Protein AF-0000000072904966 (afdb_homodimer)

InterPro domains:
  IPR000322 Glycoside hydrolase family 31, TIM barrel domain [PF01055] (252-574)
  IPR011013 Galactose mutarotase-like domain superfamily [SSF74650] (6-232)
  IPR013780 Glycosyl hydrolase, all-beta [G3DSA:2.60.40.1180] (588-665)
  IPR017853 Glycoside hydrolase superfamily [SSF51445] (233-583)
  IPR048395 Glycosyl hydrolase family 31, C-terminal domain [PF21365] (583-668)
  IPR051816 Glycosyl Hydrolase Family 31 [PTHR43863] (6-670)

Organism: NCBI:txid187101

Secondary structure (DSSP, 8-state):
-----EEEE-SSEEEEE-SSEEEEEEEETTTEEEEEEEETT-----TTS-------TT--EEEEEETTEEEEEETTEEEEEETTEEEEEETTEEEEEB--B----------SSS----------TT-B-SEEEEEETTTEEEEEEEE---TT--EEEEEE--SS-S--TT-EEEES-BTTBEEEEEEEETTTEEEEE---SSEEEEE-SS-EEEEEEEES-EEEEEEE-SSHHHHHHHHHHHH----PPPGGGSSEEE--TT---HHHHHHHHHHHHHTT---SEEEE-TT-BSSTTT-SB-TTT-TTHHHHHHHHHTTTPEEEEEE-SEEETT-TTHHHHHHTT-B-EESSTT--SSSSEEEB-TTSHHHHHHHHHHHHHHTGGGT--EEEE-S-S---SS--GGGEEETTEEGGGTGGGHHHHHHHHS---TT--EEES---TTGGGGTEEEE--S-BSSHHHHHHHHHHHHHHHHTT---EE--TT-SBS-BTTSHHHHHHHHHHHHHHTTSS-EE----PBSPBPP--SSGGGGS-BPPP-SGGGG-HHHHHHHHHHHHHHHHTHHHHHHHHHHHHHH---SEE-HHHH-TT-GGGGT--S-EEETTTEEE----STT--EEEEEE-TTSEEEETTT--EEESSEEEEEE--TT---EEEETTSSGGGGHHHHH-/-----EEEE-SSEEEEE-SSEEEEEEEETTTEEEEEEEETT-----TTS-------TTS--EEEEETTEEEEEETTEEEEEETTEEEEEETTEEEEEB--B----------SSS----------TT-B-SEEEEEETTTEEEEEEEE---TT--EEEEEE--SS-S--TT-EEEES-BTTBEEEEEEEETTTEEEEE---SSEEEEE-SS-EEEEEEEES-EEEEEEE-SSHHHHHHHHHHHH----PPPGGGSSEEE--TT---HHHHHHHHHHHHHTT---SEEEE-TT-BSSTTT-SB-TTT-TTHHHHHHHHHTTTPEEEEEE-SEEETT-TTHHHHHHTT-B-EESSTT--SSSSEEEB-TTSHHHHHHHHHHHHHHTGGGT--EEEE-S-S---SS--GGGEEETTEEGGGTGGGHHHHHHHHS---TT--EEES---TTGGGGTEEEE--S-BSSHHHHHHHHHHHHHHHHTT---EE--TT-SBS-BTTSHHHHHHHHHHHHHHTTSS-EE----PBSPBPP--SSGGGGS-BPPP-SGGGG-HHHHHHHHHHHHHHHHTHHHHHHHHHHHHHH---SEE-HHHH-TT-GGGGT--S-EEETTTEEE----STT--EEEEEEPTTSEEEETTT--EEESSEEEEEE--TT---EEEETTSSGGGGHHHHH-

Structure (mmCIF, N/CA/C/O backbone):
data_AF-0000000072904966-model_v1
#
loop_
_entity.id
_entity.type
_entity.pdbx_description
1 polymer 'Glycosyl hydrolase family 31'
#
loop_
_atom_site.group_PDB
_atom_site.id
_atom_site.type_symbol
_atom_site.label_atom_id
_atom_site.label_alt_id
_atom_site.label_comp_id
_atom_site.label_asym_id
_atom_site.label_entity_id
_atom_site.label_seq_id
_atom_site.pdbx_PDB_ins_code
_atom_site.Cartn_x
_atom_site.Cartn_y
_atom_site.Cartn_z
_atom_site.occupancy
_atom_site.B_iso_or_equiv
_atom_site.auth_seq_id
_atom_site.auth_comp_id
_atom_site.auth_asym_id
_atom_site.auth_atom_id
_atom_site.pdbx_PDB_model_num
ATOM 1 N N . MET A 1 1 ? 23.766 12.977 24.203 1 30.02 1 MET A N 1
ATOM 2 C CA . MET A 1 1 ? 24.969 12.547 23.484 1 30.02 1 MET A CA 1
ATOM 3 C C . MET A 1 1 ? 24.609 11.773 22.234 1 30.02 1 MET A C 1
ATOM 5 O O . MET A 1 1 ? 23.953 10.734 22.297 1 30.02 1 MET A O 1
ATOM 9 N N . ASN A 1 2 ? 24.391 12.477 21.266 1 39.47 2 ASN A N 1
ATOM 10 C CA . ASN A 1 2 ? 24.094 11.859 19.969 1 39.47 2 ASN A CA 1
ATOM 11 C C . ASN A 1 2 ? 25 10.664 19.703 1 39.47 2 ASN A C 1
ATOM 13 O O . ASN A 1 2 ? 26.203 10.828 19.5 1 39.47 2 ASN A O 1
ATOM 17 N N . LYS A 1 3 ? 24.906 9.578 20.359 1 47.06 3 LYS A N 1
ATOM 18 C CA . LYS A 1 3 ? 25.812 8.461 20.172 1 47.06 3 LYS A CA 1
ATOM 19 C C . LYS A 1 3 ? 26.156 8.273 18.688 1 47.06 3 LYS A C 1
ATOM 21 O O . LYS A 1 3 ? 25.266 8.133 17.859 1 47.06 3 LYS A O 1
ATOM 26 N N . GLN A 1 4 ? 27.297 8.742 18.281 1 58.72 4 GLN A N 1
ATOM 27 C CA . GLN A 1 4 ? 27.984 8.656 16.984 1 58.72 4 GLN A CA 1
ATOM 28 C C . GLN A 1 4 ? 27.828 7.27 16.375 1 58.72 4 GLN A C 1
ATOM 30 O O . GLN A 1 4 ? 27.938 6.262 17.078 1 58.72 4 GLN A O 1
ATOM 35 N N . ASN A 1 5 ? 27.25 7.223 15.211 1 68.25 5 ASN A N 1
ATOM 36 C CA . ASN A 1 5 ? 27.297 5.988 14.438 1 68.25 5 ASN A CA 1
ATOM 37 C C . ASN A 1 5 ? 28.672 5.34 14.492 1 68.25 5 ASN A C 1
ATOM 39 O O . ASN A 1 5 ? 29.688 6.027 14.367 1 68.25 5 ASN A O 1
ATOM 43 N N . ARG A 1 6 ? 28.812 4.086 15.07 1 82.69 6 ARG A N 1
ATOM 44 C CA . ARG A 1 6 ? 30.047 3.299 15.008 1 82.69 6 ARG A CA 1
ATOM 45 C C . ARG A 1 6 ? 30.109 2.475 13.727 1 82.69 6 ARG A C 1
ATOM 47 O O . ARG A 1 6 ? 29.094 1.896 13.312 1 82.69 6 ARG A O 1
ATOM 54 N N . TYR A 1 7 ? 31.234 2.648 13.102 1 89.62 7 TYR A N 1
ATOM 55 C CA . TYR A 1 7 ? 31.438 1.903 11.867 1 89.62 7 TYR A CA 1
ATOM 56 C C . TYR A 1 7 ? 32.5 0.829 12.039 1 89.62 7 TYR A C 1
ATOM 58 O O . TYR A 1 7 ? 33.469 1.015 12.797 1 89.62 7 TYR A O 1
ATOM 66 N N . LYS A 1 8 ? 32.312 -0.342 11.508 1 90.25 8 LYS A N 1
ATOM 67 C CA . LYS A 1 8 ? 33.312 -1.401 11.414 1 90.25 8 LYS A CA 1
ATOM 68 C C . LYS A 1 8 ? 33.438 -1.903 9.977 1 90.25 8 LYS A C 1
ATOM 70 O O . LYS A 1 8 ? 32.438 -2.285 9.352 1 90.25 8 LYS A O 1
ATOM 75 N N . ILE A 1 9 ? 34.625 -1.856 9.469 1 92.81 9 ILE A N 1
ATOM 76 C CA . ILE A 1 9 ? 34.906 -2.314 8.117 1 92.81 9 ILE A CA 1
ATOM 77 C C . ILE A 1 9 ? 35.625 -3.65 8.164 1 92.81 9 ILE A C 1
ATOM 79 O O . ILE A 1 9 ? 36.594 -3.816 8.93 1 92.81 9 ILE A O 1
ATOM 83 N N . SER A 1 10 ? 35.125 -4.547 7.473 1 89.19 10 SER A N 1
ATOM 84 C CA . SER A 1 10 ? 35.781 -5.848 7.309 1 89.19 10 SER A CA 1
ATOM 85 C C . SER A 1 10 ? 36.219 -6.07 5.863 1 89.19 10 SER A C 1
ATOM 87 O O . SER A 1 10 ? 36.094 -5.168 5.031 1 89.19 10 SER A O 1
ATOM 89 N N . ASN A 1 11 ? 36.812 -7.34 5.613 1 86.06 11 ASN A N 1
ATOM 90 C CA . ASN A 1 11 ? 37.375 -7.629 4.297 1 86.06 11 ASN A CA 1
ATOM 91 C C . ASN A 1 11 ? 36.281 -7.594 3.211 1 86.06 11 ASN A C 1
ATOM 93 O O . ASN A 1 11 ? 36.562 -7.211 2.074 1 86.06 11 ASN A O 1
ATOM 97 N N . ASN A 1 12 ? 35.094 -7.957 3.588 1 89.62 12 ASN A N 1
ATOM 98 C CA . ASN A 1 12 ? 34.062 -8.039 2.541 1 89.62 12 ASN A CA 1
ATOM 99 C C . ASN A 1 12 ? 32.75 -7.414 2.984 1 89.62 12 ASN A C 1
ATOM 101 O O . ASN A 1 12 ? 31.703 -7.699 2.408 1 89.62 12 ASN A O 1
ATOM 105 N N . SER A 1 13 ? 32.812 -6.633 4.109 1 92 13 SER A N 1
ATOM 106 C CA . SER A 1 13 ? 31.578 -6.035 4.613 1 92 13 SER A CA 1
ATOM 107 C C . SER A 1 13 ? 31.859 -4.793 5.449 1 92 13 SER A C 1
ATOM 109 O O . SER A 1 13 ? 33 -4.543 5.824 1 92 13 SER A O 1
ATOM 111 N N . PHE A 1 14 ? 30.922 -4.035 5.648 1 93.38 14 PHE A N 1
ATOM 112 C CA . PHE A 1 14 ? 30.969 -3.018 6.691 1 93.38 14 PHE A CA 1
ATOM 113 C C . PHE A 1 14 ? 29.703 -3.041 7.539 1 93.38 14 PHE A C 1
ATOM 115 O O . PHE A 1 14 ? 28.672 -3.547 7.098 1 93.38 14 PHE A O 1
ATOM 122 N N . SER A 1 15 ? 29.797 -2.592 8.773 1 93 15 SER A N 1
ATOM 123 C CA . SER A 1 15 ? 28.656 -2.488 9.68 1 93 15 SER A CA 1
ATOM 124 C C . SER A 1 15 ? 28.531 -1.08 10.25 1 93 15 SER A C 1
ATOM 126 O O . SER A 1 15 ? 29.531 -0.424 10.531 1 93 15 SER A O 1
ATOM 128 N N . ALA A 1 16 ? 27.359 -0.578 10.227 1 92.75 16 ALA A N 1
ATOM 129 C CA . ALA A 1 16 ? 27 0.665 10.906 1 92.75 16 ALA A CA 1
ATOM 130 C C . ALA A 1 16 ? 26.078 0.396 12.086 1 92.75 16 ALA A C 1
ATOM 132 O O . ALA A 1 16 ? 25.031 -0.242 11.93 1 92.75 16 ALA A O 1
ATOM 133 N N . ILE A 1 17 ? 26.484 0.809 13.258 1 90.88 17 ILE A N 1
ATOM 134 C CA . ILE A 1 17 ? 25.719 0.547 14.477 1 90.88 17 ILE A CA 1
ATOM 135 C C . ILE A 1 17 ? 25.219 1.863 15.07 1 90.88 17 ILE A C 1
ATOM 137 O O . ILE A 1 17 ? 26 2.803 15.25 1 90.88 17 ILE A O 1
ATOM 141 N N . ASN A 1 18 ? 23.953 1.992 15.25 1 86.06 18 ASN A N 1
ATOM 142 C CA . ASN A 1 18 ? 23.359 3.117 15.961 1 86.06 18 ASN A CA 1
ATOM 143 C C . ASN A 1 18 ? 22.453 2.646 17.094 1 86.06 18 ASN A C 1
ATOM 145 O O . ASN A 1 18 ? 22.547 1.499 17.531 1 86.06 18 ASN A O 1
ATOM 149 N N . ASP A 1 19 ? 21.672 3.518 17.672 1 80.12 19 ASP A N 1
ATOM 150 C CA . ASP A 1 19 ? 20.906 3.205 18.859 1 80.12 19 ASP A CA 1
ATOM 151 C C . ASP A 1 19 ? 19.719 2.297 18.547 1 80.12 19 ASP A C 1
ATOM 153 O O . ASP A 1 19 ? 19.109 1.706 19.438 1 80.12 19 ASP A O 1
ATOM 157 N N . LYS A 1 20 ? 19.469 2.041 17.297 1 84.12 20 LYS A N 1
ATOM 158 C CA . LYS A 1 20 ? 18.25 1.323 16.953 1 84.12 20 LYS A CA 1
ATOM 159 C C . LYS A 1 20 ? 18.562 0.036 16.203 1 84.12 20 LYS A C 1
ATOM 161 O O . LYS A 1 20 ? 17.781 -0.92 16.25 1 84.12 20 LYS A O 1
ATOM 166 N N . GLU A 1 21 ? 19.719 0.078 15.445 1 91.69 21 GLU A N 1
ATOM 167 C CA . GLU A 1 21 ? 19.938 -1.074 14.57 1 91.69 21 GLU A CA 1
ATOM 168 C C . GLU A 1 21 ? 21.422 -1.322 14.336 1 91.69 21 GLU A C 1
ATOM 170 O O . GLU A 1 21 ? 22.25 -0.458 14.617 1 91.69 21 GLU A O 1
ATOM 175 N N . ILE A 1 22 ? 21.734 -2.51 13.93 1 93.88 22 ILE A N 1
ATOM 176 C CA . ILE A 1 22 ? 23 -2.879 13.297 1 93.88 22 ILE A CA 1
ATOM 177 C C . ILE A 1 22 ? 22.766 -3.127 11.805 1 93.88 22 ILE A C 1
ATOM 179 O O . ILE A 1 22 ? 21.969 -3.977 11.43 1 93.88 22 ILE A O 1
ATOM 183 N N . LEU A 1 23 ? 23.406 -2.379 11.008 1 95.19 23 LEU A N 1
ATOM 184 C CA . LEU A 1 23 ? 23.328 -2.51 9.555 1 95.19 23 LEU A CA 1
ATOM 185 C C . LEU A 1 23 ? 24.609 -3.131 9.008 1 95.19 23 LEU A C 1
ATOM 187 O O . LEU A 1 23 ? 25.719 -2.705 9.352 1 95.19 23 LEU A O 1
ATOM 191 N N . ILE A 1 24 ? 24.469 -4.164 8.203 1 93.81 24 ILE A N 1
ATOM 192 C CA . ILE A 1 24 ? 25.625 -4.805 7.57 1 93.81 24 ILE A CA 1
ATOM 193 C C . ILE A 1 24 ? 25.438 -4.824 6.055 1 93.81 24 ILE A C 1
ATOM 195 O O . ILE A 1 24 ? 24.375 -5.207 5.559 1 93.81 24 ILE A O 1
ATOM 199 N N . VAL A 1 25 ? 26.375 -4.383 5.316 1 94.88 25 VAL A N 1
ATOM 200 C CA . VAL A 1 25 ? 26.453 -4.465 3.861 1 94.88 25 VAL A CA 1
ATOM 201 C C . VAL A 1 25 ? 27.609 -5.379 3.453 1 94.88 25 VAL A C 1
ATOM 203 O O . VAL A 1 25 ? 28.734 -5.18 3.879 1 94.88 25 VAL A O 1
ATOM 206 N N . GLU A 1 26 ? 27.297 -6.336 2.643 1 92.31 26 GLU A N 1
ATOM 207 C CA . GLU A 1 26 ? 28.266 -7.387 2.361 1 92.31 26 GLU A CA 1
ATOM 208 C C . GLU A 1 26 ? 28.328 -7.695 0.869 1 92.31 26 GLU A C 1
ATOM 210 O O . GLU A 1 26 ? 27.312 -7.641 0.172 1 92.31 26 GLU A O 1
ATOM 215 N N . GLU A 1 27 ? 29.531 -8.031 0.467 1 90.06 27 GLU A N 1
ATOM 216 C CA . GLU A 1 27 ? 29.734 -8.5 -0.899 1 90.06 27 GLU A CA 1
ATOM 217 C C . GLU A 1 27 ? 29 -9.812 -1.146 1 90.06 27 GLU A C 1
ATOM 219 O O . GLU A 1 27 ? 29.078 -10.734 -0.33 1 90.06 27 GLU A O 1
ATOM 224 N N . TRP A 1 28 ? 28.281 -9.805 -2.262 1 86.31 28 TRP A N 1
ATOM 225 C CA . TRP A 1 28 ? 27.547 -11.023 -2.613 1 86.31 28 TRP A CA 1
ATOM 226 C C . TRP A 1 28 ? 27.422 -11.164 -4.125 1 86.31 28 TRP A C 1
ATOM 228 O O . TRP A 1 28 ? 27.141 -10.195 -4.828 1 86.31 28 TRP A O 1
ATOM 238 N N . GLY A 1 29 ? 27.719 -12.391 -4.66 1 86.75 29 GLY A N 1
ATOM 239 C CA . GLY A 1 29 ? 27.484 -12.695 -6.062 1 86.75 29 GLY A CA 1
ATOM 240 C C . GLY A 1 29 ? 28.266 -11.789 -7.004 1 86.75 29 GLY A C 1
ATOM 241 O O . GLY A 1 29 ? 29.312 -11.258 -6.641 1 86.75 29 GLY A O 1
ATOM 242 N N . VAL A 1 30 ? 27.812 -11.703 -8.281 1 90.12 30 VAL A N 1
ATOM 243 C CA . VAL A 1 30 ? 28.375 -10.859 -9.32 1 90.12 30 VAL A CA 1
ATOM 244 C C . VAL A 1 30 ? 27.547 -9.578 -9.453 1 90.12 30 VAL A C 1
ATOM 246 O O . VAL A 1 30 ? 26.375 -9.625 -9.805 1 90.12 30 VAL A O 1
ATOM 249 N N . ASP A 1 31 ? 28.188 -8.445 -9.195 1 94.19 31 ASP A N 1
ATOM 250 C CA . ASP A 1 31 ? 27.484 -7.164 -9.273 1 94.19 31 ASP A CA 1
ATOM 251 C C . ASP A 1 31 ? 26.281 -7.137 -8.344 1 94.19 31 ASP A C 1
ATOM 253 O O . ASP A 1 31 ? 25.188 -6.707 -8.75 1 94.19 31 ASP A O 1
ATOM 257 N N . ALA A 1 32 ? 26.438 -7.727 -7.141 1 95.44 32 ALA A N 1
ATOM 258 C CA . ALA A 1 32 ? 25.359 -7.82 -6.172 1 95.44 32 ALA A CA 1
ATOM 259 C C . ALA A 1 32 ? 25.844 -7.523 -4.762 1 95.44 32 ALA A C 1
ATOM 261 O O . ALA A 1 32 ? 27.016 -7.762 -4.445 1 95.44 32 ALA A O 1
ATOM 262 N N . ILE A 1 33 ? 25.062 -7.004 -4.012 1 95.19 33 ILE A N 1
ATOM 263 C CA . ILE A 1 33 ? 25.359 -6.656 -2.625 1 95.19 33 ILE A CA 1
ATOM 264 C C . ILE A 1 33 ? 24.188 -7.078 -1.73 1 95.19 33 ILE A C 1
ATOM 266 O O . ILE A 1 33 ? 23.031 -6.875 -2.08 1 95.19 33 ILE A O 1
ATOM 270 N N . ARG A 1 34 ? 24.484 -7.719 -0.621 1 94.62 34 ARG A N 1
ATOM 271 C CA . ARG A 1 34 ? 23.5 -8.125 0.374 1 94.62 34 ARG A CA 1
ATOM 272 C C . ARG A 1 34 ? 23.484 -7.156 1.552 1 94.62 34 ARG A C 1
ATOM 274 O O . ARG A 1 34 ? 24.531 -6.711 2.016 1 94.62 34 ARG A O 1
ATOM 281 N N . VAL A 1 35 ? 22.328 -6.754 1.98 1 95.69 35 VAL A N 1
ATOM 282 C CA . VAL A 1 35 ? 22.125 -5.844 3.102 1 95.69 35 VAL A CA 1
ATOM 283 C C . VAL A 1 35 ? 21.359 -6.551 4.211 1 95.69 35 VAL A C 1
ATOM 285 O O . VAL A 1 35 ? 20.328 -7.18 3.957 1 95.69 35 VAL A O 1
ATOM 288 N N . TYR A 1 36 ? 21.859 -6.414 5.477 1 92.44 36 TYR A N 1
ATOM 289 C CA . TYR A 1 36 ? 21.25 -6.938 6.695 1 92.44 36 TYR A CA 1
ATOM 290 C C . TYR A 1 36 ? 21.031 -5.828 7.719 1 92.44 36 TYR A C 1
ATOM 292 O O . TYR A 1 36 ? 21.891 -4.949 7.875 1 92.44 36 TYR A O 1
ATOM 300 N N . SER A 1 37 ? 19.906 -5.895 8.32 1 95.19 37 SER A N 1
ATOM 301 C CA . SER A 1 37 ? 19.703 -5.031 9.477 1 95.19 37 SER A CA 1
ATOM 302 C C . SER A 1 37 ? 18.969 -5.77 10.594 1 95.19 37 SER A C 1
ATOM 304 O O . SER A 1 37 ? 18.078 -6.574 10.336 1 95.19 37 SER A O 1
ATOM 306 N N . SER A 1 38 ? 19.391 -5.656 11.781 1 93.88 38 SER A N 1
ATOM 307 C CA . SER A 1 38 ? 18.75 -6.223 12.961 1 93.88 38 SER A CA 1
ATOM 308 C C . SER A 1 38 ? 18.672 -5.207 14.094 1 93.88 38 SER A C 1
ATOM 310 O O . SER A 1 38 ? 19.391 -4.203 14.086 1 93.88 38 SER A O 1
ATOM 312 N N . PRO A 1 39 ? 17.656 -5.426 14.992 1 89.06 39 PRO A N 1
ATOM 313 C CA . PRO A 1 39 ? 17.609 -4.512 16.141 1 89.06 39 PRO A CA 1
ATOM 314 C C . PRO A 1 39 ? 18.938 -4.461 16.906 1 89.06 39 PRO A C 1
ATOM 316 O O . PRO A 1 39 ? 19.719 -5.406 16.844 1 89.06 39 PRO A O 1
ATOM 319 N N . LYS A 1 40 ? 18.938 -3.51 17.75 1 78 40 LYS A N 1
ATOM 320 C CA . LYS A 1 40 ? 20.156 -3.23 18.5 1 78 40 LYS A CA 1
ATOM 321 C C . LYS A 1 40 ? 20.547 -4.41 19.391 1 78 40 LYS A C 1
ATOM 323 O O . LYS A 1 40 ? 19.688 -5.203 19.781 1 78 40 LYS A O 1
ATOM 328 N N . ASN A 1 41 ? 21.797 -4.883 19.406 1 70.75 41 ASN A N 1
ATOM 329 C CA . ASN A 1 41 ? 22.438 -5.781 20.359 1 70.75 41 ASN A CA 1
ATOM 330 C C . ASN A 1 41 ? 22.891 -7.082 19.703 1 70.75 41 ASN A C 1
ATOM 332 O O . ASN A 1 41 ? 23.766 -7.77 20.203 1 70.75 41 ASN A O 1
ATOM 336 N N . LYS A 1 42 ? 22.109 -7.418 18.656 1 71.81 42 LYS A N 1
ATOM 337 C CA . LYS A 1 42 ? 22.688 -8.648 18.141 1 71.81 42 LYS A CA 1
ATOM 338 C C . LYS A 1 42 ? 22.547 -8.719 16.609 1 71.81 42 LYS A C 1
ATOM 340 O O . LYS A 1 42 ? 21.5 -8.383 16.062 1 71.81 42 LYS A O 1
ATOM 345 N N . LYS A 1 43 ? 23.719 -9.078 16.078 1 76.69 43 LYS A N 1
ATOM 346 C CA . LYS A 1 43 ? 23.719 -9.453 14.672 1 76.69 43 LYS A CA 1
ATOM 347 C C . LYS A 1 43 ? 22.953 -10.758 14.445 1 76.69 43 LYS A C 1
ATOM 349 O O . LYS A 1 43 ? 23.344 -11.812 14.945 1 76.69 43 LYS A O 1
ATOM 354 N N . ILE A 1 44 ? 21.844 -10.609 13.812 1 77.62 44 ILE A N 1
ATOM 355 C CA . ILE A 1 44 ? 20.984 -11.781 13.617 1 77.62 44 ILE A CA 1
ATOM 356 C C . ILE A 1 44 ? 21.031 -12.211 12.148 1 77.62 44 ILE A C 1
ATOM 358 O O . ILE A 1 44 ? 20.859 -11.391 11.25 1 77.62 44 ILE A O 1
ATOM 362 N N . LYS A 1 45 ? 21.406 -13.484 12 1 71.75 45 LYS A N 1
ATOM 363 C CA . LYS A 1 45 ? 21.391 -14.031 10.648 1 71.75 45 LYS A CA 1
ATOM 364 C C . LYS A 1 45 ? 20.031 -14.617 10.305 1 71.75 45 LYS A C 1
ATOM 366 O O . LYS A 1 45 ? 19.391 -15.258 11.148 1 71.75 45 LYS A O 1
ATOM 371 N N . ASN A 1 46 ? 19.625 -14.398 9.117 1 78.56 46 ASN A N 1
ATOM 372 C CA . ASN A 1 46 ? 18.391 -14.961 8.609 1 78.56 46 ASN A CA 1
ATOM 373 C C . ASN A 1 46 ? 18.5 -16.469 8.406 1 78.56 46 ASN A C 1
ATOM 375 O O . ASN A 1 46 ? 19.078 -16.922 7.43 1 78.56 46 ASN A O 1
ATOM 379 N N . GLU A 1 47 ? 17.828 -17.219 9.219 1 77 47 GLU A N 1
ATOM 380 C CA . GLU A 1 47 ? 17.938 -18.672 9.195 1 77 47 GLU A CA 1
ATOM 381 C C . GLU A 1 47 ? 17.203 -19.266 8 1 77 47 GLU A C 1
ATOM 383 O O . GLU A 1 47 ? 17.531 -20.344 7.535 1 77 47 GLU A O 1
ATOM 388 N N . PHE A 1 48 ? 16.297 -18.594 7.5 1 76.88 48 PHE A N 1
ATOM 389 C CA . PHE A 1 48 ? 15.43 -19.156 6.469 1 76.88 48 PHE A CA 1
ATOM 390 C C . PHE A 1 48 ? 15.586 -18.406 5.156 1 76.88 48 PHE A C 1
ATOM 392 O O . PHE A 1 48 ? 14.688 -18.406 4.316 1 76.88 48 PHE A O 1
ATOM 399 N N . GLY A 1 49 ? 16.75 -17.703 5.098 1 76.88 49 GLY A N 1
ATOM 400 C CA . GLY A 1 49 ? 17.109 -17.047 3.855 1 76.88 49 GLY A CA 1
ATOM 401 C C . GLY A 1 49 ? 18.188 -17.812 3.078 1 76.88 49 GLY A C 1
ATOM 402 O O . GLY A 1 49 ? 18.328 -19.016 3.232 1 76.88 49 GLY A O 1
ATOM 403 N N . ILE A 1 50 ? 18.797 -17.078 2.123 1 77.75 50 ILE A N 1
ATOM 404 C CA . ILE A 1 50 ? 19.906 -17.656 1.354 1 77.75 50 ILE A CA 1
ATOM 405 C C . ILE A 1 50 ? 21.109 -17.859 2.262 1 77.75 50 ILE A C 1
ATOM 407 O O . ILE A 1 50 ? 21.5 -16.953 3.004 1 77.75 50 ILE A O 1
ATOM 411 N N . LYS A 1 51 ? 21.594 -18.984 2.314 1 67.38 51 LYS A N 1
ATOM 412 C CA . LYS A 1 51 ? 22.641 -19.297 3.287 1 67.38 51 LYS A CA 1
ATOM 413 C C . LYS A 1 51 ? 24.016 -19.203 2.654 1 67.38 51 LYS A C 1
ATOM 415 O O . LYS A 1 51 ? 24.984 -18.844 3.32 1 67.38 51 LYS A O 1
ATOM 420 N N . GLU A 1 52 ? 24.047 -19.562 1.387 1 66.88 52 GLU A N 1
ATOM 421 C CA . GLU A 1 52 ? 25.375 -19.641 0.809 1 66.88 52 GLU A CA 1
ATOM 422 C C . GLU A 1 52 ? 25.828 -18.281 0.268 1 66.88 52 GLU A C 1
ATOM 424 O O . GLU A 1 52 ? 25.094 -17.641 -0.495 1 66.88 52 GLU A O 1
ATOM 429 N N . LEU A 1 53 ? 26.844 -17.828 0.915 1 63.12 53 LEU A N 1
ATOM 430 C CA . LEU A 1 53 ? 27.5 -16.641 0.366 1 63.12 53 LEU A CA 1
ATOM 431 C C . LEU A 1 53 ? 28.156 -16.953 -0.972 1 63.12 53 LEU A C 1
ATOM 433 O O . LEU A 1 53 ? 28.875 -17.953 -1.096 1 63.12 53 LEU A O 1
ATOM 437 N N . LYS A 1 54 ? 27.75 -16.266 -1.98 1 73.5 54 LYS A N 1
ATOM 438 C CA . LYS A 1 54 ? 28.438 -16.406 -3.258 1 73.5 54 LYS A CA 1
ATOM 439 C C . LYS A 1 54 ? 29.359 -15.219 -3.525 1 73.5 54 LYS A C 1
ATOM 441 O O . LYS A 1 54 ? 28.953 -14.062 -3.381 1 73.5 54 LYS A O 1
ATOM 446 N N . LYS A 1 55 ? 30.703 -15.586 -3.535 1 68.69 55 LYS A N 1
ATOM 447 C CA . LYS A 1 55 ? 31.672 -14.531 -3.781 1 68.69 55 LYS A CA 1
ATOM 448 C C . LYS A 1 55 ? 32.062 -14.477 -5.254 1 68.69 55 LYS A C 1
ATOM 450 O O . LYS A 1 55 ? 32.125 -15.508 -5.926 1 68.69 55 LYS A O 1
ATOM 455 N N . ASN A 1 56 ? 32.125 -13.125 -5.625 1 68.44 56 ASN A N 1
ATOM 456 C CA . ASN A 1 56 ? 32.656 -12.961 -6.973 1 68.44 56 ASN A CA 1
ATOM 457 C C . ASN A 1 56 ? 34.156 -12.836 -6.961 1 68.44 56 ASN A C 1
ATOM 459 O O . ASN A 1 56 ? 34.719 -11.836 -6.492 1 68.44 56 ASN A O 1
ATOM 463 N N . GLU A 1 57 ? 34.812 -13.844 -7.336 1 62.34 57 GLU A N 1
ATOM 464 C CA . GLU A 1 57 ? 36.281 -13.852 -7.316 1 62.34 57 GLU A CA 1
ATOM 465 C C . GLU A 1 57 ? 36.844 -12.727 -8.18 1 62.34 57 GLU A C 1
ATOM 467 O O . GLU A 1 57 ? 37.969 -12.273 -7.957 1 62.34 57 GLU A O 1
ATOM 472 N N . ASN A 1 58 ? 36.125 -12.266 -9.156 1 59.91 58 ASN A N 1
ATOM 473 C CA . ASN A 1 58 ? 36.688 -11.344 -10.141 1 59.91 58 ASN A CA 1
ATOM 474 C C . ASN A 1 58 ? 36.125 -9.938 -9.961 1 59.91 58 ASN A C 1
ATOM 476 O O . ASN A 1 58 ? 36.312 -9.086 -10.844 1 59.91 58 ASN A O 1
ATOM 480 N N . SER A 1 59 ? 35.531 -9.688 -8.828 1 67.69 59 SER A N 1
ATOM 481 C CA . SER A 1 59 ? 34.875 -8.383 -8.812 1 67.69 59 SER A CA 1
ATOM 482 C C . SER A 1 59 ? 35.812 -7.301 -8.273 1 67.69 59 SER A C 1
ATOM 484 O O . SER A 1 59 ? 36.75 -7.598 -7.539 1 67.69 59 SER A O 1
ATOM 486 N N . ASN A 1 60 ? 35.969 -6.172 -8.961 1 83.44 60 ASN A N 1
ATOM 487 C CA . ASN A 1 60 ? 36.594 -4.961 -8.422 1 83.44 60 ASN A CA 1
ATOM 488 C C . ASN A 1 60 ? 35.938 -4.531 -7.117 1 83.44 60 ASN A C 1
ATOM 490 O O . ASN A 1 60 ? 35.156 -3.568 -7.098 1 83.44 60 ASN A O 1
ATOM 494 N N . PHE A 1 61 ? 36.219 -5.289 -6.043 1 90.44 61 PHE A N 1
ATOM 495 C CA . PHE A 1 61 ? 35.656 -5.027 -4.734 1 90.44 61 PHE A CA 1
ATOM 496 C C . PHE A 1 61 ? 36.438 -3.973 -3.982 1 90.44 61 PHE A C 1
ATOM 498 O O . PHE A 1 61 ? 37.688 -4.031 -3.953 1 90.44 61 PHE A O 1
ATOM 505 N N . LYS A 1 62 ? 35.75 -2.881 -3.49 1 92.62 62 LYS A N 1
ATOM 506 C CA . LYS A 1 62 ? 36.406 -1.814 -2.746 1 92.62 62 LYS A CA 1
ATOM 507 C C . LYS A 1 62 ? 35.5 -1.218 -1.692 1 92.62 62 LYS A C 1
ATOM 509 O O . LYS A 1 62 ? 34.281 -1.134 -1.901 1 92.62 62 LYS A O 1
ATOM 514 N N . ILE A 1 63 ? 36.031 -0.853 -0.575 1 94.56 63 ILE A N 1
ATOM 515 C CA . ILE A 1 63 ? 35.344 -0.084 0.458 1 94.56 63 ILE A CA 1
ATOM 516 C C . ILE A 1 63 ? 36.125 1.215 0.723 1 94.56 63 ILE A C 1
ATOM 518 O O . ILE A 1 63 ? 37.312 1.194 1.014 1 94.56 63 ILE A O 1
ATOM 522 N N . ILE A 1 64 ? 35.438 2.355 0.595 1 94.94 64 ILE A N 1
ATOM 523 C CA . ILE A 1 64 ? 36.062 3.668 0.813 1 94.94 64 ILE A CA 1
ATOM 524 C C . ILE A 1 64 ? 35.281 4.418 1.89 1 94.94 64 ILE A C 1
ATOM 526 O O . ILE A 1 64 ? 34.062 4.605 1.768 1 94.94 64 ILE A O 1
ATOM 530 N N . GLN A 1 65 ? 35.906 4.82 2.9 1 93.25 65 GLN A N 1
ATOM 531 C CA . GLN A 1 65 ? 35.25 5.594 3.955 1 93.25 65 GLN A CA 1
ATOM 532 C C . GLN A 1 65 ? 35.75 7.035 3.967 1 93.25 65 GLN A C 1
ATOM 534 O O . GLN A 1 65 ? 36.969 7.27 3.982 1 93.25 65 GLN A O 1
ATOM 539 N N . ASN A 1 66 ? 34.938 7.902 3.887 1 92.69 66 ASN A N 1
ATOM 540 C CA . ASN A 1 66 ? 35.188 9.328 4.047 1 92.69 66 ASN A CA 1
ATOM 541 C C . ASN A 1 66 ? 34.344 9.938 5.137 1 92.69 66 ASN A C 1
ATOM 543 O O . ASN A 1 66 ? 33.25 10.453 4.859 1 92.69 66 ASN A O 1
ATOM 547 N N . GLY A 1 67 ? 34.875 9.992 6.344 1 88.44 67 GLY A N 1
ATOM 548 C CA . GLY A 1 67 ? 34.062 10.438 7.461 1 88.44 67 GLY A CA 1
ATOM 549 C C . GLY A 1 67 ? 32.906 9.523 7.754 1 88.44 67 GLY A C 1
ATOM 550 O O . GLY A 1 67 ? 33.094 8.328 7.992 1 88.44 67 GLY A O 1
ATOM 551 N N . ASP A 1 68 ? 31.766 10.125 7.578 1 87.31 68 ASP A N 1
ATOM 552 C CA . ASP A 1 68 ? 30.562 9.359 7.895 1 87.31 68 ASP A CA 1
ATOM 553 C C . ASP A 1 68 ? 29.938 8.773 6.633 1 87.31 68 ASP A C 1
ATOM 555 O O . ASP A 1 68 ? 28.844 8.227 6.68 1 87.31 68 ASP A O 1
ATOM 559 N N . ILE A 1 69 ? 30.672 8.922 5.555 1 93.75 69 ILE A N 1
ATOM 560 C CA . ILE A 1 69 ? 30.203 8.383 4.285 1 93.75 69 ILE A CA 1
ATOM 561 C C . ILE A 1 69 ? 31.016 7.145 3.916 1 93.75 69 ILE A C 1
ATOM 563 O O . ILE A 1 69 ? 32.25 7.16 3.979 1 93.75 69 ILE A O 1
ATOM 567 N N . ILE A 1 70 ? 30.391 6.082 3.65 1 96.56 70 ILE A N 1
ATOM 568 C CA . ILE A 1 70 ? 31.062 4.848 3.238 1 96.56 70 ILE A CA 1
ATOM 569 C C . ILE A 1 70 ? 30.594 4.449 1.843 1 96.56 70 ILE A C 1
ATOM 571 O O . ILE A 1 70 ? 29.391 4.387 1.584 1 96.56 70 ILE A O 1
ATOM 575 N N . GLU A 1 71 ? 31.484 4.242 0.959 1 96.31 71 GLU A N 1
ATOM 576 C CA . GLU A 1 71 ? 31.219 3.695 -0.368 1 96.31 71 GLU A CA 1
ATOM 577 C C . GLU A 1 71 ? 31.625 2.227 -0.454 1 96.31 71 GLU A C 1
ATOM 579 O O . GLU A 1 71 ? 32.75 1.857 -0.079 1 96.31 71 GLU A O 1
ATOM 584 N N . PHE A 1 72 ? 30.75 1.436 -0.848 1 95.19 72 PHE A N 1
ATOM 585 C CA . PHE A 1 72 ? 30.922 -0.006 -0.985 1 95.19 72 PHE A CA 1
ATOM 586 C C . PHE A 1 72 ? 30.688 -0.445 -2.424 1 95.19 72 PHE A C 1
ATOM 588 O O . PHE A 1 72 ? 29.578 -0.315 -2.941 1 95.19 72 PHE A O 1
ATOM 595 N N . ILE A 1 73 ? 31.719 -0.979 -3.109 1 95.19 73 ILE A N 1
ATOM 596 C CA . ILE A 1 73 ? 31.641 -1.268 -4.539 1 95.19 73 ILE A CA 1
ATOM 597 C C . ILE A 1 73 ? 31.891 -2.758 -4.777 1 95.19 73 ILE A C 1
ATOM 599 O O . ILE A 1 73 ? 32.844 -3.326 -4.277 1 95.19 73 ILE A O 1
ATOM 603 N N . ASN A 1 74 ? 31.016 -3.436 -5.387 1 94.75 74 ASN A N 1
ATOM 604 C CA . ASN A 1 74 ? 31.156 -4.793 -5.898 1 94.75 74 ASN A CA 1
ATOM 605 C C . ASN A 1 74 ? 30.812 -4.875 -7.379 1 94.75 74 ASN A C 1
ATOM 607 O O . ASN A 1 74 ? 29.641 -5.008 -7.742 1 94.75 74 ASN A O 1
ATOM 611 N N . GLY A 1 75 ? 31.859 -4.895 -8.227 1 93.5 75 GLY A N 1
ATOM 612 C CA . GLY A 1 75 ? 31.641 -4.805 -9.656 1 93.5 75 GLY A CA 1
ATOM 613 C C . GLY A 1 75 ? 31.016 -3.488 -10.086 1 93.5 75 GLY A C 1
ATOM 614 O O . GLY A 1 75 ? 31.531 -2.418 -9.758 1 93.5 75 GLY A O 1
ATOM 615 N N . ASN A 1 76 ? 29.859 -3.598 -10.773 1 95 76 ASN A N 1
ATOM 616 C CA . ASN A 1 76 ? 29.203 -2.408 -11.297 1 95 76 ASN A CA 1
ATOM 617 C C . ASN A 1 76 ? 28.234 -1.815 -10.273 1 95 76 ASN A C 1
ATOM 619 O O . ASN A 1 76 ? 27.688 -0.732 -10.484 1 95 76 ASN A O 1
ATOM 623 N N . LEU A 1 77 ? 28.016 -2.465 -9.156 1 96.69 77 LEU A N 1
ATOM 624 C CA . LEU A 1 77 ? 27.094 -1.984 -8.133 1 96.69 77 LEU A CA 1
ATOM 625 C C . LEU A 1 77 ? 27.844 -1.221 -7.047 1 96.69 77 LEU A C 1
ATOM 627 O O . LEU A 1 77 ? 28.781 -1.747 -6.449 1 96.69 77 LEU A O 1
ATOM 631 N N . LYS A 1 78 ? 27.5 -0.015 -6.859 1 96.81 78 LYS A N 1
ATOM 632 C CA . LYS A 1 78 ? 28.031 0.814 -5.777 1 96.81 78 LYS A CA 1
ATOM 633 C C . LYS A 1 78 ? 26.922 1.168 -4.773 1 96.81 78 LYS A C 1
ATOM 635 O O . LYS A 1 78 ? 25.812 1.531 -5.164 1 96.81 78 LYS A O 1
ATOM 640 N N . VAL A 1 79 ? 27.219 1.068 -3.506 1 97.44 79 VAL A N 1
ATOM 641 C CA . VAL A 1 79 ? 26.344 1.494 -2.43 1 97.44 79 VAL A CA 1
ATOM 642 C C . VAL A 1 79 ? 27 2.604 -1.619 1 97.44 79 VAL A C 1
ATOM 644 O O . VAL A 1 79 ? 28.172 2.486 -1.233 1 97.44 79 VAL A O 1
ATOM 647 N N . GLU A 1 80 ? 26.344 3.646 -1.425 1 97.5 80 GLU A N 1
ATOM 648 C CA . GLU A 1 80 ? 26.797 4.734 -0.562 1 97.5 80 GLU A CA 1
ATOM 649 C C . GLU A 1 80 ? 25.969 4.797 0.72 1 97.5 80 GLU A C 1
ATOM 651 O O . GLU A 1 80 ? 24.734 4.777 0.672 1 97.5 80 GLU A O 1
ATOM 656 N N . TYR A 1 81 ? 26.609 4.746 1.831 1 96.5 81 TYR A N 1
ATOM 657 C CA . TYR A 1 81 ? 25.969 4.949 3.125 1 96.5 81 TYR A CA 1
ATOM 658 C C . TYR A 1 81 ? 26.234 6.359 3.648 1 96.5 81 TYR A C 1
ATOM 660 O O . TYR A 1 81 ? 27.375 6.758 3.822 1 96.5 81 TYR A O 1
ATOM 668 N N . LYS A 1 82 ? 25.172 7.082 3.822 1 92.25 82 LYS A N 1
ATOM 669 C CA . LYS A 1 82 ? 25.234 8.445 4.344 1 92.25 82 LYS A CA 1
ATOM 670 C C . LYS A 1 82 ? 23.984 8.789 5.141 1 92.25 82 LYS A C 1
ATOM 672 O O . LYS A 1 82 ? 22.859 8.57 4.668 1 92.25 82 LYS A O 1
ATOM 677 N N . ASP A 1 83 ? 24.062 9.289 6.41 1 86.56 83 ASP A N 1
ATOM 678 C CA . ASP A 1 83 ? 22.953 9.727 7.246 1 86.56 83 ASP A CA 1
ATOM 679 C C . ASP A 1 83 ? 21.969 8.586 7.5 1 86.56 83 ASP A C 1
ATOM 681 O O . ASP A 1 83 ? 20.766 8.742 7.316 1 86.56 83 ASP A O 1
ATOM 685 N N . ASN A 1 84 ? 22.562 7.43 7.742 1 90 84 ASN A N 1
ATOM 686 C CA . ASN A 1 84 ? 21.828 6.211 8.062 1 90 84 ASN A CA 1
ATOM 687 C C . ASN A 1 84 ? 20.938 5.762 6.898 1 90 84 ASN A C 1
ATOM 689 O O . ASN A 1 84 ? 19.906 5.129 7.105 1 90 84 ASN A O 1
ATOM 693 N N . LYS A 1 85 ? 21.375 6.152 5.691 1 93.5 85 LYS A N 1
ATOM 694 C CA . LYS A 1 85 ? 20.641 5.801 4.484 1 93.5 85 LYS A CA 1
ATOM 695 C C . LYS A 1 85 ? 21.547 5.148 3.451 1 93.5 85 LYS A C 1
ATOM 697 O O . LYS A 1 85 ? 22.719 5.52 3.324 1 93.5 85 LYS A O 1
ATOM 702 N N . LEU A 1 86 ? 20.938 4.281 2.711 1 97.94 86 LEU A N 1
ATOM 703 C CA . LEU A 1 86 ? 21.688 3.635 1.638 1 97.94 86 LEU A CA 1
ATOM 704 C C . LEU A 1 86 ? 21.219 4.133 0.274 1 97.94 86 LEU A C 1
ATOM 706 O O . LEU A 1 86 ? 20.016 4.328 0.056 1 97.94 86 LEU A O 1
ATOM 710 N N . PHE A 1 87 ? 22.203 4.398 -0.616 1 98.19 87 PHE A N 1
ATOM 711 C CA . PHE A 1 87 ? 22.016 4.742 -2.02 1 98.19 87 PHE A CA 1
ATOM 712 C C . PHE A 1 87 ? 22.656 3.703 -2.926 1 98.19 87 PHE A C 1
ATOM 714 O O . PHE A 1 87 ? 23.844 3.373 -2.758 1 98.19 87 PHE A O 1
ATOM 721 N N . PHE A 1 88 ? 21.953 3.201 -3.859 1 98.69 88 PHE A N 1
ATOM 722 C CA . PHE A 1 88 ? 22.453 2.174 -4.758 1 98.69 88 PHE A CA 1
ATOM 723 C C . PHE A 1 88 ? 22.625 2.725 -6.172 1 98.69 88 PHE A C 1
ATOM 725 O O . PHE A 1 88 ? 21.703 3.35 -6.707 1 98.69 88 PHE A O 1
ATOM 732 N N . TYR A 1 89 ? 23.781 2.428 -6.754 1 98.12 89 TYR A N 1
ATOM 733 C CA . TYR A 1 89 ? 24.094 2.924 -8.086 1 98.12 89 TYR A CA 1
ATOM 734 C C . TYR A 1 89 ? 24.484 1.778 -9.016 1 98.12 89 TYR A C 1
ATOM 736 O O . TYR A 1 89 ? 25.203 0.863 -8.617 1 98.12 89 TYR A O 1
ATOM 744 N N . ASN A 1 90 ? 23.906 1.705 -10.156 1 97.88 90 ASN A N 1
ATOM 745 C CA . ASN A 1 90 ? 24.469 0.942 -11.266 1 97.88 90 ASN A CA 1
ATOM 746 C C . ASN A 1 90 ? 25.453 1.779 -12.086 1 97.88 90 ASN A C 1
ATOM 748 O O . ASN A 1 90 ? 25.031 2.631 -12.875 1 97.88 90 ASN A O 1
ATOM 752 N N . LYS A 1 91 ? 26.688 1.535 -11.828 1 92.06 91 LYS A N 1
ATOM 753 C CA . LYS A 1 91 ? 27.734 2.439 -12.297 1 92.06 91 LYS A CA 1
ATOM 754 C C . LYS A 1 91 ? 27.547 3.846 -11.734 1 92.06 91 LYS A C 1
ATOM 756 O O . LYS A 1 91 ? 27.609 4.051 -10.523 1 92.06 91 LYS A O 1
ATOM 761 N N . ASN A 1 92 ? 27.109 4.742 -12.445 1 91.88 92 ASN A N 1
ATOM 762 C CA . ASN A 1 92 ? 27 6.102 -11.922 1 91.88 92 ASN A CA 1
ATOM 763 C C . ASN A 1 92 ? 25.547 6.562 -11.859 1 91.88 92 ASN A C 1
ATOM 765 O O . ASN A 1 92 ? 25.266 7.703 -11.492 1 91.88 92 ASN A O 1
ATOM 769 N N . GLN A 1 93 ? 24.719 5.637 -12.094 1 96.94 93 GLN A N 1
ATOM 770 C CA . GLN A 1 93 ? 23.312 6.008 -12.094 1 96.94 93 GLN A CA 1
ATOM 771 C C . GLN A 1 93 ? 22.609 5.543 -10.82 1 96.94 93 GLN A C 1
ATOM 773 O O . GLN A 1 93 ? 22.672 4.359 -10.477 1 96.94 93 GLN A O 1
ATOM 778 N N . LEU A 1 94 ? 21.969 6.457 -10.07 1 98 94 LEU A N 1
ATOM 779 C CA . LEU A 1 94 ? 21.188 6.102 -8.883 1 98 94 LEU A CA 1
ATOM 780 C C . LEU A 1 94 ? 19.984 5.25 -9.266 1 98 94 LEU A C 1
ATOM 782 O O . LEU A 1 94 ? 19.156 5.664 -10.07 1 98 94 LEU A O 1
ATOM 786 N N . ILE A 1 95 ? 19.859 4.039 -8.758 1 98.19 95 ILE A N 1
ATOM 787 C CA . ILE A 1 95 ? 18.797 3.125 -9.18 1 98.19 95 ILE A CA 1
ATOM 788 C C . ILE A 1 95 ? 17.844 2.873 -8.016 1 98.19 95 ILE A C 1
ATOM 790 O O . ILE A 1 95 ? 16.688 2.514 -8.227 1 98.19 95 ILE A O 1
ATOM 794 N N . LEU A 1 96 ? 18.281 2.949 -6.836 1 98.38 96 LEU A N 1
ATOM 795 C CA . LEU A 1 96 ? 17.5 2.691 -5.633 1 98.38 96 LEU A CA 1
ATOM 796 C C . LEU A 1 96 ? 18.016 3.504 -4.453 1 98.38 96 LEU A C 1
ATOM 798 O O . LEU A 1 96 ? 19.2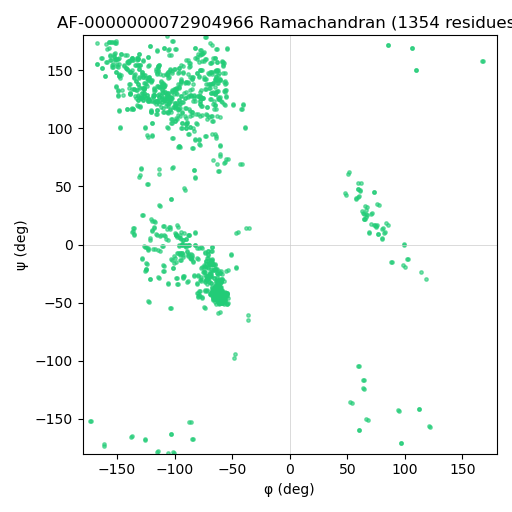34 3.631 -4.273 1 98.38 96 LEU A O 1
ATOM 802 N N . GLU A 1 97 ? 17.156 4.07 -3.734 1 97.94 97 GLU A N 1
ATOM 803 C CA . GLU A 1 97 ? 17.484 4.91 -2.586 1 97.94 97 GLU A CA 1
ATOM 804 C C . GLU A 1 97 ? 16.531 4.645 -1.421 1 97.94 97 GLU A C 1
ATOM 806 O O . GLU A 1 97 ? 15.32 4.582 -1.606 1 97.94 97 GLU A O 1
ATOM 811 N N . GLU A 1 98 ? 17.078 4.422 -0.248 1 97.81 98 GLU A N 1
ATOM 812 C CA . GLU A 1 98 ? 16.219 4.27 0.924 1 97.81 98 GLU A CA 1
ATOM 813 C C . GLU A 1 98 ? 15.469 5.559 1.226 1 97.81 98 GLU A C 1
ATOM 815 O O . GLU A 1 98 ? 15.945 6.652 0.915 1 97.81 98 GLU A O 1
ATOM 820 N N . TYR A 1 99 ? 14.273 5.414 1.795 1 95.75 99 TYR A N 1
ATOM 821 C CA . TYR A 1 99 ? 13.406 6.539 2.137 1 95.75 99 TYR A CA 1
ATOM 822 C C . TYR A 1 99 ? 13.516 6.875 3.619 1 95.75 99 TYR A C 1
ATOM 824 O O . TYR A 1 99 ? 13.469 5.98 4.469 1 95.75 99 TYR A O 1
ATOM 832 N N . SER A 1 100 ? 13.672 8.164 3.914 1 91.19 100 SER A N 1
ATOM 833 C CA . SER A 1 100 ? 13.688 8.633 5.293 1 91.19 100 SER A CA 1
ATOM 834 C C . SER A 1 100 ? 13.172 10.07 5.391 1 91.19 100 SER A C 1
ATOM 836 O O . SER A 1 100 ? 13.234 10.82 4.414 1 91.19 100 SER A O 1
ATOM 838 N N . ARG A 1 101 ? 12.531 10.469 6.457 1 86.25 101 ARG A N 1
ATOM 839 C CA . ARG A 1 101 ? 12.156 11.828 6.836 1 86.25 101 ARG A CA 1
ATOM 840 C C . ARG A 1 101 ? 12.57 12.133 8.273 1 86.25 101 ARG A C 1
ATOM 842 O O . ARG A 1 101 ? 11.719 12.32 9.141 1 86.25 101 ARG A O 1
ATOM 849 N N . LYS A 1 102 ? 13.805 12.062 8.57 1 76.5 102 LYS A N 1
ATOM 850 C CA . LYS A 1 102 ? 14.32 12.281 9.922 1 76.5 102 LYS A CA 1
ATOM 851 C C . LYS A 1 102 ? 15.047 13.617 10.016 1 76.5 102 LYS A C 1
ATOM 853 O O . LYS A 1 102 ? 15.617 14.094 9.031 1 76.5 102 LYS A O 1
ATOM 858 N N . GLN A 1 103 ? 14.867 14.18 11.297 1 60.47 103 GLN A N 1
ATOM 859 C CA . GLN A 1 103 ? 15.547 15.43 11.625 1 60.47 103 GLN A CA 1
ATOM 860 C C . GLN A 1 103 ? 17.062 15.227 11.688 1 60.47 103 GLN A C 1
ATOM 862 O O . GLN A 1 103 ? 17.531 14.219 12.211 1 60.47 103 GLN A O 1
ATOM 867 N N . SER A 1 104 ? 17.844 15.641 10.812 1 52.34 104 SER A N 1
ATOM 868 C CA . SER A 1 104 ? 19.281 15.617 11.016 1 52.34 104 SER A CA 1
ATOM 869 C C . SER A 1 104 ? 19.703 16.578 12.133 1 52.34 104 SER A C 1
ATOM 871 O O . SER A 1 104 ? 19.391 17.766 12.094 1 52.34 104 SER A O 1
ATOM 873 N N . ASN A 1 105 ? 19.391 16.188 13.438 1 44.62 105 ASN A N 1
ATOM 874 C CA . ASN A 1 105 ? 19.859 17.047 14.523 1 44.62 105 ASN A CA 1
ATOM 875 C C . ASN A 1 105 ? 21.328 17.438 14.328 1 44.62 105 ASN A C 1
ATOM 877 O O . ASN A 1 105 ? 22.219 16.891 14.977 1 44.62 105 ASN A O 1
ATOM 881 N N . VAL A 1 106 ? 22 17.25 13.352 1 42.28 106 VAL A N 1
ATOM 882 C CA . VAL A 1 106 ? 23.422 17.531 13.586 1 42.28 106 VAL A CA 1
ATOM 883 C C . VAL A 1 106 ? 23.609 19 13.938 1 42.28 106 VAL A C 1
ATOM 885 O O . VAL A 1 106 ? 23.609 19.859 13.055 1 42.28 106 VAL A O 1
ATOM 888 N N . ARG A 1 107 ? 22.938 19.375 15.18 1 41.41 107 ARG A N 1
ATOM 889 C CA . ARG A 1 107 ? 23.656 20.531 15.703 1 41.41 107 ARG A CA 1
ATOM 890 C C . ARG A 1 107 ? 25.141 20.219 15.891 1 41.41 107 ARG A C 1
ATOM 892 O O . ARG A 1 107 ? 25.5 19.391 16.734 1 41.41 107 ARG A O 1
ATOM 899 N N . ARG A 1 108 ? 25.922 20.078 14.867 1 37.47 108 ARG A N 1
ATOM 900 C CA . ARG A 1 108 ? 27.344 19.984 15.18 1 37.47 108 ARG A CA 1
ATOM 901 C C . ARG A 1 108 ? 27.875 21.312 15.742 1 37.47 108 ARG A C 1
ATOM 903 O O . ARG A 1 108 ? 27.734 22.359 15.102 1 37.47 108 ARG A O 1
ATOM 910 N N . THR A 1 109 ? 27.875 21.328 17.047 1 35.09 109 THR A N 1
ATOM 911 C CA . THR A 1 109 ? 28.75 22.328 17.641 1 35.09 109 THR A CA 1
ATOM 912 C C . THR A 1 109 ? 30.203 22.078 17.234 1 35.09 109 THR A C 1
ATOM 914 O O . THR A 1 109 ? 30.766 21.031 17.562 1 35.09 109 THR A O 1
ATOM 917 N N . ILE A 1 110 ? 30.625 22.391 16.047 1 33.03 110 ILE A N 1
ATOM 918 C CA . ILE A 1 110 ? 32.031 22.141 15.75 1 33.03 110 ILE A CA 1
ATOM 919 C C . ILE A 1 110 ? 32.906 22.688 16.891 1 33.03 110 ILE A C 1
ATOM 921 O O . ILE A 1 110 ? 33.812 22 17.375 1 33.03 110 ILE A O 1
ATOM 925 N N . GLY A 1 111 ? 33.438 24.125 16.672 1 29.05 111 GLY A N 1
ATOM 926 C CA . GLY A 1 111 ? 34.594 24.641 17.375 1 29.05 111 GLY A CA 1
ATOM 927 C C . GLY A 1 111 ? 34.375 24.812 18.859 1 29.05 111 GLY A C 1
ATOM 928 O O . GLY A 1 111 ? 33.25 24.812 19.328 1 29.05 111 GLY A O 1
ATOM 929 N N . ILE A 1 112 ? 35.531 24.578 19.672 1 31.75 112 ILE A N 1
ATOM 930 C CA . ILE A 1 112 ? 35.594 25.078 21.047 1 31.75 112 ILE A CA 1
ATOM 931 C C . ILE A 1 112 ? 34.906 26.438 21.125 1 31.75 112 ILE A C 1
ATOM 933 O O . ILE A 1 112 ? 34.281 26.766 22.141 1 31.75 112 ILE A O 1
ATOM 937 N N . ASP A 1 113 ? 35.688 27.469 20.281 1 29.81 113 ASP A N 1
ATOM 938 C CA . ASP A 1 113 ? 35.312 28.859 20.141 1 29.81 113 ASP A CA 1
ATOM 939 C C . ASP A 1 113 ? 34 29.016 19.391 1 29.81 113 ASP A C 1
ATOM 941 O O . ASP A 1 113 ? 33.562 28.109 18.672 1 29.81 113 ASP A O 1
ATOM 945 N N . ASP A 1 114 ? 33.219 30.156 19.438 1 32.34 114 ASP A N 1
ATOM 946 C CA . ASP A 1 114 ? 31.922 30.719 19.078 1 32.34 114 ASP A CA 1
ATOM 947 C C . ASP A 1 114 ? 31.547 30.375 17.641 1 32.34 114 ASP A C 1
ATOM 949 O O . ASP A 1 114 ? 30.516 30.828 17.141 1 32.34 114 ASP A O 1
ATOM 953 N N . ASP A 1 115 ? 32.5 30 16.766 1 34.31 115 ASP A N 1
ATOM 954 C CA . ASP A 1 115 ? 32.094 29.969 15.359 1 34.31 115 ASP A CA 1
ATOM 955 C C . ASP A 1 115 ? 31.391 28.656 15.023 1 34.31 115 ASP A C 1
ATOM 957 O O . ASP A 1 115 ? 32.031 27.594 14.969 1 34.31 115 ASP A O 1
ATOM 961 N N . VAL A 1 116 ? 30.328 28.359 15.547 1 36.84 116 VAL A N 1
ATOM 962 C CA . VAL A 1 116 ? 29.469 27.203 15.375 1 36.84 116 VAL A CA 1
ATOM 963 C C . VAL A 1 116 ? 29 27.109 13.922 1 36.84 116 VAL A C 1
ATOM 965 O O . VAL A 1 116 ? 28.312 28.016 13.43 1 36.84 116 VAL A O 1
ATOM 968 N N . LYS A 1 117 ? 29.812 26.484 12.992 1 46.56 117 LYS A N 1
ATOM 969 C CA . LYS A 1 117 ? 29.203 26.234 11.695 1 46.56 117 LYS A CA 1
ATOM 970 C C . LYS A 1 117 ? 28.047 25.234 11.82 1 46.56 117 LYS A C 1
ATOM 972 O O . LYS A 1 117 ? 28.25 24.094 12.242 1 46.56 117 LYS A O 1
ATOM 977 N N . ILE A 1 118 ? 26.859 25.641 11.938 1 39.16 118 ILE A N 1
ATOM 978 C CA . ILE A 1 118 ? 25.656 24.844 12.039 1 39.16 118 ILE A CA 1
ATOM 979 C C . ILE A 1 118 ? 25.234 24.344 10.656 1 39.16 118 ILE A C 1
ATOM 981 O O . ILE A 1 118 ? 25 25.156 9.75 1 39.16 118 ILE A O 1
ATOM 985 N N . GLU A 1 119 ? 25.766 23.219 10.203 1 46.03 119 GLU A N 1
ATOM 986 C CA . GLU A 1 119 ? 25.156 22.703 8.977 1 46.03 119 GLU A CA 1
ATOM 987 C C . GLU A 1 119 ? 23.703 22.281 9.219 1 46.03 119 GLU A C 1
ATOM 989 O O . GLU A 1 119 ? 23.422 21.547 10.164 1 46.03 119 GLU A O 1
ATOM 994 N N . TYR A 1 120 ? 22.859 23.016 8.5 1 45.91 120 TYR A N 1
ATOM 995 C CA . TYR A 1 120 ? 21.422 22.844 8.617 1 45.91 120 TYR A CA 1
ATOM 996 C C . TYR A 1 120 ? 20.938 21.703 7.738 1 45.91 120 TYR A C 1
ATOM 998 O O . TYR A 1 120 ? 21.234 21.656 6.543 1 45.91 120 TYR A O 1
ATOM 1006 N N . LYS A 1 121 ? 20.719 20.578 8.305 1 55.06 121 LYS A N 1
ATOM 1007 C CA . LYS A 1 121 ? 20 19.547 7.57 1 55.06 121 LYS A CA 1
ATOM 1008 C C . LYS A 1 121 ? 18.5 19.656 7.797 1 55.06 121 LYS A C 1
ATOM 1010 O O . LYS A 1 121 ? 18.062 20.078 8.867 1 55.06 121 LYS A O 1
ATOM 1015 N N . PRO A 1 122 ? 17.766 19.438 6.648 1 56.38 122 PRO A N 1
ATOM 1016 C CA . PRO A 1 122 ? 16.312 19.484 6.824 1 56.38 122 PRO A CA 1
ATOM 1017 C C . PRO A 1 122 ? 15.836 18.625 7.984 1 56.38 122 PRO A C 1
ATOM 1019 O O . PRO A 1 122 ? 16.297 17.484 8.141 1 56.38 122 PRO A O 1
ATOM 1022 N N . SER A 1 123 ? 15.18 19.25 8.93 1 54.06 123 SER A N 1
ATOM 1023 C CA . SER A 1 123 ? 14.641 18.578 10.102 1 54.06 123 SER A CA 1
ATOM 1024 C C . SER A 1 123 ? 13.156 18.25 9.93 1 54.06 123 SER A C 1
ATOM 1026 O O . SER A 1 123 ? 12.367 19.125 9.555 1 54.06 123 SER A O 1
ATOM 1028 N N . TYR A 1 124 ? 12.922 17.016 9.828 1 63.16 124 TYR A N 1
ATOM 1029 C CA . TYR A 1 124 ? 11.523 16.609 9.75 1 63.16 124 TYR A CA 1
ATOM 1030 C C . TYR A 1 124 ? 11.039 16.062 11.086 1 63.16 124 TYR A C 1
ATOM 1032 O O . TYR A 1 124 ? 11.727 15.266 11.727 1 63.16 124 TYR A O 1
ATOM 1040 N N . SER A 1 125 ? 9.961 16.531 11.484 1 76.62 125 SER A N 1
ATOM 1041 C CA . SER A 1 125 ? 9.383 16.125 12.758 1 76.62 125 SER A CA 1
ATOM 1042 C C . SER A 1 125 ? 8.664 14.781 12.625 1 76.62 125 SER A C 1
ATOM 1044 O O . SER A 1 125 ? 8.32 14.156 13.633 1 76.62 125 SER A O 1
ATOM 1046 N N . LEU A 1 126 ? 8.602 14.203 11.414 1 81.94 126 LEU A N 1
ATOM 1047 C CA . LEU A 1 126 ? 7.898 12.945 11.195 1 81.94 126 LEU A CA 1
ATOM 1048 C C . LEU A 1 126 ? 8.672 11.773 11.805 1 81.94 126 LEU A C 1
ATOM 1050 O O . LEU A 1 126 ? 8.078 10.812 12.281 1 81.94 126 LEU A O 1
ATOM 1054 N N . ASN A 1 127 ? 10.008 11.805 11.805 1 82.81 127 ASN A N 1
ATOM 1055 C CA . ASN A 1 127 ? 10.891 10.805 12.383 1 82.81 127 ASN A CA 1
ATOM 1056 C C . ASN A 1 127 ? 10.711 9.438 11.719 1 82.81 127 ASN A C 1
ATOM 1058 O O . ASN A 1 127 ? 10.477 8.438 12.406 1 82.81 127 ASN A O 1
ATOM 1062 N N . ILE A 1 128 ? 10.797 9.398 10.406 1 88.56 128 ILE A N 1
ATOM 1063 C CA . ILE A 1 128 ? 10.688 8.18 9.625 1 88.56 128 ILE A CA 1
ATOM 1064 C C . ILE A 1 128 ? 12.078 7.68 9.234 1 88.56 128 ILE A C 1
ATOM 1066 O O . ILE A 1 128 ? 12.828 8.383 8.57 1 88.56 128 ILE A O 1
ATOM 1070 N N . SER A 1 129 ? 12.398 6.473 9.695 1 90.69 129 SER A N 1
ATOM 1071 C CA . SER A 1 129 ? 13.648 5.816 9.336 1 90.69 129 SER A CA 1
ATOM 1072 C C . SER A 1 129 ? 13.461 4.852 8.172 1 90.69 129 SER A C 1
ATOM 1074 O O . SER A 1 129 ? 12.367 4.324 7.973 1 90.69 129 SER A O 1
ATOM 1076 N N . PRO A 1 130 ? 14.508 4.656 7.418 1 95.31 130 PRO A N 1
ATOM 1077 C CA . PRO A 1 130 ? 14.367 3.729 6.289 1 95.31 130 PRO A CA 1
ATOM 1078 C C . PRO A 1 130 ? 14.117 2.291 6.738 1 95.31 130 PRO A C 1
ATOM 1080 O O . PRO A 1 130 ? 13.531 1.501 5.988 1 95.31 130 PRO A O 1
ATOM 1083 N N . ARG A 1 131 ? 14.609 1.919 7.906 1 95.88 131 ARG A N 1
ATOM 1084 C CA . ARG A 1 131 ? 14.477 0.589 8.492 1 95.88 131 ARG A CA 1
ATOM 1085 C C . ARG A 1 131 ? 13.93 0.67 9.914 1 95.88 131 ARG A C 1
ATOM 1087 O O . ARG A 1 131 ? 14.445 1.423 10.742 1 95.88 131 ARG A O 1
ATOM 1094 N N . GLU A 1 132 ? 12.883 -0.068 10.117 1 92 132 GLU A N 1
ATOM 1095 C CA . GLU A 1 132 ? 12.266 -0.034 11.438 1 92 132 GLU A CA 1
ATOM 1096 C C . GLU A 1 132 ? 11.93 -1.439 11.922 1 92 132 GLU A C 1
ATOM 1098 O O . GLU A 1 132 ? 11.578 -2.312 11.125 1 92 132 GLU A O 1
ATOM 1103 N N . PHE A 1 133 ? 12.078 -1.673 13.227 1 91.38 133 PHE A N 1
ATOM 1104 C CA . PHE A 1 133 ? 11.688 -2.896 13.922 1 91.38 133 PHE A CA 1
ATOM 1105 C C . PHE A 1 133 ? 10.672 -2.596 15.023 1 91.38 133 PHE A C 1
ATOM 1107 O O . PHE A 1 133 ? 10.984 -1.89 15.984 1 91.38 133 PHE A O 1
ATOM 1114 N N . LYS A 1 134 ? 9.5 -3.066 14.867 1 86.56 134 LYS A N 1
ATOM 1115 C CA . LYS A 1 134 ? 8.453 -2.932 15.883 1 86.56 134 LYS A CA 1
ATOM 1116 C C . LYS A 1 134 ? 8.227 -4.254 16.609 1 86.56 134 LYS A C 1
ATOM 1118 O O . LYS A 1 134 ? 7.918 -5.27 15.977 1 86.56 134 LYS A O 1
ATOM 1123 N N . LYS A 1 135 ? 8.383 -4.277 17.859 1 83.25 135 LYS A N 1
ATOM 1124 C CA . LYS A 1 135 ? 8.141 -5.496 18.625 1 83.25 135 LYS A CA 1
ATOM 1125 C C . LYS A 1 135 ? 6.73 -6.027 18.375 1 83.25 135 LYS A C 1
ATOM 1127 O O . LYS A 1 135 ? 5.773 -5.258 18.328 1 83.25 135 LYS A O 1
ATOM 1132 N N . ASN A 1 136 ? 6.742 -7.316 18.016 1 77.75 136 ASN A N 1
ATOM 1133 C CA . ASN A 1 136 ? 5.438 -7.938 17.797 1 77.75 136 ASN A CA 1
ATOM 1134 C C . ASN A 1 136 ? 5.066 -8.867 18.953 1 77.75 136 ASN A C 1
ATOM 1136 O O . ASN A 1 136 ? 5.887 -9.125 19.844 1 77.75 136 ASN A O 1
ATOM 1140 N N . TYR A 1 137 ? 3.953 -8.781 19.656 1 68.06 137 TYR A N 1
ATOM 1141 C CA . TYR A 1 137 ? 3.473 -9.539 20.812 1 68.06 137 TYR A CA 1
ATOM 1142 C C . TYR A 1 137 ? 3.855 -11.008 20.688 1 68.06 137 TYR A C 1
ATOM 1144 O O . TYR A 1 137 ? 3.361 -11.852 21.453 1 68.06 137 TYR A O 1
ATOM 1152 N N . LYS A 1 138 ? 4.82 -11.43 19.75 1 67.62 138 LYS A N 1
ATOM 1153 C CA . LYS A 1 138 ? 5.234 -12.812 19.531 1 67.62 138 LYS A CA 1
ATOM 1154 C C . LYS A 1 138 ? 6.727 -12.984 19.781 1 67.62 138 LYS A C 1
ATOM 1156 O O . LYS A 1 138 ? 7.391 -13.781 19.109 1 67.62 138 LYS A O 1
ATOM 1161 N N . ASP A 1 139 ? 7.301 -12.156 20.5 1 73.38 139 ASP A N 1
ATOM 1162 C CA . ASP A 1 139 ? 8.719 -12.141 20.859 1 73.38 139 ASP A CA 1
ATOM 1163 C C . ASP A 1 139 ? 9.602 -11.914 19.641 1 73.38 139 ASP A C 1
ATOM 1165 O O . ASP A 1 139 ? 10.656 -12.531 19.5 1 73.38 139 ASP A O 1
ATOM 1169 N N . SER A 1 140 ? 9.117 -11.391 18.688 1 88.06 140 SER A N 1
ATOM 1170 C CA . SER A 1 140 ? 9.836 -11.008 17.484 1 88.06 140 SER A CA 1
ATOM 1171 C C . SER A 1 140 ? 9.414 -9.625 17 1 88.06 140 SER A C 1
ATOM 1173 O O . SER A 1 140 ? 9.008 -8.773 17.797 1 88.06 140 SER A O 1
ATOM 1175 N N . PHE A 1 141 ? 9.773 -9.344 15.75 1 90.31 141 PHE A N 1
ATOM 1176 C CA . PHE A 1 141 ? 9.539 -7.992 15.266 1 90.31 141 PHE A CA 1
ATOM 1177 C C . PHE A 1 141 ? 8.773 -8.008 13.953 1 90.31 141 PHE A C 1
ATOM 1179 O O . PHE A 1 141 ? 8.906 -8.945 13.156 1 90.31 141 PHE A O 1
ATOM 1186 N N . GLU A 1 142 ? 7.918 -7.02 13.828 1 92.38 142 GLU A N 1
ATOM 1187 C CA . GLU A 1 142 ? 7.566 -6.559 12.492 1 92.38 142 GLU A CA 1
ATOM 1188 C C . GLU A 1 142 ? 8.664 -5.672 11.906 1 92.38 142 GLU A C 1
ATOM 1190 O O . GLU A 1 142 ? 9.102 -4.719 12.555 1 92.38 142 GLU A O 1
ATOM 1195 N N . SER A 1 143 ? 9.164 -6 10.812 1 94.81 143 SER A N 1
ATOM 1196 C CA . SER A 1 143 ? 10.195 -5.176 10.195 1 94.81 143 SER A CA 1
ATOM 1197 C C . SER A 1 143 ? 9.641 -4.383 9.016 1 94.81 143 SER A C 1
ATOM 1199 O O . SER A 1 143 ? 8.789 -4.879 8.273 1 94.81 143 SER A O 1
ATOM 1201 N N . ILE A 1 144 ? 10.109 -3.162 8.812 1 96.56 144 ILE A N 1
ATOM 1202 C CA . ILE A 1 144 ? 9.703 -2.279 7.727 1 96.56 144 ILE A CA 1
ATOM 1203 C C . ILE A 1 144 ? 10.945 -1.745 7.008 1 96.56 144 ILE A C 1
ATOM 1205 O O . ILE A 1 144 ? 11.859 -1.221 7.645 1 96.56 144 ILE A O 1
ATOM 1209 N N . GLN A 1 145 ? 11.031 -1.893 5.75 1 98.25 145 GLN A N 1
ATOM 1210 C CA . GLN A 1 145 ? 12.055 -1.318 4.879 1 98.25 145 GLN A CA 1
ATOM 1211 C C . GLN A 1 145 ? 11.438 -0.371 3.855 1 98.25 145 GLN A C 1
ATOM 1213 O O . GLN A 1 145 ? 10.562 -0.77 3.08 1 98.25 145 GLN A O 1
ATOM 1218 N N . LEU A 1 146 ? 11.898 0.879 3.85 1 97.94 146 LEU A N 1
ATOM 1219 C CA . LEU A 1 146 ? 11.32 1.881 2.957 1 97.94 146 LEU A CA 1
ATOM 1220 C C . LEU A 1 146 ? 12.328 2.289 1.884 1 97.94 146 LEU A C 1
ATOM 1222 O O . LEU A 1 146 ? 13.516 2.432 2.164 1 97.94 146 LEU A O 1
ATOM 1226 N N . PHE A 1 147 ? 11.844 2.48 0.626 1 98.56 147 PHE A N 1
ATOM 1227 C CA . PHE A 1 147 ? 12.641 3.008 -0.476 1 98.56 147 PHE A CA 1
ATOM 1228 C C . PHE A 1 147 ? 11.914 4.152 -1.17 1 98.56 147 PHE A C 1
ATOM 1230 O O . PHE A 1 147 ? 10.68 4.227 -1.128 1 98.56 147 PHE A O 1
ATOM 1237 N N . GLU A 1 148 ? 12.695 5.012 -1.78 1 96.81 148 GLU A N 1
ATOM 1238 C CA . GLU A 1 148 ? 12.117 6.016 -2.666 1 96.81 148 GLU A CA 1
ATOM 1239 C C . GLU A 1 148 ? 11.453 5.363 -3.881 1 96.81 148 GLU A C 1
ATOM 1241 O O . GLU A 1 148 ? 11.695 4.191 -4.172 1 96.81 148 GLU A O 1
ATOM 1246 N N . THR A 1 149 ? 10.617 6.129 -4.465 1 94.94 149 THR A N 1
ATOM 1247 C CA . THR A 1 149 ? 9.828 5.574 -5.562 1 94.94 149 THR A CA 1
ATOM 1248 C C . THR A 1 149 ? 10.031 6.395 -6.836 1 94.94 149 THR A C 1
ATOM 1250 O O . THR A 1 149 ? 10.641 7.469 -6.801 1 94.94 149 THR A O 1
ATOM 1253 N N . ASP A 1 150 ? 9.711 5.816 -7.93 1 95.75 150 ASP A N 1
ATOM 1254 C CA . ASP A 1 150 ? 9.578 6.438 -9.242 1 95.75 150 ASP A CA 1
ATOM 1255 C C . ASP A 1 150 ? 8.328 5.941 -9.961 1 95.75 150 ASP A C 1
ATOM 1257 O O . ASP A 1 150 ? 8.227 4.758 -10.297 1 95.75 150 ASP A O 1
ATOM 1261 N N . ILE A 1 151 ? 7.398 6.812 -10.234 1 93.69 151 ILE A N 1
ATOM 1262 C CA . ILE A 1 151 ? 6.102 6.453 -10.797 1 93.69 151 ILE A CA 1
ATOM 1263 C C . ILE A 1 151 ? 6.285 5.875 -12.195 1 93.69 151 ILE A C 1
ATOM 1265 O O . ILE A 1 151 ? 5.426 5.137 -12.688 1 93.69 151 ILE A O 1
ATOM 1269 N N . ASN A 1 152 ? 7.41 6.18 -12.805 1 95.12 152 ASN A N 1
ATOM 1270 C CA . ASN A 1 152 ? 7.645 5.73 -14.172 1 95.12 152 ASN A CA 1
ATOM 1271 C C . ASN A 1 152 ? 8.445 4.43 -14.203 1 95.12 152 ASN A C 1
ATOM 1273 O O . ASN A 1 152 ? 8.656 3.854 -15.273 1 95.12 152 ASN A O 1
ATOM 1277 N N . GLU A 1 153 ? 8.93 3.994 -13.07 1 97.56 153 GLU A N 1
ATOM 1278 C CA . GLU A 1 153 ? 9.633 2.721 -13.008 1 97.56 153 GLU A CA 1
ATOM 1279 C C . GLU A 1 153 ? 8.711 1.555 -13.344 1 97.56 153 GLU A C 1
ATOM 1281 O O . GLU A 1 153 ? 7.5 1.629 -13.109 1 97.56 153 GLU A O 1
ATOM 1286 N N . LYS A 1 154 ? 9.203 0.577 -14.047 1 98.12 154 LYS A N 1
ATOM 1287 C CA . LYS A 1 154 ? 8.484 -0.671 -14.289 1 98.12 154 LYS A CA 1
ATOM 1288 C C . LYS A 1 154 ? 9.102 -1.823 -13.5 1 98.12 154 LYS A C 1
ATOM 1290 O O . LYS A 1 154 ? 10.328 -1.979 -13.477 1 98.12 154 LYS A O 1
ATOM 1295 N N . ILE A 1 155 ? 8.289 -2.561 -12.812 1 98.31 155 ILE A N 1
ATOM 1296 C CA . ILE A 1 155 ? 8.703 -3.633 -11.914 1 98.31 155 ILE A CA 1
ATOM 1297 C C . ILE A 1 155 ? 8.047 -4.945 -12.336 1 98.31 155 ILE A C 1
ATOM 1299 O O . ILE A 1 155 ? 6.824 -5.035 -12.43 1 98.31 155 ILE A O 1
ATOM 1303 N N . PHE A 1 156 ? 8.867 -5.98 -12.562 1 98.44 156 PHE A N 1
ATOM 1304 C CA . PHE A 1 156 ? 8.344 -7.246 -13.062 1 98.44 156 PHE A CA 1
ATOM 1305 C C . PHE A 1 156 ? 8.859 -8.414 -12.234 1 98.44 156 PHE A C 1
ATOM 1307 O O . PHE A 1 156 ? 9.984 -8.367 -11.734 1 98.44 156 PHE A O 1
ATOM 1314 N N . GLY A 1 157 ? 8.078 -9.492 -12.148 1 98.12 157 GLY A N 1
ATOM 1315 C CA . GLY A 1 157 ? 8.422 -10.664 -11.344 1 98.12 157 GLY A CA 1
ATOM 1316 C C . GLY A 1 157 ? 7.504 -10.852 -10.148 1 98.12 157 GLY A C 1
ATOM 1317 O O . GLY A 1 157 ? 6.277 -10.82 -10.289 1 98.12 157 GLY A O 1
ATOM 1318 N N . MET A 1 158 ? 8.031 -11.273 -9.023 1 97.94 158 MET A N 1
ATOM 1319 C CA . MET A 1 158 ? 7.344 -11.422 -7.746 1 97.94 158 MET A CA 1
ATOM 1320 C C . MET A 1 158 ? 6.551 -12.719 -7.703 1 97.94 158 MET A C 1
ATOM 1322 O O . MET A 1 158 ? 5.805 -12.969 -6.754 1 97.94 158 MET A O 1
ATOM 1326 N N . GLY A 1 159 ? 6.637 -13.531 -8.648 1 97.5 159 GLY A N 1
ATOM 1327 C CA . GLY A 1 159 ? 5.957 -14.812 -8.633 1 97.5 159 GLY A CA 1
ATOM 1328 C C . GLY A 1 159 ? 4.605 -14.789 -9.32 1 97.5 159 GLY A C 1
ATOM 1329 O O . GLY A 1 159 ? 4.469 -14.211 -10.406 1 97.5 159 GLY A O 1
ATOM 1330 N N . SER A 1 160 ? 3.672 -15.523 -8.758 1 95.75 160 SER A N 1
ATOM 1331 C CA . SER A 1 160 ? 2.35 -15.703 -9.344 1 95.75 160 SER A CA 1
ATOM 1332 C C . SER A 1 160 ? 1.279 -14.984 -8.531 1 95.75 160 SER A C 1
ATOM 1334 O O . SER A 1 160 ? 1.024 -15.344 -7.383 1 95.75 160 SER A O 1
ATOM 1336 N N . TYR A 1 161 ? 0.706 -14 -9.141 1 94 161 TYR A N 1
ATOM 1337 C CA . TYR A 1 161 ? -0.454 -13.305 -8.602 1 94 161 TYR A CA 1
ATOM 1338 C C . TYR A 1 161 ? -1.563 -13.203 -9.641 1 94 161 TYR A C 1
ATOM 1340 O O . TYR A 1 161 ? -1.328 -12.75 -10.766 1 94 161 TYR A O 1
ATOM 1348 N N . ALA A 1 162 ? -2.707 -13.641 -9.266 1 88.62 162 ALA A N 1
ATOM 1349 C CA . ALA A 1 162 ? -3.828 -13.57 -10.203 1 88.62 162 ALA A CA 1
ATOM 1350 C C . ALA A 1 162 ? -4.324 -12.141 -10.359 1 88.62 162 ALA A C 1
ATOM 1352 O O . ALA A 1 162 ? -5.098 -11.648 -9.539 1 88.62 162 ALA A O 1
ATOM 1353 N N . GLU A 1 163 ? -3.826 -11.477 -11.32 1 85.44 163 GLU A N 1
ATOM 1354 C CA . GLU A 1 163 ? -4.227 -10.094 -11.578 1 85.44 163 GLU A CA 1
ATOM 1355 C C . GLU A 1 163 ? -3.971 -9.711 -13.031 1 85.44 163 GLU A C 1
ATOM 1357 O O . GLU A 1 163 ? -3.369 -10.484 -13.789 1 85.44 163 GLU A O 1
ATOM 1362 N N . GLU A 1 164 ? -4.402 -8.57 -13.367 1 82.44 164 GLU A N 1
ATOM 1363 C CA . GLU A 1 164 ? -4.336 -8.141 -14.758 1 82.44 164 GLU A CA 1
ATOM 1364 C C . GLU A 1 164 ? -3.084 -7.305 -15.016 1 82.44 164 GLU A C 1
ATOM 1366 O O . GLU A 1 164 ? -2.854 -6.855 -16.141 1 82.44 164 GLU A O 1
ATOM 1371 N N . ASN A 1 165 ? -2.252 -7.242 -14.086 1 87.44 165 ASN A N 1
ATOM 1372 C CA . ASN A 1 165 ? -1.091 -6.375 -14.242 1 87.44 165 ASN A CA 1
ATOM 1373 C C . ASN A 1 165 ? 0.209 -7.176 -14.258 1 87.44 165 ASN A C 1
ATOM 1375 O O . ASN A 1 165 ? 0.547 -7.836 -13.273 1 87.44 165 ASN A O 1
ATOM 1379 N N . LEU A 1 166 ? 0.939 -7.023 -15.391 1 95.88 166 LEU A N 1
ATOM 1380 C CA . LEU A 1 166 ? 2.279 -7.602 -15.414 1 95.88 166 LEU A CA 1
ATOM 1381 C C . LEU A 1 166 ? 3.27 -6.699 -14.688 1 95.88 166 LEU A C 1
ATOM 1383 O O . LEU A 1 166 ? 4.137 -7.184 -13.953 1 95.88 166 LEU A O 1
ATOM 1387 N N . ASN A 1 167 ? 3.182 -5.367 -14.977 1 97.38 167 ASN A N 1
ATOM 1388 C CA . ASN A 1 167 ? 3.963 -4.375 -14.242 1 97.38 167 ASN A CA 1
ATOM 1389 C C . ASN A 1 167 ? 3.443 -4.188 -12.82 1 97.38 167 ASN A C 1
ATOM 1391 O O . ASN A 1 167 ? 2.318 -3.73 -12.625 1 97.38 167 ASN A O 1
ATOM 1395 N N . LYS A 1 168 ? 4.25 -4.473 -11.836 1 97.69 168 LYS A N 1
ATOM 1396 C CA . LYS A 1 168 ? 3.818 -4.5 -10.438 1 97.69 168 LYS A CA 1
ATOM 1397 C C . LYS A 1 168 ? 3.883 -3.107 -9.82 1 97.69 168 LYS A C 1
ATOM 1399 O O . LYS A 1 168 ? 3.32 -2.873 -8.75 1 97.69 168 LYS A O 1
ATOM 1404 N N . ASN A 1 169 ? 4.531 -2.105 -10.484 1 97.75 169 ASN A N 1
ATOM 1405 C CA . ASN A 1 169 ? 4.625 -0.758 -9.93 1 97.75 169 ASN A CA 1
ATOM 1406 C C . ASN A 1 169 ? 3.25 -0.184 -9.617 1 97.75 169 ASN A C 1
ATOM 1408 O O . ASN A 1 169 ? 2.283 -0.442 -10.336 1 97.75 169 ASN A O 1
ATOM 1412 N N . LEU A 1 170 ? 3.131 0.502 -8.453 1 97.56 170 LEU A N 1
ATOM 1413 C CA . LEU A 1 170 ? 1.938 1.194 -7.973 1 97.56 170 LEU A CA 1
ATOM 1414 C C . LEU A 1 170 ? 0.92 0.203 -7.418 1 97.56 170 LEU A C 1
ATOM 1416 O O . LEU A 1 170 ? -0.232 0.564 -7.168 1 97.56 170 LEU A O 1
ATOM 1420 N N . GLY A 1 171 ? 1.316 -1.089 -7.266 1 97.19 171 GLY A N 1
ATOM 1421 C CA . GLY A 1 171 ? 0.461 -2.102 -6.668 1 97.19 171 GLY A CA 1
ATOM 1422 C C . GLY A 1 171 ? 0.927 -2.539 -5.293 1 97.19 171 GLY A C 1
ATOM 1423 O O . GLY A 1 171 ? 2.01 -2.154 -4.844 1 97.19 171 GLY A O 1
ATOM 1424 N N . MET A 1 172 ? 0.094 -3.285 -4.598 1 97.06 172 MET A N 1
ATOM 1425 C CA . MET A 1 172 ? 0.413 -3.922 -3.322 1 97.06 172 MET A CA 1
ATOM 1426 C C . MET A 1 172 ? 0.267 -5.438 -3.422 1 97.06 172 MET A C 1
ATOM 1428 O O . MET A 1 172 ? -0.669 -5.938 -4.051 1 97.06 172 MET A O 1
ATOM 1432 N N . TYR A 1 173 ? 1.179 -6.156 -2.797 1 96.88 173 TYR A N 1
ATOM 1433 C CA . TYR A 1 173 ? 1.202 -7.605 -2.934 1 96.88 173 TYR A CA 1
ATOM 1434 C C . TYR A 1 173 ? 1.493 -8.273 -1.597 1 96.88 173 TYR A C 1
ATOM 1436 O O . TYR A 1 173 ? 2.445 -7.906 -0.905 1 96.88 173 TYR A O 1
ATOM 1444 N N . GLU A 1 174 ? 0.657 -9.227 -1.265 1 94.75 174 GLU A N 1
ATOM 1445 C CA . GLU A 1 174 ? 0.873 -10.062 -0.089 1 94.75 174 GLU A CA 1
ATOM 1446 C C . GLU A 1 174 ? 2.061 -11 -0.291 1 94.75 174 GLU A C 1
ATOM 1448 O O . GLU A 1 174 ? 2.234 -11.57 -1.372 1 94.75 174 GLU A O 1
ATOM 1453 N N . LEU A 1 175 ? 2.877 -11.078 0.7 1 96.75 175 LEU A N 1
ATOM 1454 C CA . LEU A 1 175 ? 3.936 -12.078 0.7 1 96.75 175 LEU A CA 1
ATOM 1455 C C . LEU A 1 175 ? 3.514 -13.32 1.48 1 96.75 175 LEU A C 1
ATOM 1457 O O . LEU A 1 175 ? 3.863 -13.469 2.652 1 96.75 175 LEU A O 1
ATOM 1461 N N . MET A 1 176 ? 2.84 -14.148 0.787 1 94.88 176 MET A N 1
ATOM 1462 C CA . MET A 1 176 ? 2.32 -15.383 1.368 1 94.88 176 MET A CA 1
ATOM 1463 C C . MET A 1 176 ? 1.993 -16.406 0.281 1 94.88 176 MET A C 1
ATOM 1465 O O . MET A 1 176 ? 1.551 -16.031 -0.808 1 94.88 176 MET A O 1
ATOM 1469 N N . GLN A 1 177 ? 2.203 -17.594 0.585 1 95.25 177 GLN A N 1
ATOM 1470 C CA . GLN A 1 177 ? 1.794 -18.672 -0.314 1 95.25 177 GLN A CA 1
ATOM 1471 C C . GLN A 1 177 ? 0.321 -19.016 -0.118 1 95.25 177 GLN A C 1
ATOM 1473 O O . GLN A 1 177 ? -0.143 -19.172 1.015 1 95.25 177 GLN A O 1
ATOM 1478 N N . ARG A 1 178 ? -0.397 -19.031 -1.184 1 92.31 178 ARG A N 1
ATOM 1479 C CA . ARG A 1 178 ? -1.787 -19.469 -1.204 1 92.31 178 ARG A CA 1
ATOM 1480 C C . ARG A 1 178 ? -2.064 -20.359 -2.42 1 92.31 178 ARG A C 1
ATOM 1482 O O . ARG A 1 178 ? -1.292 -20.359 -3.381 1 92.31 178 ARG A O 1
ATOM 1489 N N . ASN A 1 179 ? -3.209 -21.109 -2.229 1 92.12 179 ASN A N 1
ATOM 1490 C CA . ASN A 1 179 ? -3.699 -21.703 -3.471 1 92.12 179 ASN A CA 1
ATOM 1491 C C . ASN A 1 179 ? -3.965 -20.625 -4.527 1 92.12 179 ASN A C 1
ATOM 1493 O O . ASN A 1 179 ? -4.695 -19.672 -4.273 1 92.12 179 ASN A O 1
ATOM 1497 N N . SER A 1 180 ? -3.246 -20.781 -5.684 1 92.38 180 SER A N 1
ATOM 1498 C CA . SER A 1 180 ? -3.35 -19.875 -6.836 1 92.38 180 SER A CA 1
ATOM 1499 C C . SER A 1 180 ? -2.527 -18.609 -6.625 1 92.38 180 SER A C 1
ATOM 1501 O O . SER A 1 180 ? -2.748 -17.609 -7.301 1 92.38 180 SER A O 1
ATOM 1503 N N . GLN A 1 181 ? -1.678 -18.625 -5.652 1 94.5 181 GLN A N 1
ATOM 1504 C CA . GLN A 1 181 ? -0.726 -17.547 -5.426 1 94.5 181 GLN A CA 1
ATOM 1505 C C . GLN A 1 181 ? 0.627 -18.094 -4.977 1 94.5 181 GLN A C 1
ATOM 1507 O O . GLN A 1 181 ? 0.72 -18.766 -3.951 1 94.5 181 GLN A O 1
ATOM 1512 N N . THR A 1 182 ? 1.599 -17.875 -5.762 1 96.94 182 THR A N 1
ATOM 1513 C CA . THR A 1 182 ? 2.971 -18.25 -5.426 1 96.94 182 THR A CA 1
ATOM 1514 C C . THR A 1 182 ? 3.85 -17 -5.309 1 96.94 182 THR A C 1
ATOM 1516 O O . THR A 1 182 ? 4.172 -16.375 -6.316 1 96.94 182 THR A O 1
ATOM 1519 N N . THR A 1 183 ? 4.262 -16.75 -4.141 1 96.44 183 THR A N 1
ATOM 1520 C CA . THR A 1 183 ? 5.078 -15.562 -3.881 1 96.44 183 THR A CA 1
ATOM 1521 C C . THR A 1 183 ? 6.562 -15.891 -4.016 1 96.44 183 THR A C 1
ATOM 1523 O O . THR A 1 183 ? 7.082 -16.75 -3.297 1 96.44 183 THR A O 1
ATOM 1526 N N . ILE A 1 184 ? 7.219 -15.281 -4.938 1 97.81 184 ILE A N 1
ATOM 1527 C CA . ILE A 1 184 ? 8.672 -15.234 -5.09 1 97.81 184 ILE A CA 1
ATOM 1528 C C . ILE A 1 184 ? 9.156 -13.797 -5.008 1 97.81 184 ILE A C 1
ATOM 1530 O O . ILE A 1 184 ? 9.102 -13.055 -5.996 1 97.81 184 ILE A O 1
ATOM 1534 N N . PRO A 1 185 ? 9.734 -13.398 -3.922 1 97.5 185 PRO A N 1
ATOM 1535 C CA . PRO A 1 185 ? 9.961 -11.969 -3.701 1 97.5 185 PRO A CA 1
ATOM 1536 C C . PRO A 1 185 ? 11.219 -11.453 -4.402 1 97.5 185 PRO A C 1
ATOM 1538 O O . PRO A 1 185 ? 12.117 -10.922 -3.752 1 97.5 185 PRO A O 1
ATOM 1541 N N . PHE A 1 186 ? 11.305 -11.617 -5.723 1 98.12 186 PHE A N 1
ATOM 1542 C CA . PHE A 1 186 ? 12.32 -11.078 -6.617 1 98.12 186 PHE A CA 1
ATOM 1543 C C . PHE A 1 186 ? 11.688 -10.305 -7.762 1 98.12 186 PHE A C 1
ATOM 1545 O O . PHE A 1 186 ? 10.695 -10.75 -8.344 1 98.12 186 PHE A O 1
ATOM 1552 N N . TYR A 1 187 ? 12.219 -9.133 -8.062 1 98.62 187 TYR A N 1
ATOM 1553 C CA . TYR A 1 187 ? 11.719 -8.398 -9.219 1 98.62 187 TYR A CA 1
ATOM 1554 C C . TYR A 1 187 ? 12.875 -7.812 -10.023 1 98.62 187 TYR A C 1
ATOM 1556 O O . TYR A 1 187 ? 13.992 -7.691 -9.523 1 98.62 187 TYR A O 1
ATOM 1564 N N . ILE A 1 188 ? 12.633 -7.516 -11.25 1 98.38 188 ILE A N 1
ATOM 1565 C CA . ILE A 1 188 ? 13.508 -6.777 -12.148 1 98.38 188 ILE A CA 1
ATOM 1566 C C . ILE A 1 188 ? 12.906 -5.41 -12.461 1 98.38 188 ILE A C 1
ATOM 1568 O O . ILE A 1 188 ? 11.695 -5.293 -12.68 1 98.38 188 ILE A O 1
ATOM 1572 N N . SER A 1 189 ? 13.742 -4.438 -12.422 1 98.5 189 SER A N 1
ATOM 1573 C CA . SER A 1 189 ? 13.336 -3.068 -12.734 1 98.5 189 SER A CA 1
ATOM 1574 C C . SER A 1 189 ? 13.875 -2.637 -14.102 1 98.5 189 SER A C 1
ATOM 1576 O O . SER A 1 189 ? 14.969 -3.037 -14.5 1 98.5 189 SER A O 1
ATOM 1578 N N . ASN A 1 190 ? 13.117 -1.812 -14.805 1 98.06 190 ASN A N 1
ATOM 1579 C CA . ASN A 1 190 ? 13.594 -1.259 -16.062 1 98.06 190 ASN A CA 1
ATOM 1580 C C . ASN A 1 190 ? 14.758 -0.292 -15.844 1 98.06 190 ASN A C 1
ATOM 1582 O O . ASN A 1 190 ? 15.336 0.219 -16.812 1 98.06 190 ASN A O 1
ATOM 1586 N N . LYS A 1 191 ? 15.148 -0.05 -14.586 1 97.75 191 LYS A N 1
ATOM 1587 C CA . LYS A 1 191 ? 16.344 0.732 -14.25 1 97.75 191 LYS A CA 1
ATOM 1588 C C . LYS A 1 191 ? 17.578 -0.151 -14.188 1 97.75 191 LYS A C 1
ATOM 1590 O O . LYS A 1 191 ? 18.609 0.256 -13.648 1 97.75 191 LYS A O 1
ATOM 1595 N N . ASN A 1 192 ? 17.438 -1.38 -14.594 1 97.94 192 ASN A N 1
ATOM 1596 C CA . ASN A 1 192 ? 18.516 -2.35 -14.781 1 97.94 192 ASN A CA 1
ATOM 1597 C C . ASN A 1 192 ? 19.062 -2.838 -13.445 1 97.94 192 ASN A C 1
ATOM 1599 O O . ASN A 1 192 ? 20.281 -2.881 -13.258 1 97.94 192 ASN A O 1
ATOM 1603 N N . TYR A 1 193 ? 18.156 -3.139 -12.562 1 98.62 193 TYR A N 1
ATOM 1604 C CA . TYR A 1 193 ? 18.547 -3.83 -11.336 1 98.62 193 TYR A CA 1
ATOM 1605 C C . TYR A 1 193 ? 17.5 -4.855 -10.93 1 98.62 193 TYR A C 1
ATOM 1607 O O . TYR A 1 193 ? 16.344 -4.781 -11.367 1 98.62 193 TYR A O 1
ATOM 1615 N N . GLY A 1 194 ? 17.953 -5.859 -10.266 1 98.5 194 GLY A N 1
ATOM 1616 C CA . GLY A 1 194 ? 17.109 -6.824 -9.578 1 98.5 194 GLY A CA 1
ATOM 1617 C C . GLY A 1 194 ? 17.125 -6.656 -8.07 1 98.5 194 GLY A C 1
ATOM 1618 O O . GLY A 1 194 ? 18.094 -6.16 -7.504 1 98.5 194 GLY A O 1
ATOM 1619 N N . PHE A 1 195 ? 16.031 -6.977 -7.438 1 98.56 195 PHE A N 1
ATOM 1620 C CA . PHE A 1 195 ? 15.875 -6.887 -5.988 1 98.56 195 PHE A CA 1
ATOM 1621 C C . PHE A 1 195 ? 15.281 -8.172 -5.426 1 98.56 195 PHE A C 1
ATOM 1623 O O . PHE A 1 195 ? 14.211 -8.609 -5.859 1 98.56 195 PHE A O 1
ATOM 1630 N N . LEU A 1 196 ? 15.953 -8.781 -4.473 1 97.38 196 LEU A N 1
ATOM 1631 C CA . LEU A 1 196 ? 15.477 -9.977 -3.791 1 97.38 196 LEU A CA 1
ATOM 1632 C C . LEU A 1 196 ? 15.227 -9.703 -2.311 1 97.38 196 LEU A C 1
ATOM 1634 O O . LEU A 1 196 ? 16.141 -9.32 -1.584 1 97.38 196 LEU A O 1
ATOM 1638 N N . TRP A 1 197 ? 14 -9.805 -1.876 1 97.38 197 TRP A N 1
ATOM 1639 C CA . TRP A 1 197 ? 13.641 -9.773 -0.461 1 97.38 197 TRP A CA 1
ATOM 1640 C C . TRP A 1 197 ? 13.852 -11.148 0.178 1 97.38 197 TRP A C 1
ATOM 1642 O O . TRP A 1 197 ? 13.047 -12.055 -0.023 1 97.38 197 TRP A O 1
ATOM 1652 N N . ASN A 1 198 ? 14.914 -11.281 0.944 1 94.56 198 ASN A N 1
ATOM 1653 C CA . ASN A 1 198 ? 15.344 -12.562 1.481 1 94.56 198 ASN A CA 1
ATOM 1654 C C . ASN A 1 198 ? 14.742 -12.828 2.855 1 94.56 198 ASN A C 1
ATOM 1656 O O . ASN A 1 198 ? 15.461 -13.117 3.812 1 94.56 198 ASN A O 1
ATOM 1660 N N . GLY A 1 199 ? 13.43 -12.648 3.016 1 93 199 GLY A N 1
ATOM 1661 C CA . GLY A 1 199 ? 12.688 -12.922 4.234 1 93 199 GLY A CA 1
ATOM 1662 C C . GLY A 1 199 ? 11.516 -13.867 4.016 1 93 199 GLY A C 1
ATOM 1663 O O . GLY A 1 199 ? 10.594 -13.555 3.256 1 93 199 GLY A O 1
ATOM 1664 N N . SER A 1 200 ? 11.445 -14.906 4.75 1 94.19 200 SER A N 1
ATOM 1665 C CA . SER A 1 200 ? 10.453 -15.953 4.512 1 94.19 200 SER A CA 1
ATOM 1666 C C . SER A 1 200 ? 9.203 -15.727 5.355 1 94.19 200 SER A C 1
ATOM 1668 O O . SER A 1 200 ? 8.266 -16.516 5.301 1 94.19 200 SER A O 1
ATOM 1670 N N . SER A 1 201 ? 9.172 -14.672 6.148 1 95.25 201 SER A N 1
ATOM 1671 C CA . SER A 1 201 ? 7.996 -14.328 6.941 1 95.25 201 SER A CA 1
ATOM 1672 C C . SER A 1 201 ? 6.836 -13.898 6.047 1 95.25 201 SER A C 1
ATOM 1674 O O . SER A 1 201 ? 7.051 -13.336 4.969 1 95.25 201 SER A O 1
ATOM 1676 N N . ILE A 1 202 ? 5.648 -14.211 6.543 1 94.88 202 ILE A N 1
ATOM 1677 C CA . ILE A 1 202 ? 4.484 -13.602 5.918 1 94.88 202 ILE A CA 1
ATOM 1678 C C . ILE A 1 202 ? 4.574 -12.078 6.035 1 94.88 202 ILE A C 1
ATOM 1680 O O . ILE A 1 202 ? 5.066 -11.555 7.039 1 94.88 202 ILE A O 1
ATOM 1684 N N . GLY A 1 203 ? 4.18 -11.391 5.035 1 95.75 203 GLY A N 1
ATOM 1685 C CA . GLY A 1 203 ? 4.207 -9.938 5.012 1 95.75 203 GLY A CA 1
ATOM 1686 C C . GLY A 1 203 ? 3.533 -9.352 3.787 1 95.75 203 GLY A C 1
ATOM 1687 O O . GLY A 1 203 ? 2.533 -9.883 3.305 1 95.75 203 GLY A O 1
ATOM 1688 N N . ASN A 1 204 ? 3.977 -8.188 3.387 1 97.06 204 ASN A N 1
ATOM 1689 C CA . ASN A 1 204 ? 3.471 -7.512 2.195 1 97.06 204 ASN A CA 1
ATOM 1690 C C . ASN A 1 204 ? 4.5 -6.543 1.618 1 97.06 204 ASN A C 1
ATOM 1692 O O . ASN A 1 204 ? 5.426 -6.125 2.316 1 97.06 204 ASN A O 1
ATOM 1696 N N . VAL A 1 205 ? 4.344 -6.227 0.388 1 98.19 205 VAL A N 1
ATOM 1697 C CA . VAL A 1 205 ? 5.109 -5.176 -0.271 1 98.19 205 VAL A CA 1
ATOM 1698 C C . VAL A 1 205 ? 4.168 -4.254 -1.042 1 98.19 205 VAL A C 1
ATOM 1700 O O . VAL A 1 205 ? 3.193 -4.715 -1.641 1 98.19 205 VAL A O 1
ATOM 1703 N N . SER A 1 206 ? 4.406 -2.994 -0.978 1 97.81 206 SER A N 1
ATOM 1704 C CA . SER A 1 206 ? 3.668 -2.002 -1.751 1 97.81 206 SER A CA 1
ATOM 1705 C C . SER A 1 206 ? 4.609 -1.081 -2.516 1 97.81 206 SER A C 1
ATOM 1707 O O . SER A 1 206 ? 5.574 -0.559 -1.948 1 97.81 206 SER A O 1
ATOM 1709 N N . PHE A 1 207 ? 4.367 -0.911 -3.789 1 98 207 PHE A N 1
ATOM 1710 C CA . PHE A 1 207 ? 5.125 -0.01 -4.648 1 98 207 PHE A CA 1
ATOM 1711 C C . PHE A 1 207 ? 4.363 1.288 -4.883 1 98 207 PHE A C 1
ATOM 1713 O O . PHE A 1 207 ? 4.043 1.629 -6.023 1 98 207 PHE A O 1
ATOM 1720 N N . ASN A 1 208 ? 4.219 2.008 -3.836 1 96.75 208 ASN A N 1
ATOM 1721 C CA . ASN A 1 208 ? 3.363 3.189 -3.859 1 96.75 208 ASN A CA 1
ATOM 1722 C C . ASN A 1 208 ? 4.047 4.359 -4.562 1 96.75 208 ASN A C 1
ATOM 1724 O O . ASN A 1 208 ? 5.27 4.379 -4.699 1 96.75 208 ASN A O 1
ATOM 1728 N N . LYS A 1 209 ? 3.264 5.348 -4.934 1 95.56 209 LYS A N 1
ATOM 1729 C CA . LYS A 1 209 ? 3.768 6.543 -5.605 1 95.56 209 LYS A CA 1
ATOM 1730 C C . LYS A 1 209 ? 4.609 7.395 -4.66 1 95.56 209 LYS A C 1
ATOM 1732 O O . LYS A 1 209 ? 5.484 8.141 -5.102 1 95.56 209 LYS A O 1
ATOM 1737 N N . ASN A 1 210 ? 4.367 7.293 -3.35 1 94.75 210 ASN A N 1
ATOM 1738 C CA . ASN A 1 210 ? 5.105 8.141 -2.418 1 94.75 210 ASN A CA 1
ATOM 1739 C C . ASN A 1 210 ? 6.285 7.395 -1.796 1 94.75 210 ASN A C 1
ATOM 1741 O O . ASN A 1 210 ? 7.285 8.008 -1.427 1 94.75 210 ASN A O 1
ATOM 1745 N N . TYR A 1 211 ? 6.273 6.121 -1.633 1 95.75 211 TYR A N 1
ATOM 1746 C CA . TYR A 1 211 ? 7.414 5.301 -1.246 1 95.75 211 TYR A CA 1
ATOM 1747 C C . TYR A 1 211 ? 7.117 3.82 -1.447 1 95.75 211 TYR A C 1
ATOM 1749 O O . TYR A 1 211 ? 5.953 3.42 -1.532 1 95.75 211 TYR A O 1
ATOM 1757 N N . LYS A 1 212 ? 8.148 3 -1.623 1 97.94 212 LYS A N 1
ATOM 1758 C CA . LYS A 1 212 ? 8.039 1.547 -1.557 1 97.94 212 LYS A CA 1
ATOM 1759 C C . LYS A 1 212 ? 8.141 1.053 -0.117 1 97.94 212 LYS A C 1
ATOM 1761 O O . LYS A 1 212 ? 8.945 1.562 0.664 1 97.94 212 LYS A O 1
ATOM 1766 N N . LYS A 1 213 ? 7.402 0.063 0.23 1 98.25 213 LYS A N 1
ATOM 1767 C CA . LYS A 1 213 ? 7.395 -0.446 1.599 1 98.25 213 LYS A CA 1
ATOM 1768 C C . LYS A 1 213 ? 7.387 -1.972 1.618 1 98.25 213 LYS A C 1
ATOM 1770 O O . LYS A 1 213 ? 6.461 -2.598 1.101 1 98.25 213 LYS A O 1
ATOM 1775 N N . TRP A 1 214 ? 8.438 -2.572 2.164 1 98.5 214 TRP A N 1
ATOM 1776 C CA . TRP A 1 214 ? 8.508 -4.004 2.434 1 98.5 214 TRP A CA 1
ATOM 1777 C C . TRP A 1 214 ? 8.273 -4.293 3.912 1 98.5 214 TRP A C 1
ATOM 1779 O O . TRP A 1 214 ? 8.875 -3.652 4.777 1 98.5 214 TRP A O 1
ATOM 1789 N N . VAL A 1 215 ? 7.418 -5.258 4.195 1 97.56 215 VAL A N 1
ATOM 1790 C CA . VAL A 1 215 ? 7.09 -5.59 5.578 1 97.56 215 VAL A CA 1
ATOM 1791 C C . VAL A 1 215 ? 7.184 -7.098 5.785 1 97.56 215 VAL A C 1
ATOM 1793 O O . VAL A 1 215 ? 6.629 -7.875 5.008 1 97.56 215 VAL A O 1
ATOM 1796 N N . ASN A 1 216 ? 7.891 -7.551 6.758 1 96.25 216 ASN A N 1
ATOM 1797 C CA . ASN A 1 216 ? 7.746 -8.867 7.371 1 96.25 216 ASN A CA 1
ATOM 1798 C C . ASN A 1 216 ? 7.016 -8.781 8.711 1 96.25 216 ASN A C 1
ATOM 1800 O O . ASN A 1 216 ? 7.406 -8.016 9.586 1 96.25 216 ASN A O 1
ATOM 1804 N N . ASN A 1 217 ? 5.996 -9.547 8.844 1 93.56 217 ASN A N 1
ATOM 1805 C CA . ASN A 1 217 ? 5.156 -9.461 10.039 1 93.56 217 ASN A CA 1
ATOM 1806 C C . ASN A 1 217 ? 5.863 -10.023 11.266 1 93.56 217 ASN A C 1
ATOM 1808 O O . ASN A 1 217 ? 5.566 -9.633 12.398 1 93.56 217 ASN A O 1
ATOM 1812 N N . ASN A 1 218 ? 6.707 -10.953 11.078 1 92.88 218 ASN A N 1
ATOM 1813 C CA . ASN A 1 218 ? 7.371 -11.672 12.164 1 92.88 218 ASN A CA 1
ATOM 1814 C C . ASN A 1 218 ? 8.781 -12.102 11.766 1 92.88 218 ASN A C 1
ATOM 1816 O O . ASN A 1 218 ? 8.961 -13.109 11.086 1 92.88 218 ASN A O 1
ATOM 1820 N N . THR A 1 219 ? 9.727 -11.375 12.188 1 93.19 219 THR A N 1
ATOM 1821 C CA . THR A 1 219 ? 11.109 -11.656 11.805 1 93.19 219 THR A CA 1
ATOM 1822 C C . THR A 1 219 ? 12.078 -11.062 12.828 1 93.19 219 THR A C 1
ATOM 1824 O O . THR A 1 219 ? 11.672 -10.32 13.719 1 93.19 219 THR A O 1
ATOM 1827 N N . GLU A 1 220 ? 13.32 -11.461 12.688 1 91.12 220 GLU A N 1
ATOM 1828 C CA . GLU A 1 220 ? 14.352 -10.93 13.57 1 91.12 220 GLU A CA 1
ATOM 1829 C C . GLU A 1 220 ? 15.305 -10.016 12.812 1 91.12 220 GLU A C 1
ATOM 1831 O O . GLU A 1 220 ? 16.188 -9.391 13.414 1 91.12 220 GLU A O 1
ATOM 1836 N N . CYS A 1 221 ? 15.055 -9.898 11.523 1 93.44 221 CYS A N 1
ATOM 1837 C CA . CYS A 1 221 ? 16 -9.086 10.766 1 93.44 221 CYS A CA 1
ATOM 1838 C C . CYS A 1 221 ? 15.406 -8.688 9.414 1 93.44 221 CYS A C 1
ATOM 1840 O O . CYS A 1 221 ? 14.383 -9.234 8.992 1 93.44 221 CYS A O 1
ATOM 1842 N N . ILE A 1 222 ? 15.977 -7.676 8.867 1 95.94 222 ILE A N 1
ATOM 1843 C CA . ILE A 1 222 ? 15.797 -7.336 7.457 1 95.94 222 ILE A CA 1
ATOM 1844 C C . ILE A 1 222 ? 16.953 -7.91 6.641 1 95.94 222 ILE A C 1
ATOM 1846 O O . ILE A 1 222 ? 18.109 -7.848 7.059 1 95.94 222 ILE A O 1
ATOM 1850 N N . ASP A 1 223 ? 16.672 -8.516 5.516 1 95.88 223 ASP A N 1
ATOM 1851 C CA . ASP A 1 223 ? 17.672 -9.148 4.652 1 95.88 223 ASP A CA 1
ATOM 1852 C C . ASP A 1 223 ? 17.25 -9.07 3.184 1 95.88 223 ASP A C 1
ATOM 1854 O O . ASP A 1 223 ? 16.203 -9.609 2.801 1 95.88 223 ASP A O 1
ATOM 1858 N N . TYR A 1 224 ? 18.031 -8.359 2.404 1 96.69 224 TYR A N 1
ATOM 1859 C CA . TYR A 1 224 ? 17.719 -8.289 0.982 1 96.69 224 TYR A CA 1
ATOM 1860 C C . TYR A 1 224 ? 18.984 -8.195 0.145 1 96.69 224 TYR A C 1
ATOM 1862 O O . TYR A 1 224 ? 20.062 -7.945 0.678 1 96.69 224 TYR A O 1
ATOM 1870 N N . VAL A 1 225 ? 18.891 -8.445 -1.154 1 96.19 225 VAL A N 1
ATOM 1871 C CA . VAL A 1 225 ? 20 -8.391 -2.1 1 96.19 225 VAL A CA 1
ATOM 1872 C C . VAL A 1 225 ? 19.641 -7.508 -3.285 1 96.19 225 VAL A C 1
ATOM 1874 O O . VAL A 1 225 ? 18.516 -7.578 -3.795 1 96.19 225 VAL A O 1
ATOM 1877 N N . VAL A 1 226 ? 20.531 -6.664 -3.658 1 97.88 226 VAL A N 1
ATOM 1878 C CA . VAL A 1 226 ? 20.422 -5.871 -4.879 1 97.88 226 VAL A CA 1
ATOM 1879 C C . VAL A 1 226 ? 21.422 -6.359 -5.914 1 97.88 226 VAL A C 1
ATOM 1881 O O . VAL A 1 226 ? 22.578 -6.637 -5.578 1 97.88 226 VAL A O 1
ATOM 1884 N N . ILE A 1 227 ? 20.969 -6.484 -7.133 1 97.06 227 ILE A N 1
ATOM 1885 C CA . ILE A 1 227 ? 21.797 -6.961 -8.242 1 97.06 227 ILE A CA 1
ATOM 1886 C C . ILE A 1 227 ? 21.656 -6.004 -9.43 1 97.06 227 ILE A C 1
ATOM 1888 O O . ILE A 1 227 ? 20.547 -5.57 -9.766 1 97.06 227 ILE A O 1
ATOM 1892 N N . VAL A 1 228 ? 22.781 -5.645 -10.078 1 97.62 228 VAL A N 1
ATOM 1893 C CA . VAL A 1 228 ? 22.672 -4.773 -11.242 1 97.62 228 VAL A CA 1
ATOM 1894 C C . VAL A 1 228 ? 23.109 -5.523 -12.5 1 97.62 228 VAL A C 1
ATOM 1896 O O . VAL A 1 228 ? 23.828 -6.516 -12.414 1 97.62 228 VAL A O 1
ATOM 1899 N N . GLY A 1 229 ? 22.609 -5.16 -13.578 1 97.62 229 GLY A N 1
ATOM 1900 C CA . GLY A 1 229 ? 22.953 -5.734 -14.867 1 97.62 229 GLY A CA 1
ATOM 1901 C C . GLY A 1 229 ? 22.797 -4.754 -16.016 1 97.62 229 GLY A C 1
ATOM 1902 O O . GLY A 1 229 ? 22.328 -3.633 -15.828 1 97.62 229 GLY A O 1
ATOM 1903 N N . GLU A 1 230 ? 23.219 -5.164 -17.172 1 97.19 230 GLU A N 1
ATOM 1904 C CA . GLU A 1 230 ? 23.141 -4.336 -18.375 1 97.19 230 GLU A CA 1
ATOM 1905 C C . GLU A 1 230 ? 21.734 -4.383 -18.984 1 97.19 230 GLU A C 1
ATOM 1907 O O . GLU A 1 230 ? 21.297 -3.42 -19.625 1 97.19 230 GLU A O 1
ATOM 1912 N N . ASN A 1 231 ? 21.125 -5.441 -18.875 1 97.44 231 ASN A N 1
ATOM 1913 C CA . ASN A 1 231 ? 19.781 -5.727 -19.391 1 97.44 231 ASN A CA 1
ATOM 1914 C C . ASN A 1 231 ? 19.109 -6.84 -18.594 1 97.44 231 ASN A C 1
ATOM 1916 O O . ASN A 1 231 ? 19.719 -7.445 -17.719 1 97.44 231 ASN A O 1
ATOM 1920 N N . PRO A 1 232 ? 17.844 -7.129 -18.859 1 98 232 PRO A N 1
ATOM 1921 C CA . PRO A 1 232 ? 17.125 -8.133 -18.094 1 98 232 PRO A CA 1
ATOM 1922 C C . PRO A 1 232 ? 17.766 -9.516 -18.172 1 98 232 PRO A C 1
ATOM 1924 O O . PRO A 1 232 ? 17.797 -10.242 -17.172 1 98 232 PRO A O 1
ATOM 1927 N N . LYS A 1 233 ? 18.328 -9.953 -19.297 1 98.19 233 LYS A N 1
ATOM 1928 C CA . LYS A 1 233 ? 18.984 -11.25 -19.438 1 98.19 233 LYS A CA 1
ATOM 1929 C C . LYS A 1 233 ? 20.172 -11.359 -18.469 1 98.19 233 LYS A C 1
ATOM 1931 O O . LYS A 1 233 ? 20.328 -12.383 -17.797 1 98.19 233 LYS A O 1
ATOM 1936 N N . ASP A 1 234 ? 20.906 -10.297 -18.453 1 97.94 234 ASP A N 1
ATOM 1937 C CA . ASP A 1 234 ? 22.078 -10.258 -17.594 1 97.94 234 ASP A CA 1
ATOM 1938 C C . ASP A 1 234 ? 21.688 -10.352 -16.125 1 97.94 234 ASP A C 1
ATOM 1940 O O . ASP A 1 234 ? 22.328 -11.062 -15.344 1 97.94 234 ASP A O 1
ATOM 1944 N N . ILE A 1 235 ? 20.656 -9.695 -15.719 1 98.19 235 ILE A N 1
ATOM 1945 C CA . ILE A 1 235 ? 20.188 -9.688 -14.336 1 98.19 235 ILE A CA 1
ATOM 1946 C C . ILE A 1 235 ? 19.703 -11.086 -13.953 1 98.19 235 ILE A C 1
ATOM 1948 O O . ILE A 1 235 ? 20.062 -11.609 -12.898 1 98.19 235 ILE A O 1
ATOM 1952 N N . ILE A 1 236 ? 18.922 -11.719 -14.836 1 98.12 236 ILE A N 1
ATOM 1953 C CA . ILE A 1 236 ? 18.375 -13.047 -14.539 1 98.12 236 ILE A CA 1
ATOM 1954 C C . ILE A 1 236 ? 19.516 -14.055 -14.453 1 98.12 236 ILE A C 1
ATOM 1956 O O . ILE A 1 236 ? 19.516 -14.938 -13.594 1 98.12 236 ILE A O 1
ATOM 1960 N N . GLU A 1 237 ? 20.5 -13.922 -15.328 1 97.19 237 GLU A N 1
ATOM 1961 C CA . GLU A 1 237 ? 21.656 -14.82 -15.289 1 97.19 237 GLU A CA 1
ATOM 1962 C C . GLU A 1 237 ? 22.391 -14.719 -13.953 1 97.19 237 GLU A C 1
ATOM 1964 O O . GLU A 1 237 ? 22.719 -15.734 -13.344 1 97.19 237 GLU A O 1
ATOM 1969 N N . LYS A 1 238 ? 22.609 -13.531 -13.523 1 95.19 238 LYS A N 1
ATOM 1970 C CA . LYS A 1 238 ? 23.312 -13.305 -12.273 1 95.19 238 LYS A CA 1
ATOM 1971 C C . LYS A 1 238 ? 22.469 -13.734 -11.078 1 95.19 238 LYS A C 1
ATOM 1973 O O . LYS A 1 238 ? 22.984 -14.336 -10.125 1 95.19 238 LYS A O 1
ATOM 1978 N N . TYR A 1 239 ? 21.188 -13.406 -11.094 1 96.31 239 TYR A N 1
ATOM 1979 C CA . TYR A 1 239 ? 20.266 -13.781 -10.023 1 96.31 239 TYR A CA 1
ATOM 1980 C C . TYR A 1 239 ? 20.219 -15.297 -9.852 1 96.31 239 TYR A C 1
ATOM 1982 O O . TYR A 1 239 ? 20.391 -15.812 -8.742 1 96.31 239 TYR A O 1
ATOM 1990 N N . THR A 1 240 ? 20.016 -16.047 -10.977 1 95.31 240 THR A N 1
ATOM 1991 C CA . THR A 1 240 ? 19.859 -17.484 -10.914 1 95.31 240 THR A CA 1
ATOM 1992 C C . THR A 1 240 ? 21.203 -18.172 -10.641 1 95.31 240 THR A C 1
ATOM 1994 O O . THR A 1 240 ? 21.234 -19.297 -10.148 1 95.31 240 THR A O 1
ATOM 1997 N N . PHE A 1 241 ? 22.25 -17.516 -10.977 1 92.25 241 PHE A N 1
ATOM 1998 C CA . PHE A 1 241 ? 23.562 -18 -10.539 1 92.25 241 PHE A CA 1
ATOM 1999 C C . PHE A 1 241 ? 23.641 -18.031 -9.023 1 92.25 241 PHE A C 1
ATOM 2001 O O . PHE A 1 241 ? 24.219 -18.969 -8.445 1 92.25 241 PHE A O 1
ATOM 2008 N N . MET A 1 242 ? 23.031 -17.062 -8.43 1 90.5 242 MET A N 1
ATOM 2009 C CA . MET A 1 242 ? 23.094 -16.906 -6.98 1 90.5 242 MET A CA 1
ATOM 2010 C C . MET A 1 242 ? 22.141 -17.875 -6.281 1 90.5 242 MET A C 1
ATOM 2012 O O . MET A 1 242 ? 22.516 -18.516 -5.301 1 90.5 242 MET A O 1
ATOM 2016 N N . VAL A 1 243 ? 20.953 -18.031 -6.754 1 92.62 243 VAL A N 1
ATOM 2017 C CA . VAL A 1 243 ? 19.938 -18.781 -6 1 92.62 243 VAL A CA 1
ATOM 2018 C C . VAL A 1 243 ? 19.844 -20.203 -6.547 1 92.62 243 VAL A C 1
ATOM 2020 O O . VAL A 1 243 ? 19.203 -21.062 -5.934 1 92.62 243 VAL A O 1
ATOM 2023 N N . GLY A 1 244 ? 20.453 -20.469 -7.672 1 93 244 GLY A N 1
ATOM 2024 C CA . GLY A 1 244 ? 20.422 -21.781 -8.297 1 93 244 GLY A CA 1
ATOM 2025 C C . GLY A 1 244 ? 19.609 -21.812 -9.562 1 93 244 GLY A C 1
ATOM 2026 O O . GLY A 1 244 ? 18.672 -21.031 -9.734 1 93 244 GLY A O 1
ATOM 2027 N N . ARG A 1 245 ? 20 -22.734 -10.531 1 95.44 245 ARG A N 1
ATOM 2028 C CA . ARG A 1 245 ? 19.312 -22.891 -11.805 1 95.44 245 ARG A CA 1
ATOM 2029 C C . ARG A 1 245 ? 18.641 -24.25 -11.906 1 95.44 245 ARG A C 1
ATOM 2031 O O . ARG A 1 245 ? 19.031 -25.188 -11.203 1 95.44 245 ARG A O 1
ATOM 2038 N N . ALA A 1 246 ? 17.641 -24.328 -12.688 1 94.94 246 ALA A N 1
ATOM 2039 C CA . ALA A 1 246 ? 16.922 -25.578 -12.891 1 94.94 246 ALA A CA 1
ATOM 2040 C C . ALA A 1 246 ? 17.812 -26.625 -13.547 1 94.94 246 ALA A C 1
ATOM 2042 O O . ALA A 1 246 ? 18.625 -26.297 -14.422 1 94.94 246 ALA A O 1
ATOM 2043 N N . PRO A 1 247 ? 17.672 -27.891 -13.18 1 96.19 247 PRO A N 1
ATOM 2044 C CA . PRO A 1 247 ? 18.375 -28.953 -13.898 1 96.19 247 PRO A CA 1
ATOM 2045 C C . PRO A 1 247 ? 17.781 -29.234 -15.281 1 96.19 247 PRO A C 1
ATOM 2047 O O . PRO A 1 247 ? 16.828 -28.547 -15.695 1 96.19 247 PRO A O 1
ATOM 2050 N N . ILE A 1 248 ? 18.375 -30.125 -15.945 1 96 248 ILE A N 1
ATOM 2051 C CA . ILE A 1 248 ? 17.875 -30.469 -17.281 1 96 248 ILE A CA 1
ATOM 2052 C C . ILE A 1 248 ? 16.766 -31.5 -17.172 1 96 248 ILE A C 1
ATOM 2054 O O . ILE A 1 248 ? 16.859 -32.469 -16.391 1 96 248 ILE A O 1
ATOM 2058 N N . ILE A 1 249 ? 15.758 -31.328 -17.812 1 96.25 249 ILE A N 1
ATOM 2059 C CA . ILE A 1 249 ? 14.609 -32.219 -17.812 1 96.25 249 ILE A CA 1
ATOM 2060 C C . ILE A 1 249 ? 14.805 -33.312 -18.875 1 96.25 249 ILE A C 1
ATOM 2062 O O . ILE A 1 249 ? 15.539 -33.125 -19.844 1 96.25 249 ILE A O 1
ATOM 2066 N N . LYS A 1 250 ? 14.164 -34.438 -18.734 1 96.06 250 LYS A N 1
ATOM 2067 C CA . LYS A 1 250 ? 14.164 -35.469 -19.766 1 96.06 250 LYS A CA 1
ATOM 2068 C C . LYS A 1 250 ? 13.297 -35.031 -20.953 1 96.06 250 LYS A C 1
ATOM 2070 O O . LYS A 1 250 ? 12.141 -34.656 -20.781 1 96.06 250 LYS A O 1
ATOM 2075 N N . LYS A 1 251 ? 13.773 -35.188 -22.109 1 96.38 251 LYS A N 1
ATOM 2076 C CA . LYS A 1 251 ? 13.117 -34.781 -23.344 1 96.38 251 LYS A CA 1
ATOM 2077 C C . LYS A 1 251 ? 11.797 -35.531 -23.547 1 96.38 251 LYS A C 1
ATOM 2079 O O . LYS A 1 251 ? 10.844 -34.969 -24.078 1 96.38 251 LYS A O 1
ATOM 2084 N N . GLU A 1 252 ? 11.742 -36.75 -23.078 1 95.69 252 GLU A N 1
ATOM 2085 C CA . GLU A 1 252 ? 10.578 -37.594 -23.281 1 95.69 252 GLU A CA 1
ATOM 2086 C C . GLU A 1 252 ? 9.367 -37.062 -22.516 1 95.69 252 GLU A C 1
ATOM 2088 O O . GLU A 1 252 ? 8.234 -37.5 -22.75 1 95.69 252 GLU A O 1
ATOM 2093 N N . LEU A 1 253 ? 9.602 -36.125 -21.594 1 97.5 253 LEU A N 1
ATOM 2094 C CA . LEU A 1 253 ? 8.516 -35.625 -20.75 1 97.5 253 LEU A CA 1
ATOM 2095 C C . LEU A 1 253 ? 7.875 -34.375 -21.391 1 97.5 253 LEU A C 1
ATOM 2097 O O . LEU A 1 253 ? 6.93 -33.812 -20.828 1 97.5 253 LEU A O 1
ATOM 2101 N N . LEU A 1 254 ? 8.25 -33.938 -22.562 1 97.94 254 LEU A N 1
ATOM 2102 C CA . LEU A 1 254 ? 7.887 -32.625 -23.078 1 97.94 254 LEU A CA 1
ATOM 2103 C C . LEU A 1 254 ? 6.66 -32.719 -23.984 1 97.94 254 LEU A C 1
ATOM 2105 O O . LEU A 1 254 ? 6.281 -31.719 -24.625 1 97.94 254 LEU A O 1
ATOM 2109 N N . GLY A 1 255 ? 6.043 -33.875 -24.062 1 97.81 255 GLY A N 1
ATOM 2110 C CA . GLY A 1 255 ? 4.777 -34.062 -24.766 1 97.81 255 GLY A CA 1
ATOM 2111 C C . GLY A 1 255 ? 3.572 -33.781 -23.875 1 97.81 255 GLY A C 1
ATOM 2112 O O . GLY A 1 255 ? 3.637 -32.938 -22.984 1 97.81 255 GLY A O 1
ATOM 2113 N N . LEU A 1 256 ? 2.428 -34.406 -24.156 1 98.44 256 LEU A N 1
ATOM 2114 C CA . LEU A 1 256 ? 1.158 -34.188 -23.469 1 98.44 256 LEU A CA 1
ATOM 2115 C C . LEU A 1 256 ? 1.149 -34.875 -22.109 1 98.44 256 LEU A C 1
ATOM 2117 O O . LEU A 1 256 ? 1.5 -36.062 -22.016 1 98.44 256 LEU A O 1
ATOM 2121 N N . TRP A 1 257 ? 0.856 -34.125 -21.078 1 98.75 257 TRP A N 1
ATOM 2122 C CA . TRP A 1 257 ? 0.502 -34.688 -19.766 1 98.75 257 TRP A CA 1
ATOM 2123 C C . TRP A 1 257 ? -1.012 -34.75 -19.609 1 98.75 257 TRP A C 1
ATOM 2125 O O . TRP A 1 257 ? -1.69 -33.719 -19.594 1 98.75 257 TRP A O 1
ATOM 2135 N N . GLN A 1 258 ? -1.532 -35.969 -19.484 1 98.56 258 GLN A N 1
ATOM 2136 C CA . GLN A 1 258 ? -2.969 -36.156 -19.312 1 98.56 258 GLN A CA 1
ATOM 2137 C C . GLN A 1 258 ? -3.332 -36.312 -17.828 1 98.56 258 GLN A C 1
ATOM 2139 O O . GLN A 1 258 ? -2.729 -37.125 -17.125 1 98.56 258 GLN A O 1
ATOM 2144 N N . SER A 1 259 ? -4.211 -35.469 -17.391 1 96.88 259 SER A N 1
ATOM 2145 C CA . SER A 1 259 ? -4.645 -35.438 -16 1 96.88 259 SER A CA 1
ATOM 2146 C C . SER A 1 259 ? -6.086 -34.969 -15.883 1 96.88 259 SER A C 1
ATOM 2148 O O . SER A 1 259 ? -6.574 -34.219 -16.734 1 96.88 259 SER A O 1
ATOM 2150 N N . LYS A 1 260 ? -6.82 -35.344 -14.898 1 94 260 LYS A N 1
ATOM 2151 C CA . LYS A 1 260 ? -8.133 -34.844 -14.508 1 94 260 LYS A CA 1
ATOM 2152 C C . LYS A 1 260 ? -8.359 -35 -13.008 1 94 260 LYS A C 1
ATOM 2154 O O . LYS A 1 260 ? -7.621 -35.719 -12.336 1 94 260 LYS A O 1
ATOM 2159 N N . LEU A 1 261 ? -9.375 -34.312 -12.453 1 91.88 261 LEU A N 1
ATOM 2160 C CA . LEU A 1 261 ? -9.898 -34.625 -11.133 1 91.88 261 LEU A CA 1
ATOM 2161 C C . LEU A 1 261 ? -11.023 -35.656 -11.219 1 91.88 261 LEU A C 1
ATOM 2163 O O . LEU A 1 261 ? -12.164 -35.312 -11.539 1 91.88 261 LEU A O 1
ATOM 2167 N N . ARG A 1 262 ? -10.883 -36.781 -10.914 1 92.56 262 ARG A N 1
ATOM 2168 C CA . ARG A 1 262 ? -9.719 -37.656 -10.789 1 92.56 262 ARG A CA 1
ATOM 2169 C C . ARG A 1 262 ? -10 -39.031 -11.375 1 92.56 262 ARG A C 1
ATOM 2171 O O . ARG A 1 262 ? -11.164 -39.438 -11.492 1 92.56 262 ARG A O 1
ATOM 2178 N N . TYR A 1 263 ? -8.961 -39.656 -11.867 1 95.69 263 TYR A N 1
ATOM 2179 C CA . TYR A 1 263 ? -9.141 -41.094 -12.164 1 95.69 263 TYR A CA 1
ATOM 2180 C C . TYR A 1 263 ? -9.281 -41.906 -10.883 1 95.69 263 TYR A C 1
ATOM 2182 O O . TYR A 1 263 ? -8.727 -41.531 -9.844 1 95.69 263 TYR A O 1
ATOM 2190 N N . GLN A 1 264 ? -9.906 -43.062 -11.008 1 95.31 264 GLN A N 1
ATOM 2191 C CA . GLN A 1 264 ? -10.312 -43.688 -9.758 1 95.31 264 GLN A CA 1
ATOM 2192 C C . GLN A 1 264 ? -9.758 -45.094 -9.648 1 95.31 264 GLN A C 1
ATOM 2194 O O . GLN A 1 264 ? -9.727 -45.688 -8.562 1 95.31 264 GLN A O 1
ATOM 2199 N N . THR A 1 265 ? -9.375 -45.719 -10.828 1 95.75 265 THR A N 1
ATOM 2200 C CA . THR A 1 265 ? -8.906 -47.094 -10.789 1 95.75 265 THR A CA 1
ATOM 2201 C C . THR A 1 265 ? -7.773 -47.312 -11.789 1 95.75 265 THR A C 1
ATOM 2203 O O . THR A 1 265 ? -7.617 -46.531 -12.734 1 95.75 265 THR A O 1
ATOM 2206 N N . THR A 1 266 ? -7.09 -48.438 -11.508 1 96.94 266 THR A N 1
ATOM 2207 C CA . THR A 1 266 ? -6.059 -48.844 -12.461 1 96.94 266 THR A CA 1
ATOM 2208 C C . THR A 1 266 ? -6.66 -49.094 -13.836 1 96.94 266 THR A C 1
ATOM 2210 O O . THR A 1 266 ? -6.082 -48.688 -14.852 1 96.94 266 THR A O 1
ATOM 2213 N N . ASN A 1 267 ? -7.789 -49.688 -13.883 1 96.75 267 ASN A N 1
ATOM 2214 C CA . ASN A 1 267 ? -8.445 -50 -15.148 1 96.75 267 ASN A CA 1
ATOM 2215 C C . ASN A 1 267 ? -8.805 -48.75 -15.914 1 96.75 267 ASN A C 1
ATOM 2217 O O . ASN A 1 267 ? -8.688 -48.688 -17.141 1 96.75 267 ASN A O 1
ATOM 2221 N N . GLU A 1 268 ? -9.281 -47.844 -15.219 1 96.31 268 GLU A N 1
ATOM 2222 C CA . GLU A 1 268 ? -9.625 -46.562 -15.859 1 96.31 268 GLU A CA 1
ATOM 2223 C C . GLU A 1 268 ? -8.406 -45.906 -16.5 1 96.31 268 GLU A C 1
ATOM 2225 O O . GLU A 1 268 ? -8.461 -45.5 -17.656 1 96.31 268 GLU A O 1
ATOM 2230 N N . VAL A 1 269 ? -7.332 -45.875 -15.805 1 97.88 269 VAL A N 1
ATOM 2231 C CA . VAL A 1 269 ? -6.105 -45.25 -16.312 1 97.88 269 VAL A CA 1
ATOM 2232 C C . VAL A 1 269 ? -5.598 -46.062 -17.516 1 97.88 269 VAL A C 1
ATOM 2234 O O . VAL A 1 269 ? -5.184 -45.469 -18.516 1 97.88 269 VAL A O 1
ATOM 2237 N N . GLU A 1 270 ? -5.66 -47.344 -17.375 1 98.06 270 GLU A N 1
ATOM 2238 C CA . GLU A 1 270 ? -5.211 -48.188 -18.484 1 98.06 270 GLU A CA 1
ATOM 2239 C C . GLU A 1 270 ? -6.066 -47.969 -19.719 1 98.06 270 GLU A C 1
ATOM 2241 O O . GLU A 1 270 ? -5.547 -47.938 -20.844 1 98.06 270 GLU A O 1
ATOM 2246 N N . SER A 1 271 ? -7.332 -47.844 -19.516 1 97.94 271 SER A N 1
ATOM 2247 C CA . SER A 1 271 ? -8.242 -47.625 -20.641 1 97.94 271 SER A CA 1
ATOM 2248 C C . SER A 1 271 ? -7.914 -46.312 -21.344 1 97.94 271 SER A C 1
ATOM 2250 O O . SER A 1 271 ? -7.938 -46.219 -22.578 1 97.94 271 SER A O 1
ATOM 2252 N N . ILE A 1 272 ? -7.688 -45.281 -20.609 1 97.88 272 ILE A N 1
ATOM 2253 C CA . ILE A 1 272 ? -7.344 -43.969 -21.156 1 97.88 272 ILE A CA 1
ATOM 2254 C C . ILE A 1 272 ? -6.023 -44.062 -21.922 1 97.88 272 ILE A C 1
ATOM 2256 O O . ILE A 1 272 ? -5.906 -43.531 -23.031 1 97.88 272 ILE A O 1
ATOM 2260 N N . TYR A 1 273 ? -5.031 -44.75 -21.328 1 98 273 TYR A N 1
ATOM 2261 C CA . TYR A 1 273 ? -3.738 -44.969 -21.969 1 98 273 TYR A CA 1
ATOM 2262 C C . TYR A 1 273 ? -3.902 -45.656 -23.312 1 98 273 TYR A C 1
ATOM 2264 O O . TYR A 1 273 ? -3.377 -45.188 -24.328 1 98 273 TYR A O 1
ATOM 2272 N N . ASN A 1 274 ? -4.652 -46.688 -23.328 1 98.19 274 ASN A N 1
ATOM 2273 C CA . ASN A 1 274 ? -4.879 -47.438 -24.547 1 98.19 274 ASN A CA 1
ATOM 2274 C C . ASN A 1 274 ? -5.617 -46.625 -25.594 1 98.19 274 ASN A C 1
ATOM 2276 O O . ASN A 1 274 ? -5.316 -46.719 -26.781 1 98.19 274 ASN A O 1
ATOM 2280 N N . GLU A 1 275 ? -6.555 -45.875 -25.141 1 98.25 275 GLU A N 1
ATOM 2281 C CA . GLU A 1 275 ? -7.32 -45.062 -26.078 1 98.25 275 GLU A CA 1
ATOM 2282 C C . GLU A 1 275 ? -6.438 -44 -26.734 1 98.25 275 GLU A C 1
ATOM 2284 O O . GLU A 1 275 ? -6.586 -43.719 -27.938 1 98.25 275 GLU A O 1
ATOM 2289 N N . TYR A 1 276 ? -5.582 -43.375 -26.016 1 98.19 276 TYR A N 1
ATOM 2290 C CA . TYR A 1 276 ? -4.629 -42.469 -26.609 1 98.19 276 TYR A CA 1
ATOM 2291 C C . TYR A 1 276 ? -3.775 -43.156 -27.672 1 98.19 276 TYR A C 1
ATOM 2293 O O . TYR A 1 276 ? -3.576 -42.594 -28.766 1 98.19 276 TYR A O 1
ATOM 2301 N N . LEU A 1 277 ? -3.287 -44.344 -27.406 1 97.44 277 LEU A N 1
ATOM 2302 C CA . LEU A 1 277 ? -2.482 -45.094 -28.375 1 97.44 277 LEU A CA 1
ATOM 2303 C C . LEU A 1 277 ? -3.293 -45.406 -29.625 1 97.44 277 LEU A C 1
ATOM 2305 O O . LEU A 1 277 ? -2.777 -45.344 -30.75 1 97.44 277 LEU A O 1
ATOM 2309 N N . ASN A 1 278 ? -4.516 -45.75 -29.375 1 97.75 278 ASN A N 1
ATOM 2310 C CA . ASN A 1 278 ? -5.406 -46.031 -30.5 1 97.75 278 ASN A CA 1
ATOM 2311 C C . ASN A 1 278 ? -5.559 -44.812 -31.406 1 97.75 278 ASN A C 1
ATOM 2313 O O . ASN A 1 278 ? -5.75 -44.969 -32.625 1 97.75 278 ASN A O 1
ATOM 2317 N N . ARG A 1 279 ? -5.477 -43.719 -30.781 1 96.88 279 ARG A N 1
ATOM 2318 C CA . ARG A 1 279 ? -5.625 -42.469 -31.531 1 96.88 279 ARG A CA 1
ATOM 2319 C C . ARG A 1 279 ? -4.273 -41.969 -32.031 1 96.88 279 ARG A C 1
ATOM 2321 O O . ARG A 1 279 ? -4.168 -40.844 -32.531 1 96.88 279 ARG A O 1
ATOM 2328 N N . LYS A 1 280 ? -3.268 -42.75 -31.812 1 96.56 280 LYS A N 1
ATOM 2329 C CA . LYS A 1 280 ? -1.904 -42.469 -32.25 1 96.56 280 LYS A CA 1
ATOM 2330 C C . LYS A 1 280 ? -1.317 -41.25 -31.562 1 96.56 280 LYS A C 1
ATOM 2332 O O . LYS A 1 280 ? -0.643 -40.438 -32.188 1 96.56 280 LYS A O 1
ATOM 2337 N N . ILE A 1 281 ? -1.709 -41.094 -30.422 1 96.88 281 ILE A N 1
ATOM 2338 C CA . ILE A 1 281 ? -1.139 -40.094 -29.516 1 96.88 281 ILE A CA 1
ATOM 2339 C C . ILE A 1 281 ? -0.483 -40.781 -28.328 1 96.88 281 ILE A C 1
ATOM 2341 O O . ILE A 1 281 ? -1.089 -41.656 -27.703 1 96.88 281 ILE A O 1
ATOM 2345 N N . LYS A 1 282 ? 0.699 -40.531 -28.125 1 95.25 282 LYS A N 1
ATOM 2346 C CA . LYS A 1 282 ? 1.409 -41.062 -26.984 1 95.25 282 LYS A CA 1
ATOM 2347 C C . LYS A 1 282 ? 1.589 -40 -25.891 1 95.25 282 LYS A C 1
ATOM 2349 O O . LYS A 1 282 ? 2.461 -39.156 -26 1 95.25 282 LYS A O 1
ATOM 2354 N N . PRO A 1 283 ? 0.83 -40.062 -24.812 1 97.56 283 PRO A N 1
ATOM 2355 C CA . PRO A 1 283 ? 1.089 -39.125 -23.719 1 97.56 283 PRO A CA 1
ATOM 2356 C C . PRO A 1 283 ? 2.459 -39.344 -23.078 1 97.56 283 PRO A C 1
ATOM 2358 O O . PRO A 1 283 ? 2.924 -40.469 -22.953 1 97.56 283 PRO A O 1
ATOM 2361 N N . SER A 1 284 ? 3.092 -38.25 -22.703 1 98.12 284 SER A N 1
ATOM 2362 C CA . SER A 1 284 ? 4.336 -38.344 -21.953 1 98.12 284 SER A CA 1
ATOM 2363 C C . SER A 1 284 ? 4.078 -38.781 -20.5 1 98.12 284 SER A C 1
ATOM 2365 O O . SER A 1 284 ? 4.891 -39.5 -19.906 1 98.12 284 SER A O 1
ATOM 2367 N N . VAL A 1 285 ? 3.027 -38.25 -19.938 1 98.5 285 VAL A N 1
ATOM 2368 C CA . VAL A 1 285 ? 2.705 -38.5 -18.531 1 98.5 285 VAL A CA 1
ATOM 2369 C C . VAL A 1 285 ? 1.199 -38.719 -18.375 1 98.5 285 VAL A C 1
ATOM 2371 O O . VAL A 1 285 ? 0.406 -38.031 -19.031 1 98.5 285 VAL A O 1
ATOM 2374 N N . ILE A 1 286 ? 0.771 -39.625 -17.625 1 98.56 286 ILE A N 1
ATOM 2375 C CA . ILE A 1 286 ? -0.597 -39.75 -17.125 1 98.56 286 ILE A CA 1
ATOM 2376 C C . ILE A 1 286 ? -0.605 -39.656 -15.602 1 98.56 286 ILE A C 1
ATOM 2378 O O . ILE A 1 286 ? 0.199 -40.281 -14.93 1 98.56 286 ILE A O 1
ATOM 2382 N N . VAL A 1 287 ? -1.512 -38.875 -15.039 1 98.31 287 VAL A N 1
ATOM 2383 C CA . VAL A 1 287 ? -1.462 -38.5 -13.625 1 98.31 287 VAL A CA 1
ATOM 2384 C C . VAL A 1 287 ? -2.535 -39.281 -12.859 1 98.31 287 VAL A C 1
ATOM 2386 O O . VAL A 1 287 ? -3.686 -39.344 -13.297 1 98.31 287 VAL A O 1
ATOM 2389 N N . ILE A 1 288 ? -2.164 -39.875 -11.797 1 97.81 288 ILE A N 1
ATOM 2390 C CA . ILE A 1 288 ? -3.08 -40.375 -10.781 1 97.81 288 ILE A CA 1
ATOM 2391 C C . ILE A 1 288 ? -3.158 -39.375 -9.625 1 97.81 288 ILE A C 1
ATOM 2393 O O . ILE A 1 288 ? -2.229 -39.281 -8.82 1 97.81 288 ILE A O 1
ATOM 2397 N N . ASP A 1 289 ? -4.227 -38.719 -9.5 1 96.56 289 ASP A N 1
ATOM 2398 C CA . ASP A 1 289 ? -4.434 -37.625 -8.578 1 96.56 289 ASP A CA 1
ATOM 2399 C C . ASP A 1 289 ? -4.82 -38.125 -7.191 1 96.56 289 ASP A C 1
ATOM 2401 O O . ASP A 1 289 ? -4.645 -39.281 -6.879 1 96.56 289 ASP A O 1
ATOM 2405 N N . TYR A 1 290 ? -5.277 -37.219 -6.348 1 92.56 290 TYR A N 1
ATOM 2406 C CA . TYR A 1 290 ? -5.492 -37.438 -4.922 1 92.56 290 TYR A CA 1
ATOM 2407 C C . TYR A 1 290 ? -6.551 -38.5 -4.676 1 92.56 290 TYR A C 1
ATOM 2409 O O . TYR A 1 290 ? -7.297 -38.875 -5.586 1 92.56 290 TYR A O 1
ATOM 2417 N N . PHE A 1 291 ? -6.527 -39.094 -3.549 1 90.5 291 PHE A N 1
ATOM 2418 C CA . PHE A 1 291 ? -7.414 -40.094 -2.965 1 90.5 291 PHE A CA 1
ATOM 2419 C C . PHE A 1 291 ? -7.18 -41.469 -3.596 1 90.5 291 PHE A C 1
ATOM 2421 O O . PHE A 1 291 ? -8.07 -42.344 -3.582 1 90.5 291 PHE A O 1
ATOM 2428 N N . HIS A 1 292 ? -6.09 -41.656 -4.273 1 95.75 292 HIS A N 1
ATOM 2429 C CA . HIS A 1 292 ? -5.68 -43 -4.652 1 95.75 292 HIS A CA 1
ATOM 2430 C C . HIS A 1 292 ? -5.207 -43.781 -3.438 1 95.75 292 HIS A C 1
ATOM 2432 O O . HIS A 1 292 ? -4.887 -44.969 -3.553 1 95.75 292 HIS A O 1
ATOM 2438 N N . TRP A 1 293 ? -5.125 -43.125 -2.301 1 95 293 TRP A N 1
ATOM 2439 C CA . TRP A 1 293 ? -4.562 -43.688 -1.074 1 95 293 TRP A CA 1
ATOM 2440 C C . TRP A 1 293 ? -5.668 -44.156 -0.142 1 95 293 TRP A C 1
ATOM 2442 O O . TRP A 1 293 ? -6.844 -43.844 -0.339 1 95 293 TRP A O 1
ATOM 2452 N N . THR A 1 294 ? -5.281 -44.906 0.887 1 93.94 294 THR A N 1
ATOM 2453 C CA . THR A 1 294 ? -6.234 -45.375 1.889 1 93.94 294 THR A CA 1
ATOM 2454 C C . THR A 1 294 ? -6.652 -44.219 2.811 1 93.94 294 THR A C 1
ATOM 2456 O O . THR A 1 294 ? -7.844 -43.969 3.002 1 93.94 294 THR A O 1
ATOM 2459 N N . GLU A 1 295 ? -5.629 -43.562 3.408 1 93.69 295 GLU A N 1
ATOM 2460 C CA . GLU A 1 295 ? -5.777 -42.375 4.25 1 93.69 295 GLU A CA 1
ATOM 2461 C C . GLU A 1 295 ? -4.664 -41.375 3.982 1 93.69 295 GLU A C 1
ATOM 2463 O O . GLU A 1 295 ? -3.541 -41.75 3.641 1 93.69 295 GLU A O 1
ATOM 2468 N N . ASP A 1 296 ? -5.051 -40.156 4.18 1 94.12 296 ASP A N 1
ATOM 2469 C CA . ASP A 1 296 ? -3.988 -39.156 4.148 1 94.12 296 ASP A CA 1
ATOM 2470 C C . ASP A 1 296 ? -2.881 -39.5 5.141 1 94.12 296 ASP A C 1
ATOM 2472 O O . ASP A 1 296 ? -3.156 -39.812 6.293 1 94.12 296 ASP A O 1
ATOM 2476 N N . GLY A 1 297 ? -1.728 -39.406 4.664 1 96.44 297 GLY A N 1
ATOM 2477 C CA . GLY A 1 297 ? -0.612 -39.656 5.562 1 96.44 297 GLY A CA 1
ATOM 2478 C C . GLY A 1 297 ? -0.062 -41.062 5.438 1 96.44 297 GLY A C 1
ATOM 2479 O O . GLY A 1 297 ? 1.04 -41.375 5.91 1 96.44 297 GLY A O 1
ATOM 2480 N N . ASN A 1 298 ? -0.851 -41.969 4.84 1 97.25 298 ASN A N 1
ATOM 2481 C CA . ASN A 1 298 ? -0.355 -43.312 4.641 1 97.25 298 ASN A CA 1
ATOM 2482 C C . ASN A 1 298 ? 0.607 -43.406 3.457 1 97.25 298 ASN A C 1
ATOM 2484 O O . ASN A 1 298 ? 1.479 -44.281 3.416 1 97.25 298 ASN A O 1
ATOM 2488 N N . PHE A 1 299 ? 0.417 -42.562 2.457 1 97.69 299 PHE A N 1
ATOM 2489 C CA . PHE A 1 299 ? 1.21 -42.531 1.234 1 97.69 299 PHE A CA 1
ATOM 2490 C C . PHE A 1 299 ? 1.327 -43.906 0.604 1 97.69 299 PHE A C 1
ATOM 2492 O O . PHE A 1 299 ? 2.434 -44.406 0.367 1 97.69 299 PHE A O 1
ATOM 2499 N N . GLU A 1 300 ? 0.22 -44.438 0.26 1 96.88 300 GLU A N 1
ATOM 2500 C CA . GLU A 1 300 ? 0.146 -45.75 -0.368 1 96.88 300 GLU A CA 1
ATOM 2501 C C . GLU A 1 300 ? -1.101 -45.875 -1.24 1 96.88 300 GLU A C 1
ATOM 2503 O O . GLU A 1 300 ? -2.113 -45.219 -0.984 1 96.88 300 GLU A O 1
ATOM 2508 N N . PHE A 1 301 ? -1.016 -46.75 -2.186 1 96.88 301 PHE A N 1
ATOM 2509 C CA . PHE A 1 301 ? -2.197 -47.031 -2.992 1 96.88 301 PHE A CA 1
ATOM 2510 C C . PHE A 1 301 ? -3.209 -47.844 -2.205 1 96.88 301 PHE A C 1
ATOM 2512 O O . PHE A 1 301 ? -2.832 -48.719 -1.438 1 96.88 301 PHE A O 1
ATOM 2519 N N . ASP A 1 302 ? -4.414 -47.562 -2.391 1 96.19 302 ASP A N 1
ATOM 2520 C CA . ASP A 1 302 ? -5.492 -48.406 -1.915 1 96.19 302 ASP A CA 1
ATOM 2521 C C . ASP A 1 302 ? -5.707 -49.594 -2.859 1 96.19 302 ASP A C 1
ATOM 2523 O O . ASP A 1 302 ? -6.336 -49.469 -3.908 1 96.19 302 ASP A O 1
ATOM 2527 N N . ASP A 1 303 ? -5.438 -50.688 -2.457 1 93.75 303 ASP A N 1
ATOM 2528 C CA . ASP A 1 303 ? -5.441 -51.875 -3.311 1 93.75 303 ASP A CA 1
ATOM 2529 C C . ASP A 1 303 ? -6.859 -52.25 -3.738 1 93.75 303 ASP A C 1
ATOM 2531 O O . ASP A 1 303 ? -7.051 -53.031 -4.684 1 93.75 303 ASP A O 1
ATOM 2535 N N . ASN A 1 304 ? -7.812 -51.719 -3.047 1 94.62 304 ASN A N 1
ATOM 2536 C CA . ASN A 1 304 ? -9.188 -51.969 -3.445 1 94.62 304 ASN A CA 1
ATOM 2537 C C . ASN A 1 304 ? -9.492 -51.406 -4.824 1 94.62 304 ASN A C 1
ATOM 2539 O O . ASN A 1 304 ? -10.367 -51.906 -5.531 1 94.62 304 ASN A O 1
ATOM 2543 N N . TYR A 1 305 ? -8.734 -50.406 -5.227 1 95.69 305 TYR A N 1
ATOM 2544 C CA . TYR A 1 305 ? -9.039 -49.719 -6.469 1 95.69 305 TYR A CA 1
ATOM 2545 C C . TYR A 1 305 ? -7.84 -49.719 -7.402 1 95.69 305 TYR A C 1
ATOM 2547 O O . TYR A 1 305 ? -7.984 -49.5 -8.609 1 95.69 305 TYR A O 1
ATOM 2555 N N . TRP A 1 306 ? -6.68 -49.906 -6.844 1 96.88 306 TRP A N 1
ATOM 2556 C CA . TRP A 1 306 ? -5.445 -49.719 -7.602 1 96.88 306 TRP A CA 1
ATOM 2557 C C . TRP A 1 306 ? -4.586 -50.969 -7.578 1 96.88 306 TRP A C 1
ATOM 2559 O O . TRP A 1 306 ? -3.383 -50.906 -7.305 1 96.88 306 TRP A O 1
ATOM 2569 N N . LYS A 1 307 ? -5.215 -51.938 -7.914 1 92.5 307 LYS A N 1
ATOM 2570 C CA . LYS A 1 307 ? -4.496 -53.219 -7.98 1 92.5 307 LYS A CA 1
ATOM 2571 C C . LYS A 1 307 ? -3.578 -53.281 -9.203 1 92.5 307 LYS A C 1
ATOM 2573 O O . LYS A 1 307 ? -3.904 -52.719 -10.25 1 92.5 307 LYS A O 1
ATOM 2578 N N . ASP A 1 308 ? -2.428 -53.844 -9.133 1 93.94 308 ASP A N 1
ATOM 2579 C CA . ASP A 1 308 ? -1.49 -54.156 -10.211 1 93.94 308 ASP A CA 1
ATOM 2580 C C . ASP A 1 308 ? -0.954 -52.875 -10.844 1 93.94 308 ASP A C 1
ATOM 2582 O O . ASP A 1 308 ? -0.75 -52.812 -12.055 1 93.94 308 ASP A O 1
ATOM 2586 N N . ILE A 1 309 ? -0.887 -51.875 -10.094 1 96 309 ILE A N 1
ATOM 2587 C CA . ILE A 1 309 ? -0.393 -50.594 -10.594 1 96 309 ILE A CA 1
ATOM 2588 C C . ILE A 1 309 ? 1.042 -50.75 -11.086 1 96 309 ILE A C 1
ATOM 2590 O O . ILE A 1 309 ? 1.454 -50.094 -12.039 1 96 309 ILE A O 1
ATOM 2594 N N . ASP A 1 310 ? 1.82 -51.594 -10.492 1 94.88 310 ASP A N 1
ATOM 2595 C CA . ASP A 1 310 ? 3.189 -51.875 -10.914 1 94.88 310 ASP A CA 1
ATOM 2596 C C . ASP A 1 310 ? 3.225 -52.438 -12.336 1 94.88 310 ASP A C 1
ATOM 2598 O O . ASP A 1 310 ? 4.086 -52.062 -13.133 1 94.88 310 ASP A O 1
ATOM 2602 N N . LYS A 1 311 ? 2.299 -53.281 -12.641 1 96.31 311 LYS A N 1
ATOM 2603 C CA . LYS A 1 311 ? 2.199 -53.844 -13.984 1 96.31 311 LYS A CA 1
ATOM 2604 C C . LYS A 1 311 ? 1.837 -52.781 -15 1 96.31 311 LYS A C 1
ATOM 2606 O O . LYS A 1 311 ? 2.398 -52.719 -16.094 1 96.31 311 LYS A O 1
ATOM 2611 N N . LEU A 1 312 ? 0.9 -52.031 -14.609 1 97.25 312 LEU A N 1
ATOM 2612 C CA . LEU A 1 312 ? 0.496 -50.969 -15.516 1 97.25 312 LEU A CA 1
ATOM 2613 C C . LEU A 1 312 ? 1.649 -50 -15.766 1 97.25 312 LEU A C 1
ATOM 2615 O O . LEU A 1 312 ? 1.88 -49.562 -16.906 1 97.25 312 LEU A O 1
ATOM 2619 N N . SER A 1 313 ? 2.326 -49.594 -14.711 1 97 313 SER A N 1
ATOM 2620 C CA . SER A 1 313 ? 3.457 -48.656 -14.836 1 97 313 SER A CA 1
ATOM 2621 C C . SER A 1 313 ? 4.52 -49.219 -15.773 1 97 313 SER A C 1
ATOM 2623 O O . SER A 1 313 ? 5.074 -48.5 -16.609 1 97 313 SER A O 1
ATOM 2625 N N . LYS A 1 314 ? 4.816 -50.469 -15.688 1 95.75 314 LYS A N 1
ATOM 2626 C CA . LYS A 1 314 ? 5.789 -51.125 -16.547 1 95.75 314 LYS A CA 1
ATOM 2627 C C . LYS A 1 314 ? 5.316 -51.125 -18 1 95.75 314 LYS A C 1
ATOM 2629 O O . LYS A 1 314 ? 6.102 -50.875 -18.922 1 95.75 314 LYS A O 1
ATOM 2634 N N . LYS A 1 315 ? 4.125 -51.469 -18.141 1 96.25 315 LYS A N 1
ATOM 2635 C CA . LYS A 1 315 ? 3.537 -51.469 -19.469 1 96.25 315 LYS A CA 1
ATOM 2636 C C . LYS A 1 315 ? 3.652 -50.094 -20.125 1 96.25 315 LYS A C 1
ATOM 2638 O O . LYS A 1 315 ? 4.043 -50 -21.297 1 96.25 315 LYS A O 1
ATOM 2643 N N . MET A 1 316 ? 3.318 -49.125 -19.453 1 97 316 MET A N 1
ATOM 2644 C CA . MET A 1 316 ? 3.324 -47.75 -19.953 1 97 316 MET A CA 1
ATOM 2645 C C . MET A 1 316 ? 4.742 -47.312 -20.297 1 97 316 MET A C 1
ATOM 2647 O O . MET A 1 316 ? 4.953 -46.562 -21.266 1 97 316 MET A O 1
ATOM 2651 N N . LYS A 1 317 ? 5.688 -47.75 -19.547 1 93.75 317 LYS A N 1
ATOM 2652 C CA . LYS A 1 317 ? 7.086 -47.375 -19.766 1 93.75 317 LYS A CA 1
ATOM 2653 C C . LYS A 1 317 ? 7.578 -47.875 -21.109 1 93.75 317 LYS A C 1
ATOM 2655 O O . LYS A 1 317 ? 8.484 -47.312 -21.719 1 93.75 317 LYS A O 1
ATOM 2660 N N . GLU A 1 318 ? 6.988 -48.875 -21.594 1 93.75 318 GLU A N 1
ATOM 2661 C CA . GLU A 1 318 ? 7.363 -49.438 -22.891 1 93.75 318 GLU A CA 1
ATOM 2662 C C . GLU A 1 318 ? 7.125 -48.438 -24.016 1 93.75 318 GLU A C 1
ATOM 2664 O O . GLU A 1 318 ? 7.793 -48.5 -25.062 1 93.75 318 GLU A O 1
ATOM 2669 N N . THR A 1 319 ? 6.234 -47.594 -23.844 1 93.56 319 THR A N 1
ATOM 2670 C CA . THR A 1 319 ? 5.953 -46.562 -24.844 1 93.56 319 THR A CA 1
ATOM 2671 C C . THR A 1 319 ? 6.449 -45.219 -24.359 1 93.56 319 THR A C 1
ATOM 2673 O O . THR A 1 319 ? 6.012 -44.188 -24.859 1 93.56 319 THR A O 1
ATOM 2676 N N . ASN A 1 320 ? 7.262 -45.188 -23.328 1 93.94 320 ASN A N 1
ATOM 2677 C CA . ASN A 1 320 ? 7.859 -43.969 -22.766 1 93.94 320 ASN A CA 1
ATOM 2678 C C . ASN A 1 320 ? 6.801 -43.062 -22.156 1 93.94 320 ASN A C 1
ATOM 2680 O O . ASN A 1 320 ? 6.879 -41.844 -22.281 1 93.94 320 ASN A O 1
ATOM 2684 N N . THR A 1 321 ? 5.715 -43.625 -21.734 1 97.5 321 THR A N 1
ATOM 2685 C CA . THR A 1 321 ? 4.73 -42.906 -20.938 1 97.5 321 THR A CA 1
ATOM 2686 C C . THR A 1 321 ? 4.977 -43.125 -19.438 1 97.5 321 THR A C 1
ATOM 2688 O O . THR A 1 321 ? 5.148 -44.25 -19 1 97.5 321 THR A O 1
ATOM 2691 N N . GLU A 1 322 ? 5.062 -42.062 -18.703 1 97.31 322 GLU A N 1
ATOM 2692 C CA . GLU A 1 322 ? 5.316 -42.125 -17.266 1 97.31 322 GLU A CA 1
ATOM 2693 C C . GLU A 1 322 ? 4.035 -41.906 -16.469 1 97.31 322 GLU A C 1
ATOM 2695 O O . GLU A 1 322 ? 3.125 -41.219 -16.922 1 97.31 322 GLU A O 1
ATOM 2700 N N . LEU A 1 323 ? 3.971 -42.562 -15.305 1 97.5 323 LEU A N 1
ATOM 2701 C CA . LEU A 1 323 ? 2.918 -42.281 -14.328 1 97.5 323 LEU A CA 1
ATOM 2702 C C . LEU A 1 323 ? 3.375 -41.281 -13.305 1 97.5 323 LEU A C 1
ATOM 2704 O O . LEU A 1 323 ? 4.531 -41.281 -12.867 1 97.5 323 LEU A O 1
ATOM 2708 N N . MET A 1 324 ? 2.516 -40.406 -12.961 1 97.94 324 MET A N 1
ATOM 2709 C CA . MET A 1 324 ? 2.723 -39.469 -11.875 1 97.94 324 MET A CA 1
ATOM 2710 C C . MET A 1 324 ? 1.666 -39.625 -10.789 1 97.94 324 MET A C 1
ATOM 2712 O O . MET A 1 324 ? 0.495 -39.875 -11.094 1 97.94 324 MET A O 1
ATOM 2716 N N . VAL A 1 325 ? 2.02 -39.5 -9.531 1 97.75 325 VAL A N 1
ATOM 2717 C CA . VAL A 1 325 ? 1.065 -39.625 -8.43 1 97.75 325 VAL A CA 1
ATOM 2718 C C . VAL A 1 325 ? 1.082 -38.375 -7.582 1 97.75 325 VAL A C 1
ATOM 2720 O O . VAL A 1 325 ? 2.141 -37.781 -7.355 1 97.75 325 VAL A O 1
ATOM 2723 N N . SER A 1 326 ? -0.069 -37.969 -7.133 1 97.38 326 SER A N 1
ATOM 2724 C CA . SER A 1 326 ? -0.191 -36.812 -6.242 1 97.38 326 SER A CA 1
ATOM 2725 C C . SER A 1 326 ? 0.034 -37.219 -4.789 1 97.38 326 SER A C 1
ATOM 2727 O O . SER A 1 326 ? -0.346 -38.312 -4.375 1 97.38 326 SER A O 1
ATOM 2729 N N . VAL A 1 327 ? 0.639 -36.375 -4.055 1 97.31 327 VAL A N 1
ATOM 2730 C CA . VAL A 1 327 ? 0.805 -36.531 -2.617 1 97.31 327 VAL A CA 1
ATOM 2731 C C . VAL A 1 327 ? 0.463 -35.25 -1.899 1 97.31 327 VAL A C 1
ATOM 2733 O O . VAL A 1 327 ? 0.75 -34.156 -2.404 1 97.31 327 VAL A O 1
ATOM 2736 N N . TRP A 1 328 ? -0.191 -35.344 -0.757 1 96.81 328 TRP A N 1
ATOM 2737 C CA . TRP A 1 328 ? -0.608 -34.188 0.039 1 96.81 328 TRP A CA 1
ATOM 2738 C C . TRP A 1 328 ? 0.131 -34.156 1.373 1 96.81 328 TRP A C 1
ATOM 2740 O O . TRP A 1 328 ? 0.523 -35.219 1.9 1 96.81 328 TRP A O 1
ATOM 2750 N N . PRO A 1 329 ? 0.334 -33 1.876 1 96.88 329 PRO A N 1
ATOM 2751 C CA . PRO A 1 329 ? 1.028 -32.875 3.16 1 96.88 329 PRO A CA 1
ATOM 2752 C C . PRO A 1 329 ? 0.1 -33.094 4.355 1 96.88 329 PRO A C 1
ATOM 2754 O O . PRO A 1 329 ? 0.482 -32.812 5.496 1 96.88 329 PRO A O 1
ATOM 2757 N N . THR A 1 330 ? -1.081 -33.531 4.199 1 95.5 330 THR A N 1
ATOM 2758 C CA . THR A 1 330 ? -2.062 -33.719 5.266 1 95.5 330 THR A CA 1
ATOM 2759 C C . THR A 1 330 ? -2.025 -35.125 5.809 1 95.5 330 THR A C 1
ATOM 2761 O O . THR A 1 330 ? -1.633 -36.062 5.102 1 95.5 330 THR A O 1
ATOM 2764 N N . VAL A 1 331 ? -2.436 -35.25 7.047 1 96.56 331 VAL A N 1
ATOM 2765 C CA . VAL A 1 331 ? -2.527 -36.531 7.723 1 96.56 331 VAL A CA 1
ATOM 2766 C C . VAL A 1 331 ? -3.902 -36.688 8.375 1 96.56 331 VAL A C 1
ATOM 2768 O O . VAL A 1 331 ? -4.27 -35.875 9.242 1 96.56 331 VAL A O 1
ATOM 2771 N N . SER A 1 332 ? -4.582 -37.688 7.93 1 94.81 332 SER A N 1
ATOM 2772 C CA . SER A 1 332 ? -5.859 -38.031 8.555 1 94.81 332 SER A CA 1
ATOM 2773 C C . SER A 1 332 ? -5.652 -38.625 9.945 1 94.81 332 SER A C 1
ATOM 2775 O O . SER A 1 332 ? -4.707 -39.375 10.172 1 94.81 332 SER A O 1
ATOM 2777 N N . LYS A 1 333 ? -6.633 -38.344 10.789 1 94.38 333 LYS A N 1
ATOM 2778 C CA . LYS A 1 333 ? -6.582 -38.938 12.125 1 94.38 333 LYS A CA 1
ATOM 2779 C C . LYS A 1 333 ? -6.754 -40.438 12.07 1 94.38 333 LYS A C 1
ATOM 2781 O O . LYS A 1 333 ? -6.398 -41.156 13.008 1 94.38 333 LYS A O 1
ATOM 2786 N N . ASN A 1 334 ? -7.242 -40.938 10.984 1 93.75 334 ASN A N 1
ATOM 2787 C CA . ASN A 1 334 ? -7.453 -42.375 10.789 1 93.75 334 ASN A CA 1
ATOM 2788 C C . ASN A 1 334 ? -6.23 -43.031 10.164 1 93.75 334 ASN A C 1
ATOM 2790 O O . ASN A 1 334 ? -6.215 -44.25 9.961 1 93.75 334 ASN A O 1
ATOM 2794 N N . SER A 1 335 ? -5.23 -42.344 9.867 1 96.62 335 SER A N 1
ATOM 2795 C CA . SER A 1 335 ? -4.008 -42.906 9.32 1 96.62 335 SER A CA 1
ATOM 2796 C C . SER A 1 335 ? -3.385 -43.906 10.289 1 96.62 335 SER A C 1
ATOM 2798 O O . SER A 1 335 ? -3.363 -43.688 11.5 1 96.62 335 SER A O 1
ATOM 2800 N N . LYS A 1 336 ? -2.848 -44.938 9.727 1 97.38 336 LYS A N 1
ATOM 2801 C CA . LYS A 1 336 ? -2.184 -45.938 10.562 1 97.38 336 LYS A CA 1
ATOM 2802 C C . LYS A 1 336 ? -0.908 -45.375 11.18 1 97.38 336 LYS A C 1
ATOM 2804 O O . LYS A 1 336 ? -0.371 -45.938 12.133 1 97.38 336 LYS A O 1
ATOM 2809 N N . TYR A 1 337 ? -0.429 -44.25 10.688 1 98.12 337 TYR A N 1
ATOM 2810 C CA . TYR A 1 337 ? 0.787 -43.656 11.211 1 98.12 337 TYR A CA 1
ATOM 2811 C C . TYR A 1 337 ? 0.461 -42.406 12.039 1 98.12 337 TYR A C 1
ATOM 2813 O O . TYR A 1 337 ? 1.361 -41.656 12.453 1 98.12 337 TYR A O 1
ATOM 2821 N N . TYR A 1 338 ? -0.778 -42.062 12.281 1 97.44 338 TYR A N 1
ATOM 2822 C CA . TYR A 1 338 ? -1.151 -40.812 12.922 1 97.44 338 TYR A CA 1
ATOM 2823 C C . TYR A 1 338 ? -0.476 -40.688 14.281 1 97.44 338 TYR A C 1
ATOM 2825 O O . TYR A 1 338 ? 0.101 -39.625 14.594 1 97.44 338 TYR A O 1
ATOM 2833 N N . ASN A 1 339 ? -0.602 -41.688 15.094 1 97.44 339 ASN A N 1
ATOM 2834 C CA . ASN A 1 339 ? -0.006 -41.656 16.422 1 97.44 339 ASN A CA 1
ATOM 2835 C C . ASN A 1 339 ? 1.507 -41.469 16.359 1 97.44 339 ASN A C 1
ATOM 2837 O O . ASN A 1 339 ? 2.09 -40.781 17.188 1 97.44 339 ASN A O 1
ATOM 2841 N N . TYR A 1 340 ? 2.09 -42.094 15.422 1 97.75 340 TYR A N 1
ATOM 2842 C CA . TYR A 1 340 ? 3.527 -41.938 15.242 1 97.75 340 TYR A CA 1
ATOM 2843 C C . TYR A 1 340 ? 3.871 -40.469 14.922 1 97.75 340 TYR A C 1
ATOM 2845 O O . TYR A 1 340 ? 4.773 -39.906 15.523 1 97.75 340 TYR A O 1
ATOM 2853 N N . TYR A 1 341 ? 3.191 -39.875 13.945 1 98 341 TYR A N 1
ATOM 2854 C CA . TYR A 1 341 ? 3.393 -38.469 13.586 1 98 341 TYR A CA 1
ATOM 2855 C C . TYR A 1 341 ? 3.229 -37.562 14.805 1 98 341 TYR A C 1
ATOM 2857 O O . TYR A 1 341 ? 4.059 -36.688 15.047 1 98 341 TYR A O 1
ATOM 2865 N N . LYS A 1 342 ? 2.135 -37.75 15.477 1 95.69 342 LYS A N 1
ATOM 2866 C CA . LYS A 1 342 ? 1.784 -36.938 16.625 1 95.69 342 LYS A CA 1
ATOM 2867 C C . LYS A 1 342 ? 2.814 -37.062 17.75 1 95.69 342 LYS A C 1
ATOM 2869 O O . LYS A 1 342 ? 3.316 -36.062 18.266 1 95.69 342 LYS A O 1
ATOM 2874 N N . ASN A 1 343 ? 3.164 -38.281 18.078 1 96.56 343 ASN A N 1
ATOM 2875 C CA . ASN A 1 343 ? 4.062 -38.562 19.203 1 96.56 343 ASN A CA 1
ATOM 2876 C C . ASN A 1 343 ? 5.48 -38.094 18.906 1 96.56 343 ASN A C 1
ATOM 2878 O O . ASN A 1 343 ? 6.23 -37.75 19.828 1 96.56 343 ASN A O 1
ATOM 2882 N N . ASN A 1 344 ? 5.828 -38.062 17.656 1 96.94 344 ASN A N 1
ATOM 2883 C CA . ASN A 1 344 ? 7.172 -37.625 17.297 1 96.94 344 ASN A CA 1
ATOM 2884 C C . ASN A 1 344 ? 7.188 -36.156 16.859 1 96.94 344 ASN A C 1
ATOM 2886 O O . ASN A 1 344 ? 8.156 -35.688 16.25 1 96.94 344 ASN A O 1
ATOM 2890 N N . LYS A 1 345 ? 6.086 -35.438 17.031 1 95.62 345 LYS A N 1
ATOM 2891 C CA . LYS A 1 345 ? 5.961 -34 16.812 1 95.62 345 LYS A CA 1
ATOM 2892 C C . LYS A 1 345 ? 6.258 -33.656 15.359 1 95.62 345 LYS A C 1
ATOM 2894 O O . LYS A 1 345 ? 7.035 -32.719 15.078 1 95.62 345 LYS A O 1
ATOM 2899 N N . MET A 1 346 ? 5.648 -34.438 14.492 1 98.06 346 MET A N 1
ATOM 2900 C CA . MET A 1 346 ? 5.902 -34.312 13.062 1 98.06 346 MET A CA 1
ATOM 2901 C C . MET A 1 346 ? 4.809 -33.469 12.398 1 98.06 346 MET A C 1
ATOM 2903 O O . MET A 1 346 ? 4.766 -33.375 11.172 1 98.06 346 MET A O 1
ATOM 2907 N N . LEU A 1 347 ? 3.885 -32.875 13.195 1 96.38 347 LEU A N 1
ATOM 2908 C CA . LEU A 1 347 ? 2.75 -32.125 12.688 1 96.38 347 LEU A CA 1
ATOM 2909 C C . LEU A 1 347 ? 2.848 -30.656 13.094 1 96.38 347 LEU A C 1
ATOM 2911 O O . LEU A 1 347 ? 3.416 -30.328 14.141 1 96.38 347 LEU A O 1
ATOM 2915 N N . LEU A 1 348 ? 2.336 -29.719 12.195 1 94.75 348 LEU A N 1
ATOM 2916 C CA . LEU A 1 348 ? 2.143 -28.344 12.656 1 94.75 348 LEU A CA 1
ATOM 2917 C C . LEU A 1 348 ? 1.243 -28.312 13.891 1 94.75 348 LEU A C 1
ATOM 2919 O O . LEU A 1 348 ? 0.263 -29.062 13.969 1 94.75 348 LEU A O 1
ATOM 2923 N N . GLU A 1 349 ? 1.583 -27.469 14.812 1 91.25 349 GLU A N 1
ATOM 2924 C CA . GLU A 1 349 ? 0.863 -27.438 16.078 1 91.25 349 GLU A CA 1
ATOM 2925 C C . GLU A 1 349 ? 0.116 -26.125 16.266 1 91.25 349 GLU A C 1
ATOM 2927 O O . GLU A 1 349 ? 0.716 -25.047 16.188 1 91.25 349 GLU A O 1
ATOM 2932 N N . PRO A 1 350 ? -1.156 -26.156 16.469 1 87.19 350 PRO A N 1
ATOM 2933 C CA . PRO A 1 350 ? -1.875 -24.922 16.75 1 87.19 350 PRO A CA 1
ATOM 2934 C C . PRO A 1 350 ? -1.41 -24.25 18.047 1 87.19 350 PRO A C 1
ATOM 2936 O O . PRO A 1 350 ? -1.116 -24.922 19.031 1 87.19 350 PRO A O 1
ATOM 2939 N N . ARG A 1 351 ? -1.308 -22.969 18 1 82.44 351 ARG A N 1
ATOM 2940 C CA . ARG A 1 351 ? -0.889 -22.219 19.172 1 82.44 351 ARG A CA 1
ATOM 2941 C C . ARG A 1 351 ? -2.041 -22.062 20.156 1 82.44 351 ARG A C 1
ATOM 2943 O O . ARG A 1 351 ? -1.818 -21.938 21.375 1 82.44 351 ARG A O 1
ATOM 2950 N N . ASP A 1 352 ? -3.225 -21.812 19.609 1 75.38 352 ASP A N 1
ATOM 2951 C CA . ASP A 1 352 ? -4.41 -21.797 20.453 1 75.38 352 ASP A CA 1
ATOM 2952 C C . ASP A 1 352 ? -5.281 -23.031 20.203 1 75.38 352 ASP A C 1
ATOM 2954 O O . ASP A 1 352 ? -5.336 -23.547 19.094 1 75.38 352 ASP A O 1
ATOM 2958 N N . ASN A 1 353 ? -5.656 -23.719 21.203 1 65.12 353 ASN A N 1
ATOM 2959 C CA . ASN A 1 353 ? -6.418 -24.969 21.094 1 65.12 353 ASN A CA 1
ATOM 2960 C C . ASN A 1 353 ? -7.641 -24.797 20.203 1 65.12 353 ASN A C 1
ATOM 2962 O O . ASN A 1 353 ? -8.25 -25.781 19.781 1 65.12 353 ASN A O 1
ATOM 2966 N N . LYS A 1 354 ? -7.906 -23.594 19.828 1 61.81 354 LYS A N 1
ATOM 2967 C CA . LYS A 1 354 ? -9.133 -23.359 19.078 1 61.81 354 LYS A CA 1
ATOM 2968 C C . LYS A 1 354 ? -8.875 -23.359 17.578 1 61.81 354 LYS A C 1
ATOM 2970 O O . LYS A 1 354 ? -9.797 -23.516 16.781 1 61.81 354 LYS A O 1
ATOM 2975 N N . SER A 1 355 ? -7.66 -23.297 17.219 1 61.56 355 SER A N 1
ATOM 2976 C CA . SER A 1 355 ? -7.344 -23.203 15.789 1 61.56 355 SER A CA 1
ATOM 2977 C C . SER A 1 355 ? -7.156 -24.594 15.172 1 61.56 355 SER A C 1
ATOM 2979 O O . SER A 1 355 ? -6.469 -25.438 15.742 1 61.56 355 SER A O 1
ATOM 2981 N N . LYS A 1 356 ? -8.133 -24.969 14.312 1 64.5 356 LYS A N 1
ATOM 2982 C CA . LYS A 1 356 ? -7.973 -26.219 13.562 1 64.5 356 LYS A CA 1
ATOM 2983 C C . LYS A 1 356 ? -7.781 -25.953 12.07 1 64.5 356 LYS A C 1
ATOM 2985 O O . LYS A 1 356 ? -8.461 -25.094 11.5 1 64.5 356 LYS A O 1
ATOM 2990 N N . ILE A 1 357 ? -6.695 -26.594 11.555 1 62.41 357 ILE A N 1
ATOM 2991 C CA . ILE A 1 357 ? -6.453 -26.469 10.125 1 62.41 357 ILE A CA 1
ATOM 2992 C C . ILE A 1 357 ? -7.641 -27.031 9.352 1 62.41 357 ILE A C 1
ATOM 2994 O O . ILE A 1 357 ? -8.203 -26.359 8.484 1 62.41 357 ILE A O 1
ATOM 2998 N N . PHE A 1 358 ? -7.941 -28.328 9.609 1 70.12 358 PHE A N 1
ATOM 2999 C CA . PHE A 1 358 ? -9.078 -29.078 9.094 1 70.12 358 PHE A CA 1
ATOM 3000 C C . PHE A 1 358 ? -9.781 -29.828 10.219 1 70.12 358 PHE A C 1
ATOM 3002 O O . PHE A 1 358 ? -9.203 -30.031 11.297 1 70.12 358 PHE A O 1
ATOM 3009 N N . ASP A 1 359 ? -11 -30.219 10.062 1 66.88 359 ASP A N 1
ATOM 3010 C CA . ASP A 1 359 ? -11.711 -30.953 11.102 1 66.88 359 ASP A CA 1
ATOM 3011 C C . ASP A 1 359 ? -11.062 -32.312 11.367 1 66.88 359 ASP A C 1
ATOM 3013 O O . ASP A 1 359 ? -10.898 -32.719 12.523 1 66.88 359 ASP A O 1
ATOM 3017 N N . ASN A 1 360 ? -10.648 -33 10.43 1 84.19 360 ASN A N 1
ATOM 3018 C CA . ASN A 1 360 ? -10.18 -34.344 10.672 1 84.19 360 ASN A CA 1
ATOM 3019 C C . ASN A 1 360 ? -8.797 -34.594 10.078 1 84.19 360 ASN A C 1
ATOM 3021 O O . ASN A 1 360 ? -8.398 -35.75 9.859 1 84.19 360 ASN A O 1
ATOM 3025 N N . LYS A 1 361 ? -8.016 -33.562 9.914 1 91.56 361 LYS A N 1
ATOM 3026 C CA . LYS A 1 361 ? -6.684 -33.719 9.336 1 91.56 361 LYS A CA 1
ATOM 3027 C C . LYS A 1 361 ? -5.719 -32.688 9.93 1 91.56 361 LYS A C 1
ATOM 3029 O O . LYS A 1 361 ? -6.133 -31.609 10.344 1 91.56 361 LYS A O 1
ATOM 3034 N N . ASP A 1 362 ? -4.543 -33.062 10.047 1 93.31 362 ASP A N 1
ATOM 3035 C CA . ASP A 1 362 ? -3.441 -32.188 10.422 1 93.31 362 ASP A CA 1
ATOM 3036 C C . ASP A 1 362 ? -2.432 -32.062 9.281 1 93.31 362 ASP A C 1
ATOM 3038 O O . ASP A 1 362 ? -2.537 -32.75 8.266 1 93.31 362 ASP A O 1
ATOM 3042 N N . ILE A 1 363 ? -1.562 -31.141 9.383 1 95.75 363 ILE A N 1
ATOM 3043 C CA . ILE A 1 363 ? -0.596 -30.875 8.32 1 95.75 363 ILE A CA 1
ATOM 3044 C C . ILE A 1 363 ? 0.805 -31.266 8.789 1 95.75 363 ILE A C 1
ATOM 3046 O O . ILE A 1 363 ? 1.182 -30.969 9.93 1 95.75 363 ILE A O 1
ATOM 3050 N N . LEU A 1 364 ? 1.554 -31.875 7.977 1 97.81 364 LEU A N 1
ATOM 3051 C CA . LEU A 1 364 ? 2.916 -32.312 8.273 1 97.81 364 LEU A CA 1
ATOM 3052 C C . LEU A 1 364 ? 3.85 -31.109 8.398 1 97.81 364 LEU A C 1
ATOM 3054 O O . LEU A 1 364 ? 3.762 -30.172 7.609 1 97.81 364 LEU A O 1
ATOM 3058 N N . ASP A 1 365 ? 4.734 -31.125 9.367 1 97.81 365 ASP A N 1
ATOM 3059 C CA . ASP A 1 365 ? 5.789 -30.125 9.539 1 97.81 365 ASP A CA 1
ATOM 3060 C C . ASP A 1 365 ? 7.062 -30.531 8.797 1 97.81 365 ASP A C 1
ATOM 3062 O O . ASP A 1 365 ? 7.926 -31.203 9.367 1 97.81 365 ASP A O 1
ATOM 3066 N N . PHE A 1 366 ? 7.297 -30 7.684 1 97.88 366 PHE A N 1
ATOM 3067 C CA . PHE A 1 366 ? 8.43 -30.391 6.852 1 97.88 366 PHE A CA 1
ATOM 3068 C C . PHE A 1 366 ? 9.672 -29.594 7.215 1 97.88 366 PHE A C 1
ATOM 3070 O O . PHE A 1 366 ? 10.719 -29.734 6.574 1 97.88 366 PHE A O 1
ATOM 3077 N N . TYR A 1 367 ? 9.594 -28.703 8.156 1 96.69 367 TYR A N 1
ATOM 3078 C CA . TYR A 1 367 ? 10.797 -28.094 8.695 1 96.69 367 TYR A CA 1
ATOM 3079 C C . TYR A 1 367 ? 11.555 -29.062 9.594 1 96.69 367 TYR A C 1
ATOM 3081 O O . TYR A 1 367 ? 12.719 -28.844 9.922 1 96.69 367 TYR A O 1
ATOM 3089 N N . ASN A 1 368 ? 10.875 -30.062 10.023 1 97.38 368 ASN A N 1
ATOM 3090 C CA . ASN A 1 368 ? 11.438 -31.141 10.828 1 97.38 368 ASN A CA 1
ATOM 3091 C C . ASN A 1 368 ? 12.125 -32.188 9.961 1 97.38 368 ASN A C 1
ATOM 3093 O O . ASN A 1 368 ? 11.469 -32.875 9.164 1 97.38 368 ASN A O 1
ATOM 3097 N N . ASP A 1 369 ? 13.352 -32.469 10.18 1 96.75 369 ASP A N 1
ATOM 3098 C CA . ASP A 1 369 ? 14.133 -33.375 9.352 1 96.75 369 ASP A CA 1
ATOM 3099 C C . ASP A 1 369 ? 13.641 -34.812 9.5 1 96.75 369 ASP A C 1
ATOM 3101 O O . ASP A 1 369 ? 13.688 -35.594 8.539 1 96.75 369 ASP A O 1
ATOM 3105 N N . GLU A 1 370 ? 13.203 -35.094 10.641 1 97.81 370 GLU A N 1
ATOM 3106 C CA . GLU A 1 370 ? 12.664 -36.438 10.852 1 97.81 370 GLU A CA 1
ATOM 3107 C C . GLU A 1 370 ? 11.383 -36.656 10.047 1 97.81 370 GLU A C 1
ATOM 3109 O O . GLU A 1 370 ? 11.148 -37.75 9.531 1 97.81 370 GLU A O 1
ATOM 3114 N N . THR A 1 371 ? 10.57 -35.656 10.023 1 98.62 371 THR A N 1
ATOM 3115 C CA . THR A 1 371 ? 9.359 -35.719 9.203 1 98.62 371 THR A CA 1
ATOM 3116 C C . THR A 1 371 ? 9.711 -35.969 7.738 1 98.62 371 THR A C 1
ATOM 3118 O O . THR A 1 371 ? 9.141 -36.844 7.086 1 98.62 371 THR A O 1
ATOM 3121 N N . LYS A 1 372 ? 10.664 -35.25 7.238 1 98.38 372 LYS A N 1
ATOM 3122 C CA . LYS A 1 372 ? 11.094 -35.375 5.848 1 98.38 372 LYS A CA 1
ATOM 3123 C C . LYS A 1 372 ? 11.578 -36.781 5.559 1 98.38 372 LYS A C 1
ATOM 3125 O O . LYS A 1 372 ? 11.172 -37.406 4.566 1 98.38 372 LYS A O 1
ATOM 3130 N N . LYS A 1 373 ? 12.406 -37.25 6.426 1 98.25 373 LYS A N 1
ATOM 3131 C CA . LYS A 1 373 ? 12.977 -38.562 6.242 1 98.25 373 LYS A CA 1
ATOM 3132 C C . LYS A 1 373 ? 11.891 -39.625 6.234 1 98.25 373 LYS A C 1
ATOM 3134 O O . LYS A 1 373 ? 11.891 -40.531 5.371 1 98.25 373 LYS A O 1
ATOM 3139 N N . PHE A 1 374 ? 11.055 -39.594 7.223 1 98.62 374 PHE A N 1
ATOM 3140 C CA . PHE A 1 374 ? 10 -40.594 7.355 1 98.62 374 PHE A CA 1
ATOM 3141 C C . PHE A 1 374 ? 9.109 -40.594 6.125 1 98.62 374 PHE A C 1
ATOM 3143 O O . PHE A 1 374 ? 8.852 -41.656 5.547 1 98.62 374 PHE A O 1
ATOM 3150 N N . VAL A 1 375 ? 8.625 -39.438 5.703 1 98.75 375 VAL A N 1
ATOM 3151 C CA . VAL A 1 375 ? 7.715 -39.312 4.566 1 98.75 375 VAL A CA 1
ATOM 3152 C C . VAL A 1 375 ? 8.438 -39.75 3.283 1 98.75 375 VAL A C 1
ATOM 3154 O O . VAL A 1 375 ? 7.875 -40.438 2.451 1 98.75 375 VAL A O 1
ATOM 3157 N N . SER A 1 376 ? 9.641 -39.281 3.076 1 98.5 376 SER A N 1
ATOM 3158 C CA . SER A 1 376 ? 10.422 -39.688 1.908 1 98.5 376 SER A CA 1
ATOM 3159 C C . SER A 1 376 ? 10.562 -41.188 1.81 1 98.5 376 SER A C 1
ATOM 3161 O O . SER A 1 376 ? 10.477 -41.75 0.717 1 98.5 376 SER A O 1
ATOM 3163 N N . ASN A 1 377 ? 10.789 -41.812 2.92 1 98.31 377 ASN A N 1
ATOM 3164 C CA . ASN A 1 377 ? 10.891 -43.281 2.949 1 98.31 377 ASN A CA 1
ATOM 3165 C C . ASN A 1 377 ? 9.57 -43.938 2.555 1 98.31 377 ASN A C 1
ATOM 3167 O O . ASN A 1 377 ? 9.562 -44.906 1.822 1 98.31 377 ASN A O 1
ATOM 3171 N N . LEU A 1 378 ? 8.531 -43.438 3.104 1 98.44 378 LEU A N 1
ATOM 3172 C CA . LEU A 1 378 ? 7.223 -43.969 2.734 1 98.44 378 LEU A CA 1
ATOM 3173 C C . LEU A 1 378 ? 6.988 -43.844 1.232 1 98.44 378 LEU A C 1
ATOM 3175 O O . LEU A 1 378 ? 6.52 -44.781 0.591 1 98.44 378 LEU A O 1
ATOM 3179 N N . LEU A 1 379 ? 7.305 -42.719 0.612 1 98.38 379 LEU A N 1
ATOM 3180 C CA . LEU A 1 379 ? 7.113 -42.469 -0.813 1 98.38 379 LEU A CA 1
ATOM 3181 C C . LEU A 1 379 ? 8 -43.375 -1.647 1 98.38 379 LEU A C 1
ATOM 3183 O O . LEU A 1 379 ? 7.57 -43.906 -2.678 1 98.38 379 LEU A O 1
ATOM 3187 N N . THR A 1 380 ? 9.172 -43.594 -1.212 1 97.94 380 THR A N 1
ATOM 3188 C CA . THR A 1 380 ? 10.102 -44.469 -1.916 1 97.94 380 THR A CA 1
ATOM 3189 C C . THR A 1 380 ? 9.602 -45.906 -1.888 1 97.94 380 THR A C 1
ATOM 3191 O O . THR A 1 380 ? 9.5 -46.562 -2.932 1 97.94 380 THR A O 1
ATOM 3194 N N . ASN A 1 381 ? 9.211 -46.344 -0.738 1 97.5 381 ASN A N 1
ATOM 3195 C CA . ASN A 1 381 ? 8.859 -47.75 -0.536 1 97.5 381 ASN A CA 1
ATOM 3196 C C . ASN A 1 381 ? 7.52 -48.062 -1.188 1 97.5 381 ASN A C 1
ATOM 3198 O O . ASN A 1 381 ? 7.312 -49.188 -1.646 1 97.5 381 ASN A O 1
ATOM 3202 N N . ASN A 1 382 ? 6.699 -47.094 -1.218 1 97.25 382 ASN A N 1
ATOM 3203 C CA . ASN A 1 382 ? 5.336 -47.406 -1.626 1 97.25 382 ASN A CA 1
ATOM 3204 C C . ASN A 1 382 ? 5.078 -47 -3.074 1 97.25 382 ASN A C 1
ATOM 3206 O O . ASN A 1 382 ? 4.121 -47.469 -3.693 1 97.25 382 ASN A O 1
ATOM 3210 N N . TYR A 1 383 ? 5.832 -46.125 -3.658 1 97.19 383 TYR A N 1
ATOM 3211 C CA . TYR A 1 383 ? 5.566 -45.656 -5.012 1 97.19 383 TYR A CA 1
ATOM 3212 C C . TYR A 1 383 ? 6.766 -45.906 -5.922 1 97.19 383 TYR A C 1
ATOM 3214 O O . TYR A 1 383 ? 6.625 -46.469 -7.008 1 97.19 383 TYR A O 1
ATOM 3222 N N . LYS A 1 384 ? 7.93 -45.531 -5.504 1 95.56 384 LYS A N 1
ATOM 3223 C CA . LYS A 1 384 ? 9.109 -45.688 -6.352 1 95.56 384 LYS A CA 1
ATOM 3224 C C . LYS A 1 384 ? 9.352 -47.156 -6.672 1 95.56 384 LYS A C 1
ATOM 3226 O O . LYS A 1 384 ? 9.789 -47.5 -7.773 1 95.56 384 LYS A O 1
ATOM 3231 N N . THR A 1 385 ? 9.094 -48 -5.754 1 94.06 385 THR A N 1
ATOM 3232 C CA . THR A 1 385 ? 9.273 -49.438 -5.949 1 94.06 385 THR A CA 1
ATOM 3233 C C . THR A 1 385 ? 8.289 -49.969 -6.992 1 94.06 385 THR A C 1
ATOM 3235 O O . THR A 1 385 ? 8.469 -51.062 -7.516 1 94.06 385 THR A O 1
ATOM 3238 N N . LYS A 1 386 ? 7.289 -49.219 -7.242 1 95 386 LYS A N 1
ATOM 3239 C CA . LYS A 1 386 ? 6.328 -49.562 -8.281 1 95 386 LYS A CA 1
ATOM 3240 C C . LYS A 1 386 ? 6.645 -48.844 -9.586 1 95 386 LYS A C 1
ATOM 3242 O O . LYS A 1 386 ? 5.766 -48.656 -10.438 1 95 386 LYS A O 1
ATOM 3247 N N . ASN A 1 387 ? 7.824 -48.312 -9.68 1 92.94 387 ASN A N 1
ATOM 3248 C CA . ASN A 1 387 ? 8.375 -47.656 -10.867 1 92.94 387 ASN A CA 1
ATOM 3249 C C . ASN A 1 387 ? 7.711 -46.312 -11.125 1 92.94 387 ASN A C 1
ATOM 3251 O O . ASN A 1 387 ? 7.531 -45.906 -12.273 1 92.94 387 ASN A O 1
ATOM 3255 N N . ILE A 1 388 ? 7.242 -45.719 -10.133 1 95.69 388 ILE A N 1
ATOM 3256 C CA . ILE A 1 388 ? 6.703 -44.375 -10.227 1 95.69 388 ILE A CA 1
ATOM 3257 C C . ILE A 1 388 ? 7.773 -43.344 -9.82 1 95.69 388 ILE A C 1
ATOM 3259 O O . ILE A 1 388 ? 8.211 -43.312 -8.672 1 95.69 388 ILE A O 1
ATOM 3263 N N . LYS A 1 389 ? 8.141 -42.5 -10.789 1 94.31 389 LYS A N 1
ATOM 3264 C CA . LYS A 1 389 ? 9.242 -41.562 -10.562 1 94.31 389 LYS A CA 1
ATOM 3265 C C . LYS A 1 389 ? 8.734 -40.156 -10.445 1 94.31 389 LYS A C 1
ATOM 3267 O O . LYS A 1 389 ? 9.461 -39.25 -9.984 1 94.31 389 LYS A O 1
ATOM 3272 N N . LEU A 1 390 ? 7.605 -39.844 -10.953 1 97.44 390 LEU A N 1
ATOM 3273 C CA . LEU A 1 390 ? 7.055 -38.5 -10.969 1 97.44 390 LEU A CA 1
ATOM 3274 C C . LEU A 1 390 ? 6.051 -38.312 -9.836 1 97.44 390 LEU A C 1
ATOM 3276 O O . LEU A 1 390 ? 5.152 -39.125 -9.648 1 97.44 390 LEU A O 1
ATOM 3280 N N . PHE A 1 391 ? 6.262 -37.188 -9.086 1 98.19 391 PHE A N 1
ATOM 3281 C CA . PHE A 1 391 ? 5.359 -36.875 -7.988 1 98.19 391 PHE A CA 1
ATOM 3282 C C . PHE A 1 391 ? 4.754 -35.469 -8.188 1 98.19 391 PHE A C 1
ATOM 3284 O O . PHE A 1 391 ? 5.395 -34.594 -8.758 1 98.19 391 PHE A O 1
ATOM 3291 N N . TRP A 1 392 ? 3.531 -35.375 -7.824 1 98.12 392 TRP A N 1
ATOM 3292 C CA . TRP A 1 392 ? 2.818 -34.094 -7.707 1 98.12 392 TRP A CA 1
ATOM 3293 C C . TRP A 1 392 ? 2.625 -33.719 -6.242 1 98.12 392 TRP A C 1
ATOM 3295 O O . TRP A 1 392 ? 1.755 -34.25 -5.562 1 98.12 392 TRP A O 1
ATOM 3305 N N . ALA A 1 393 ? 3.514 -32.781 -5.77 1 97.81 393 ALA A N 1
ATOM 3306 C CA . ALA A 1 393 ? 3.4 -32.25 -4.414 1 97.81 393 ALA A CA 1
ATOM 3307 C C . ALA A 1 393 ? 2.312 -31.188 -4.328 1 97.81 393 ALA A C 1
ATOM 3309 O O . ALA A 1 393 ? 2.6 -30 -4.406 1 97.81 393 ALA A O 1
ATOM 3310 N N . ASP A 1 394 ? 1.108 -31.609 -4.027 1 96.62 394 ASP A N 1
ATOM 3311 C CA . ASP A 1 394 ? -0.057 -30.734 -3.994 1 96.62 394 ASP A CA 1
ATOM 3312 C C . ASP A 1 394 ? -0.241 -30.125 -2.607 1 96.62 394 ASP A C 1
ATOM 3314 O O . ASP A 1 394 ? 0.424 -30.531 -1.651 1 96.62 394 ASP A O 1
ATOM 3318 N N . GLN A 1 395 ? -0.982 -28.969 -2.484 1 94.62 395 GLN A N 1
ATOM 3319 C CA . GLN A 1 395 ? -1.265 -28.25 -1.254 1 94.62 395 GLN A CA 1
ATOM 3320 C C . GLN A 1 395 ? 0.026 -27.797 -0.569 1 94.62 395 GLN A C 1
ATOM 3322 O O . GLN A 1 395 ? 0.173 -27.953 0.646 1 94.62 395 GLN A O 1
ATOM 3327 N N . ALA A 1 396 ? 0.846 -27.234 -1.35 1 95.19 396 ALA A N 1
ATOM 3328 C CA . ALA A 1 396 ? 2.213 -27 -0.891 1 95.19 396 ALA A CA 1
ATOM 3329 C C . ALA A 1 396 ? 2.32 -25.672 -0.155 1 95.19 396 ALA A C 1
ATOM 3331 O O . ALA A 1 396 ? 3.354 -25.359 0.449 1 95.19 396 ALA A O 1
ATOM 3332 N N . GLU A 1 397 ? 1.314 -24.906 -0.184 1 89.88 397 GLU A N 1
ATOM 3333 C CA . GLU A 1 397 ? 1.408 -23.531 0.306 1 89.88 397 GLU A CA 1
ATOM 3334 C C . GLU A 1 397 ? 1.604 -23.5 1.819 1 89.88 397 GLU A C 1
ATOM 3336 O O . GLU A 1 397 ? 2.355 -22.672 2.334 1 89.88 397 GLU A O 1
ATOM 3341 N N . PRO A 1 398 ? 1.07 -24.688 2.551 1 90.06 398 PRO A N 1
ATOM 3342 C CA . PRO A 1 398 ? -0.023 -25.672 2.512 1 90.06 398 PRO A CA 1
ATOM 3343 C C . PRO A 1 398 ? -1.4 -25.016 2.555 1 90.06 398 PRO A C 1
ATOM 3345 O O . PRO A 1 398 ? -1.541 -23.891 3.062 1 90.06 398 PRO A O 1
ATOM 3348 N N . GLU A 1 399 ? -2.254 -25.641 2.064 1 87.25 399 GLU A N 1
ATOM 3349 C CA . GLU A 1 399 ? -3.629 -25.156 2.031 1 87.25 399 GLU A CA 1
ATOM 3350 C C . GLU A 1 399 ? -4.316 -25.344 3.377 1 87.25 399 GLU A C 1
ATOM 3352 O O . GLU A 1 399 ? -4.453 -26.484 3.852 1 87.25 399 GLU A O 1
ATOM 3357 N N . MET A 1 400 ? -4.562 -24.234 4.023 1 82.62 400 MET A N 1
ATOM 3358 C CA . MET A 1 400 ? -5.324 -24.219 5.27 1 82.62 400 MET A CA 1
ATOM 3359 C C . MET A 1 400 ? -6.695 -23.578 5.066 1 82.62 400 MET A C 1
ATOM 3361 O O . MET A 1 400 ? -6.84 -22.656 4.27 1 82.62 400 MET A O 1
ATOM 3365 N N . ASN A 1 401 ? -7.699 -24.031 5.758 1 68.12 401 ASN A N 1
ATOM 3366 C CA . ASN A 1 401 ? -9.047 -23.484 5.613 1 68.12 401 ASN A CA 1
ATOM 3367 C C . ASN A 1 401 ? -9.109 -22.031 6.066 1 68.12 401 ASN A C 1
ATOM 3369 O O . ASN A 1 401 ? -9.82 -21.219 5.469 1 68.12 401 ASN A O 1
ATOM 3373 N N . ILE A 1 402 ? -8.359 -21.734 7.066 1 62.44 402 ILE A N 1
ATOM 3374 C CA . ILE A 1 402 ? -8.508 -20.422 7.703 1 62.44 402 ILE A CA 1
ATOM 3375 C C . ILE A 1 402 ? -7.438 -19.469 7.18 1 62.44 402 ILE A C 1
ATOM 3377 O O . ILE A 1 402 ? -7.617 -18.25 7.211 1 62.44 402 ILE A O 1
ATOM 3381 N N . TYR A 1 403 ? -6.379 -20 6.504 1 61.62 403 TYR A N 1
ATOM 3382 C CA . TYR A 1 403 ? -5.207 -19.266 6.039 1 61.62 403 TYR A CA 1
ATOM 3383 C C . TYR A 1 403 ? -4.625 -18.391 7.145 1 61.62 403 TYR A C 1
ATOM 3385 O O . TYR A 1 403 ? -4.359 -17.203 6.938 1 61.62 403 TYR A O 1
ATOM 3393 N N . GLU A 1 404 ? -4.566 -18.984 8.336 1 76.88 404 GLU A N 1
ATOM 3394 C CA . GLU A 1 404 ? -3.988 -18.312 9.5 1 76.88 404 GLU A CA 1
ATOM 3395 C C . GLU A 1 404 ? -2.705 -19 9.953 1 76.88 404 GLU A C 1
ATOM 3397 O O . GLU A 1 404 ? -2.623 -19.484 11.086 1 76.88 404 GLU A O 1
ATOM 3402 N N . GLN A 1 405 ? -1.741 -19.031 9.094 1 82.94 405 GLN A N 1
ATOM 3403 C CA . GLN A 1 405 ? -0.441 -19.641 9.375 1 82.94 405 GLN A CA 1
ATOM 3404 C C . GLN A 1 405 ? 0.162 -19.062 10.656 1 82.94 405 GLN A C 1
ATOM 3406 O O . GLN A 1 405 ? 0.896 -19.766 11.359 1 82.94 405 GLN A O 1
ATOM 3411 N N . ARG A 1 406 ? -0.258 -17.953 11 1 81.88 406 ARG A N 1
ATOM 3412 C CA . ARG A 1 406 ? 0.298 -17.25 12.156 1 81.88 406 ARG A CA 1
ATOM 3413 C C . ARG A 1 406 ? -0.15 -17.922 13.453 1 81.88 406 ARG A C 1
ATOM 3415 O O . ARG A 1 406 ? 0.452 -17.703 14.508 1 81.88 406 ARG A O 1
ATOM 3422 N N . GLU A 1 407 ? -1.125 -18.734 13.414 1 84.19 407 GLU A N 1
ATOM 3423 C CA . GLU A 1 407 ? -1.674 -19.359 14.609 1 84.19 407 GLU A CA 1
ATOM 3424 C C . GLU A 1 407 ? -1.054 -20.734 14.852 1 84.19 407 GLU A C 1
ATOM 3426 O O . GLU A 1 407 ? -1.53 -21.5 15.695 1 84.19 407 GLU A O 1
ATOM 3431 N N . TYR A 1 408 ? 0.003 -21.078 14.133 1 89.88 408 TYR A N 1
ATOM 3432 C CA . TYR A 1 408 ? 0.607 -22.391 14.258 1 89.88 408 TYR A CA 1
ATOM 3433 C C . TYR A 1 408 ? 2.102 -22.297 14.531 1 89.88 408 TYR A C 1
ATOM 3435 O O . TYR A 1 408 ? 2.713 -21.25 14.281 1 89.88 408 TYR A O 1
ATOM 3443 N N . ASN A 1 409 ? 2.584 -23.391 15.086 1 92.25 409 ASN A N 1
ATOM 3444 C CA . ASN A 1 409 ? 4.02 -23.547 15.297 1 92.25 409 ASN A CA 1
ATOM 3445 C C . ASN A 1 409 ? 4.578 -24.703 14.484 1 92.25 409 ASN A C 1
ATOM 3447 O O . ASN A 1 409 ? 3.859 -25.656 14.188 1 92.25 409 ASN A O 1
ATOM 3451 N N . THR A 1 410 ? 5.789 -24.594 14.125 1 95 410 THR A N 1
ATOM 3452 C CA . THR A 1 410 ? 6.582 -25.688 13.578 1 95 410 THR A CA 1
ATOM 3453 C C . THR A 1 410 ? 7.598 -26.188 14.609 1 95 410 THR A C 1
ATOM 3455 O O . THR A 1 410 ? 7.68 -25.641 15.711 1 95 410 THR A O 1
ATOM 3458 N N . SER A 1 411 ? 8.312 -27.125 14.219 1 95.06 411 SER A N 1
ATOM 3459 C CA . SER A 1 411 ? 9.422 -27.609 15.039 1 95.06 411 SER A CA 1
ATOM 3460 C C . SER A 1 411 ? 10.5 -26.547 15.195 1 95.06 411 SER A C 1
ATOM 3462 O O . SER A 1 411 ? 11.336 -26.625 16.109 1 95.06 411 SER A O 1
ATOM 3464 N N . LYS A 1 412 ? 10.492 -25.562 14.367 1 93.62 412 LYS A N 1
ATOM 3465 C CA . LYS A 1 412 ? 11.531 -24.531 14.391 1 93.62 412 LYS A CA 1
ATOM 3466 C C . LYS A 1 412 ? 10.984 -23.219 14.922 1 93.62 412 LYS A C 1
ATOM 3468 O O . LYS A 1 412 ? 11.68 -22.188 14.891 1 93.62 412 LYS A O 1
ATOM 3473 N N . GLY A 1 413 ? 9.797 -23.188 15.406 1 91.06 413 GLY A N 1
ATOM 3474 C CA . GLY A 1 413 ? 9.227 -21.984 15.984 1 91.06 413 GLY A CA 1
ATOM 3475 C C . GLY A 1 413 ? 7.945 -21.531 15.305 1 91.06 413 GLY A C 1
ATOM 3476 O O . GLY A 1 413 ? 7.238 -22.344 14.719 1 91.06 413 GLY A O 1
ATOM 3477 N N . ASN A 1 414 ? 7.625 -20.219 15.43 1 91.19 414 ASN A N 1
ATOM 3478 C CA . ASN A 1 414 ? 6.387 -19.672 14.883 1 91.19 414 ASN A CA 1
ATOM 3479 C C . ASN A 1 414 ? 6.328 -19.828 13.367 1 91.19 414 ASN A C 1
ATOM 3481 O O . ASN A 1 414 ? 7.238 -19.391 12.656 1 91.19 414 ASN A O 1
ATOM 3485 N N . PHE A 1 415 ? 5.234 -20.469 12.914 1 93.19 415 PHE A N 1
ATOM 3486 C CA . PHE A 1 415 ? 5.09 -20.781 11.5 1 93.19 415 PHE A CA 1
ATOM 3487 C C . PHE A 1 415 ? 5.102 -19.5 10.656 1 93.19 415 PHE A C 1
ATOM 3489 O O . PHE A 1 415 ? 5.633 -19.5 9.547 1 93.19 415 PHE A O 1
ATOM 3496 N N . GLU A 1 416 ? 4.625 -18.406 11.133 1 91.94 416 GLU A N 1
ATOM 3497 C CA . GLU A 1 416 ? 4.527 -17.156 10.383 1 91.94 416 GLU A CA 1
ATOM 3498 C C . GLU A 1 416 ? 5.902 -16.672 9.938 1 91.94 416 GLU A C 1
ATOM 3500 O O . GLU A 1 416 ? 6.035 -16.047 8.875 1 91.94 416 GLU A O 1
ATOM 3505 N N . LYS A 1 417 ? 6.977 -16.953 10.664 1 93.19 417 LYS A N 1
ATOM 3506 C CA . LYS A 1 417 ? 8.336 -16.5 10.398 1 93.19 417 LYS A CA 1
ATOM 3507 C C . LYS A 1 417 ? 8.898 -17.156 9.141 1 93.19 417 LYS A C 1
ATOM 3509 O O . LYS A 1 417 ? 9.805 -16.625 8.5 1 93.19 417 LYS A O 1
ATOM 3514 N N . MET A 1 418 ? 8.352 -18.297 8.82 1 94.62 418 MET A N 1
ATOM 3515 C CA . MET A 1 418 ? 9.031 -19.094 7.809 1 94.62 418 MET A CA 1
ATOM 3516 C C . MET A 1 418 ? 8.031 -19.672 6.809 1 94.62 418 MET A C 1
ATOM 3518 O O . MET A 1 418 ? 8.406 -20.469 5.941 1 94.62 418 MET A O 1
ATOM 3522 N N . ALA A 1 419 ? 6.844 -19.234 6.82 1 95.06 419 ALA A N 1
ATOM 3523 C CA . ALA A 1 419 ? 5.742 -19.875 6.109 1 95.06 419 ALA A CA 1
ATOM 3524 C C . ALA A 1 419 ? 5.988 -19.875 4.602 1 95.06 419 ALA A C 1
ATOM 3526 O O . ALA A 1 419 ? 5.602 -20.812 3.904 1 95.06 419 ALA A O 1
ATOM 3527 N N . ASN A 1 420 ? 6.633 -18.891 4.102 1 96.12 420 ASN A N 1
ATOM 3528 C CA . ASN A 1 420 ? 6.812 -18.781 2.656 1 96.12 420 ASN A CA 1
ATOM 3529 C C . ASN A 1 420 ? 7.816 -19.797 2.135 1 96.12 420 ASN A C 1
ATOM 3531 O O . ASN A 1 420 ? 7.887 -20.047 0.929 1 96.12 420 ASN A O 1
ATOM 3535 N N . ARG A 1 421 ? 8.547 -20.391 2.971 1 96.12 421 ARG A N 1
ATOM 3536 C CA . ARG A 1 421 ? 9.547 -21.375 2.566 1 96.12 421 ARG A CA 1
ATOM 3537 C C . ARG A 1 421 ? 8.977 -22.781 2.623 1 96.12 421 ARG A C 1
ATOM 3539 O O . ARG A 1 421 ? 9.633 -23.75 2.209 1 96.12 421 ARG A O 1
ATOM 3546 N N . TYR A 1 422 ? 7.809 -22.969 3.119 1 96.81 422 TYR A N 1
ATOM 3547 C CA . TYR A 1 422 ? 7.219 -24.281 3.33 1 96.81 422 TYR A CA 1
ATOM 3548 C C . TYR A 1 422 ? 7.227 -25.094 2.041 1 96.81 422 TYR A C 1
ATOM 3550 O O . TYR A 1 422 ? 7.586 -26.281 2.047 1 96.81 422 TYR A O 1
ATOM 3558 N N . PRO A 1 423 ? 6.898 -24.516 0.869 1 97.38 423 PRO A N 1
ATOM 3559 C CA . PRO A 1 423 ? 6.914 -25.328 -0.355 1 97.38 423 PRO A CA 1
ATOM 3560 C C . PRO A 1 423 ? 8.297 -25.906 -0.663 1 97.38 423 PRO A C 1
ATOM 3562 O O . PRO A 1 423 ? 8.398 -27 -1.202 1 97.38 423 PRO A O 1
ATOM 3565 N N . TYR A 1 424 ? 9.289 -25.156 -0.391 1 96.81 424 TYR A N 1
ATOM 3566 C CA . TYR A 1 424 ? 10.648 -25.641 -0.616 1 96.81 424 TYR A CA 1
ATOM 3567 C C . TYR A 1 424 ? 10.953 -26.828 0.289 1 96.81 424 TYR A C 1
ATOM 3569 O O . TYR A 1 424 ? 11.539 -27.828 -0.155 1 96.81 424 TYR A O 1
ATOM 3577 N N . GLU A 1 425 ? 10.57 -26.719 1.56 1 97.25 425 GLU A N 1
ATOM 3578 C CA . GLU A 1 425 ? 10.789 -27.828 2.48 1 97.25 425 GLU A CA 1
ATOM 3579 C C . GLU A 1 425 ? 10.039 -29.078 2.023 1 97.25 425 GLU A C 1
ATOM 3581 O O . GLU A 1 425 ? 10.57 -30.203 2.109 1 97.25 425 GLU A O 1
ATOM 3586 N N . TYR A 1 426 ? 8.828 -28.875 1.593 1 98.19 426 TYR A N 1
ATOM 3587 C CA . TYR A 1 426 ? 8.016 -29.969 1.061 1 98.19 426 TYR A CA 1
ATOM 3588 C C . TYR A 1 426 ? 8.68 -30.578 -0.166 1 98.19 426 TYR A C 1
ATOM 3590 O O . TYR A 1 426 ? 8.773 -31.812 -0.273 1 98.19 426 TYR A O 1
ATOM 3598 N N . LEU A 1 427 ? 9.156 -29.781 -1.062 1 97.62 427 LEU A N 1
ATOM 3599 C CA . LEU A 1 427 ? 9.867 -30.219 -2.258 1 97.62 427 LEU A CA 1
ATOM 3600 C C . LEU A 1 427 ? 11.055 -31.109 -1.891 1 97.62 427 LEU A C 1
ATOM 3602 O O . LEU A 1 427 ? 11.281 -32.125 -2.518 1 97.62 427 LEU A O 1
ATOM 3606 N N . MET A 1 428 ? 11.75 -30.719 -0.865 1 96.81 428 MET A N 1
ATOM 3607 C CA . MET A 1 428 ? 12.953 -31.422 -0.439 1 96.81 428 MET A CA 1
ATOM 3608 C C . MET A 1 428 ? 12.602 -32.781 0.157 1 96.81 428 MET A C 1
ATOM 3610 O O . MET A 1 428 ? 13.469 -33.656 0.281 1 96.81 428 MET A O 1
ATOM 3614 N N . THR A 1 429 ? 11.383 -32.969 0.481 1 98.06 429 THR A N 1
ATOM 3615 C CA . THR A 1 429 ? 10.914 -34.219 1.065 1 98.06 429 THR A CA 1
ATOM 3616 C C . THR A 1 429 ? 10.641 -35.25 -0.021 1 98.06 429 THR A C 1
ATOM 3618 O O . THR A 1 429 ? 10.711 -36.438 0.23 1 98.06 429 THR A O 1
ATOM 3621 N N . ILE A 1 430 ? 10.32 -34.844 -1.23 1 98.06 430 ILE A N 1
ATOM 3622 C CA . ILE A 1 430 ? 9.93 -35.719 -2.336 1 98.06 430 ILE A CA 1
ATOM 3623 C C . ILE A 1 430 ? 11.164 -36.406 -2.891 1 98.06 430 ILE A C 1
ATOM 3625 O O . ILE A 1 430 ? 12.164 -35.781 -3.219 1 98.06 430 ILE A O 1
ATOM 3629 N N . PRO A 1 431 ? 11.102 -37.781 -2.961 1 96 431 PRO A N 1
ATOM 3630 C CA . PRO A 1 431 ? 12.227 -38.469 -3.605 1 96 431 PRO A CA 1
ATOM 3631 C C . PRO A 1 431 ? 12.352 -38.125 -5.086 1 96 431 PRO A C 1
ATOM 3633 O O . PRO A 1 431 ? 11.367 -38.156 -5.82 1 96 431 PRO A O 1
ATOM 3636 N N . ARG A 1 432 ? 13.555 -37.75 -5.5 1 89.94 432 ARG A N 1
ATOM 3637 C CA . ARG A 1 432 ? 13.719 -37.25 -6.859 1 89.94 432 ARG A CA 1
ATOM 3638 C C . ARG A 1 432 ? 14.758 -38.094 -7.621 1 89.94 432 ARG A C 1
ATOM 3640 O O . ARG A 1 432 ? 15.633 -38.719 -7.016 1 89.94 432 ARG A O 1
ATOM 3647 N N . GLU A 1 433 ? 14.539 -38.031 -8.867 1 92.31 433 GLU A N 1
ATOM 3648 C CA . GLU A 1 433 ? 15.469 -38.625 -9.828 1 92.31 433 GLU A CA 1
ATOM 3649 C C . GLU A 1 433 ? 15.891 -37.594 -10.875 1 92.31 433 GLU A C 1
ATOM 3651 O O . GLU A 1 433 ? 15.094 -36.719 -11.266 1 92.31 433 GLU A O 1
ATOM 3656 N N . GLU A 1 434 ? 17.094 -37.688 -11.305 1 92.12 434 GLU A N 1
ATOM 3657 C CA . GLU A 1 434 ? 17.625 -36.719 -12.273 1 92.12 434 GLU A CA 1
ATOM 3658 C C . GLU A 1 434 ? 16.75 -36.688 -13.531 1 92.12 434 GLU A C 1
ATOM 3660 O O . GLU A 1 434 ? 16.359 -37.719 -14.055 1 92.12 434 GLU A O 1
ATOM 3665 N N . GLY A 1 435 ? 16.469 -35.5 -13.867 1 94.44 435 GLY A N 1
ATOM 3666 C CA . GLY A 1 435 ? 15.719 -35.281 -15.094 1 94.44 435 GLY A CA 1
ATOM 3667 C C . GLY A 1 435 ? 14.211 -35.312 -14.898 1 94.44 435 GLY A C 1
ATOM 3668 O O . GLY A 1 435 ? 13.453 -34.969 -15.805 1 94.44 435 GLY A O 1
ATOM 3669 N N . TYR A 1 436 ? 13.766 -35.812 -13.789 1 96.19 436 TYR A N 1
ATOM 3670 C CA . TYR A 1 436 ? 12.344 -35.875 -13.5 1 96.19 436 TYR A CA 1
ATOM 3671 C C . TYR A 1 436 ? 11.922 -34.719 -12.57 1 96.19 436 TYR A C 1
ATOM 3673 O O . TYR A 1 436 ? 12.414 -34.625 -11.445 1 96.19 436 TYR A O 1
ATOM 3681 N N . PRO A 1 437 ? 11.008 -33.906 -12.992 1 97.25 437 PRO A N 1
ATOM 3682 C CA . PRO A 1 437 ? 10.562 -32.781 -12.148 1 97.25 437 PRO A CA 1
ATOM 3683 C C . PRO A 1 437 ? 9.578 -33.219 -11.07 1 97.25 437 PRO A C 1
ATOM 3685 O O . PRO A 1 437 ? 9.062 -34.312 -11.109 1 97.25 437 PRO A O 1
ATOM 3688 N N . VAL A 1 438 ? 9.406 -32.344 -10.094 1 98.06 438 VAL A N 1
ATOM 3689 C CA . VAL A 1 438 ? 8.305 -32.438 -9.148 1 98.06 438 VAL A CA 1
ATOM 3690 C C . VAL A 1 438 ? 7.258 -31.375 -9.453 1 98.06 438 VAL A C 1
ATOM 3692 O O . VAL A 1 438 ? 7.555 -30.172 -9.414 1 98.06 438 VAL A O 1
ATOM 3695 N N . LEU A 1 439 ? 6.074 -31.828 -9.891 1 98.19 439 LEU A N 1
ATOM 3696 C CA . LEU A 1 439 ? 4.969 -30.875 -10.008 1 98.19 439 LEU A CA 1
ATOM 3697 C C . LEU A 1 439 ? 4.551 -30.375 -8.633 1 98.19 439 LEU A C 1
ATOM 3699 O O . LEU A 1 439 ? 4.375 -31.156 -7.699 1 98.19 439 LEU A O 1
ATOM 3703 N N . ILE A 1 440 ? 4.426 -29.016 -8.484 1 97.94 440 ILE A N 1
ATOM 3704 C CA . ILE A 1 440 ? 4.18 -28.484 -7.141 1 97.94 440 ILE A CA 1
ATOM 3705 C C . ILE A 1 440 ? 3.342 -27.219 -7.227 1 97.94 440 ILE A C 1
ATOM 3707 O O . ILE A 1 440 ? 3.459 -26.453 -8.188 1 97.94 440 ILE A O 1
ATOM 3711 N N . ARG A 1 441 ? 2.43 -26.969 -6.234 1 95.06 441 ARG A N 1
ATOM 3712 C CA . ARG A 1 441 ? 1.489 -25.844 -6.297 1 95.06 441 ARG A CA 1
ATOM 3713 C C . ARG A 1 441 ? 2.102 -24.578 -5.703 1 95.06 441 ARG A C 1
ATOM 3715 O O . ARG A 1 441 ? 1.383 -23.641 -5.363 1 95.06 441 ARG A O 1
ATOM 3722 N N . SER A 1 442 ? 3.309 -24.469 -5.363 1 96.19 442 SER A N 1
ATOM 3723 C CA . SER A 1 442 ? 3.996 -23.266 -4.914 1 96.19 442 SER A CA 1
ATOM 3724 C C . SER A 1 442 ? 5.508 -23.469 -4.887 1 96.19 442 SER A C 1
ATOM 3726 O O . SER A 1 442 ? 5.996 -24.578 -5.145 1 96.19 442 SER A O 1
ATOM 3728 N N . ALA A 1 443 ? 6.199 -22.344 -4.621 1 97.06 443 ALA A N 1
ATOM 3729 C CA . ALA A 1 443 ? 7.656 -22.406 -4.668 1 97.06 443 ALA A CA 1
ATOM 3730 C C . ALA A 1 443 ? 8.281 -21.25 -3.889 1 97.06 443 ALA A C 1
ATOM 3732 O O . ALA A 1 443 ? 7.605 -20.266 -3.59 1 97.06 443 ALA A O 1
ATOM 3733 N N . TRP A 1 444 ? 9.477 -21.422 -3.477 1 96.06 444 TRP A N 1
ATOM 3734 C CA . TRP A 1 444 ? 10.352 -20.375 -2.963 1 96.06 444 TRP A CA 1
ATOM 3735 C C . TRP A 1 444 ? 11.422 -20.016 -3.986 1 96.06 444 TRP A C 1
ATOM 3737 O O . TRP A 1 444 ? 11.539 -20.656 -5.031 1 96.06 444 TRP A O 1
ATOM 3747 N N . PHE A 1 445 ? 12.211 -18.922 -3.902 1 93.88 445 PHE A N 1
ATOM 3748 C CA . PHE A 1 445 ? 13.078 -18.375 -4.941 1 93.88 445 PHE A CA 1
ATOM 3749 C C . PHE A 1 445 ? 14.234 -19.312 -5.238 1 93.88 445 PHE A C 1
ATOM 3751 O O . PHE A 1 445 ? 14.961 -19.125 -6.219 1 93.88 445 PHE A O 1
ATOM 3758 N N . ASN A 1 446 ? 14.477 -20.406 -4.562 1 92.94 446 ASN A N 1
ATOM 3759 C CA . ASN A 1 446 ? 15.531 -21.375 -4.871 1 92.94 446 ASN A CA 1
ATOM 3760 C C . ASN A 1 446 ? 14.953 -22.75 -5.203 1 92.94 446 ASN A C 1
ATOM 3762 O O . ASN A 1 446 ? 15.695 -23.734 -5.301 1 92.94 446 ASN A O 1
ATOM 3766 N N . SER A 1 447 ? 13.734 -22.797 -5.449 1 95.75 447 SER A N 1
ATOM 3767 C CA . SER A 1 447 ? 13.086 -24.078 -5.703 1 95.75 447 SER A CA 1
ATOM 3768 C C . SER A 1 447 ? 13.469 -24.625 -7.066 1 95.75 447 SER A C 1
ATOM 3770 O O . SER A 1 447 ? 13.492 -25.844 -7.262 1 95.75 447 SER A O 1
ATOM 3772 N N . GLN A 1 448 ? 13.812 -23.797 -8.008 1 95.5 448 GLN A N 1
ATOM 3773 C CA . GLN A 1 448 ? 14.086 -24.234 -9.375 1 95.5 448 GLN A CA 1
ATOM 3774 C C . GLN A 1 448 ? 15.305 -25.156 -9.422 1 95.5 448 GLN A C 1
ATOM 3776 O O . GLN A 1 448 ? 15.367 -26.062 -10.258 1 95.5 448 GLN A O 1
ATOM 3781 N N . LYS A 1 449 ? 16.219 -24.906 -8.539 1 94.31 449 LYS A N 1
ATOM 3782 C CA . LYS A 1 449 ? 17.438 -25.703 -8.578 1 94.31 449 LYS A CA 1
ATOM 3783 C C . LYS A 1 449 ? 17.172 -27.156 -8.195 1 94.31 449 LYS A C 1
ATOM 3785 O O . LYS A 1 449 ? 18 -28.031 -8.438 1 94.31 449 LYS A O 1
ATOM 3790 N N . GLU A 1 450 ? 15.969 -27.328 -7.613 1 94.56 450 GLU A N 1
ATOM 3791 C CA . GLU A 1 450 ? 15.602 -28.672 -7.16 1 94.56 450 GLU A CA 1
ATOM 3792 C C . GLU A 1 450 ? 14.594 -29.312 -8.109 1 94.56 450 GLU A C 1
ATOM 3794 O O . GLU A 1 450 ? 13.938 -30.297 -7.754 1 94.56 450 GLU A O 1
ATOM 3799 N N . GLY A 1 451 ? 14.422 -28.797 -9.273 1 95.25 451 GLY A N 1
ATOM 3800 C CA . GLY A 1 451 ? 13.57 -29.406 -10.289 1 95.25 451 GLY A CA 1
ATOM 3801 C C . GLY A 1 451 ? 12.094 -29.172 -10.031 1 95.25 451 GLY A C 1
ATOM 3802 O O . GLY A 1 451 ? 11.266 -30.047 -10.32 1 95.25 451 GLY A O 1
ATOM 3803 N N . SER A 1 452 ? 11.758 -28.047 -9.484 1 96.62 452 SER A N 1
ATOM 3804 C CA . SER A 1 452 ? 10.375 -27.703 -9.203 1 96.62 452 SER A CA 1
ATOM 3805 C C . SER A 1 452 ? 9.648 -27.25 -10.469 1 96.62 452 SER A C 1
ATOM 3807 O O . SER A 1 452 ? 10.086 -26.328 -11.148 1 96.62 452 SER A O 1
ATOM 3809 N N . LEU A 1 453 ? 8.609 -27.906 -10.844 1 97.81 453 LEU A N 1
ATOM 3810 C CA . LEU A 1 453 ? 7.641 -27.484 -11.844 1 97.81 453 LEU A CA 1
ATOM 3811 C C . LEU A 1 453 ? 6.391 -26.906 -11.18 1 97.81 453 LEU A C 1
ATOM 3813 O O . LEU A 1 453 ? 5.57 -27.656 -10.648 1 97.81 453 LEU A O 1
ATOM 3817 N N . VAL A 1 454 ? 6.246 -25.594 -11.242 1 98 454 VAL A N 1
ATOM 3818 C CA . VAL A 1 454 ? 5.203 -24.938 -10.469 1 98 454 VAL A CA 1
ATOM 3819 C C . VAL A 1 454 ? 3.941 -24.781 -11.32 1 98 454 VAL A C 1
ATOM 3821 O O . VAL A 1 454 ? 4 -24.297 -12.453 1 98 454 VAL A O 1
ATOM 3824 N N . TRP A 1 455 ? 2.85 -25.297 -10.891 1 96.31 455 TRP A N 1
ATOM 3825 C CA . TRP A 1 455 ? 1.591 -25 -11.57 1 96.31 455 TRP A CA 1
ATOM 3826 C C . TRP A 1 455 ? 0.803 -23.922 -10.82 1 96.31 455 TRP A C 1
ATOM 3828 O O . TRP A 1 455 ? 0.928 -23.797 -9.602 1 96.31 455 TRP A O 1
ATOM 3838 N N . SER A 1 456 ? 0.007 -23.141 -11.445 1 94.19 456 SER A N 1
ATOM 3839 C CA . SER A 1 456 ? -0.564 -21.875 -11 1 94.19 456 SER A CA 1
ATOM 3840 C C . SER A 1 456 ? -1.704 -22.094 -10.016 1 94.19 456 SER A C 1
ATOM 3842 O O . SER A 1 456 ? -2.242 -21.141 -9.445 1 94.19 456 SER A O 1
ATOM 3844 N N . GLY A 1 457 ? -2.074 -23.297 -9.719 1 93.5 457 GLY A N 1
ATOM 3845 C CA . GLY A 1 457 ? -3.062 -23.562 -8.688 1 93.5 457 GLY A CA 1
ATOM 3846 C C . GLY A 1 457 ? -4.465 -23.75 -9.242 1 93.5 457 GLY A C 1
ATOM 3847 O O . GLY A 1 457 ? -4.645 -23.922 -10.445 1 93.5 457 GLY A O 1
ATOM 3848 N N . ASP A 1 458 ? -5.484 -23.812 -8.305 1 92.06 458 ASP A N 1
ATOM 3849 C CA . ASP A 1 458 ? -6.875 -24.078 -8.664 1 92.06 458 ASP A CA 1
ATOM 3850 C C . ASP A 1 458 ? -7.57 -22.797 -9.141 1 92.06 458 ASP A C 1
ATOM 3852 O O . ASP A 1 458 ? -8.227 -22.109 -8.352 1 92.06 458 ASP A O 1
ATOM 3856 N N . ILE A 1 459 ? -7.512 -22.578 -10.352 1 91.69 459 ILE A N 1
ATOM 3857 C CA . ILE A 1 459 ? -7.977 -21.328 -10.922 1 91.69 459 ILE A CA 1
ATOM 3858 C C . ILE A 1 459 ? -9.32 -21.531 -11.617 1 91.69 459 ILE A C 1
ATOM 3860 O O . ILE A 1 459 ? -9.688 -22.672 -11.945 1 91.69 459 ILE A O 1
ATOM 3864 N N . ASP A 1 460 ? -10.008 -20.484 -11.867 1 89.19 460 ASP A N 1
ATOM 3865 C CA . ASP A 1 460 ? -11.344 -20.547 -12.461 1 89.19 460 ASP A CA 1
ATOM 3866 C C . ASP A 1 460 ? -11.266 -20.828 -13.953 1 89.19 460 ASP A C 1
ATOM 3868 O O . ASP A 1 460 ? -10.312 -20.422 -14.625 1 89.19 460 ASP A O 1
ATOM 3872 N N . SER A 1 461 ? -12.297 -21.5 -14.461 1 92.94 461 SER A N 1
ATOM 3873 C CA . SER A 1 461 ? -12.422 -21.75 -15.891 1 92.94 461 SER A CA 1
ATOM 3874 C C . SER A 1 461 ? -13.078 -20.562 -16.594 1 92.94 461 SER A C 1
ATOM 3876 O O . SER A 1 461 ? -14.281 -20.594 -16.875 1 92.94 461 SER A O 1
ATOM 3878 N N . SER A 1 462 ? -12.297 -19.562 -16.922 1 92.44 462 SER A N 1
ATOM 3879 C CA . SER A 1 462 ? -12.836 -18.359 -17.562 1 92.44 462 SER A CA 1
ATOM 3880 C C . SER A 1 462 ? -11.781 -17.688 -18.422 1 92.44 462 SER A C 1
ATOM 3882 O O . SER A 1 462 ? -10.586 -17.938 -18.266 1 92.44 462 SER A O 1
ATOM 3884 N N . PHE A 1 463 ? -12.258 -16.828 -19.312 1 94.75 463 PHE A N 1
ATOM 3885 C CA . PHE A 1 463 ? -11.336 -16.062 -20.141 1 94.75 463 PHE A CA 1
ATOM 3886 C C . PHE A 1 463 ? -10.594 -15.031 -19.312 1 94.75 463 PHE A C 1
ATOM 3888 O O . PHE A 1 463 ? -9.445 -14.688 -19.609 1 94.75 463 PHE A O 1
ATOM 3895 N N . LYS A 1 464 ? -11.156 -14.578 -18.203 1 91.69 464 LYS A N 1
ATOM 3896 C CA . LYS A 1 464 ? -10.438 -13.719 -17.266 1 91.69 464 LYS A CA 1
ATOM 3897 C C . LYS A 1 464 ? -9.227 -14.438 -16.688 1 91.69 464 LYS A C 1
ATOM 3899 O O . LYS A 1 464 ? -8.125 -13.875 -16.641 1 91.69 464 LYS A O 1
ATOM 3904 N N . SER A 1 465 ? -9.484 -15.625 -16.25 1 93.12 465 SER A N 1
ATOM 3905 C CA . SER A 1 465 ? -8.383 -16.422 -15.711 1 93.12 465 SER A CA 1
ATOM 3906 C C . SER A 1 465 ? -7.312 -16.672 -16.766 1 93.12 465 SER A C 1
ATOM 3908 O O . SER A 1 465 ? -6.121 -16.656 -16.469 1 93.12 465 SER A O 1
ATOM 3910 N N . LEU A 1 466 ? -7.758 -16.906 -17.969 1 96.19 466 LEU A N 1
ATOM 3911 C CA . LEU A 1 466 ? -6.805 -17.109 -19.062 1 96.19 466 LEU A CA 1
ATOM 3912 C C . LEU A 1 466 ? -5.871 -15.914 -19.188 1 96.19 466 LEU A C 1
ATOM 3914 O O . LEU A 1 466 ? -4.652 -16.078 -19.281 1 96.19 466 LEU A O 1
ATOM 3918 N N . ARG A 1 467 ? -6.43 -14.711 -19.156 1 95.5 467 ARG A N 1
ATOM 3919 C CA . ARG A 1 467 ? -5.621 -13.5 -19.234 1 95.5 467 ARG A CA 1
ATOM 3920 C C . ARG A 1 467 ? -4.629 -13.422 -18.078 1 95.5 467 ARG A C 1
ATOM 3922 O O . ARG A 1 467 ? -3.463 -13.078 -18.281 1 95.5 467 ARG A O 1
ATOM 3929 N N . GLU A 1 468 ? -5.07 -13.797 -16.953 1 94.62 468 GLU A N 1
ATOM 3930 C CA . GLU A 1 468 ? -4.215 -13.758 -15.766 1 94.62 468 GLU A CA 1
ATOM 3931 C C . GLU A 1 468 ? -3.084 -14.773 -15.875 1 94.62 468 GLU A C 1
ATOM 3933 O O . GLU A 1 468 ? -1.958 -14.508 -15.445 1 94.62 468 GLU A O 1
ATOM 3938 N N . GLN A 1 469 ? -3.396 -15.914 -16.453 1 95.94 469 GLN A N 1
ATOM 3939 C CA . GLN A 1 469 ? -2.418 -17 -16.516 1 95.94 469 GLN A CA 1
ATOM 3940 C C . GLN A 1 469 ? -1.29 -16.656 -17.484 1 95.94 469 GLN A C 1
ATOM 3942 O O . GLN A 1 469 ? -0.141 -17.047 -17.281 1 95.94 469 GLN A O 1
ATOM 3947 N N . ILE A 1 470 ? -1.594 -15.906 -18.531 1 96.56 470 ILE A N 1
ATOM 3948 C CA . ILE A 1 470 ? -0.552 -15.461 -19.453 1 96.56 470 ILE A CA 1
ATOM 3949 C C . ILE A 1 470 ? 0.463 -14.602 -18.703 1 96.56 470 ILE A C 1
ATOM 3951 O O . ILE A 1 470 ? 1.672 -14.82 -18.812 1 96.56 470 ILE A O 1
ATOM 3955 N N . GLN A 1 471 ? -0.028 -13.742 -17.938 1 95.75 471 GLN A N 1
ATOM 3956 C CA . GLN A 1 471 ? 0.839 -12.852 -17.172 1 95.75 471 GLN A CA 1
ATOM 3957 C C . GLN A 1 471 ? 1.623 -13.625 -16.109 1 95.75 471 GLN A C 1
ATOM 3959 O O . GLN A 1 471 ? 2.793 -13.328 -15.867 1 95.75 471 GLN A O 1
ATOM 3964 N N . ILE A 1 472 ? 0.964 -14.562 -15.508 1 96.31 472 ILE A N 1
ATOM 3965 C CA . ILE A 1 472 ? 1.593 -15.375 -14.477 1 96.31 472 ILE A CA 1
ATOM 3966 C C . ILE A 1 472 ? 2.752 -16.172 -15.078 1 96.31 472 ILE A C 1
ATOM 3968 O O . ILE A 1 472 ? 3.828 -16.25 -14.484 1 96.31 472 ILE A O 1
ATOM 3972 N N . LEU A 1 473 ? 2.535 -16.703 -16.234 1 96.38 473 LEU A N 1
ATOM 3973 C CA . LEU A 1 473 ? 3.59 -17.469 -16.906 1 96.38 473 LEU A CA 1
ATOM 3974 C C . LEU A 1 473 ? 4.824 -16.594 -17.125 1 96.38 473 LEU A C 1
ATOM 3976 O O . LEU A 1 473 ? 5.945 -17.031 -16.844 1 96.38 473 LEU A O 1
ATOM 3980 N N . ILE A 1 474 ? 4.602 -15.391 -17.562 1 97.12 474 ILE A N 1
ATOM 3981 C CA . ILE A 1 474 ? 5.688 -14.453 -17.828 1 97.12 474 ILE A CA 1
ATOM 3982 C C . ILE A 1 474 ? 6.371 -14.078 -16.516 1 97.12 474 ILE A C 1
ATOM 3984 O O . ILE A 1 474 ? 7.602 -14.117 -16.406 1 97.12 474 ILE A O 1
ATOM 3988 N N . SER A 1 475 ? 5.57 -13.781 -15.555 1 97.31 475 SER A N 1
ATOM 3989 C CA . SER A 1 475 ? 6.078 -13.32 -14.266 1 97.31 475 SER A CA 1
ATOM 3990 C C . SER A 1 475 ? 6.891 -14.414 -13.578 1 97.31 475 SER A C 1
ATOM 3992 O O . SER A 1 475 ? 7.91 -14.125 -12.945 1 97.31 475 SER A O 1
ATOM 3994 N N . MET A 1 476 ? 6.43 -15.617 -13.625 1 97.38 476 MET A N 1
ATOM 3995 C CA . MET A 1 476 ? 7.156 -16.734 -13.016 1 97.38 476 MET A CA 1
ATOM 3996 C C . MET A 1 476 ? 8.539 -16.875 -13.633 1 97.38 476 MET A C 1
ATOM 3998 O O . MET A 1 476 ? 9.531 -17.047 -12.922 1 97.38 476 MET A O 1
ATOM 4002 N N . GLY A 1 477 ? 8.57 -16.781 -14.898 1 97.25 477 GLY A N 1
ATOM 4003 C CA . GLY A 1 477 ? 9.859 -16.828 -15.57 1 97.25 477 GLY A CA 1
ATOM 4004 C C . GLY A 1 477 ? 10.805 -15.727 -15.125 1 97.25 477 GLY A C 1
ATOM 4005 O O . GLY A 1 477 ? 11.977 -15.984 -14.859 1 97.25 477 GLY A O 1
ATOM 4006 N N . LEU A 1 478 ? 10.258 -14.555 -14.992 1 97.94 478 LEU A N 1
ATOM 4007 C CA . LEU A 1 478 ? 11.055 -13.398 -14.609 1 97.94 478 LEU A CA 1
ATOM 4008 C C . LEU A 1 478 ? 11.461 -13.484 -13.141 1 97.94 478 LEU A C 1
ATOM 4010 O O . LEU A 1 478 ? 12.328 -12.734 -12.688 1 97.94 478 LEU A O 1
ATOM 4014 N N . SER A 1 479 ? 10.891 -14.375 -12.406 1 98.06 479 SER A N 1
ATOM 4015 C CA . SER A 1 479 ? 11.203 -14.578 -11 1 98.06 479 SER A CA 1
ATOM 4016 C C . SER A 1 479 ? 12.219 -15.703 -10.82 1 98.06 479 SER A C 1
ATOM 4018 O O . SER A 1 479 ? 12.539 -16.078 -9.688 1 98.06 479 SER A O 1
ATOM 4020 N N . GLY A 1 480 ? 12.633 -16.312 -11.883 1 96.94 480 GLY A N 1
ATOM 4021 C CA . GLY A 1 480 ? 13.648 -17.344 -11.836 1 96.94 480 GLY A CA 1
ATOM 4022 C C . GLY A 1 480 ? 13.07 -18.75 -11.875 1 96.94 480 GLY A C 1
ATOM 4023 O O . GLY A 1 480 ? 13.812 -19.734 -11.867 1 96.94 480 GLY A O 1
ATOM 4024 N N . ILE A 1 481 ? 11.742 -18.844 -11.945 1 97.31 481 ILE A N 1
ATOM 4025 C CA . ILE A 1 481 ? 11.07 -20.141 -12.031 1 97.31 481 ILE A CA 1
ATOM 4026 C C . ILE A 1 481 ? 10.648 -20.406 -13.477 1 97.31 481 ILE A C 1
ATOM 4028 O O . ILE A 1 481 ? 9.516 -20.125 -13.859 1 97.31 481 ILE A O 1
ATOM 4032 N N . SER A 1 482 ? 11.484 -21.031 -14.18 1 94.88 482 SER A N 1
ATOM 4033 C CA . SER A 1 482 ? 11.297 -21.172 -15.625 1 94.88 482 SER A CA 1
ATOM 4034 C C . SER A 1 482 ? 10.297 -22.281 -15.938 1 94.88 482 SER A C 1
ATOM 4036 O O . SER A 1 482 ? 9.711 -22.312 -17.016 1 94.88 482 SER A O 1
ATOM 4038 N N . TRP A 1 483 ? 10.195 -23.281 -15.016 1 96.75 483 TRP A N 1
ATOM 4039 C CA . TRP A 1 483 ? 9.273 -24.391 -15.227 1 96.75 483 TRP A CA 1
ATOM 4040 C C . TRP A 1 483 ? 7.93 -24.109 -14.562 1 96.75 483 TRP A C 1
ATOM 4042 O O . TRP A 1 483 ? 7.801 -24.25 -13.344 1 96.75 483 TRP A O 1
ATOM 4052 N N . SER A 1 484 ? 6.988 -23.703 -15.328 1 96.19 484 SER A N 1
ATOM 4053 C CA . SER A 1 484 ? 5.656 -23.453 -14.797 1 96.19 484 SER A CA 1
ATOM 4054 C C . SER A 1 484 ? 4.574 -23.922 -15.766 1 96.19 484 SER A C 1
ATOM 4056 O O . SER A 1 484 ? 4.84 -24.125 -16.953 1 96.19 484 SER A O 1
ATOM 4058 N N . THR A 1 485 ? 3.434 -24.172 -15.266 1 96.56 485 THR A N 1
ATOM 4059 C CA . THR A 1 485 ? 2.309 -24.609 -16.078 1 96.56 485 THR A CA 1
ATOM 4060 C C . THR A 1 485 ? 0.984 -24.203 -15.445 1 96.56 485 THR A C 1
ATOM 4062 O O . THR A 1 485 ? 0.968 -23.547 -14.406 1 96.56 485 THR A O 1
ATOM 4065 N N . THR A 1 486 ? -0.088 -24.453 -16.172 1 95.94 486 THR A N 1
ATOM 4066 C CA . THR A 1 486 ? -1.438 -24.125 -15.711 1 95.94 486 THR A CA 1
ATOM 4067 C C . THR A 1 486 ? -2.373 -25.312 -15.922 1 95.94 486 THR A C 1
ATOM 4069 O O . THR A 1 486 ? -2.033 -26.266 -16.641 1 95.94 486 THR A O 1
ATOM 4072 N N . ASP A 1 487 ? -3.484 -25.312 -15.211 1 96.62 487 ASP A N 1
ATOM 4073 C CA . ASP A 1 487 ? -4.598 -26.188 -15.578 1 96.62 487 ASP A CA 1
ATOM 4074 C C . ASP A 1 487 ? -5.297 -25.672 -16.828 1 96.62 487 ASP A C 1
ATOM 4076 O O . ASP A 1 487 ? -6.008 -24.672 -16.797 1 96.62 487 ASP A O 1
ATOM 4080 N N . ILE A 1 488 ? -5.152 -26.438 -17.875 1 97.75 488 ILE A N 1
ATOM 4081 C CA . ILE A 1 488 ? -5.684 -25.984 -19.156 1 97.75 488 ILE A CA 1
ATOM 4082 C C . ILE A 1 488 ? -7.199 -25.828 -19.062 1 97.75 488 ILE A C 1
ATOM 4084 O O . ILE A 1 488 ? -7.902 -26.75 -18.656 1 97.75 488 ILE A O 1
ATOM 4088 N N . ALA A 1 489 ? -7.672 -24.656 -19.391 1 96.81 489 ALA A N 1
ATOM 4089 C CA . ALA A 1 489 ? -9.07 -24.25 -19.375 1 96.81 489 ALA A CA 1
ATOM 4090 C C . ALA A 1 489 ? -9.578 -24.062 -17.953 1 96.81 489 ALA A C 1
ATOM 4092 O O . ALA A 1 489 ? -10.781 -24.094 -17.703 1 96.81 489 ALA A O 1
ATOM 4093 N N . GLY A 1 490 ? -8.664 -23.938 -17.016 1 94.31 490 GLY A N 1
ATOM 4094 C CA . GLY A 1 490 ? -9.031 -23.688 -15.625 1 94.31 490 GLY A CA 1
ATOM 4095 C C . GLY A 1 490 ? -9.352 -24.969 -14.859 1 94.31 490 GLY A C 1
ATOM 4096 O O . GLY A 1 490 ? -9.492 -26.031 -15.461 1 94.31 490 GLY A O 1
ATOM 4097 N N . PHE A 1 491 ? -9.516 -24.781 -13.578 1 93.62 491 PHE A N 1
ATOM 4098 C CA . PHE A 1 491 ? -9.789 -25.922 -12.703 1 93.62 491 PHE A CA 1
ATOM 4099 C C . PHE A 1 491 ? -11.266 -25.953 -12.32 1 93.62 491 PHE A C 1
ATOM 4101 O O . PHE A 1 491 ? -11.945 -26.953 -12.562 1 93.62 491 PHE A O 1
ATOM 4108 N N . HIS A 1 492 ? -11.68 -24.859 -11.797 1 87.81 492 HIS A N 1
ATOM 4109 C CA . HIS A 1 492 ? -13.031 -24.844 -11.25 1 87.81 492 HIS A CA 1
ATOM 4110 C C . HIS A 1 492 ? -14.062 -24.5 -12.32 1 87.81 492 HIS A C 1
ATOM 4112 O O . HIS A 1 492 ? -13.797 -23.688 -13.203 1 87.81 492 HIS A O 1
ATOM 4118 N N . SER A 1 493 ? -15.266 -25.094 -12.297 1 76.44 493 SER A N 1
ATOM 4119 C CA . SER A 1 493 ? -16.516 -24.641 -12.891 1 76.44 493 SER A CA 1
ATOM 4120 C C . SER A 1 493 ? -16.516 -24.859 -14.398 1 76.44 493 SER A C 1
ATOM 4122 O O . SER A 1 493 ? -17.281 -24.219 -15.125 1 76.44 493 SER A O 1
ATOM 4124 N N . GLY A 1 494 ? -15.688 -25.641 -14.914 1 84.75 494 GLY A N 1
ATOM 4125 C CA . GLY A 1 494 ? -15.75 -25.891 -16.344 1 84.75 494 GLY A CA 1
ATOM 4126 C C . GLY A 1 494 ? -16.875 -26.828 -16.734 1 84.75 494 GLY A C 1
ATOM 4127 O O . GLY A 1 494 ? -17 -27.922 -16.188 1 84.75 494 GLY A O 1
ATOM 4128 N N . ASP A 1 495 ? -17.734 -26.234 -17.547 1 86.56 495 ASP A N 1
ATOM 4129 C CA . ASP A 1 495 ? -18.844 -27.047 -18.062 1 86.56 495 ASP A CA 1
ATOM 4130 C C . ASP A 1 495 ? -18.578 -27.484 -19.5 1 86.56 495 ASP A C 1
ATOM 4132 O O . ASP A 1 495 ? -18.812 -26.703 -20.438 1 86.56 495 ASP A O 1
ATOM 4136 N N . SER A 1 496 ? -18.297 -28.719 -19.672 1 86.88 496 SER A N 1
ATOM 4137 C CA . SER A 1 496 ? -17.828 -29.25 -20.953 1 86.88 496 SER A CA 1
ATOM 4138 C C . SER A 1 496 ? -18.953 -29.266 -21.984 1 86.88 496 SER A C 1
ATOM 4140 O O . SER A 1 496 ? -18.719 -29.484 -23.172 1 86.88 496 SER A O 1
ATOM 4142 N N . THR A 1 497 ? -20.156 -28.984 -21.578 1 86.56 497 THR A N 1
ATOM 4143 C CA . THR A 1 497 ? -21.297 -29.062 -22.484 1 86.56 497 THR A CA 1
ATOM 4144 C C . THR A 1 497 ? -21.562 -27.703 -23.125 1 86.56 497 THR A C 1
ATOM 4146 O O . THR A 1 497 ? -22.328 -27.609 -24.094 1 86.56 497 THR A O 1
ATOM 4149 N N . THR A 1 498 ? -20.938 -26.672 -22.656 1 91.44 498 THR A N 1
ATOM 4150 C CA . THR A 1 498 ? -21.234 -25.344 -23.156 1 91.44 498 THR A CA 1
ATOM 4151 C C . THR A 1 498 ? -20.25 -24.938 -24.25 1 91.44 498 THR A C 1
ATOM 4153 O O . THR A 1 498 ? -19.078 -25.312 -24.203 1 91.44 498 THR A O 1
ATOM 4156 N N . GLN A 1 499 ? -20.734 -24.156 -25.172 1 94.38 499 GLN A N 1
ATOM 4157 C CA . GLN A 1 499 ? -19.906 -23.672 -26.266 1 94.38 499 GLN A CA 1
ATOM 4158 C C . GLN A 1 499 ? -18.812 -22.75 -25.766 1 94.38 499 GLN A C 1
ATOM 4160 O O . GLN A 1 499 ? -17.688 -22.75 -26.281 1 94.38 499 GLN A O 1
ATOM 4165 N N . LYS A 1 500 ? -19.094 -21.938 -24.859 1 95.06 500 LYS A N 1
ATOM 4166 C CA . LYS A 1 500 ? -18.109 -21.016 -24.297 1 95.06 500 LYS A CA 1
ATOM 4167 C C . LYS A 1 500 ? -16.922 -21.766 -23.688 1 95.06 500 LYS A C 1
ATOM 4169 O O . LYS A 1 500 ? -15.773 -21.375 -23.875 1 95.06 500 LYS A O 1
ATOM 4174 N N . PHE A 1 501 ? -17.25 -22.828 -22.984 1 94.88 501 PHE A N 1
ATOM 4175 C CA . PHE A 1 501 ? -16.172 -23.609 -22.375 1 94.88 501 PHE A CA 1
ATOM 4176 C C . PHE A 1 501 ? -15.359 -24.328 -23.453 1 94.88 501 PHE A C 1
ATOM 4178 O O . PHE A 1 501 ? -14.141 -24.422 -23.344 1 94.88 501 PHE A O 1
ATOM 4185 N N . LYS A 1 502 ? -16.016 -24.891 -24.438 1 96.94 502 LYS A N 1
ATOM 4186 C CA . LYS A 1 502 ? -15.32 -25.562 -25.516 1 96.94 502 LYS A CA 1
ATOM 4187 C C . LYS A 1 502 ? -14.336 -24.625 -26.203 1 96.94 502 LYS A C 1
ATOM 4189 O O . LYS A 1 502 ? -13.211 -25.016 -26.516 1 96.94 502 LYS A O 1
ATOM 4194 N N . GLU A 1 503 ? -14.789 -23.422 -26.422 1 98.19 503 GLU A N 1
ATOM 4195 C CA . GLU A 1 503 ? -13.867 -22.453 -27.016 1 98.19 503 GLU A CA 1
ATOM 4196 C C . GLU A 1 503 ? -12.734 -22.109 -26.047 1 98.19 503 GLU A C 1
ATOM 4198 O O . GLU A 1 503 ? -11.594 -21.938 -26.469 1 98.19 503 GLU A O 1
ATOM 4203 N N . LEU A 1 504 ? -13.07 -21.953 -24.781 1 97.94 504 LEU A N 1
ATOM 4204 C CA . LEU A 1 504 ? -12.039 -21.719 -23.781 1 97.94 504 LEU A CA 1
ATOM 4205 C C . LEU A 1 504 ? -10.992 -22.828 -23.797 1 97.94 504 LEU A C 1
ATOM 4207 O O . LEU A 1 504 ? -9.789 -22.547 -23.734 1 97.94 504 LEU A O 1
ATOM 4211 N N . MET A 1 505 ? -11.453 -24.062 -23.906 1 98.12 505 MET A N 1
ATOM 4212 C CA . MET A 1 505 ? -10.562 -25.219 -23.969 1 98.12 505 MET A CA 1
ATOM 4213 C C . MET A 1 505 ? -9.617 -25.109 -25.156 1 98.12 505 MET A C 1
ATOM 4215 O O . MET A 1 505 ? -8.414 -25.297 -25.016 1 98.12 505 MET A O 1
ATOM 4219 N N . ILE A 1 506 ? -10.172 -24.75 -26.25 1 98.62 506 ILE A N 1
ATOM 4220 C CA . ILE A 1 506 ? -9.375 -24.641 -27.469 1 98.62 506 ILE A CA 1
ATOM 4221 C C . ILE A 1 506 ? -8.344 -23.547 -27.312 1 98.62 506 ILE A C 1
ATOM 4223 O O . ILE A 1 506 ? -7.148 -23.766 -27.531 1 98.62 506 ILE A O 1
ATOM 4227 N N . ARG A 1 507 ? -8.789 -22.359 -26.891 1 98.81 507 ARG A N 1
ATOM 4228 C CA . ARG A 1 507 ? -7.922 -21.188 -26.797 1 98.81 507 ARG A CA 1
ATOM 4229 C C . ARG A 1 507 ? -6.832 -21.391 -25.75 1 98.81 507 ARG A C 1
ATOM 4231 O O . ARG A 1 507 ? -5.672 -21.047 -25.969 1 98.81 507 ARG A O 1
ATOM 4238 N N . TRP A 1 508 ? -7.211 -21.969 -24.672 1 98.69 508 TRP A N 1
ATOM 4239 C CA . TRP A 1 508 ? -6.238 -22.234 -23.609 1 98.69 508 TRP A CA 1
ATOM 4240 C C . TRP A 1 508 ? -5.223 -23.281 -24.047 1 98.69 508 TRP A C 1
ATOM 4242 O O . TRP A 1 508 ? -4.035 -23.172 -23.734 1 98.69 508 TRP A O 1
ATOM 4252 N N . PHE A 1 509 ? -5.684 -24.297 -24.703 1 98.69 509 PHE A N 1
ATOM 4253 C CA . PHE A 1 509 ? -4.781 -25.328 -25.219 1 98.69 509 PHE A CA 1
ATOM 4254 C C . PHE A 1 509 ? -3.791 -24.75 -26.219 1 98.69 509 PHE A C 1
ATOM 4256 O O . PHE A 1 509 ? -2.604 -25.078 -26.188 1 98.69 509 PHE A O 1
ATOM 4263 N N . GLN A 1 510 ? -4.312 -23.875 -27.062 1 98.69 510 GLN A N 1
ATOM 4264 C CA . GLN A 1 510 ? -3.463 -23.188 -28.031 1 98.69 510 GLN A CA 1
ATOM 4265 C C . GLN A 1 510 ? -2.367 -22.391 -27.312 1 98.69 510 GLN A C 1
ATOM 4267 O O . GLN A 1 510 ? -1.213 -22.391 -27.75 1 98.69 510 GLN A O 1
ATOM 4272 N N . PHE A 1 511 ? -2.729 -21.719 -26.281 1 97.88 511 PHE A N 1
ATOM 4273 C CA . PHE A 1 511 ? -1.789 -21.016 -25.422 1 97.88 511 PHE A CA 1
ATOM 4274 C C . PHE A 1 511 ? -0.818 -21.984 -24.75 1 97.88 511 PHE A C 1
ATOM 4276 O O . PHE A 1 511 ? 0.396 -21.766 -24.781 1 97.88 511 PHE A O 1
ATOM 4283 N N . ALA A 1 512 ? -1.271 -23.094 -24.25 1 98.38 512 ALA A N 1
ATOM 4284 C CA . ALA A 1 512 ? -0.52 -24.031 -23.406 1 98.38 512 ALA A CA 1
ATOM 4285 C C . ALA A 1 512 ? 0.517 -24.797 -24.219 1 98.38 512 ALA A C 1
ATOM 4287 O O . ALA A 1 512 ? 1.556 -25.203 -23.688 1 98.38 512 ALA A O 1
ATOM 4288 N N . VAL A 1 513 ? 0.249 -25 -25.453 1 98.25 513 VAL A N 1
ATOM 4289 C CA . VAL A 1 513 ? 1.185 -25.703 -26.328 1 98.25 513 VAL A CA 1
ATOM 4290 C C . VAL A 1 513 ? 2.518 -24.953 -26.359 1 98.25 513 VAL A C 1
ATOM 4292 O O . VAL A 1 513 ? 3.574 -25.578 -26.516 1 98.25 513 VAL A O 1
ATOM 4295 N N . PHE A 1 514 ? 2.426 -23.656 -26.172 1 98.31 514 PHE A N 1
ATOM 4296 C CA . PHE A 1 514 ? 3.611 -22.797 -26.156 1 98.31 514 PHE A CA 1
ATOM 4297 C C . PHE A 1 514 ? 3.975 -22.406 -24.734 1 98.31 514 PHE A C 1
ATOM 4299 O O . PHE A 1 514 ? 4.281 -21.25 -24.469 1 98.31 514 PHE A O 1
ATOM 4306 N N . SER A 1 515 ? 3.863 -23.281 -23.812 1 97.62 515 SER A N 1
ATOM 4307 C CA . SER A 1 515 ? 4.297 -23.156 -22.438 1 97.62 515 SER A CA 1
ATOM 4308 C C . SER A 1 515 ? 5.305 -24.234 -22.062 1 97.62 515 SER A C 1
ATOM 4310 O O . SER A 1 515 ? 5.555 -25.156 -22.844 1 97.62 515 SER A O 1
ATOM 4312 N N . PRO A 1 516 ? 5.941 -24.156 -20.906 1 97.12 516 PRO A N 1
ATOM 4313 C CA . PRO A 1 516 ? 6.984 -25.125 -20.562 1 97.12 516 PRO A CA 1
ATOM 4314 C C . PRO A 1 516 ? 6.465 -26.562 -20.531 1 97.12 516 PRO A C 1
ATOM 4316 O O . PRO A 1 516 ? 7.133 -27.484 -21.016 1 97.12 516 PRO A O 1
ATOM 4319 N N . VAL A 1 517 ? 5.312 -26.734 -19.969 1 96.94 517 VAL A N 1
ATOM 4320 C CA . VAL A 1 517 ? 4.723 -28.062 -19.875 1 96.94 517 VAL A CA 1
ATOM 4321 C C . VAL A 1 517 ? 3.26 -28.016 -20.312 1 96.94 517 VAL A C 1
ATOM 4323 O O . VAL A 1 517 ? 2.527 -27.094 -19.938 1 96.94 517 VAL A O 1
ATOM 4326 N N . LEU A 1 518 ? 2.855 -28.938 -21.156 1 98.12 518 LEU A N 1
ATOM 4327 C CA . LEU A 1 518 ? 1.479 -29.078 -21.625 1 98.12 518 LEU A CA 1
ATOM 4328 C C . LEU A 1 518 ? 0.713 -30.078 -20.766 1 98.12 518 LEU A C 1
ATOM 4330 O O . LEU A 1 518 ? 0.896 -31.297 -20.891 1 98.12 518 LEU A O 1
ATOM 4334 N N . ARG A 1 519 ? -0.155 -29.531 -19.906 1 97.94 519 ARG A N 1
ATOM 4335 C CA . ARG A 1 519 ? -0.812 -30.422 -18.953 1 97.94 519 ARG A CA 1
ATOM 4336 C C . ARG A 1 519 ? -2.316 -30.172 -18.922 1 97.94 519 ARG A C 1
ATOM 4338 O O . ARG A 1 519 ? -2.758 -29.078 -18.594 1 97.94 519 ARG A O 1
ATOM 4345 N N . MET A 1 520 ? -3.027 -31.25 -19.266 1 97.44 520 MET A N 1
ATOM 4346 C CA . MET A 1 520 ? -4.477 -31.25 -19.078 1 97.44 520 MET A CA 1
ATOM 4347 C C . MET A 1 520 ? -4.836 -31.531 -17.625 1 97.44 520 MET A C 1
ATOM 4349 O O . MET A 1 520 ? -4.352 -32.5 -17.031 1 97.44 520 MET A O 1
ATOM 4353 N N . HIS A 1 521 ? -5.652 -30.656 -17.078 1 96.81 521 HIS A N 1
ATOM 4354 C CA . HIS A 1 521 ? -6.195 -30.906 -15.75 1 96.81 521 HIS A CA 1
ATOM 4355 C C . HIS A 1 521 ? -7.406 -30.016 -15.477 1 96.81 521 HIS A C 1
ATOM 4357 O O . HIS A 1 521 ? -7.527 -28.938 -16.047 1 96.81 521 HIS A O 1
ATOM 4363 N N . GLY A 1 522 ? -8.305 -30.484 -14.648 1 93.94 522 GLY A N 1
ATOM 4364 C CA . GLY A 1 522 ? -9.453 -29.688 -14.234 1 93.94 522 GLY A CA 1
ATOM 4365 C C . GLY A 1 522 ? -10.523 -30.5 -13.531 1 93.94 522 GLY A C 1
ATOM 4366 O O . GLY A 1 522 ? -10.531 -31.734 -13.617 1 93.94 522 GLY A O 1
ATOM 4367 N N . ASP A 1 523 ? -11.312 -29.828 -12.773 1 92.06 523 ASP A N 1
ATOM 4368 C CA . ASP A 1 523 ? -12.508 -30.391 -12.148 1 92.06 523 ASP A CA 1
ATOM 4369 C C . ASP A 1 523 ? -13.758 -30.109 -12.977 1 92.06 523 ASP A C 1
ATOM 4371 O O . ASP A 1 523 ? -14.539 -29.219 -12.633 1 92.06 523 ASP A O 1
ATOM 4375 N N . ARG A 1 524 ? -13.969 -30.984 -13.984 1 90.75 524 ARG A N 1
ATOM 4376 C CA . ARG A 1 524 ? -15.031 -30.75 -14.961 1 90.75 524 ARG A CA 1
ATOM 4377 C C . ARG A 1 524 ? -16.391 -31.172 -14.414 1 90.75 524 ARG A C 1
ATOM 4379 O O . ARG A 1 524 ? -16.469 -32.094 -13.586 1 90.75 524 ARG A O 1
ATOM 4386 N N . GLN A 1 525 ? -17.297 -30.438 -14.867 1 85.31 525 GLN A N 1
ATOM 4387 C CA . GLN A 1 525 ? -18.672 -30.781 -14.523 1 85.31 525 GLN A CA 1
ATOM 4388 C C . GLN A 1 525 ? -19.375 -31.438 -15.695 1 85.31 525 GLN A C 1
ATOM 4390 O O . GLN A 1 525 ? -19.078 -31.156 -16.859 1 85.31 525 GLN A O 1
ATOM 4395 N N . PRO A 1 526 ? -20.391 -32.375 -15.305 1 83.44 526 PRO A N 1
ATOM 4396 C CA . PRO A 1 526 ? -20.859 -32.812 -13.992 1 83.44 526 PRO A CA 1
ATOM 4397 C C . PRO A 1 526 ? -19.938 -33.875 -13.383 1 83.44 526 PRO A C 1
ATOM 4399 O O . PRO A 1 526 ? -19.297 -34.656 -14.117 1 83.44 526 PRO A O 1
ATOM 4402 N N . HIS A 1 527 ? -20 -34.031 -12.109 1 85.69 527 HIS A N 1
ATOM 4403 C CA . HIS A 1 527 ? -19.219 -35.031 -11.406 1 85.69 527 HIS A CA 1
ATOM 4404 C C . HIS A 1 527 ? -19.828 -36.406 -11.562 1 85.69 527 HIS A C 1
ATOM 4406 O O . HIS A 1 527 ? -21.047 -36.562 -11.727 1 85.69 527 HIS A O 1
ATOM 4412 N N . SER A 1 528 ? -18.906 -37.375 -11.523 1 81.69 528 SER A N 1
ATOM 4413 C CA . SER A 1 528 ? -19.344 -38.781 -11.555 1 81.69 528 SER A CA 1
ATOM 4414 C C . SER A 1 528 ? -19.75 -39.25 -10.164 1 81.69 528 SER A C 1
ATOM 4416 O O . SER A 1 528 ? -19.547 -38.562 -9.172 1 81.69 528 SER A O 1
ATOM 4418 N N . GLN A 1 529 ? -20.359 -40.406 -10.156 1 81.81 529 GLN A N 1
ATOM 4419 C CA . GLN A 1 529 ? -20.844 -40.969 -8.898 1 81.81 529 GLN A CA 1
ATOM 4420 C C . GLN A 1 529 ? -19.703 -41.688 -8.148 1 81.81 529 GLN A C 1
ATOM 4422 O O . GLN A 1 529 ? -18.688 -42.031 -8.734 1 81.81 529 GLN A O 1
ATOM 4427 N N . LYS A 1 530 ? -19.922 -41.875 -6.855 1 88.5 530 LYS A N 1
ATOM 4428 C CA . LYS A 1 530 ? -19.016 -42.656 -6.02 1 88.5 530 LYS A CA 1
ATOM 4429 C C . LYS A 1 530 ? -18.922 -44.094 -6.508 1 88.5 530 LYS A C 1
ATOM 4431 O O . LYS A 1 530 ? -19.906 -44.688 -6.969 1 88.5 530 LYS A O 1
ATOM 4436 N N . ILE A 1 531 ? -17.766 -44.719 -6.336 1 90.81 531 ILE A N 1
ATOM 4437 C CA . ILE A 1 531 ? -17.609 -46.062 -6.863 1 90.81 531 ILE A CA 1
ATOM 4438 C C . ILE A 1 531 ? -17.422 -47.062 -5.711 1 90.81 531 ILE A C 1
ATOM 4440 O O . ILE A 1 531 ? -17.281 -48.281 -5.93 1 90.81 531 ILE A O 1
ATOM 4444 N N . GLY A 1 532 ? -17.344 -46.531 -4.516 1 89.56 532 GLY A N 1
ATOM 4445 C CA . GLY A 1 532 ? -17.141 -47.375 -3.363 1 89.56 532 GLY A CA 1
ATOM 4446 C C . GLY A 1 532 ? -17.5 -46.719 -2.049 1 89.56 532 GLY A C 1
ATOM 4447 O O . GLY A 1 532 ? -18.047 -45.625 -2.033 1 89.56 532 GLY A O 1
ATOM 4448 N N . LYS A 1 533 ? -17.219 -47.375 -0.927 1 87.56 533 LYS A N 1
ATOM 4449 C CA . LYS A 1 533 ? -17.625 -46.906 0.393 1 87.56 533 LYS A CA 1
ATOM 4450 C C . LYS A 1 533 ? -16.422 -46.594 1.272 1 87.56 533 LYS A C 1
ATOM 4452 O O . LYS A 1 533 ? -16.578 -46.125 2.404 1 87.56 533 LYS A O 1
ATOM 4457 N N . THR A 1 534 ? -15.305 -46.844 0.782 1 85 534 THR A N 1
ATOM 4458 C CA . THR A 1 534 ? -14.094 -46.594 1.56 1 85 534 THR A CA 1
ATOM 4459 C C . THR A 1 534 ? -13.055 -45.844 0.732 1 85 534 THR A C 1
ATOM 4461 O O . THR A 1 534 ? -13.148 -45.812 -0.497 1 85 534 THR A O 1
ATOM 4464 N N . GLY A 1 535 ? -12.094 -45.219 1.491 1 84.19 535 GLY A N 1
ATOM 4465 C CA . GLY A 1 535 ? -10.992 -44.562 0.802 1 84.19 535 GLY A CA 1
ATOM 4466 C C . GLY A 1 535 ? -11.453 -43.594 -0.26 1 84.19 535 GLY A C 1
ATOM 4467 O O . GLY A 1 535 ? -12.336 -42.75 -0.011 1 84.19 535 GLY A O 1
ATOM 4468 N N . GLY A 1 536 ? -10.703 -43.75 -1.417 1 87.12 536 GLY A N 1
ATOM 4469 C CA . GLY A 1 536 ? -11.023 -42.844 -2.516 1 87.12 536 GLY A CA 1
ATOM 4470 C C . GLY A 1 536 ? -12.367 -43.125 -3.15 1 87.12 536 GLY A C 1
ATOM 4471 O O . GLY A 1 536 ? -12.914 -42.281 -3.869 1 87.12 536 GLY A O 1
ATOM 4472 N N . GLY A 1 537 ? -12.891 -44.281 -2.887 1 87.5 537 GLY A N 1
ATOM 4473 C CA . GLY A 1 537 ? -14.156 -44.688 -3.498 1 87.5 537 GLY A CA 1
ATOM 4474 C C . GLY A 1 537 ? -15.336 -43.875 -2.998 1 87.5 537 GLY A C 1
ATOM 4475 O O . GLY A 1 537 ? -16.375 -43.844 -3.652 1 87.5 537 GLY A O 1
ATOM 4476 N N . VAL A 1 538 ? -15.195 -43.156 -1.871 1 86.56 538 VAL A N 1
ATOM 4477 C CA . VAL A 1 538 ? -16.297 -42.406 -1.282 1 86.56 538 VAL A CA 1
ATOM 4478 C C . VAL A 1 538 ? -16.375 -41.031 -1.933 1 86.56 538 VAL A C 1
ATOM 4480 O O . VAL A 1 538 ? -17.359 -40.312 -1.771 1 86.56 538 VAL A O 1
ATOM 4483 N N . ARG A 1 539 ? -15.352 -40.656 -2.672 1 86.62 539 ARG A N 1
ATOM 4484 C CA . ARG A 1 539 ? -15.289 -39.344 -3.289 1 86.62 539 ARG A CA 1
ATOM 4485 C C . ARG A 1 539 ? -15.805 -39.375 -4.723 1 86.62 539 ARG A C 1
ATOM 4487 O O . ARG A 1 539 ? -15.555 -40.344 -5.453 1 86.62 539 ARG A O 1
ATOM 4494 N N . THR A 1 540 ? -16.516 -38.344 -5.082 1 87.06 540 THR A N 1
ATOM 4495 C CA . THR A 1 540 ? -16.922 -38.188 -6.477 1 87.06 540 THR A CA 1
ATOM 4496 C C . THR A 1 540 ? -15.734 -37.75 -7.336 1 87.06 540 THR A C 1
ATOM 4498 O O . THR A 1 540 ? -14.656 -37.469 -6.816 1 87.06 540 THR A O 1
ATOM 4501 N N . SER A 1 541 ? -15.93 -37.875 -8.641 1 89.44 541 SER A N 1
ATOM 4502 C CA . SER A 1 541 ? -14.898 -37.5 -9.594 1 89.44 541 SER A CA 1
ATOM 4503 C C . SER A 1 541 ? -15.461 -36.562 -10.656 1 89.44 541 SER A C 1
ATOM 4505 O O . SER A 1 541 ? -16.641 -36.625 -11 1 89.44 541 SER A O 1
ATOM 4507 N N . GLY A 1 542 ? -14.656 -35.656 -11.117 1 87.75 542 GLY A N 1
ATOM 4508 C CA . GLY A 1 542 ? -15.055 -34.781 -12.211 1 87.75 542 GLY A CA 1
ATOM 4509 C C . GLY A 1 542 ? -15.312 -35.531 -13.508 1 87.75 542 GLY A C 1
ATOM 4510 O O . GLY A 1 542 ? -14.969 -36.719 -13.625 1 87.75 542 GLY A O 1
ATOM 4511 N N . SER A 1 543 ? -15.906 -34.812 -14.461 1 90.44 543 SER A N 1
ATOM 4512 C CA . SER A 1 543 ? -16.156 -35.375 -15.781 1 90.44 543 SER A CA 1
ATOM 4513 C C . SER A 1 543 ? -14.867 -35.594 -16.547 1 90.44 543 SER A C 1
ATOM 4515 O O . SER A 1 543 ? -13.781 -35.312 -16.047 1 90.44 543 SER A O 1
ATOM 4517 N N . SER A 1 544 ? -15.031 -36.25 -17.734 1 94 544 SER A N 1
ATOM 4518 C CA . SER A 1 544 ? -13.898 -36.594 -18.594 1 94 544 SER A CA 1
ATOM 4519 C C . SER A 1 544 ? -13.117 -35.344 -18.984 1 94 544 SER A C 1
ATOM 4521 O O . SER A 1 544 ? -13.695 -34.25 -19.109 1 94 544 SER A O 1
ATOM 4523 N N . ASN A 1 545 ? -11.812 -35.5 -19.156 1 96.12 545 ASN A N 1
ATOM 4524 C CA . ASN A 1 545 ? -10.938 -34.344 -19.453 1 96.12 545 ASN A CA 1
ATOM 4525 C C . ASN A 1 545 ? -9.953 -34.688 -20.578 1 96.12 545 ASN A C 1
ATOM 4527 O O . ASN A 1 545 ? -8.969 -33.969 -20.766 1 96.12 545 ASN A O 1
ATOM 4531 N N . GLU A 1 546 ? -10.141 -35.844 -21.234 1 97.5 546 GLU A N 1
ATOM 4532 C CA . GLU A 1 546 ? -9.312 -36.219 -22.375 1 97.5 546 GLU A CA 1
ATOM 4533 C C . GLU A 1 546 ? -9.672 -35.406 -23.609 1 97.5 546 GLU A C 1
ATOM 4535 O O . GLU A 1 546 ? -10.789 -34.906 -23.719 1 97.5 546 GLU A O 1
ATOM 4540 N N . ILE A 1 547 ? -8.82 -35.312 -24.562 1 97.25 547 ILE A N 1
ATOM 4541 C CA . ILE A 1 547 ? -8.953 -34.375 -25.672 1 97.25 547 ILE A CA 1
ATOM 4542 C C . ILE A 1 547 ? -10.188 -34.75 -26.5 1 97.25 547 ILE A C 1
ATOM 4544 O O . ILE A 1 547 ? -10.734 -33.906 -27.203 1 97.25 547 ILE A O 1
ATOM 4548 N N . TRP A 1 548 ? -10.672 -36 -26.422 1 97.19 548 TRP A N 1
ATOM 4549 C CA . TRP A 1 548 ? -11.828 -36.406 -27.203 1 97.19 548 TRP A CA 1
ATOM 4550 C C . TRP A 1 548 ? -13.117 -36.188 -26.422 1 97.19 548 TRP A C 1
ATOM 4552 O O . TRP A 1 548 ? -14.211 -36.469 -26.938 1 97.19 548 TRP A O 1
ATOM 4562 N N . SER A 1 549 ? -13.008 -35.719 -25.25 1 94.75 549 SER A N 1
ATOM 4563 C CA . SER A 1 549 ? -14.164 -35.625 -24.359 1 94.75 549 SER A CA 1
ATOM 4564 C C . SER A 1 549 ? -14.992 -34.375 -24.656 1 94.75 549 SER A C 1
ATOM 4566 O O . SER A 1 549 ? -16.047 -34.156 -24.062 1 94.75 549 SER A O 1
ATOM 4568 N N . PHE A 1 550 ? -14.602 -33.531 -25.625 1 95.69 550 PHE A N 1
ATOM 4569 C CA . PHE A 1 550 ? -15.234 -32.25 -25.781 1 95.69 550 PHE A CA 1
ATOM 4570 C C . PHE A 1 550 ? -15.875 -32.125 -27.156 1 95.69 550 PHE A C 1
ATOM 4572 O O . PHE A 1 550 ? -16.203 -31.016 -27.594 1 95.69 550 PHE A O 1
ATOM 4579 N N . GLY A 1 551 ? -15.984 -33.156 -27.844 1 95.19 551 GLY A N 1
ATOM 4580 C CA . GLY A 1 551 ? -16.578 -33.156 -29.172 1 95.19 551 GLY A CA 1
ATOM 4581 C C . GLY A 1 551 ? -15.562 -33.312 -30.281 1 95.19 551 GLY A C 1
ATOM 4582 O O . GLY A 1 551 ? -14.367 -33.062 -30.078 1 95.19 551 GLY A O 1
ATOM 4583 N N . THR A 1 552 ? -16.047 -33.531 -31.469 1 96.69 552 THR A N 1
ATOM 4584 C CA . THR A 1 552 ? -15.188 -33.875 -32.594 1 96.69 552 THR A CA 1
ATOM 4585 C C . THR A 1 552 ? -14.375 -32.688 -33.062 1 96.69 552 THR A C 1
ATOM 4587 O O . THR A 1 552 ? -13.203 -32.812 -33.438 1 96.69 552 THR A O 1
ATOM 4590 N N . GLU A 1 553 ? -15 -31.578 -33.062 1 97.12 553 GLU A N 1
ATOM 4591 C CA . GLU A 1 553 ? -14.297 -30.375 -33.531 1 97.12 553 GLU A CA 1
ATOM 4592 C C . GLU A 1 553 ? -13.156 -30.016 -32.562 1 97.12 553 GLU A C 1
ATOM 4594 O O . GLU A 1 553 ? -12.039 -29.734 -33.031 1 97.12 553 GLU A O 1
ATOM 4599 N N . VAL A 1 554 ? -13.438 -30.047 -31.297 1 98.06 554 VAL A N 1
ATOM 4600 C CA . VAL A 1 554 ? -12.422 -29.75 -30.297 1 98.06 554 VAL A CA 1
ATOM 4601 C C . VAL A 1 554 ? -11.289 -30.766 -30.391 1 98.06 554 VAL A C 1
ATOM 4603 O O . VAL A 1 554 ? -10.109 -30.406 -30.375 1 98.06 554 VAL A O 1
ATOM 4606 N N . GLU A 1 555 ? -11.656 -32.062 -30.484 1 98.19 555 GLU A N 1
ATOM 4607 C CA . GLU A 1 555 ? -10.656 -33.125 -30.578 1 98.19 555 GLU A CA 1
ATOM 4608 C C . GLU A 1 555 ? -9.727 -32.875 -31.766 1 98.19 555 GLU A C 1
ATOM 4610 O O . GLU A 1 555 ? -8.508 -33.031 -31.656 1 98.19 555 GLU A O 1
ATOM 4615 N N . ARG A 1 556 ? -10.328 -32.531 -32.875 1 98.25 556 ARG A N 1
ATOM 4616 C CA . ARG A 1 556 ? -9.555 -32.312 -34.094 1 98.25 556 ARG A CA 1
ATOM 4617 C C . ARG A 1 556 ? -8.539 -31.188 -33.875 1 98.25 556 ARG A C 1
ATOM 4619 O O . ARG A 1 556 ? -7.371 -31.328 -34.25 1 98.25 556 ARG A O 1
ATOM 4626 N N . ILE A 1 557 ? -8.992 -30.109 -33.375 1 98.5 557 ILE A N 1
ATOM 4627 C CA . ILE A 1 557 ? -8.141 -28.938 -33.219 1 98.5 557 ILE A CA 1
ATOM 4628 C C . ILE A 1 557 ? -7.055 -29.25 -32.188 1 98.5 557 ILE A C 1
ATOM 4630 O O . ILE A 1 557 ? -5.879 -28.938 -32.375 1 98.5 557 ILE A O 1
ATOM 4634 N N . LEU A 1 558 ? -7.402 -29.875 -31.047 1 98.69 558 LEU A N 1
ATOM 4635 C CA . LEU A 1 558 ? -6.418 -30.203 -30.016 1 98.69 558 LEU A CA 1
ATOM 4636 C C . LEU A 1 558 ? -5.379 -31.188 -30.547 1 98.69 558 LEU A C 1
ATOM 4638 O O . LEU A 1 558 ? -4.199 -31.078 -30.203 1 98.69 558 LEU A O 1
ATOM 4642 N N . THR A 1 559 ? -5.816 -32.125 -31.359 1 98.5 559 THR A N 1
ATOM 4643 C CA . THR A 1 559 ? -4.891 -33.094 -31.953 1 98.5 559 THR A CA 1
ATOM 4644 C C . THR A 1 559 ? -3.869 -32.375 -32.844 1 98.5 559 THR A C 1
ATOM 4646 O O . THR A 1 559 ? -2.682 -32.719 -32.812 1 98.5 559 THR A O 1
ATOM 4649 N N . LYS A 1 560 ? -4.367 -31.453 -33.594 1 98 560 LYS A N 1
ATOM 4650 C CA . LYS A 1 560 ? -3.465 -30.641 -34.406 1 98 560 LYS A CA 1
ATOM 4651 C C . LYS A 1 560 ? -2.381 -29.984 -33.562 1 98 560 LYS A C 1
ATOM 4653 O O . LYS A 1 560 ? -1.2 -30.031 -33.906 1 98 560 LYS A O 1
ATOM 4658 N N . TYR A 1 561 ? -2.691 -29.453 -32.5 1 98.62 561 TYR A N 1
ATOM 4659 C CA . TYR A 1 561 ? -1.756 -28.719 -31.656 1 98.62 561 TYR A CA 1
ATOM 4660 C C . TYR A 1 561 ? -0.868 -29.672 -30.875 1 98.62 561 TYR A C 1
ATOM 4662 O O . TYR A 1 561 ? 0.268 -29.328 -30.531 1 98.62 561 TYR A O 1
ATOM 4670 N N . ILE A 1 562 ? -1.343 -30.891 -30.531 1 98.56 562 ILE A N 1
ATOM 4671 C CA . ILE A 1 562 ? -0.475 -31.906 -29.953 1 98.56 562 ILE A CA 1
ATOM 4672 C C . ILE A 1 562 ? 0.645 -32.25 -30.938 1 98.56 562 ILE A C 1
ATOM 4674 O O . ILE A 1 562 ? 1.805 -32.375 -30.547 1 98.56 562 ILE A O 1
ATOM 4678 N N . ARG A 1 563 ? 0.292 -32.375 -32.219 1 98 563 ARG A N 1
ATOM 4679 C CA . ARG A 1 563 ? 1.291 -32.656 -33.25 1 98 563 ARG A CA 1
ATOM 4680 C C . ARG A 1 563 ? 2.307 -31.516 -33.344 1 98 563 ARG A C 1
ATOM 4682 O O . ARG A 1 563 ? 3.502 -31.766 -33.531 1 98 563 ARG A O 1
ATOM 4689 N N . ILE A 1 564 ? 1.795 -30.312 -33.25 1 98.31 564 ILE A N 1
ATOM 4690 C CA . ILE A 1 564 ? 2.691 -29.156 -33.25 1 98.31 564 ILE A CA 1
ATOM 4691 C C . ILE A 1 564 ? 3.645 -29.25 -32.062 1 98.31 564 ILE A C 1
ATOM 4693 O O . ILE A 1 564 ? 4.855 -29.062 -32.219 1 98.31 564 ILE A O 1
ATOM 4697 N N . ARG A 1 565 ? 3.145 -29.562 -30.875 1 98.38 565 ARG A N 1
ATOM 4698 C CA . ARG A 1 565 ? 3.959 -29.734 -29.672 1 98.38 565 ARG A CA 1
ATOM 4699 C C . ARG A 1 565 ? 5.035 -30.781 -29.875 1 98.38 565 ARG A C 1
ATOM 4701 O O . ARG A 1 565 ? 6.195 -30.578 -29.516 1 98.38 565 ARG A O 1
ATOM 4708 N N . GLU A 1 566 ? 4.68 -31.875 -30.484 1 97.12 566 GLU A N 1
ATOM 4709 C CA . GLU A 1 566 ? 5.609 -32.969 -30.719 1 97.12 566 GLU A CA 1
ATOM 4710 C C . GLU A 1 566 ? 6.738 -32.531 -31.656 1 97.12 566 GLU A C 1
ATOM 4712 O O . GLU A 1 566 ? 7.898 -32.906 -31.438 1 97.12 566 GLU A O 1
ATOM 4717 N N . LYS A 1 567 ? 6.383 -31.797 -32.625 1 97.62 567 LYS A N 1
ATOM 4718 C CA . LYS A 1 567 ? 7.375 -31.328 -33.594 1 97.62 567 LYS A CA 1
ATOM 4719 C C . LYS A 1 567 ? 8.266 -30.25 -33 1 97.62 567 LYS A C 1
ATOM 4721 O O . LYS A 1 567 ? 9.359 -29.984 -33.5 1 97.62 567 LYS A O 1
ATOM 4726 N N . LEU A 1 568 ? 7.816 -29.609 -31.922 1 97.81 568 LEU A N 1
ATOM 4727 C CA . LEU A 1 568 ? 8.547 -28.516 -31.281 1 97.81 568 LEU A CA 1
ATOM 4728 C C . LEU A 1 568 ? 9.422 -29.047 -30.141 1 97.81 568 LEU A C 1
ATOM 4730 O O . LEU A 1 568 ? 10.164 -28.297 -29.516 1 97.81 568 LEU A O 1
ATOM 4734 N N . VAL A 1 569 ? 9.445 -30.281 -29.844 1 97.44 569 VAL A N 1
ATOM 4735 C CA . VAL A 1 569 ? 10.07 -30.859 -28.656 1 97.44 569 VAL A CA 1
ATOM 4736 C C . VAL A 1 569 ? 11.562 -30.531 -28.656 1 97.44 569 VAL A C 1
ATOM 4738 O O . VAL A 1 569 ? 12.117 -30.172 -27.609 1 97.44 569 VAL A O 1
ATOM 4741 N N . ASP A 1 570 ? 12.227 -30.641 -29.828 1 96.75 570 ASP A N 1
ATOM 4742 C CA . ASP A 1 570 ? 13.656 -30.344 -29.875 1 96.75 570 ASP A CA 1
ATOM 4743 C C . ASP A 1 570 ? 13.922 -28.875 -29.547 1 96.75 570 ASP A C 1
ATOM 4745 O O . ASP A 1 570 ? 14.883 -28.562 -28.844 1 96.75 570 ASP A O 1
ATOM 4749 N N . TYR A 1 571 ? 13.125 -28.016 -30.094 1 97.44 571 TYR A N 1
ATOM 4750 C CA . TYR A 1 571 ? 13.242 -26.594 -29.797 1 97.44 571 TYR A CA 1
ATOM 4751 C C . TYR A 1 571 ? 12.992 -26.312 -28.312 1 97.44 571 TYR A C 1
ATOM 4753 O O . TYR A 1 571 ? 13.742 -25.578 -27.672 1 97.44 571 TYR A O 1
ATOM 4761 N N . ILE A 1 572 ? 11.984 -26.938 -27.766 1 98.06 572 ILE A N 1
ATOM 4762 C CA . ILE A 1 572 ? 11.633 -26.75 -26.359 1 98.06 572 ILE A CA 1
ATOM 4763 C C . ILE A 1 572 ? 12.773 -27.25 -25.484 1 98.06 572 ILE A C 1
ATOM 4765 O O . ILE A 1 572 ? 13.133 -26.609 -24.5 1 98.06 572 ILE A O 1
ATOM 4769 N N . PHE A 1 573 ? 13.312 -28.375 -25.844 1 98.06 573 PHE A N 1
ATOM 4770 C CA . PHE A 1 573 ? 14.43 -28.922 -25.094 1 98.06 573 PHE A CA 1
ATOM 4771 C C . PHE A 1 573 ? 15.602 -27.953 -25.078 1 98.06 573 PHE A C 1
ATOM 4773 O O . PHE A 1 573 ? 16.266 -27.797 -24.047 1 98.06 573 PHE A O 1
ATOM 4780 N N . LYS A 1 574 ? 15.852 -27.328 -26.141 1 97.69 574 LYS A N 1
ATOM 4781 C CA . LYS A 1 574 ? 16.906 -26.312 -26.203 1 97.69 574 LYS A CA 1
ATOM 4782 C C . LYS A 1 574 ? 16.625 -25.172 -25.234 1 97.69 574 LYS A C 1
ATOM 4784 O O . LYS A 1 574 ? 17.547 -24.625 -24.625 1 97.69 574 LYS A O 1
ATOM 4789 N N . LEU A 1 575 ? 15.383 -24.781 -25.172 1 98.06 575 LEU A N 1
ATOM 4790 C CA . LEU A 1 575 ? 15.016 -23.719 -24.219 1 98.06 575 LEU A CA 1
ATOM 4791 C C . LEU A 1 575 ? 15.273 -24.172 -22.781 1 98.06 575 LEU A C 1
ATOM 4793 O O . LEU A 1 575 ? 15.711 -23.359 -21.953 1 98.06 575 LEU A O 1
ATOM 4797 N N . TYR A 1 576 ? 14.969 -25.406 -22.484 1 98.06 576 TYR A N 1
ATOM 4798 C CA . TYR A 1 576 ? 15.289 -25.953 -21.156 1 98.06 576 TYR A CA 1
ATOM 4799 C C . TYR A 1 576 ? 16.781 -25.922 -20.906 1 98.06 576 TYR A C 1
ATOM 4801 O O . TYR A 1 576 ? 17.234 -25.625 -19.781 1 98.06 576 TYR A O 1
ATOM 4809 N N . GLU A 1 577 ? 17.594 -26.188 -21.891 1 98.06 577 GLU A N 1
ATOM 4810 C CA . GLU A 1 577 ? 19.047 -26.094 -21.766 1 98.06 577 GLU A CA 1
ATOM 4811 C C . GLU A 1 577 ? 19.469 -24.656 -21.438 1 98.06 577 GLU A C 1
ATOM 4813 O O . GLU A 1 577 ? 20.359 -24.453 -20.609 1 98.06 577 GLU A O 1
ATOM 4818 N N . GLU A 1 578 ? 18.828 -23.734 -22.047 1 98.06 578 GLU A N 1
ATOM 4819 C CA . GLU A 1 578 ? 19.125 -22.344 -21.75 1 98.06 578 GLU A CA 1
ATOM 4820 C C . GLU A 1 578 ? 18.781 -22 -20.312 1 98.06 578 GLU A C 1
ATOM 4822 O O . GLU A 1 578 ? 19.484 -21.234 -19.656 1 98.06 578 GLU A O 1
ATOM 4827 N N . SER A 1 579 ? 17.641 -22.5 -19.891 1 97.19 579 SER A N 1
ATOM 4828 C CA . SER A 1 579 ? 17.25 -22.297 -18.5 1 97.19 579 SER A CA 1
ATOM 4829 C C . SER A 1 579 ? 18.281 -22.891 -17.547 1 97.19 579 SER A C 1
ATOM 4831 O O . SER A 1 579 ? 18.594 -22.297 -16.5 1 97.19 579 SER A O 1
ATOM 4833 N N . THR A 1 580 ? 18.75 -24.047 -17.859 1 97.56 580 THR A N 1
ATOM 4834 C CA . THR A 1 580 ? 19.734 -24.75 -17.047 1 97.56 580 THR A CA 1
ATOM 4835 C C . THR A 1 580 ? 21.062 -24.016 -17.031 1 97.56 580 THR A C 1
ATOM 4837 O O . THR A 1 580 ? 21.703 -23.891 -15.984 1 97.56 580 THR A O 1
ATOM 4840 N N . ASN A 1 581 ? 21.438 -23.5 -18.156 1 97.88 581 ASN A N 1
ATOM 4841 C CA . ASN A 1 581 ? 22.766 -22.938 -18.297 1 97.88 581 ASN A CA 1
ATOM 4842 C C . ASN A 1 581 ? 22.812 -21.469 -17.906 1 97.88 581 ASN A C 1
ATOM 4844 O O . ASN A 1 581 ? 23.812 -20.984 -17.359 1 97.88 581 ASN A O 1
ATOM 4848 N N . PHE A 1 582 ? 21.672 -20.766 -18.141 1 97.69 582 PHE A N 1
ATOM 4849 C CA . PHE A 1 582 ? 21.719 -19.312 -18 1 97.69 582 PHE A CA 1
ATOM 4850 C C . PHE A 1 582 ? 20.609 -18.828 -17.094 1 97.69 582 PHE A C 1
ATOM 4852 O O . PHE A 1 582 ? 20.609 -17.672 -16.656 1 97.69 582 PHE A O 1
ATOM 4859 N N . GLY A 1 583 ? 19.672 -19.656 -16.797 1 97.56 583 GLY A N 1
ATOM 4860 C CA . GLY A 1 583 ? 18.531 -19.281 -15.969 1 97.56 583 GLY A CA 1
ATOM 4861 C C . GLY A 1 583 ? 17.438 -18.578 -16.75 1 97.56 583 GLY A C 1
ATOM 4862 O O . GLY A 1 583 ? 16.484 -18.062 -16.172 1 97.56 583 GLY A O 1
ATOM 4863 N N . TYR A 1 584 ? 17.516 -18.562 -18.125 1 98.44 584 TYR A N 1
ATOM 4864 C CA . TYR A 1 584 ? 16.547 -17.859 -18.953 1 98.44 584 TYR A CA 1
ATOM 4865 C C . TYR A 1 584 ? 15.18 -18.5 -18.859 1 98.44 584 TYR A C 1
ATOM 4867 O O . TYR A 1 584 ? 15.062 -19.734 -18.859 1 98.44 584 TYR A O 1
ATOM 4875 N N . PRO A 1 585 ? 14.141 -17.672 -18.797 1 98.06 585 PRO A N 1
ATOM 4876 C CA . PRO A 1 585 ? 12.789 -18.234 -18.859 1 98.06 585 PRO A CA 1
ATOM 4877 C C . PRO A 1 585 ? 12.508 -18.922 -20.203 1 98.06 585 PRO A C 1
ATOM 4879 O O . PRO A 1 585 ? 13.07 -18.531 -21.234 1 98.06 585 PRO A O 1
ATOM 4882 N N . ILE A 1 586 ? 11.688 -19.875 -20.109 1 98.06 586 ILE A N 1
ATOM 4883 C CA . ILE A 1 586 ? 11.203 -20.484 -21.344 1 98.06 586 ILE A CA 1
ATOM 4884 C C . ILE A 1 586 ? 10.164 -19.578 -22 1 98.06 586 ILE A C 1
ATOM 4886 O O . ILE A 1 586 ? 10.219 -19.344 -23.203 1 98.06 586 ILE A O 1
ATOM 4890 N N . SER A 1 587 ? 9.227 -19.062 -21.203 1 97.5 587 SER A N 1
ATOM 4891 C CA . SER A 1 587 ? 8.289 -18.016 -21.609 1 97.5 587 SER A CA 1
ATOM 4892 C C . SER A 1 587 ? 8.82 -16.641 -21.25 1 97.5 587 SER A C 1
ATOM 4894 O O . SER A 1 587 ? 8.891 -16.281 -20.078 1 97.5 587 SER A O 1
ATOM 4896 N N . ARG A 1 588 ? 9.117 -15.844 -22.266 1 98.38 588 ARG A N 1
ATOM 4897 C CA . ARG A 1 588 ? 9.867 -14.609 -22.031 1 98.38 588 ARG A CA 1
ATOM 4898 C C . ARG A 1 588 ? 9.008 -13.391 -22.359 1 98.38 588 ARG A C 1
ATOM 4900 O O . ARG A 1 588 ? 8.281 -13.383 -23.344 1 98.38 588 ARG A O 1
ATOM 4907 N N . SER A 1 589 ? 9.062 -12.398 -21.484 1 98 589 SER A N 1
ATOM 4908 C CA . SER A 1 589 ? 8.469 -11.117 -21.875 1 98 589 SER A CA 1
ATOM 4909 C C . SER A 1 589 ? 9.117 -10.562 -23.141 1 98 589 SER A C 1
ATOM 4911 O O . SER A 1 589 ? 10.25 -10.914 -23.469 1 98 589 SER A O 1
ATOM 4913 N N . LEU A 1 590 ? 8.391 -9.695 -23.828 1 98.38 590 LEU A N 1
ATOM 4914 C CA . LEU A 1 590 ? 8.969 -9.109 -25.031 1 98.38 590 LEU A CA 1
ATOM 4915 C C . LEU A 1 590 ? 10.25 -8.344 -24.703 1 98.38 590 LEU A C 1
ATOM 4917 O O . LEU A 1 590 ? 11.25 -8.469 -25.422 1 98.38 590 LEU A O 1
ATOM 4921 N N . PHE A 1 591 ? 10.273 -7.59 -23.578 1 98.25 591 PHE A N 1
ATOM 4922 C CA . PHE A 1 591 ? 11.422 -6.754 -23.25 1 98.25 591 PHE A CA 1
ATOM 4923 C C . PHE A 1 591 ? 12.617 -7.613 -22.844 1 98.25 591 PHE A C 1
ATOM 4925 O O . PHE A 1 591 ? 13.75 -7.129 -22.781 1 98.25 591 PHE A O 1
ATOM 4932 N N . PHE A 1 592 ? 12.391 -8.828 -22.469 1 98.31 592 PHE A N 1
ATOM 4933 C CA . PHE A 1 592 ? 13.492 -9.734 -22.156 1 98.31 592 PHE A CA 1
ATOM 4934 C C . PHE A 1 592 ? 14.344 -9.984 -23.391 1 98.31 592 PHE A C 1
ATOM 4936 O O . PHE A 1 592 ? 15.57 -10.07 -23.297 1 98.31 592 PHE A O 1
ATOM 4943 N N . GLU A 1 593 ? 13.719 -10.109 -24.547 1 97.94 593 GLU A N 1
ATOM 4944 C CA . GLU A 1 593 ? 14.414 -10.32 -25.812 1 97.94 593 GLU A CA 1
ATOM 4945 C C . GLU A 1 593 ? 14.703 -8.992 -26.5 1 97.94 593 GLU A C 1
ATOM 4947 O O . GLU A 1 593 ? 15.672 -8.883 -27.266 1 97.94 593 GLU A O 1
ATOM 4952 N N . PHE A 1 594 ? 13.867 -7.992 -26.219 1 98.19 594 PHE A N 1
ATOM 4953 C CA . PHE A 1 594 ? 13.992 -6.707 -26.891 1 98.19 594 PHE A CA 1
ATOM 4954 C C . PHE A 1 594 ? 14.023 -5.566 -25.891 1 98.19 594 PHE A C 1
ATOM 4956 O O . PHE A 1 594 ? 13.172 -4.68 -25.922 1 98.19 594 PHE A O 1
ATOM 4963 N N . PRO A 1 595 ? 15.023 -5.477 -25.062 1 97.75 595 PRO A N 1
ATOM 4964 C CA . PRO A 1 595 ? 15.062 -4.52 -23.953 1 97.75 595 PRO A CA 1
ATOM 4965 C C . PRO A 1 595 ? 15.156 -3.07 -24.438 1 97.75 595 PRO A C 1
ATOM 4967 O O . PRO A 1 595 ? 14.836 -2.148 -23.688 1 97.75 595 PRO A O 1
ATOM 4970 N N . ASN A 1 596 ? 15.617 -2.834 -25.641 1 97.12 596 ASN A N 1
ATOM 4971 C CA . ASN A 1 596 ? 15.781 -1.471 -26.141 1 97.12 596 ASN A CA 1
ATOM 4972 C C . ASN A 1 596 ? 14.5 -0.96 -26.812 1 97.12 596 ASN A C 1
ATOM 4974 O O . ASN A 1 596 ? 14.422 0.208 -27.188 1 97.12 596 ASN A O 1
ATOM 4978 N N . ASP A 1 597 ? 13.5 -1.825 -27.031 1 97.69 597 ASP A N 1
ATOM 4979 C CA . ASP A 1 597 ? 12.203 -1.451 -27.578 1 97.69 597 ASP A CA 1
ATOM 4980 C C . ASP A 1 597 ? 11.258 -0.992 -26.469 1 97.69 597 ASP A C 1
ATOM 4982 O O . ASP A 1 597 ? 10.719 -1.814 -25.719 1 97.69 597 ASP A O 1
ATOM 4986 N N . LYS A 1 598 ? 10.953 0.253 -26.453 1 96 598 LYS A N 1
ATOM 4987 C CA . LYS A 1 598 ? 10.172 0.843 -25.375 1 96 598 LYS A CA 1
ATOM 4988 C C . LYS A 1 598 ? 8.773 0.243 -25.312 1 96 598 LYS A C 1
ATOM 4990 O O . LYS A 1 598 ? 8.234 0.027 -24.219 1 96 598 LYS A O 1
ATOM 4995 N N . LYS A 1 599 ? 8.219 -0.058 -26.391 1 97 599 LYS A N 1
ATOM 4996 C CA . LYS A 1 599 ? 6.852 -0.582 -26.422 1 97 599 LYS A CA 1
ATOM 4997 C C . LYS A 1 599 ? 6.801 -2.021 -25.922 1 97 599 LYS A C 1
ATOM 4999 O O . LYS A 1 599 ? 5.77 -2.473 -25.422 1 97 599 LYS A O 1
ATOM 5004 N N . ALA A 1 600 ? 7.91 -2.768 -26.047 1 97.62 600 ALA A N 1
ATOM 5005 C CA . ALA A 1 600 ? 7.992 -4.145 -25.562 1 97.62 600 ALA A CA 1
ATOM 5006 C C . ALA A 1 600 ? 7.766 -4.215 -24.062 1 97.62 600 ALA A C 1
ATOM 5008 O O . ALA A 1 600 ? 7.254 -5.215 -23.547 1 97.62 600 ALA A O 1
ATOM 5009 N N . TRP A 1 601 ? 8.047 -3.09 -23.375 1 97.56 601 TRP A N 1
ATOM 5010 C CA . TRP A 1 601 ? 7.93 -3.057 -21.922 1 97.56 601 TRP A CA 1
ATOM 5011 C C . TRP A 1 601 ? 6.477 -2.865 -21.5 1 97.56 601 TRP A C 1
ATOM 5013 O O . TRP A 1 601 ? 6.137 -3.059 -20.328 1 97.56 601 TRP A O 1
ATOM 5023 N N . ASP A 1 602 ? 5.652 -2.527 -22.438 1 95.88 602 ASP A N 1
ATOM 5024 C CA . ASP A 1 602 ? 4.262 -2.211 -22.109 1 95.88 602 ASP A CA 1
ATOM 5025 C C . ASP A 1 602 ? 3.34 -3.375 -22.469 1 95.88 602 ASP A C 1
ATOM 5027 O O . ASP A 1 602 ? 2.186 -3.412 -22.031 1 95.88 602 ASP A O 1
ATOM 5031 N N . ASP A 1 603 ? 3.857 -4.332 -23.219 1 95.62 603 ASP A N 1
ATOM 5032 C CA . ASP A 1 603 ? 3.033 -5.461 -23.641 1 95.62 603 ASP A CA 1
ATOM 5033 C C . ASP A 1 603 ? 2.857 -6.469 -22.516 1 95.62 603 ASP A C 1
ATOM 5035 O O . ASP A 1 603 ? 3.836 -6.875 -21.875 1 95.62 603 ASP A O 1
ATOM 5039 N N . ARG A 1 604 ? 1.649 -6.875 -22.281 1 92.75 604 ARG A N 1
ATOM 5040 C CA . ARG A 1 604 ? 1.405 -7.773 -21.156 1 92.75 604 ARG A CA 1
ATOM 5041 C C . ARG A 1 604 ? 0.729 -9.062 -21.625 1 92.75 604 ARG A C 1
ATOM 5043 O O . ARG A 1 604 ? 0.454 -9.945 -20.812 1 92.75 604 ARG A O 1
ATOM 5050 N N . LEU A 1 605 ? 0.427 -9.156 -22.891 1 93.44 605 LEU A N 1
ATOM 5051 C CA . LEU A 1 605 ? -0.416 -10.266 -23.312 1 93.44 605 LEU A CA 1
ATOM 5052 C C . LEU A 1 605 ? 0.277 -11.102 -24.391 1 93.44 605 LEU A C 1
ATOM 5054 O O . LEU A 1 605 ? -0.248 -12.133 -24.812 1 93.44 605 LEU A O 1
ATOM 5058 N N . SER A 1 606 ? 1.467 -10.625 -24.828 1 97.94 606 SER A N 1
ATOM 5059 C CA . SER A 1 606 ? 2.312 -11.414 -25.703 1 97.94 606 SER A CA 1
ATOM 5060 C C . SER A 1 606 ? 3.613 -11.812 -25.031 1 97.94 606 SER A C 1
ATOM 5062 O O . SER A 1 606 ? 4.047 -11.156 -24.078 1 97.94 606 SER A O 1
ATOM 5064 N N . TYR A 1 607 ? 4.16 -12.898 -25.484 1 98.38 607 TYR A N 1
ATOM 5065 C CA . TYR A 1 607 ? 5.445 -13.328 -24.953 1 98.38 607 TYR A CA 1
ATOM 5066 C C . TYR A 1 607 ? 6.254 -14.062 -26.016 1 98.38 607 TYR A C 1
ATOM 5068 O O . TYR A 1 607 ? 5.715 -14.461 -27.047 1 98.38 607 TYR A O 1
ATOM 5076 N N . MET A 1 608 ? 7.461 -14.094 -25.75 1 98.5 608 MET A N 1
ATOM 5077 C CA . MET A 1 608 ? 8.344 -14.898 -26.594 1 98.5 608 MET A CA 1
ATOM 5078 C C . MET A 1 608 ? 8.477 -16.312 -26.047 1 98.5 608 MET A C 1
ATOM 5080 O O . MET A 1 608 ? 8.734 -16.5 -24.844 1 98.5 608 MET A O 1
ATOM 5084 N N . PHE A 1 609 ? 8.219 -17.281 -26.859 1 98.5 609 PHE A N 1
ATOM 5085 C CA . PHE A 1 609 ? 8.578 -18.656 -26.547 1 98.5 609 PHE A CA 1
ATOM 5086 C C . PHE A 1 609 ? 9.992 -18.969 -27.016 1 98.5 609 PHE A C 1
ATOM 5088 O O . PHE A 1 609 ? 10.195 -19.391 -28.156 1 98.5 609 PHE A O 1
ATOM 5095 N N . GLY A 1 610 ? 10.945 -18.828 -26.062 1 97.69 610 GLY A N 1
ATOM 5096 C CA . GLY A 1 610 ? 12.336 -18.703 -26.469 1 97.69 610 GLY A CA 1
ATOM 5097 C C . GLY A 1 610 ? 12.617 -17.406 -27.234 1 97.69 610 GLY A C 1
ATOM 5098 O O . GLY A 1 610 ? 12.047 -16.359 -26.922 1 97.69 610 GLY A O 1
ATOM 5099 N N . SER A 1 611 ? 13.578 -17.469 -28.109 1 97.56 611 SER A N 1
ATOM 5100 C CA . SER A 1 611 ? 13.977 -16.266 -28.844 1 97.56 611 SER A CA 1
ATOM 5101 C C . SER A 1 611 ? 13.32 -16.219 -30.219 1 97.56 611 SER A C 1
ATOM 5103 O O . SER A 1 611 ? 13.344 -15.188 -30.891 1 97.56 611 SER A O 1
ATOM 5105 N N . ASP A 1 612 ? 12.641 -17.297 -30.594 1 98.06 612 ASP A N 1
ATOM 5106 C CA . ASP A 1 612 ? 12.305 -17.391 -32.031 1 98.06 612 ASP A CA 1
ATOM 5107 C C . ASP A 1 612 ? 10.828 -17.109 -32.25 1 98.06 612 ASP A C 1
ATOM 5109 O O . ASP A 1 612 ? 10.453 -16.594 -33.312 1 98.06 612 ASP A O 1
ATOM 5113 N N . LEU A 1 613 ? 9.953 -17.469 -31.312 1 98.62 613 LEU A N 1
ATOM 5114 C CA . LEU A 1 613 ? 8.516 -17.422 -31.562 1 98.62 613 LEU A CA 1
ATOM 5115 C C . LEU A 1 613 ? 7.844 -16.375 -30.672 1 98.62 613 LEU A C 1
ATOM 5117 O O . LEU A 1 613 ? 8.086 -16.344 -29.469 1 98.62 613 LEU A O 1
ATOM 5121 N N . LEU A 1 614 ? 7.07 -15.5 -31.234 1 98.75 614 LEU A N 1
ATOM 5122 C CA . LEU A 1 614 ? 6.188 -14.594 -30.516 1 98.75 614 LEU A CA 1
ATOM 5123 C C . LEU A 1 614 ? 4.758 -15.125 -30.484 1 98.75 614 LEU A C 1
ATOM 5125 O O . LEU A 1 614 ? 4.18 -15.398 -31.547 1 98.75 614 LEU A O 1
ATOM 5129 N N . ILE A 1 615 ? 4.238 -15.32 -29.344 1 98.81 615 ILE A N 1
ATOM 5130 C CA . ILE A 1 615 ? 2.896 -15.859 -29.156 1 98.81 615 ILE A CA 1
ATOM 5131 C C . ILE A 1 615 ? 1.977 -14.781 -28.594 1 98.81 615 ILE A C 1
ATOM 5133 O O . ILE A 1 615 ? 2.314 -14.117 -27.609 1 98.81 615 ILE A O 1
ATOM 5137 N N . SER A 1 616 ? 0.893 -14.531 -29.188 1 98.62 616 SER A N 1
ATOM 5138 C CA . SER A 1 616 ? -0.183 -13.703 -28.656 1 98.62 616 SER A CA 1
ATOM 5139 C C . SER A 1 616 ? -1.481 -14.492 -28.531 1 98.62 616 SER A C 1
ATOM 5141 O O . SER A 1 616 ? -2.291 -14.516 -29.469 1 98.62 616 SER A O 1
ATOM 5143 N N . PRO A 1 617 ? -1.764 -15.062 -27.391 1 98.5 617 PRO A N 1
ATOM 5144 C CA . PRO A 1 617 ? -2.951 -15.906 -27.219 1 98.5 617 PRO A CA 1
ATOM 5145 C C . PRO A 1 617 ? -4.254 -15.133 -27.422 1 98.5 617 PRO A C 1
ATOM 5147 O O . PRO A 1 617 ? -4.301 -13.922 -27.203 1 98.5 617 PRO A O 1
ATOM 5150 N N . VAL A 1 618 ? -5.309 -15.836 -27.906 1 98.56 618 VAL A N 1
ATOM 5151 C CA . VAL A 1 618 ? -6.652 -15.273 -28 1 98.56 618 VAL A CA 1
ATOM 5152 C C . VAL A 1 618 ? -7.312 -15.289 -26.625 1 98.56 618 VAL A C 1
ATOM 5154 O O . VAL A 1 618 ? -7.438 -16.344 -26 1 98.56 618 VAL A O 1
ATOM 5157 N N . ILE A 1 619 ? -7.797 -14.18 -26.156 1 96.5 619 ILE A N 1
ATOM 5158 C CA . ILE A 1 619 ? -7.992 -14.047 -24.719 1 96.5 619 ILE A CA 1
ATOM 5159 C C . ILE A 1 619 ? -9.461 -13.766 -24.422 1 96.5 619 ILE A C 1
ATOM 5161 O O . ILE A 1 619 ? -9.828 -13.484 -23.281 1 96.5 619 ILE A O 1
ATOM 5165 N N . ASP A 1 620 ? -10.297 -13.773 -25.438 1 97.38 620 ASP A N 1
ATOM 5166 C CA . ASP A 1 620 ? -11.711 -13.516 -25.188 1 97.38 620 ASP A CA 1
ATOM 5167 C C . ASP A 1 620 ? -12.602 -14.43 -26.016 1 97.38 620 ASP A C 1
ATOM 5169 O O . ASP A 1 620 ? -12.195 -14.898 -27.078 1 97.38 620 ASP A O 1
ATOM 5173 N N . PHE A 1 621 ? -13.844 -14.625 -25.578 1 97.62 621 PHE A N 1
ATOM 5174 C CA . PHE A 1 621 ? -14.828 -15.477 -26.234 1 97.62 621 PHE A CA 1
ATOM 5175 C C . PHE A 1 621 ? -15.258 -14.867 -27.562 1 97.62 621 PHE A C 1
ATOM 5177 O O . PHE A 1 621 ? -15.516 -13.664 -27.656 1 97.62 621 PHE A O 1
ATOM 5184 N N . GLU A 1 622 ? -15.25 -15.594 -28.578 1 97.81 622 GLU A N 1
ATOM 5185 C CA . GLU A 1 622 ? -15.719 -15.25 -29.922 1 97.81 622 GLU A CA 1
ATOM 5186 C C . GLU A 1 622 ? -14.859 -14.148 -30.531 1 97.81 622 GLU A C 1
ATOM 5188 O O . GLU A 1 622 ? -15.312 -13.43 -31.422 1 97.81 622 GLU A O 1
ATOM 5193 N N . MET A 1 623 ? -13.688 -14.016 -30.031 1 97.69 623 MET A N 1
ATOM 5194 C CA . MET A 1 623 ? -12.758 -13.047 -30.594 1 97.69 623 MET A CA 1
ATOM 5195 C C . MET A 1 623 ? -12.234 -13.516 -31.953 1 97.69 623 MET A C 1
ATOM 5197 O O . MET A 1 623 ? -11.875 -14.688 -32.094 1 97.69 623 MET A O 1
ATOM 5201 N N . LYS A 1 624 ? -12.148 -12.57 -32.906 1 97.88 624 LYS A N 1
ATOM 5202 C CA . LYS A 1 624 ? -11.758 -12.977 -34.25 1 97.88 624 LYS A CA 1
ATOM 5203 C C . LYS A 1 624 ? -10.539 -12.195 -34.75 1 97.88 624 LYS A C 1
ATOM 5205 O O . LYS A 1 624 ? -9.898 -12.562 -35.719 1 97.88 624 LYS A O 1
ATOM 5210 N N . LYS A 1 625 ? -10.305 -11.195 -34.094 1 98 625 LYS A N 1
ATOM 5211 C CA . LYS A 1 625 ? -9.133 -10.391 -34.406 1 98 625 LYS A CA 1
ATOM 5212 C C . LYS A 1 625 ? -8.594 -9.703 -33.156 1 98 625 LYS A C 1
ATOM 5214 O O . LYS A 1 625 ? -9.312 -9.547 -32.188 1 98 625 LYS A O 1
ATOM 5219 N N . MET A 1 626 ? -7.348 -9.391 -33.188 1 97.69 626 MET A N 1
ATOM 5220 C CA . MET A 1 626 ? -6.758 -8.656 -32.062 1 97.69 626 MET A CA 1
ATOM 5221 C C . MET A 1 626 ? -5.547 -7.848 -32.531 1 97.69 626 MET A C 1
ATOM 5223 O O . MET A 1 626 ? -4.98 -8.117 -33.594 1 97.69 626 MET A O 1
ATOM 5227 N N . LYS A 1 627 ? -5.297 -6.758 -31.797 1 97.75 627 LYS A N 1
ATOM 5228 C CA . LYS A 1 627 ? -4.098 -5.961 -32.031 1 97.75 627 LYS A CA 1
ATOM 5229 C C . LYS A 1 627 ? -2.865 -6.637 -31.422 1 97.75 627 LYS A C 1
ATOM 5231 O O . LYS A 1 627 ? -2.873 -7.039 -30.266 1 97.75 627 LYS A O 1
ATOM 5236 N N . VAL A 1 628 ? -1.765 -6.836 -32.219 1 98.31 628 VAL A N 1
ATOM 5237 C CA . VAL A 1 628 ? -0.517 -7.457 -31.797 1 98.31 628 VAL A CA 1
ATOM 5238 C C . VAL A 1 628 ? 0.659 -6.539 -32.125 1 98.31 628 VAL A C 1
ATOM 5240 O O . VAL A 1 628 ? 0.771 -6.035 -33.25 1 98.31 628 VAL A O 1
ATOM 5243 N N . TYR A 1 629 ? 1.454 -6.277 -31.156 1 98.5 629 TYR A N 1
ATOM 5244 C CA . TYR A 1 629 ? 2.695 -5.547 -31.391 1 98.5 629 TYR A CA 1
ATOM 5245 C C . TYR A 1 629 ? 3.832 -6.5 -31.75 1 98.5 629 TYR A C 1
ATOM 5247 O O . TYR A 1 629 ? 4.059 -7.488 -31.047 1 98.5 629 TYR A O 1
ATOM 5255 N N . LEU A 1 630 ? 4.484 -6.227 -32.812 1 98.75 630 LEU A N 1
ATOM 5256 C CA . LEU A 1 630 ? 5.688 -6.957 -33.188 1 98.75 630 LEU A CA 1
ATOM 5257 C C . LEU A 1 630 ? 6.941 -6.129 -32.906 1 98.75 630 LEU A C 1
ATOM 5259 O O . LEU A 1 630 ? 7.117 -5.059 -33.5 1 98.75 630 LEU A O 1
ATOM 5263 N N . PRO A 1 631 ? 7.766 -6.57 -32.031 1 98.31 631 PRO A N 1
ATOM 5264 C CA . PRO A 1 631 ? 8.914 -5.773 -31.594 1 98.31 631 PRO A CA 1
ATOM 5265 C C . PRO A 1 631 ? 9.828 -5.359 -32.75 1 98.31 631 PRO A C 1
ATOM 5267 O O . PRO A 1 631 ? 9.914 -6.066 -33.75 1 98.31 631 PRO A O 1
ATOM 5270 N N . ASP A 1 632 ? 10.555 -4.32 -32.562 1 97.19 632 ASP A N 1
ATOM 5271 C CA . ASP A 1 632 ? 11.461 -3.738 -33.562 1 97.19 632 ASP A CA 1
ATOM 5272 C C . ASP A 1 632 ? 12.734 -4.574 -33.688 1 97.19 632 ASP A C 1
ATOM 5274 O O . ASP A 1 632 ? 13.031 -5.402 -32.844 1 97.19 632 ASP A O 1
ATOM 5278 N N . GLY A 1 633 ? 13.367 -4.422 -34.812 1 93.88 633 GLY A N 1
ATOM 5279 C CA . GLY A 1 633 ? 14.688 -5.012 -35 1 93.88 633 GLY A CA 1
ATOM 5280 C C . GLY A 1 633 ? 14.672 -6.277 -35.844 1 93.88 633 GLY A C 1
ATOM 5281 O O . GLY A 1 633 ? 15.719 -6.758 -36.25 1 93.88 633 GLY A O 1
ATOM 5282 N N . ASN A 1 634 ? 13.453 -6.832 -36.094 1 94.56 634 ASN A N 1
ATOM 5283 C CA . ASN A 1 634 ? 13.32 -8.047 -36.875 1 94.56 634 ASN A CA 1
ATOM 5284 C C . ASN A 1 634 ? 12.062 -8.023 -37.75 1 94.56 634 ASN A C 1
ATOM 5286 O O . ASN A 1 634 ? 11.102 -7.32 -37.438 1 94.56 634 ASN A O 1
ATOM 5290 N N . ASP A 1 635 ? 12.172 -8.773 -38.812 1 97.75 635 ASP A N 1
ATOM 5291 C CA . ASP A 1 635 ? 10.945 -9.133 -39.5 1 97.75 635 ASP A CA 1
ATOM 5292 C C . ASP A 1 635 ? 10.32 -10.391 -38.906 1 97.75 635 ASP A C 1
ATOM 5294 O O . ASP A 1 635 ? 11.023 -11.219 -38.312 1 97.75 635 ASP A O 1
ATOM 5298 N N . TRP A 1 636 ? 9.047 -10.461 -39.062 1 98.56 636 TRP A N 1
ATOM 5299 C CA . TRP A 1 636 ? 8.297 -11.539 -38.438 1 98.56 636 TRP A CA 1
ATOM 5300 C C . TRP A 1 636 ? 7.445 -12.289 -39.438 1 98.56 636 TRP A C 1
ATOM 5302 O O . TRP A 1 636 ? 6.844 -11.672 -40.344 1 98.56 636 TRP A O 1
ATOM 5312 N N . ILE A 1 637 ? 7.363 -13.578 -39.375 1 98.31 637 ILE A N 1
ATOM 5313 C CA . ILE A 1 637 ? 6.57 -14.422 -40.281 1 98.31 637 ILE A CA 1
ATOM 5314 C C . ILE A 1 637 ? 5.402 -15.031 -39.5 1 98.31 637 ILE A C 1
ATOM 5316 O O . ILE A 1 637 ? 5.602 -15.695 -38.5 1 98.31 637 ILE A O 1
ATOM 5320 N N . ASN A 1 638 ? 4.227 -14.703 -39.906 1 98.12 638 ASN A N 1
ATOM 5321 C CA . ASN A 1 638 ? 3.102 -15.461 -39.375 1 98.12 638 ASN A CA 1
ATOM 5322 C C . ASN A 1 638 ? 3.217 -16.938 -39.688 1 98.12 638 ASN A C 1
ATOM 5324 O O . ASN A 1 638 ? 3.219 -17.328 -40.875 1 98.12 638 ASN A O 1
ATOM 5328 N N . VAL A 1 639 ? 3.213 -17.797 -38.781 1 98.06 639 VAL A N 1
ATOM 5329 C CA . VAL A 1 639 ? 3.629 -19.172 -38.969 1 98.06 639 VAL A CA 1
ATOM 5330 C C . VAL A 1 639 ? 2.523 -19.953 -39.688 1 98.06 639 VAL A C 1
ATOM 5332 O O . VAL A 1 639 ? 2.773 -21.016 -40.281 1 98.06 639 VAL A O 1
ATOM 5335 N N . PHE A 1 640 ? 1.296 -19.453 -39.656 1 96.88 640 PHE A N 1
ATOM 5336 C CA . PHE A 1 640 ? 0.179 -20.203 -40.219 1 96.88 640 PHE A CA 1
ATOM 5337 C C . PHE A 1 640 ? -0.059 -19.828 -41.656 1 96.88 640 PHE A C 1
ATOM 5339 O O . PHE A 1 640 ? -0.578 -20.625 -42.438 1 96.88 640 PHE A O 1
ATOM 5346 N N . ASN A 1 641 ? 0.281 -18.562 -42.094 1 95.5 641 ASN A N 1
ATOM 5347 C CA . ASN A 1 641 ? 0.002 -18.141 -43.469 1 95.5 641 ASN A CA 1
ATOM 5348 C C . ASN A 1 641 ? 1.258 -17.625 -44.156 1 95.5 641 ASN A C 1
ATOM 5350 O O . ASN A 1 641 ? 1.205 -17.219 -45.344 1 95.5 641 ASN A O 1
ATOM 5354 N N . ASN A 1 642 ? 2.379 -17.562 -43.5 1 95.88 642 ASN A N 1
ATOM 5355 C CA . ASN A 1 642 ? 3.703 -17.234 -44 1 95.88 642 ASN A CA 1
ATOM 5356 C C . ASN A 1 642 ? 3.807 -15.758 -44.406 1 95.88 642 ASN A C 1
ATOM 5358 O O . ASN A 1 642 ? 4.789 -15.336 -45 1 95.88 642 ASN A O 1
ATOM 5362 N N . LYS A 1 643 ? 2.793 -15.023 -44.031 1 97.38 643 LYS A N 1
ATOM 5363 C CA . LYS A 1 643 ? 2.877 -13.594 -44.312 1 97.38 643 LYS A CA 1
ATOM 5364 C C . LYS A 1 643 ? 3.979 -12.945 -43.469 1 97.38 643 LYS A C 1
ATOM 5366 O O . LYS A 1 643 ? 4.141 -13.273 -42.281 1 97.38 643 LYS A O 1
ATOM 5371 N N . VAL A 1 644 ? 4.75 -12.055 -44.094 1 97.75 644 VAL A N 1
ATOM 5372 C CA . VAL A 1 644 ? 5.871 -11.398 -43.438 1 97.75 644 VAL A CA 1
ATOM 5373 C C . VAL A 1 644 ? 5.453 -10.008 -42.969 1 97.75 644 VAL A C 1
ATOM 5375 O O . VAL A 1 644 ? 4.789 -9.273 -43.719 1 97.75 644 VAL A O 1
ATOM 5378 N N . TYR A 1 645 ? 5.77 -9.625 -41.781 1 98.38 645 TYR A N 1
ATOM 5379 C CA . TYR A 1 645 ? 5.477 -8.336 -41.156 1 98.38 645 TYR A CA 1
ATOM 5380 C C . TYR A 1 645 ? 6.758 -7.645 -40.719 1 98.38 645 TYR A C 1
ATOM 5382 O O . TYR A 1 645 ? 7.684 -8.297 -40.219 1 98.38 645 TYR A O 1
ATOM 5390 N N . LYS A 1 646 ? 6.816 -6.359 -40.812 1 98.19 646 LYS A N 1
ATOM 5391 C CA . LYS A 1 646 ? 7.926 -5.586 -40.25 1 98.19 646 LYS A CA 1
ATOM 5392 C C . LYS A 1 646 ? 7.773 -5.402 -38.75 1 98.19 646 LYS A C 1
ATOM 5394 O O . LYS A 1 646 ? 6.664 -5.207 -38.25 1 98.19 646 LYS A O 1
ATOM 5399 N N . GLY A 1 647 ? 8.836 -5.395 -38.062 1 97.94 647 GLY A N 1
ATOM 5400 C CA . GLY A 1 647 ? 8.797 -5.148 -36.625 1 97.94 647 GLY A CA 1
ATOM 5401 C C . GLY A 1 647 ? 8.633 -3.684 -36.281 1 97.94 647 GLY A C 1
ATOM 5402 O O . GLY A 1 647 ? 8.812 -2.811 -37.125 1 97.94 647 GLY A O 1
ATOM 5403 N N . GLY A 1 648 ? 8.328 -3.379 -35 1 97.81 648 GLY A N 1
ATOM 5404 C CA . GLY A 1 648 ? 8.203 -2.025 -34.469 1 97.81 648 GLY A CA 1
ATOM 5405 C C . GLY A 1 648 ? 6.828 -1.429 -34.688 1 97.81 648 GLY A C 1
ATOM 5406 O O . GLY A 1 648 ? 6.66 -0.209 -34.625 1 97.81 648 GLY A O 1
ATOM 5407 N N . LYS A 1 649 ? 5.859 -2.311 -35 1 97.19 649 LYS A N 1
ATOM 5408 C CA . LYS A 1 649 ? 4.539 -1.808 -35.344 1 97.19 649 LYS A CA 1
ATOM 5409 C C . LYS A 1 649 ? 3.436 -2.664 -34.75 1 97.19 649 LYS A C 1
ATOM 5411 O O . LYS A 1 649 ? 3.662 -3.828 -34.406 1 97.19 649 LYS A O 1
ATOM 5416 N N . ASP A 1 650 ? 2.283 -2.057 -34.594 1 97.94 650 ASP A N 1
ATOM 5417 C CA . ASP A 1 650 ? 1.056 -2.752 -34.25 1 97.94 650 ASP A CA 1
ATOM 5418 C C . ASP A 1 650 ? 0.311 -3.25 -35.469 1 97.94 650 ASP A C 1
ATOM 5420 O O . ASP A 1 650 ? 0.25 -2.557 -36.5 1 97.94 650 ASP A O 1
ATOM 5424 N N . TYR A 1 651 ? -0.217 -4.402 -35.438 1 98.44 651 TYR A N 1
ATOM 5425 C CA . TYR A 1 651 ? -1.015 -4.965 -36.531 1 98.44 651 TYR A CA 1
ATOM 5426 C C . TYR A 1 651 ? -2.328 -5.531 -36 1 98.44 651 TYR A C 1
ATOM 5428 O O . TYR A 1 651 ? -2.381 -6.062 -34.875 1 98.44 651 TYR A O 1
ATOM 5436 N N . ILE A 1 652 ? -3.379 -5.414 -36.719 1 98.44 652 ILE A N 1
ATOM 5437 C CA . ILE A 1 652 ? -4.605 -6.164 -36.469 1 98.44 652 ILE A CA 1
ATOM 5438 C C . ILE A 1 652 ? -4.52 -7.531 -37.125 1 98.44 652 ILE A C 1
ATOM 5440 O O . ILE A 1 652 ? -4.445 -7.621 -38.375 1 98.44 652 ILE A O 1
ATOM 5444 N N . ILE A 1 653 ? -4.492 -8.531 -36.406 1 98.5 653 ILE A N 1
ATOM 5445 C CA . ILE A 1 653 ? -4.332 -9.891 -36.906 1 98.5 653 ILE A CA 1
ATOM 5446 C C . ILE A 1 653 ? -5.652 -10.641 -36.812 1 98.5 653 ILE A C 1
ATOM 5448 O O . ILE A 1 653 ? -6.25 -10.703 -35.719 1 98.5 653 ILE A O 1
ATOM 5452 N N . GLU A 1 654 ? -6.09 -11.188 -37.844 1 98.19 654 GLU A N 1
ATOM 5453 C CA . GLU A 1 654 ? -7.281 -12.031 -37.875 1 98.19 654 GLU A CA 1
ATOM 5454 C C . GLU A 1 654 ? -6.918 -13.5 -37.688 1 98.19 654 GLU A C 1
ATOM 5456 O O . GLU A 1 654 ? -5.852 -13.938 -38.125 1 98.19 654 GLU A O 1
ATOM 5461 N N . PHE A 1 655 ? -7.762 -14.242 -37.094 1 98.06 655 PHE A N 1
ATOM 5462 C CA . PHE A 1 655 ? -7.535 -15.664 -36.844 1 98.06 655 PHE A CA 1
ATOM 5463 C C . PHE A 1 655 ? -8.859 -16.422 -36.781 1 98.06 655 PHE A C 1
ATOM 5465 O O . PHE A 1 655 ? -9.914 -15.812 -36.594 1 98.06 655 PHE A O 1
ATOM 5472 N N . SER A 1 656 ? -8.781 -17.703 -37 1 97.62 656 SER A N 1
ATOM 5473 C CA . SER A 1 656 ? -9.93 -18.594 -36.844 1 97.62 656 SER A CA 1
ATOM 5474 C C . SER A 1 656 ? -9.891 -19.359 -35.531 1 97.62 656 SER A C 1
ATOM 5476 O O . SER A 1 656 ? -8.992 -19.141 -34.719 1 97.62 656 SER A O 1
ATOM 5478 N N . LEU A 1 657 ? -10.859 -20.172 -35.312 1 98 657 LEU A N 1
ATOM 5479 C CA . LEU A 1 657 ? -10.898 -21.016 -34.125 1 98 657 LEU A CA 1
ATOM 5480 C C . LEU A 1 657 ? -9.703 -21.953 -34.094 1 98 657 LEU A C 1
ATOM 5482 O O . LEU A 1 657 ? -9.281 -22.375 -33 1 98 657 LEU A O 1
ATOM 5486 N N . GLU A 1 658 ? -9.094 -22.234 -35.281 1 97.44 658 GLU A N 1
ATOM 5487 C CA . GLU A 1 658 ? -8.039 -23.25 -35.375 1 97.44 658 GLU A CA 1
ATOM 5488 C C . GLU A 1 658 ? -6.656 -22.609 -35.281 1 97.44 658 GLU A C 1
ATOM 5490 O O . GL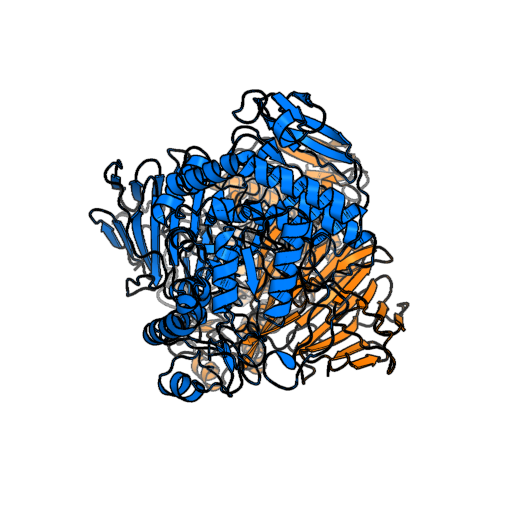U A 1 658 ? -5.641 -23.312 -35.25 1 97.44 658 GLU A O 1
ATOM 5495 N N . THR A 1 659 ? -6.652 -21.281 -35.312 1 97.81 659 THR A N 1
ATOM 5496 C CA . THR A 1 659 ? -5.348 -20.625 -35.281 1 97.81 659 THR A CA 1
ATOM 5497 C C . THR A 1 659 ? -5.328 -19.516 -34.219 1 97.81 659 THR A C 1
ATOM 5499 O O . THR A 1 659 ? -6.367 -19.172 -33.656 1 97.81 659 THR A O 1
ATOM 5502 N N . LEU A 1 660 ? -4.191 -19.047 -33.844 1 97.94 660 LEU A N 1
ATOM 5503 C CA . LEU A 1 660 ? -3.895 -17.875 -33 1 97.94 660 LEU A CA 1
ATOM 5504 C C . LEU A 1 660 ? -2.709 -17.094 -33.562 1 97.94 660 LEU A C 1
ATOM 5506 O O . LEU A 1 660 ? -1.956 -17.625 -34.406 1 97.94 660 LEU A O 1
ATOM 5510 N N . PRO A 1 661 ? -2.568 -15.852 -33.219 1 98.56 661 PRO A N 1
ATOM 5511 C CA . PRO A 1 661 ? -1.388 -15.109 -33.656 1 98.56 661 PRO A CA 1
ATOM 5512 C C . PRO A 1 661 ? -0.082 -15.703 -33.156 1 98.56 661 PRO A C 1
ATOM 5514 O O . PRO A 1 661 ? 0.172 -15.672 -31.938 1 98.56 661 PRO A O 1
ATOM 5517 N N . VAL A 1 662 ? 0.703 -16.281 -34 1 98.69 662 VAL A N 1
ATOM 5518 C CA . VAL A 1 662 ? 2.045 -16.797 -33.719 1 98.69 662 VAL A CA 1
ATOM 5519 C C . VAL A 1 662 ? 2.994 -16.344 -34.844 1 98.69 662 VAL A C 1
ATOM 5521 O O . VAL A 1 662 ? 2.709 -16.516 -36.031 1 98.69 662 VAL A O 1
ATOM 5524 N N . PHE A 1 663 ? 4.055 -15.75 -34.406 1 98.69 663 PHE A N 1
ATOM 5525 C CA . PHE A 1 663 ? 5.023 -15.227 -35.375 1 98.69 663 PHE A CA 1
ATOM 5526 C C . PHE A 1 663 ? 6.414 -15.797 -35.094 1 98.69 663 PHE A C 1
ATOM 5528 O O . PHE A 1 663 ? 6.781 -16.016 -33.938 1 98.69 663 PHE A O 1
ATOM 5535 N N . CYS A 1 664 ? 7.129 -16.062 -36.094 1 98.5 664 CYS A N 1
ATOM 5536 C CA . CYS A 1 664 ? 8.523 -16.484 -36.031 1 98.5 664 CYS A CA 1
ATOM 5537 C C . CYS A 1 664 ? 9.461 -15.398 -36.531 1 98.5 664 CYS A C 1
ATOM 5539 O O . CYS A 1 664 ? 9.18 -14.758 -37.562 1 98.5 664 CYS A O 1
ATOM 5541 N N . LYS A 1 665 ? 10.477 -15.227 -35.844 1 97.62 665 LYS A N 1
ATOM 5542 C CA . LYS A 1 665 ? 11.508 -14.328 -36.344 1 97.62 665 LYS A CA 1
ATOM 5543 C C . LYS A 1 665 ? 12.07 -14.828 -37.656 1 97.62 665 LYS A C 1
ATOM 5545 O O . LYS A 1 665 ? 12.477 -15.984 -37.781 1 97.62 665 LYS A O 1
ATOM 5550 N N . LYS A 1 666 ? 12.102 -14.039 -38.75 1 95.06 666 LYS A N 1
ATOM 5551 C CA . LYS A 1 666 ? 12.438 -14.445 -40.094 1 95.06 666 LYS A CA 1
ATOM 5552 C C . LYS A 1 666 ? 13.844 -15.023 -40.188 1 95.06 666 LYS A C 1
ATOM 5554 O O . LYS A 1 666 ? 14.094 -15.961 -40.938 1 95.06 666 LYS A O 1
ATOM 5559 N N . ASP A 1 667 ? 14.859 -14.656 -39.406 1 89.44 667 ASP A N 1
ATOM 5560 C CA . ASP A 1 667 ? 16.234 -15.133 -39.531 1 89.44 667 ASP A CA 1
ATOM 5561 C C . ASP A 1 667 ? 16.625 -15.977 -38.312 1 89.44 667 ASP A C 1
ATOM 5563 O O . ASP A 1 667 ? 17.812 -16.094 -38 1 89.44 667 ASP A O 1
ATOM 5567 N N . SER A 1 668 ? 15.57 -16.672 -37.844 1 93.38 668 SER A N 1
ATOM 5568 C CA . SER A 1 668 ? 15.836 -17.484 -36.656 1 93.38 668 SER A CA 1
ATOM 5569 C C . SER A 1 668 ? 15.992 -18.953 -37.062 1 93.38 668 SER A C 1
ATOM 5571 O O . SER A 1 668 ? 15.859 -19.312 -38.219 1 93.38 668 SER A O 1
ATOM 5573 N N . TYR A 1 669 ? 16.328 -19.75 -36.062 1 88.19 669 TYR A N 1
ATOM 5574 C CA . TYR A 1 669 ? 16.516 -21.188 -36.219 1 88.19 669 TYR A CA 1
ATOM 5575 C C . TYR A 1 669 ? 15.234 -21.859 -36.688 1 88.19 669 TYR A C 1
ATOM 5577 O O . TYR A 1 669 ? 15.266 -22.703 -37.594 1 88.19 669 TYR A O 1
ATOM 5585 N N . LEU A 1 670 ? 14.047 -21.484 -36.25 1 94.12 670 LEU A N 1
ATOM 5586 C CA . LEU A 1 670 ? 12.781 -22.156 -36.531 1 94.12 670 LEU A CA 1
ATOM 5587 C C . LEU A 1 670 ? 12.203 -21.703 -37.875 1 94.12 670 LEU A C 1
ATOM 5589 O O . LEU A 1 670 ? 11.289 -22.328 -38.406 1 94.12 670 LEU A O 1
ATOM 5593 N N . ALA A 1 671 ? 12.758 -20.594 -38.375 1 93.56 671 ALA A N 1
ATOM 5594 C CA . ALA A 1 671 ? 12.172 -19.969 -39.562 1 93.56 671 ALA A CA 1
ATOM 5595 C C . ALA A 1 671 ? 12.133 -20.969 -40.719 1 93.56 671 ALA A C 1
ATOM 5597 O O . ALA A 1 671 ? 11.188 -20.953 -41.5 1 93.56 671 ALA A O 1
ATOM 5598 N N . LYS A 1 672 ? 13.055 -21.844 -40.781 1 92.31 672 LYS A N 1
ATOM 5599 C CA . LYS A 1 672 ? 13.148 -22.781 -41.906 1 92.31 672 LYS A CA 1
ATOM 5600 C C . LYS A 1 672 ? 12.242 -24 -41.656 1 92.31 672 LYS A C 1
ATOM 5602 O O . LYS A 1 672 ? 12.039 -24.812 -42.562 1 92.31 672 LYS A O 1
ATOM 5607 N N . LYS A 1 673 ? 11.734 -24.094 -40.531 1 94.88 673 LYS A N 1
ATOM 5608 C CA . LYS A 1 673 ? 10.969 -25.281 -40.156 1 94.88 673 LYS A CA 1
ATOM 5609 C C . LYS A 1 673 ? 9.492 -24.953 -39.969 1 94.88 673 LYS A C 1
ATOM 5611 O O . LYS A 1 673 ? 8.711 -25.781 -39.531 1 94.88 673 LYS A O 1
ATOM 5616 N N . ILE A 1 674 ? 9.078 -23.812 -40.281 1 94.31 674 ILE A N 1
ATOM 5617 C CA . ILE A 1 674 ? 7.742 -23.312 -39.969 1 94.31 674 ILE A CA 1
ATOM 5618 C C . ILE A 1 674 ? 6.695 -24.188 -40.656 1 94.31 674 ILE A C 1
ATOM 5620 O O . ILE A 1 674 ? 5.738 -24.641 -40.031 1 94.31 674 ILE A O 1
ATOM 5624 N N . ASN A 1 675 ? 6.844 -24.438 -41.906 1 93.75 675 ASN A N 1
ATOM 5625 C CA . ASN A 1 675 ? 5.848 -25.203 -42.656 1 93.75 675 ASN A CA 1
ATOM 5626 C C . ASN A 1 675 ? 5.766 -26.641 -42.156 1 93.75 675 ASN A C 1
ATOM 5628 O O . ASN A 1 675 ? 4.684 -27.234 -42.094 1 93.75 675 ASN A O 1
ATOM 5632 N N . TYR A 1 676 ? 6.891 -27.156 -41.812 1 94.88 676 TYR A N 1
ATOM 5633 C CA . TYR A 1 676 ? 6.914 -28.516 -41.281 1 94.88 676 TYR A CA 1
ATOM 5634 C C . TYR A 1 676 ? 6.191 -28.578 -39.938 1 94.88 676 TYR A C 1
ATOM 5636 O O . TYR A 1 676 ? 5.434 -29.516 -39.688 1 94.88 676 TYR A O 1
ATOM 5644 N N . ILE A 1 677 ? 6.383 -27.641 -39.125 1 96.31 677 ILE A N 1
ATOM 5645 C CA . ILE A 1 677 ? 5.883 -27.672 -37.781 1 96.31 677 ILE A CA 1
ATOM 5646 C C . ILE A 1 677 ? 4.402 -27.297 -37.75 1 96.31 677 ILE A C 1
ATOM 5648 O O . ILE A 1 677 ? 3.602 -27.938 -37.062 1 96.31 677 ILE A O 1
ATOM 5652 N N . PHE A 1 678 ? 3.979 -26.266 -38.531 1 94.94 678 PHE A N 1
ATOM 5653 C CA . PHE A 1 678 ? 2.676 -25.656 -38.344 1 94.94 678 PHE A CA 1
ATOM 5654 C C . PHE A 1 678 ? 1.731 -25.984 -39.469 1 94.94 678 PHE A C 1
ATOM 5656 O O . PHE A 1 678 ? 0.521 -25.766 -39.375 1 94.94 678 PHE A O 1
ATOM 5663 N N . ASN A 1 679 ? 2.268 -26.422 -40.625 1 84.12 679 ASN A N 1
ATOM 5664 C CA . ASN A 1 679 ? 1.447 -26.719 -41.812 1 84.12 679 ASN A CA 1
ATOM 5665 C C . ASN A 1 679 ? 1.652 -28.141 -42.281 1 84.12 679 ASN A C 1
ATOM 5667 O O . ASN A 1 679 ? 0.703 -28.797 -42.719 1 84.12 679 ASN A O 1
ATOM 5671 N N . MET B 1 1 ? -23.25 -27.391 5.777 1 29.88 1 MET B N 1
ATOM 5672 C CA . MET B 1 1 ? -24.453 -26.578 5.648 1 29.88 1 MET B CA 1
ATOM 5673 C C . MET B 1 1 ? -24.094 -25.125 5.41 1 29.88 1 MET B C 1
ATOM 5675 O O . MET B 1 1 ? -23.438 -24.5 6.238 1 29.88 1 MET B O 1
ATOM 5679 N N . ASN B 1 2 ? -23.922 -24.828 4.25 1 39.19 2 ASN B N 1
ATOM 5680 C CA . ASN B 1 2 ? -23.641 -23.453 3.893 1 39.19 2 ASN B CA 1
ATOM 5681 C C . ASN B 1 2 ? -24.531 -22.484 4.652 1 39.19 2 ASN B C 1
ATOM 5683 O O . ASN B 1 2 ? -25.75 -22.438 4.422 1 39.19 2 ASN B O 1
ATOM 5687 N N . LYS B 1 3 ? -24.422 -22.281 5.891 1 47.06 3 LYS B N 1
ATOM 5688 C CA . LYS B 1 3 ? -25.328 -21.406 6.633 1 47.06 3 LYS B CA 1
ATOM 5689 C C . LYS B 1 3 ? -25.688 -20.172 5.824 1 47.06 3 LYS B C 1
ATOM 5691 O O . LYS B 1 3 ? -24.797 -19.422 5.391 1 47.06 3 LYS B O 1
ATOM 5696 N N . GLN B 1 4 ? -26.828 -20.125 5.215 1 58.34 4 GLN B N 1
ATOM 5697 C CA . GLN B 1 4 ? -27.531 -19.094 4.465 1 58.34 4 GLN B CA 1
ATOM 5698 C C . GLN B 1 4 ? -27.375 -17.734 5.125 1 58.34 4 GLN B C 1
ATOM 5700 O O . GLN B 1 4 ? -27.453 -17.609 6.348 1 58.34 4 GLN B O 1
ATOM 5705 N N . ASN B 1 5 ? -26.812 -16.797 4.406 1 68.25 5 ASN B N 1
ATOM 5706 C CA . ASN B 1 5 ? -26.859 -15.414 4.848 1 68.25 5 ASN B CA 1
ATOM 5707 C C . ASN B 1 5 ? -28.234 -15.047 5.402 1 68.25 5 ASN B C 1
ATOM 5709 O O . ASN B 1 5 ? -29.25 -15.398 4.82 1 68.25 5 ASN B O 1
ATOM 5713 N N . ARG B 1 6 ? -28.344 -14.68 6.742 1 82.69 6 ARG B N 1
ATOM 5714 C CA . ARG B 1 6 ? -29.562 -14.141 7.332 1 82.69 6 ARG B CA 1
ATOM 5715 C C . ARG B 1 6 ? -29.641 -12.625 7.164 1 82.69 6 ARG B C 1
ATOM 5717 O O . ARG B 1 6 ? -28.625 -11.93 7.316 1 82.69 6 ARG B O 1
ATOM 5724 N N . TYR B 1 7 ? -30.766 -12.25 6.648 1 89.5 7 TYR B N 1
ATOM 5725 C CA . TYR B 1 7 ? -30.984 -10.82 6.445 1 89.5 7 TYR B CA 1
ATOM 5726 C C . TYR B 1 7 ? -32.031 -10.289 7.41 1 89.5 7 TYR B C 1
ATOM 5728 O O . TYR B 1 7 ? -32.969 -11 7.77 1 89.5 7 TYR B O 1
ATOM 5736 N N . LYS B 1 8 ? -31.828 -9.125 7.98 1 90.31 8 LYS B N 1
ATOM 5737 C CA . LYS B 1 8 ? -32.812 -8.391 8.758 1 90.31 8 LYS B CA 1
ATOM 5738 C C . LYS B 1 8 ? -32.969 -6.961 8.242 1 90.31 8 LYS B C 1
ATOM 5740 O O . LYS B 1 8 ? -31.984 -6.23 8.125 1 90.31 8 LYS B O 1
ATOM 5745 N N . ILE B 1 9 ? -34.188 -6.613 7.914 1 92.75 9 ILE B N 1
ATOM 5746 C CA . ILE B 1 9 ? -34.469 -5.273 7.418 1 92.75 9 ILE B CA 1
ATOM 5747 C C . ILE B 1 9 ? -35.188 -4.469 8.492 1 92.75 9 ILE B C 1
ATOM 5749 O O . ILE B 1 9 ? -36.125 -4.965 9.117 1 92.75 9 ILE B O 1
ATOM 5753 N N . SER B 1 10 ? -34.719 -3.35 8.75 1 89.25 10 SER B N 1
ATOM 5754 C CA . SER B 1 10 ? -35.344 -2.402 9.656 1 89.25 10 SER B CA 1
ATOM 5755 C C . SER B 1 10 ? -35.781 -1.148 8.922 1 89.25 10 SER B C 1
ATOM 5757 O O . SER B 1 10 ? -35.719 -1.075 7.695 1 89.25 10 SER B O 1
ATOM 5759 N N . ASN B 1 11 ? -36.375 -0.155 9.758 1 86.31 11 ASN B N 1
ATOM 5760 C CA . ASN B 1 11 ? -36.938 1.044 9.156 1 86.31 11 ASN B CA 1
ATOM 5761 C C . ASN B 1 11 ? -35.875 1.869 8.43 1 86.31 11 ASN B C 1
ATOM 5763 O O . ASN B 1 11 ? -36.188 2.516 7.418 1 86.31 11 ASN B O 1
ATOM 5767 N N . ASN B 1 12 ? -34.688 1.805 8.93 1 89.75 12 ASN B N 1
ATOM 5768 C CA . ASN B 1 12 ? -33.688 2.678 8.32 1 89.75 12 ASN B CA 1
ATOM 5769 C C . ASN B 1 12 ? -32.375 1.945 8.094 1 89.75 12 ASN B C 1
ATOM 5771 O O . ASN B 1 12 ? -31.312 2.578 7.926 1 89.75 12 ASN B O 1
ATOM 5775 N N . SER B 1 13 ? -32.406 0.583 8.195 1 92.19 13 SER B N 1
ATOM 5776 C CA . SER B 1 13 ? -31.172 -0.177 8.023 1 92.19 13 SER B CA 1
ATOM 5777 C C . SER B 1 13 ? -31.453 -1.611 7.598 1 92.19 13 SER B C 1
ATOM 5779 O O . SER B 1 13 ? -32.594 -2.068 7.664 1 92.19 13 SER B O 1
ATOM 5781 N N . PHE B 1 14 ? -30.516 -2.246 7.109 1 93.5 14 PHE B N 1
ATOM 5782 C CA . PHE B 1 14 ? -30.562 -3.697 6.98 1 93.5 14 PHE B CA 1
ATOM 5783 C C . PHE B 1 14 ? -29.281 -4.328 7.512 1 93.5 14 PHE B C 1
ATOM 5785 O O . PHE B 1 14 ? -28.25 -3.664 7.605 1 93.5 14 PHE B O 1
ATOM 5792 N N . SER B 1 15 ? -29.375 -5.57 7.941 1 93 15 SER B N 1
ATOM 5793 C CA . SER B 1 15 ? -28.219 -6.328 8.414 1 93 15 SER B CA 1
ATOM 5794 C C . SER B 1 15 ? -28.094 -7.66 7.684 1 93 15 SER B C 1
ATOM 5796 O O . SER B 1 15 ? -29.094 -8.305 7.371 1 93 15 SER B O 1
ATOM 5798 N N . ALA B 1 16 ? -26.922 -7.957 7.262 1 92.81 16 ALA B N 1
ATOM 5799 C CA . ALA B 1 16 ? -26.562 -9.266 6.723 1 92.81 16 ALA B CA 1
ATOM 5800 C C . ALA B 1 16 ? -25.609 -10 7.656 1 92.81 16 ALA B C 1
ATOM 5802 O O . ALA B 1 16 ? -24.578 -9.469 8.039 1 92.81 16 ALA B O 1
ATOM 5803 N N . ILE B 1 17 ? -26 -11.172 8.078 1 90.81 17 ILE B N 1
ATOM 5804 C CA . ILE B 1 17 ? -25.219 -11.945 9.039 1 90.81 17 ILE B CA 1
ATOM 5805 C C . ILE B 1 17 ? -24.719 -13.234 8.383 1 90.81 17 ILE B C 1
ATOM 5807 O O . ILE B 1 17 ? -25.516 -13.977 7.785 1 90.81 17 ILE B O 1
ATOM 5811 N N . ASN B 1 18 ? -23.438 -13.445 8.375 1 86.12 18 ASN B N 1
ATOM 5812 C CA . ASN B 1 18 ? -22.844 -14.711 7.941 1 86.12 18 ASN B CA 1
ATOM 5813 C C . ASN B 1 18 ? -21.922 -15.281 9.008 1 86.12 18 ASN B C 1
ATOM 5815 O O . ASN B 1 18 ? -21.984 -14.898 10.172 1 86.12 18 ASN B O 1
ATOM 5819 N N . ASP B 1 19 ? -21.125 -16.266 8.688 1 80.5 19 ASP B N 1
ATOM 5820 C CA . ASP B 1 19 ? -20.328 -17 9.672 1 80.5 19 ASP B CA 1
ATOM 5821 C C . ASP B 1 19 ? -19.156 -16.156 10.148 1 80.5 19 ASP B C 1
ATOM 5823 O O . ASP B 1 19 ? -18.531 -16.469 11.164 1 80.5 19 ASP B O 1
ATOM 5827 N N . LYS B 1 20 ? -18.938 -15.039 9.555 1 84.19 20 LYS B N 1
ATOM 5828 C CA . LYS B 1 20 ? -17.703 -14.305 9.875 1 84.19 20 LYS B CA 1
ATOM 5829 C C . LYS B 1 20 ? -18.031 -12.906 10.406 1 84.19 20 LYS B C 1
ATOM 5831 O O . LYS B 1 20 ? -17.234 -12.336 11.156 1 84.19 20 LYS B O 1
ATOM 5836 N N . GLU B 1 21 ? -19.203 -12.359 9.914 1 91.69 21 GLU B N 1
ATOM 5837 C CA . GLU B 1 21 ? -19.422 -10.961 10.266 1 91.69 21 GLU B CA 1
ATOM 5838 C C . GLU B 1 21 ? -20.906 -10.625 10.328 1 91.69 21 GLU B C 1
ATOM 5840 O O . GLU B 1 21 ? -21.75 -11.398 9.852 1 91.69 21 GLU B O 1
ATOM 5845 N N . ILE B 1 22 ? -21.219 -9.57 11.008 1 93.81 22 ILE B N 1
ATOM 5846 C CA . ILE B 1 22 ? -22.484 -8.852 10.914 1 93.81 22 ILE B CA 1
ATOM 5847 C C . ILE B 1 22 ? -22.281 -7.539 10.156 1 93.81 22 ILE B C 1
ATOM 5849 O O . ILE B 1 22 ? -21.453 -6.707 10.547 1 93.81 22 ILE B O 1
ATOM 5853 N N . LEU B 1 23 ? -22.938 -7.402 9.086 1 95.12 23 LEU B N 1
ATOM 5854 C CA . LEU B 1 23 ? -22.891 -6.195 8.266 1 95.12 23 LEU B CA 1
ATOM 5855 C C . LEU B 1 23 ? -24.172 -5.383 8.414 1 95.12 23 LEU B C 1
ATOM 5857 O O . LEU B 1 23 ? -25.266 -5.93 8.32 1 95.12 23 LEU B O 1
ATOM 5861 N N . ILE B 1 24 ? -24.031 -4.105 8.719 1 93.75 24 ILE B N 1
ATOM 5862 C CA . ILE B 1 24 ? -25.188 -3.223 8.836 1 93.75 24 ILE B CA 1
ATOM 5863 C C . ILE B 1 24 ? -25.031 -2.031 7.895 1 93.75 24 ILE B C 1
ATOM 5865 O O . ILE B 1 24 ? -23.969 -1.399 7.863 1 93.75 24 ILE B O 1
ATOM 5869 N N . VAL B 1 25 ? -25.984 -1.738 7.105 1 94.88 25 VAL B N 1
ATOM 5870 C CA . VAL B 1 25 ? -26.078 -0.557 6.254 1 94.88 25 VAL B CA 1
ATOM 5871 C C . VAL B 1 25 ? -27.234 0.329 6.727 1 94.88 25 VAL B C 1
ATOM 5873 O O . VAL B 1 25 ? -28.359 -0.136 6.859 1 94.88 25 VAL B O 1
ATOM 5876 N N . GLU B 1 26 ? -26.922 1.559 6.957 1 92.38 26 GLU B N 1
ATOM 5877 C CA . GLU B 1 26 ? -27.891 2.43 7.617 1 92.38 26 GLU B CA 1
ATOM 5878 C C . GLU B 1 26 ? -27.984 3.781 6.914 1 92.38 26 GLU B C 1
ATOM 5880 O O . GLU B 1 26 ? -26.984 4.297 6.414 1 92.38 26 GLU B O 1
ATOM 5885 N N . GLU B 1 27 ? -29.188 4.301 6.949 1 90.25 27 GLU B N 1
ATOM 5886 C CA . GLU B 1 27 ? -29.422 5.656 6.457 1 90.25 27 GLU B CA 1
ATOM 5887 C C . GLU B 1 27 ? -28.672 6.684 7.305 1 90.25 27 GLU B C 1
ATOM 5889 O O . GLU B 1 27 ? -28.719 6.629 8.539 1 90.25 27 GLU B O 1
ATOM 5894 N N . TRP B 1 28 ? -27.969 7.551 6.574 1 86.75 28 TRP B N 1
ATOM 5895 C CA . TRP B 1 28 ? -27.219 8.594 7.273 1 86.75 28 TRP B CA 1
ATOM 5896 C C . TRP B 1 28 ? -27.125 9.852 6.422 1 86.75 28 TRP B C 1
ATOM 5898 O O . TRP B 1 28 ? -26.828 9.781 5.227 1 86.75 28 TRP B O 1
ATOM 5908 N N . GLY B 1 29 ? -27.422 11.047 7.043 1 87.31 29 GLY B N 1
ATOM 5909 C CA . GLY B 1 29 ? -27.203 12.328 6.387 1 87.31 29 GLY B CA 1
ATOM 5910 C C . GLY B 1 29 ? -28 12.484 5.105 1 87.31 29 GLY B C 1
ATOM 5911 O O . GLY B 1 29 ? -29.047 11.859 4.941 1 87.31 29 GLY B O 1
ATOM 5912 N N . VAL B 1 30 ? -27.547 13.422 4.227 1 90.56 30 VAL B N 1
ATOM 5913 C CA . VAL B 1 30 ? -28.141 13.695 2.924 1 90.56 30 VAL B CA 1
ATOM 5914 C C . VAL B 1 30 ? -27.328 12.992 1.832 1 90.56 30 VAL B C 1
ATOM 5916 O O . VAL B 1 30 ? -26.156 13.297 1.628 1 90.56 30 VAL B O 1
ATOM 5919 N N . ASP B 1 31 ? -27.969 12.07 1.129 1 94.44 31 ASP B N 1
ATOM 5920 C CA . ASP B 1 31 ? -27.297 11.328 0.07 1 94.44 31 ASP B CA 1
ATOM 5921 C C . ASP B 1 31 ? -26.062 10.602 0.609 1 94.44 31 ASP B C 1
ATOM 5923 O O . ASP B 1 31 ? -25 10.656 0.006 1 94.44 31 ASP B O 1
ATOM 5927 N N . ALA B 1 32 ? -26.203 10.031 1.83 1 95.56 32 ALA B N 1
ATOM 5928 C CA . ALA B 1 32 ? -25.109 9.352 2.496 1 95.56 32 ALA B CA 1
ATOM 5929 C C . ALA B 1 32 ? -25.578 8.062 3.168 1 95.56 32 ALA B C 1
ATOM 5931 O O . ALA B 1 32 ? -26.734 7.961 3.568 1 95.56 32 ALA B O 1
ATOM 5932 N N . ILE B 1 33 ? -24.797 7.16 3.229 1 95.25 33 ILE B N 1
ATOM 5933 C CA . ILE B 1 33 ? -25.062 5.863 3.84 1 95.25 33 ILE B CA 1
ATOM 5934 C C . ILE B 1 33 ? -23.891 5.441 4.711 1 95.25 33 ILE B C 1
ATOM 5936 O O . ILE B 1 33 ? -22.734 5.594 4.312 1 95.25 33 ILE B O 1
ATOM 5940 N N . ARG B 1 34 ? -24.156 4.977 5.906 1 94.75 34 ARG B N 1
ATOM 5941 C CA . ARG B 1 34 ? -23.156 4.465 6.832 1 94.75 34 ARG B CA 1
ATOM 5942 C C . ARG B 1 34 ? -23.109 2.941 6.82 1 94.75 34 ARG B C 1
ATOM 5944 O O . ARG B 1 34 ? -24.156 2.293 6.781 1 94.75 34 ARG B O 1
ATOM 5951 N N . VAL B 1 35 ? -21.953 2.371 6.766 1 95.62 35 VAL B N 1
ATOM 5952 C CA . VAL B 1 35 ? -21.75 0.928 6.762 1 95.62 35 VAL B CA 1
ATOM 5953 C C . VAL B 1 35 ? -20.953 0.519 8 1 95.62 35 VAL B C 1
ATOM 5955 O O . VAL B 1 35 ? -19.922 1.114 8.312 1 95.62 35 VAL B O 1
ATOM 5958 N N . TYR B 1 36 ? -21.469 -0.545 8.703 1 92.5 36 TYR B N 1
ATOM 5959 C CA . TYR B 1 36 ? -20.844 -1.147 9.875 1 92.5 36 TYR B CA 1
ATOM 5960 C C . TYR B 1 36 ? -20.625 -2.643 9.664 1 92.5 36 TYR B C 1
ATOM 5962 O O . TYR B 1 36 ? -21.484 -3.33 9.117 1 92.5 36 TYR B O 1
ATOM 5970 N N . SER B 1 37 ? -19.453 -3.062 10.055 1 95.19 37 SER B N 1
ATOM 5971 C CA . SER B 1 37 ? -19.234 -4.504 10.109 1 95.19 37 SER B CA 1
ATOM 5972 C C . SER B 1 37 ? -18.484 -4.902 11.367 1 95.19 37 SER B C 1
ATOM 5974 O O . SER B 1 37 ? -17.578 -4.188 11.812 1 95.19 37 SER B O 1
ATOM 5976 N N . SER B 1 38 ? -18.891 -5.891 12.047 1 93.81 38 SER B N 1
ATOM 5977 C CA . SER B 1 38 ? -18.219 -6.445 13.219 1 93.81 38 SER B CA 1
ATOM 5978 C C . SER B 1 38 ? -18.141 -7.965 13.141 1 93.81 38 SER B C 1
ATOM 5980 O O . SER B 1 38 ? -18.859 -8.594 12.367 1 93.81 38 SER B O 1
ATOM 5982 N N . PRO B 1 39 ? -17.094 -8.516 13.852 1 89.06 39 PRO B N 1
ATOM 5983 C CA . PRO B 1 39 ? -17.047 -9.977 13.867 1 89.06 39 PRO B CA 1
ATOM 5984 C C . PRO B 1 39 ? -18.359 -10.609 14.352 1 89.06 39 PRO B C 1
ATOM 5986 O O . PRO B 1 39 ? -19.125 -9.969 15.062 1 89.06 39 PRO B O 1
ATOM 5989 N N . LYS B 1 40 ? -18.359 -11.859 14.125 1 78.38 40 LYS B N 1
ATOM 5990 C CA . LYS B 1 40 ? -19.578 -12.609 14.414 1 78.38 40 LYS B CA 1
ATOM 5991 C C . LYS B 1 40 ? -19.922 -12.555 15.898 1 78.38 40 LYS B C 1
ATOM 5993 O O . LYS B 1 40 ? -19.047 -12.359 16.734 1 78.38 40 LYS B O 1
ATOM 5998 N N . ASN B 1 41 ? -21.172 -12.266 16.312 1 70.75 41 ASN B N 1
ATOM 5999 C CA . ASN B 1 41 ? -21.766 -12.453 17.641 1 70.75 41 ASN B CA 1
ATOM 6000 C C . ASN B 1 41 ? -22.109 -11.117 18.297 1 70.75 41 ASN B C 1
ATOM 6002 O O . ASN B 1 41 ? -22.891 -11.07 19.234 1 70.75 41 ASN B O 1
ATOM 6006 N N . LYS B 1 42 ? -21.375 -10.117 17.812 1 71.38 42 LYS B N 1
ATOM 6007 C CA . LYS B 1 42 ? -21.844 -8.93 18.516 1 71.38 42 LYS B CA 1
ATOM 6008 C C . LYS B 1 42 ? -21.828 -7.703 17.609 1 71.38 42 LYS B C 1
ATOM 6010 O O . LYS B 1 42 ? -20.844 -7.469 16.891 1 71.38 42 LYS B O 1
ATOM 6015 N N . LYS B 1 43 ? -23 -7.09 17.625 1 75.81 43 LYS B N 1
ATOM 6016 C CA . LYS B 1 43 ? -23.062 -5.754 17.047 1 75.81 43 LYS B CA 1
ATOM 6017 C C . LYS B 1 43 ? -22.297 -4.742 17.875 1 75.81 43 LYS B C 1
ATOM 6019 O O . LYS B 1 43 ? -22.625 -4.508 19.047 1 75.81 43 LYS B O 1
ATOM 6024 N N . ILE B 1 44 ? -21.219 -4.289 17.344 1 77.56 44 ILE B N 1
ATOM 6025 C CA . ILE B 1 44 ? -20.344 -3.398 18.109 1 77.56 44 ILE B CA 1
ATOM 6026 C C . ILE B 1 44 ? -20.453 -1.977 17.562 1 77.56 44 ILE B C 1
ATOM 6028 O O . ILE B 1 44 ? -20.344 -1.762 16.344 1 77.56 44 ILE B O 1
ATOM 6032 N N . LYS B 1 45 ? -20.828 -1.114 18.453 1 71.75 45 LYS B N 1
ATOM 6033 C CA . LYS B 1 45 ? -20.859 0.294 18.078 1 71.75 45 LYS B CA 1
ATOM 6034 C C . LYS B 1 45 ? -19.484 0.938 18.234 1 71.75 45 LYS B C 1
ATOM 6036 O O . LYS B 1 45 ? -18.766 0.672 19.203 1 71.75 45 LYS B O 1
ATOM 6041 N N . ASN B 1 46 ? -19.125 1.727 17.297 1 79.12 46 ASN B N 1
ATOM 6042 C CA . ASN B 1 46 ? -17.891 2.488 17.344 1 79.12 46 ASN B CA 1
ATOM 6043 C C . ASN B 1 46 ? -17.953 3.617 18.359 1 79.12 46 ASN B C 1
ATOM 6045 O O . ASN B 1 46 ? -18.547 4.668 18.094 1 79.12 46 ASN B O 1
ATOM 6049 N N . GLU B 1 47 ? -17.281 3.482 19.422 1 76.88 47 GLU B N 1
ATOM 6050 C CA . GLU B 1 47 ? -17.359 4.438 20.531 1 76.88 47 GLU B CA 1
ATOM 6051 C C . GLU B 1 47 ? -16.625 5.73 20.203 1 76.88 47 GLU B C 1
ATOM 6053 O O . GLU B 1 47 ? -16.922 6.785 20.75 1 76.88 47 GLU B O 1
ATOM 6058 N N . PHE B 1 48 ? -15.742 5.684 19.344 1 79.06 48 PHE B N 1
ATOM 6059 C CA . PHE B 1 48 ? -14.883 6.832 19.109 1 79.06 48 PHE B CA 1
ATOM 6060 C C . PHE B 1 48 ? -15.062 7.352 17.688 1 79.06 48 PHE B C 1
ATOM 6062 O O . PHE B 1 48 ? -14.172 8 17.141 1 79.06 48 PHE B O 1
ATOM 6069 N N . GLY B 1 49 ? -16.234 6.953 17.141 1 77.69 49 GLY B N 1
ATOM 6070 C CA . GLY B 1 49 ? -16.641 7.484 15.844 1 77.69 49 GLY B CA 1
ATOM 6071 C C . GLY B 1 49 ? -17.703 8.555 15.938 1 77.69 49 GLY B C 1
ATOM 6072 O O . GLY B 1 49 ? -17.828 9.219 16.969 1 77.69 49 GLY B O 1
ATOM 6073 N N . ILE B 1 50 ? -18.359 8.805 14.789 1 78.25 50 ILE B N 1
ATOM 6074 C CA . ILE B 1 50 ? -19.469 9.75 14.758 1 78.25 50 ILE B CA 1
ATOM 6075 C C . ILE B 1 50 ? -20.672 9.164 15.516 1 78.25 50 ILE B C 1
ATOM 6077 O O . ILE B 1 50 ? -21.047 8.008 15.297 1 78.25 50 ILE B O 1
ATOM 6081 N N . LYS B 1 51 ? -21.141 9.836 16.422 1 67.62 51 LYS B N 1
ATOM 6082 C CA . LYS B 1 51 ? -22.156 9.266 17.297 1 67.62 51 LYS B CA 1
ATOM 6083 C C . LYS B 1 51 ? -23.547 9.688 16.859 1 67.62 51 LYS B C 1
ATOM 6085 O O . LYS B 1 51 ? -24.516 8.922 17.016 1 67.62 51 LYS B O 1
ATOM 6090 N N . GLU B 1 52 ? -23.609 10.898 16.359 1 67.31 52 GLU B N 1
ATOM 6091 C CA . GLU B 1 52 ? -24.969 11.375 16.094 1 67.31 52 GLU B CA 1
ATOM 6092 C C . GLU B 1 52 ? -25.438 10.961 14.695 1 67.31 52 GLU B C 1
ATOM 6094 O O . GLU B 1 52 ? -24.734 11.164 13.711 1 67.31 52 GLU B O 1
ATOM 6099 N N . LEU B 1 53 ? -26.469 10.164 14.797 1 63.25 53 LEU B N 1
ATOM 6100 C CA . LEU B 1 53 ? -27.141 9.859 13.539 1 63.25 53 LEU B CA 1
ATOM 6101 C C . LEU B 1 53 ? -27.797 11.109 12.953 1 63.25 53 LEU B C 1
ATOM 6103 O O . LEU B 1 53 ? -28.469 11.852 13.664 1 63.25 53 LEU B O 1
ATOM 6107 N N . LYS B 1 54 ? -27.422 11.414 11.758 1 73.81 54 LYS B N 1
ATOM 6108 C CA . LYS B 1 54 ? -28.109 12.492 11.055 1 73.81 54 LYS B CA 1
ATOM 6109 C C . LYS B 1 54 ? -29.016 11.945 9.969 1 73.81 54 LYS B C 1
ATOM 6111 O O . LYS B 1 54 ? -28.609 11.117 9.164 1 73.81 54 LYS B O 1
ATOM 6116 N N . LYS B 1 55 ? -30.375 12.188 10.234 1 70.19 55 LYS B N 1
ATOM 6117 C CA . LYS B 1 55 ? -31.344 11.703 9.266 1 70.19 55 LYS B CA 1
ATOM 6118 C C . LYS B 1 55 ? -31.766 12.812 8.305 1 70.19 55 LYS B C 1
ATOM 6120 O O . LYS B 1 55 ? -31.828 13.977 8.695 1 70.19 55 LYS B O 1
ATOM 6125 N N . ASN B 1 56 ? -31.828 12.258 7.031 1 69.5 56 ASN B N 1
ATOM 6126 C CA . ASN B 1 56 ? -32.406 13.195 6.062 1 69.5 56 ASN B CA 1
ATOM 6127 C C . ASN B 1 56 ? -33.906 13.047 5.969 1 69.5 56 ASN B C 1
ATOM 6129 O O . ASN B 1 56 ? -34.406 12.07 5.414 1 69.5 56 ASN B O 1
ATOM 6133 N N . GLU B 1 57 ? -34.594 13.922 6.535 1 63.62 57 GLU B N 1
ATOM 6134 C CA . GLU B 1 57 ? -36.031 13.852 6.578 1 63.62 57 GLU B CA 1
ATOM 6135 C C . GLU B 1 57 ? -36.625 13.852 5.172 1 63.62 57 GLU B C 1
ATOM 6137 O O . GLU B 1 57 ? -37.75 13.359 4.965 1 63.62 57 GLU B O 1
ATOM 6142 N N . ASN B 1 58 ? -35.938 14.328 4.219 1 61.84 58 ASN B N 1
ATOM 6143 C CA . ASN B 1 58 ? -36.531 14.531 2.898 1 61.84 58 ASN B CA 1
ATOM 6144 C C . ASN B 1 58 ? -35.969 13.539 1.881 1 61.84 58 ASN B C 1
ATOM 6146 O O . ASN B 1 58 ? -36.188 13.703 0.676 1 61.84 58 ASN B O 1
ATOM 6150 N N . SER B 1 59 ? -35.344 12.523 2.375 1 68.19 59 SER B N 1
ATOM 6151 C CA . SER B 1 59 ? -34.688 11.688 1.366 1 68.19 59 SER B CA 1
ATOM 6152 C C . SER B 1 59 ? -35.625 10.586 0.882 1 68.19 59 SER B C 1
ATOM 6154 O O . SER B 1 59 ? -36.562 10.211 1.583 1 68.19 59 SER B O 1
ATOM 6156 N N . ASN B 1 60 ? -35.781 10.375 -0.416 1 84.06 60 ASN B N 1
ATOM 6157 C CA . ASN B 1 60 ? -36.406 9.188 -0.986 1 84.06 60 ASN B CA 1
ATOM 6158 C C . ASN B 1 60 ? -35.719 7.906 -0.499 1 84.06 60 ASN B C 1
ATOM 6160 O O . ASN B 1 60 ? -35 7.262 -1.253 1 84.06 60 ASN B O 1
ATOM 6164 N N . PHE B 1 61 ? -36 7.582 0.778 1 90.44 61 PHE B N 1
ATOM 6165 C CA . PHE B 1 61 ? -35.375 6.406 1.397 1 90.44 61 PHE B CA 1
ATOM 6166 C C . PHE B 1 61 ? -36.188 5.152 1.079 1 90.44 61 PHE B C 1
ATOM 6168 O O . PHE B 1 61 ? -37.406 5.16 1.166 1 90.44 61 PHE B O 1
ATOM 6175 N N . LYS B 1 62 ? -35.5 4.086 0.545 1 92.81 62 LYS B N 1
ATOM 6176 C CA . LYS B 1 62 ? -36.156 2.83 0.209 1 92.81 62 LYS B CA 1
ATOM 6177 C C . LYS B 1 62 ? -35.219 1.645 0.397 1 92.81 62 LYS B C 1
ATOM 6179 O O . LYS B 1 62 ? -34.031 1.763 0.181 1 92.81 62 LYS B O 1
ATOM 6184 N N . ILE B 1 63 ? -35.781 0.537 0.824 1 94.75 63 ILE B N 1
ATOM 6185 C CA . ILE B 1 63 ? -35.062 -0.746 0.866 1 94.75 63 ILE B CA 1
ATOM 6186 C C . ILE B 1 63 ? -35.844 -1.774 0.037 1 94.75 63 ILE B C 1
ATOM 6188 O O . ILE B 1 63 ? -37.031 -1.997 0.26 1 94.75 63 ILE B O 1
ATOM 6192 N N . ILE B 1 64 ? -35.188 -2.389 -0.946 1 95.06 64 ILE B N 1
ATOM 6193 C CA . ILE B 1 64 ? -35.812 -3.387 -1.818 1 95.06 64 ILE B CA 1
ATOM 6194 C C . ILE B 1 64 ? -35.031 -4.691 -1.74 1 95.06 64 ILE B C 1
ATOM 6196 O O . ILE B 1 64 ? -33.812 -4.707 -1.988 1 95.06 64 ILE B O 1
ATOM 6200 N N . GLN B 1 65 ? -35.625 -5.734 -1.408 1 93.31 65 GLN B N 1
ATOM 6201 C CA . GLN B 1 65 ? -34.969 -7.039 -1.358 1 93.31 65 GLN B CA 1
ATOM 6202 C C . GLN B 1 65 ? -35.5 -7.957 -2.461 1 93.31 65 GLN B C 1
ATOM 6204 O O . GLN B 1 65 ? -36.719 -8.125 -2.619 1 93.31 65 GLN B O 1
ATOM 6209 N N . ASN B 1 66 ? -34.688 -8.43 -3.199 1 92.81 66 ASN B N 1
ATOM 6210 C CA . ASN B 1 66 ? -34.969 -9.453 -4.203 1 92.81 66 ASN B CA 1
ATOM 6211 C C . ASN B 1 66 ? -34.062 -10.68 -4 1 92.81 66 ASN B C 1
ATOM 6213 O O . ASN B 1 66 ? -33 -10.781 -4.59 1 92.81 66 ASN B O 1
ATOM 6217 N N . GLY B 1 67 ? -34.594 -11.656 -3.275 1 88.69 67 GLY B N 1
ATOM 6218 C CA . GLY B 1 67 ? -33.781 -12.797 -2.934 1 88.69 67 GLY B CA 1
ATOM 6219 C C . GLY B 1 67 ? -32.594 -12.438 -2.055 1 88.69 67 GLY B C 1
ATOM 6220 O O . GLY B 1 67 ? -32.781 -11.875 -0.972 1 88.69 67 GLY B O 1
ATOM 6221 N N . ASP B 1 68 ? -31.469 -12.68 -2.645 1 87.31 68 ASP B N 1
ATOM 6222 C CA . ASP B 1 68 ? -30.266 -12.438 -1.869 1 87.31 68 ASP B CA 1
ATOM 6223 C C . ASP B 1 68 ? -29.641 -11.086 -2.221 1 87.31 68 ASP B C 1
ATOM 6225 O O . ASP B 1 68 ? -28.531 -10.766 -1.789 1 87.31 68 ASP B O 1
ATOM 6229 N N . ILE B 1 69 ? -30.391 -10.352 -3 1 93.75 69 ILE B N 1
ATOM 6230 C CA . ILE B 1 69 ? -29.938 -9.016 -3.393 1 93.75 69 ILE B CA 1
ATOM 6231 C C . ILE B 1 69 ? -30.75 -7.957 -2.65 1 93.75 69 ILE B C 1
ATOM 6233 O O . ILE B 1 69 ? -31.969 -8.023 -2.604 1 93.75 69 ILE B O 1
ATOM 6237 N N . ILE B 1 70 ? -30.125 -7.078 -2.002 1 96.56 70 ILE B N 1
ATOM 6238 C CA . ILE B 1 70 ? -30.781 -5.988 -1.295 1 96.56 70 ILE B CA 1
ATOM 6239 C C . ILE B 1 70 ? -30.328 -4.648 -1.871 1 96.56 70 ILE B C 1
ATOM 6241 O O . ILE B 1 70 ? -29.125 -4.398 -2.008 1 96.56 70 ILE B O 1
ATOM 6245 N N . GLU B 1 71 ? -31.25 -3.832 -2.25 1 96.31 71 GLU B N 1
ATOM 6246 C CA . GLU B 1 71 ? -31 -2.457 -2.668 1 96.31 71 GLU B CA 1
ATOM 6247 C C . GLU B 1 71 ? -31.375 -1.467 -1.573 1 96.31 71 GLU B C 1
ATOM 6249 O O . GLU B 1 71 ? -32.5 -1.528 -1.035 1 96.31 71 GLU B O 1
ATOM 6254 N N . PHE B 1 72 ? -30.516 -0.659 -1.217 1 95.25 72 PHE B N 1
ATOM 6255 C CA . PHE B 1 72 ? -30.672 0.355 -0.181 1 95.25 72 PHE B CA 1
ATOM 6256 C C . PHE B 1 72 ? -30.453 1.751 -0.752 1 95.25 72 PHE B C 1
ATOM 6258 O O . PHE B 1 72 ? -29.359 2.078 -1.195 1 95.25 72 PHE B O 1
ATOM 6265 N N . ILE B 1 73 ? -31.5 2.609 -0.764 1 95.31 73 ILE B N 1
ATOM 6266 C CA . ILE B 1 73 ? -31.438 3.9 -1.443 1 95.31 73 ILE B CA 1
ATOM 6267 C C . ILE B 1 73 ? -31.656 5.023 -0.434 1 95.31 73 ILE B C 1
ATOM 6269 O O . ILE B 1 73 ? -32.625 4.988 0.342 1 95.31 73 ILE B O 1
ATOM 6273 N N . ASN B 1 74 ? -30.797 5.938 -0.302 1 94.94 74 ASN B N 1
ATOM 6274 C CA . ASN B 1 74 ? -30.953 7.191 0.43 1 94.94 74 ASN B CA 1
ATOM 6275 C C . ASN B 1 74 ? -30.625 8.391 -0.451 1 94.94 74 ASN B C 1
ATOM 6277 O O . ASN B 1 74 ? -29.453 8.766 -0.599 1 94.94 74 ASN B O 1
ATOM 6281 N N . GLY B 1 75 ? -31.672 9.047 -0.953 1 93.75 75 GLY B N 1
ATOM 6282 C CA . GLY B 1 75 ? -31.469 10.109 -1.929 1 93.75 75 GLY B CA 1
ATOM 6283 C C . GLY B 1 75 ? -30.875 9.617 -3.232 1 93.75 75 GLY B C 1
ATOM 6284 O O . GLY B 1 75 ? -31.391 8.672 -3.842 1 93.75 75 GLY B O 1
ATOM 6285 N N . ASN B 1 76 ? -29.734 10.227 -3.596 1 95.19 76 ASN B N 1
ATOM 6286 C CA . ASN B 1 76 ? -29.094 9.883 -4.859 1 95.19 76 ASN B CA 1
ATOM 6287 C C . ASN B 1 76 ? -28.109 8.719 -4.691 1 95.19 76 ASN B C 1
ATOM 6289 O O . ASN B 1 76 ? -27.578 8.203 -5.676 1 95.19 76 ASN B O 1
ATOM 6293 N N . LEU B 1 77 ? -27.859 8.273 -3.488 1 96.75 77 LEU B N 1
ATOM 6294 C CA . LEU B 1 77 ? -26.938 7.176 -3.232 1 96.75 77 LEU B CA 1
ATOM 6295 C C . LEU B 1 77 ? -27.672 5.848 -3.127 1 96.75 77 LEU B C 1
ATOM 6297 O O . LEU B 1 77 ? -28.609 5.711 -2.328 1 96.75 77 LEU B O 1
ATOM 6301 N N . LYS B 1 78 ? -27.344 4.941 -3.951 1 96.88 78 LYS B N 1
ATOM 6302 C CA . LYS B 1 78 ? -27.859 3.578 -3.904 1 96.88 78 LYS B CA 1
ATOM 6303 C C . LYS B 1 78 ? -26.75 2.586 -3.561 1 96.88 78 LYS B C 1
ATOM 6305 O O . LYS B 1 78 ? -25.641 2.664 -4.105 1 96.88 78 LYS B O 1
ATOM 6310 N N . VAL B 1 79 ? -27.016 1.663 -2.68 1 97.5 79 VAL B N 1
ATOM 6311 C CA . VAL B 1 79 ? -26.125 0.566 -2.344 1 97.5 79 VAL B CA 1
ATOM 6312 C C . VAL B 1 79 ? -26.781 -0.768 -2.68 1 97.5 79 VAL B C 1
ATOM 6314 O O . VAL B 1 79 ? -27.938 -1.004 -2.318 1 97.5 79 VAL B O 1
ATOM 6317 N N . GLU B 1 80 ? -26.141 -1.569 -3.375 1 97.56 80 GLU B N 1
ATOM 6318 C CA . GLU B 1 80 ? -26.578 -2.928 -3.668 1 97.56 80 GLU B CA 1
ATOM 6319 C C . GLU B 1 80 ? -25.734 -3.959 -2.926 1 97.56 80 GLU B C 1
ATOM 6321 O O . GLU B 1 80 ? -24.5 -3.902 -2.963 1 97.56 80 GLU B O 1
ATOM 6326 N N . TYR B 1 81 ? -26.344 -4.789 -2.172 1 96.56 81 TYR B N 1
ATOM 6327 C CA . TYR B 1 81 ? -25.688 -5.918 -1.523 1 96.56 81 TYR B CA 1
ATOM 6328 C C . TYR B 1 81 ? -25.953 -7.215 -2.281 1 96.56 81 TYR B C 1
ATOM 6330 O O . TYR B 1 81 ? -27.109 -7.609 -2.467 1 96.56 81 TYR B O 1
ATOM 6338 N N . LYS B 1 82 ? -24.906 -7.805 -2.754 1 92.38 82 LYS B N 1
ATOM 6339 C CA . LYS B 1 82 ? -24.984 -9.07 -3.48 1 92.38 82 LYS B CA 1
ATOM 6340 C C . LYS B 1 82 ? -23.719 -9.898 -3.262 1 92.38 82 LYS B C 1
ATOM 6342 O O . LYS B 1 82 ? -22.594 -9.383 -3.4 1 92.38 82 LYS B O 1
ATOM 6347 N N . ASP B 1 83 ? -23.781 -11.195 -2.861 1 86.56 83 ASP B N 1
ATOM 6348 C CA . ASP B 1 83 ? -22.656 -12.117 -2.686 1 86.56 83 ASP B CA 1
ATOM 6349 C C . ASP B 1 83 ? -21.656 -11.586 -1.651 1 86.56 83 ASP B C 1
ATOM 6351 O O . ASP B 1 83 ? -20.453 -11.531 -1.908 1 86.56 83 ASP B O 1
ATOM 6355 N N . ASN B 1 84 ? -22.234 -11.039 -0.59 1 90.06 84 ASN B N 1
ATOM 6356 C CA . ASN B 1 84 ? -21.484 -10.516 0.546 1 90.06 84 ASN B CA 1
ATOM 6357 C C . ASN B 1 84 ? -20.625 -9.328 0.144 1 90.06 84 ASN B C 1
ATOM 6359 O O . ASN B 1 84 ? -19.578 -9.086 0.747 1 90.06 84 ASN B O 1
ATOM 6363 N N . LYS B 1 85 ? -21.078 -8.641 -0.911 1 93.5 85 LYS B N 1
ATOM 6364 C CA . LYS B 1 85 ? -20.344 -7.48 -1.419 1 93.5 85 LYS B CA 1
ATOM 6365 C C . LYS B 1 85 ? -21.266 -6.273 -1.553 1 93.5 85 LYS B C 1
ATOM 6367 O O . LYS B 1 85 ? -22.453 -6.418 -1.9 1 93.5 85 LYS B O 1
ATOM 6372 N N . LEU B 1 86 ? -20.672 -5.152 -1.351 1 97.94 86 LEU B N 1
ATOM 6373 C CA . LEU B 1 86 ? -21.422 -3.918 -1.517 1 97.94 86 LEU B CA 1
ATOM 6374 C C . LEU B 1 86 ? -20.984 -3.174 -2.773 1 97.94 86 LEU B C 1
ATOM 6376 O O . LEU B 1 86 ? -19.797 -3.121 -3.08 1 97.94 86 LEU B O 1
ATOM 6380 N N . PHE B 1 87 ? -21.984 -2.652 -3.525 1 98.19 87 PHE B N 1
ATOM 6381 C CA . PHE B 1 87 ? -21.812 -1.778 -4.684 1 98.19 87 PHE B CA 1
ATOM 6382 C C . PHE B 1 87 ? -22.469 -0.424 -4.438 1 98.19 87 PHE B C 1
ATOM 6384 O O . PHE B 1 87 ? -23.641 -0.355 -4.055 1 98.19 87 PHE B O 1
ATOM 6391 N N . PHE B 1 88 ? -21.766 0.622 -4.648 1 98.69 88 PHE B N 1
ATOM 6392 C CA . PHE B 1 88 ? -22.281 1.964 -4.41 1 98.69 88 PHE B CA 1
ATOM 6393 C C . PHE B 1 88 ? -22.469 2.713 -5.723 1 98.69 88 PHE B C 1
ATOM 6395 O O . PHE B 1 88 ? -21.562 2.742 -6.562 1 98.69 88 PHE B O 1
ATOM 6402 N N . TYR B 1 89 ? -23.641 3.348 -5.836 1 98.19 89 TYR B N 1
ATOM 6403 C CA . TYR B 1 89 ? -23.984 4.07 -7.059 1 98.19 89 TYR B CA 1
ATOM 6404 C C . TYR B 1 89 ? -24.375 5.508 -6.75 1 98.19 89 TYR B C 1
ATOM 6406 O O . TYR B 1 89 ? -25.078 5.77 -5.773 1 98.19 89 TYR B O 1
ATOM 6414 N N . ASN B 1 90 ? -23.812 6.441 -7.426 1 97.94 90 ASN B N 1
ATOM 6415 C CA . ASN B 1 90 ? -24.375 7.777 -7.527 1 97.94 90 ASN B CA 1
ATOM 6416 C C . ASN B 1 90 ? -25.391 7.871 -8.672 1 97.94 90 ASN B C 1
ATOM 6418 O O . ASN B 1 90 ? -25 7.949 -9.836 1 97.94 90 ASN B O 1
ATOM 6422 N N . LYS B 1 91 ? -26.625 7.816 -8.289 1 92.19 91 LYS B N 1
ATOM 6423 C CA . LYS B 1 91 ? -27.688 7.602 -9.266 1 92.19 91 LYS B CA 1
ATOM 6424 C C . LYS B 1 91 ? -27.484 6.277 -10.008 1 92.19 91 LYS B C 1
ATOM 6426 O O . LYS B 1 91 ? -27.547 5.207 -9.398 1 92.19 91 LYS B O 1
ATOM 6431 N N . ASN B 1 92 ? -27.078 6.27 -11.148 1 92.06 92 ASN B N 1
ATOM 6432 C CA . ASN B 1 92 ? -26.969 5.012 -11.875 1 92.06 92 ASN B CA 1
ATOM 6433 C C . ASN B 1 92 ? -25.516 4.684 -12.219 1 92.06 92 ASN B C 1
ATOM 6435 O O . ASN B 1 92 ? -25.25 3.672 -12.859 1 92.06 92 ASN B O 1
ATOM 6439 N N . GLN B 1 93 ? -24.703 5.453 -11.68 1 96.94 93 GLN B N 1
ATOM 6440 C CA . GLN B 1 93 ? -23.281 5.234 -11.992 1 96.94 93 GLN B CA 1
ATOM 6441 C C . GLN B 1 93 ? -22.562 4.543 -10.844 1 96.94 93 GLN B C 1
ATOM 6443 O O . GLN B 1 93 ? -22.594 5.023 -9.703 1 96.94 93 GLN B O 1
ATOM 6448 N N . LEU B 1 94 ? -21.922 3.387 -11.086 1 98.06 94 LEU B N 1
ATOM 6449 C CA . LEU B 1 94 ? -21.125 2.697 -10.078 1 98.06 94 LEU B CA 1
ATOM 6450 C C . LEU B 1 94 ? -19.906 3.533 -9.672 1 98.06 94 LEU B C 1
ATOM 6452 O O . LEU B 1 94 ? -19.094 3.9 -10.523 1 98.06 94 LEU B O 1
ATOM 6456 N N . ILE B 1 95 ? -19.766 3.908 -8.422 1 98.25 95 ILE B N 1
ATOM 6457 C CA . ILE B 1 95 ? -18.703 4.816 -8 1 98.25 95 ILE B CA 1
ATOM 6458 C C . ILE B 1 95 ? -17.719 4.078 -7.09 1 98.25 95 ILE B C 1
ATOM 6460 O O . ILE B 1 95 ? -16.562 4.477 -6.965 1 98.25 95 ILE B O 1
ATOM 6464 N N . LEU B 1 96 ? -18.141 3.111 -6.395 1 98.38 96 LEU B N 1
ATOM 6465 C CA . LEU B 1 96 ? -17.328 2.346 -5.449 1 98.38 96 LEU B CA 1
ATOM 6466 C C . LEU B 1 96 ? -17.844 0.917 -5.324 1 98.38 96 LEU B C 1
ATOM 6468 O O . LEU B 1 96 ? -19.062 0.69 -5.293 1 98.38 96 LEU B O 1
ATOM 6472 N N . GLU B 1 97 ? -16.984 0.012 -5.32 1 97.88 97 GLU B N 1
ATOM 6473 C CA . GLU B 1 97 ? -17.297 -1.41 -5.238 1 97.88 97 GLU B CA 1
ATOM 6474 C C . GLU B 1 97 ? -16.328 -2.143 -4.316 1 97.88 97 GLU B C 1
ATOM 6476 O O . GLU B 1 97 ? -15.117 -1.951 -4.406 1 97.88 97 GLU B O 1
ATOM 6481 N N . GLU B 1 98 ? -16.859 -2.914 -3.395 1 97.88 98 GLU B N 1
ATOM 6482 C CA . GLU B 1 98 ? -15.984 -3.721 -2.549 1 97.88 98 GLU B CA 1
ATOM 6483 C C . GLU B 1 98 ? -15.234 -4.762 -3.373 1 97.88 98 GLU B C 1
ATOM 6485 O O . GLU B 1 98 ? -15.727 -5.223 -4.402 1 97.88 98 GLU B O 1
ATOM 6490 N N . TYR B 1 99 ? -14.023 -5.105 -2.928 1 95.75 99 TYR B N 1
ATOM 6491 C CA . TYR B 1 99 ? -13.164 -6.074 -3.596 1 95.75 99 TYR B CA 1
ATOM 6492 C C . TYR B 1 99 ? -13.258 -7.438 -2.922 1 95.75 99 TYR B C 1
ATOM 6494 O O . TYR B 1 99 ? -13.195 -7.535 -1.694 1 95.75 99 TYR B O 1
ATOM 6502 N N . SER B 1 100 ? -13.422 -8.469 -3.734 1 91.25 100 SER B N 1
ATOM 6503 C CA . SER B 1 100 ? -13.422 -9.836 -3.232 1 91.25 100 SER B CA 1
ATOM 6504 C C . SER B 1 100 ? -12.914 -10.812 -4.289 1 91.25 100 SER B C 1
ATOM 6506 O O . SER B 1 100 ? -12.992 -10.531 -5.488 1 91.25 100 SER B O 1
ATOM 6508 N N . ARG B 1 101 ? -12.266 -11.898 -3.932 1 86 101 ARG B N 1
ATOM 6509 C CA . ARG B 1 101 ? -11.891 -13.047 -4.75 1 86 101 ARG B CA 1
ATOM 6510 C C . ARG B 1 101 ? -12.297 -14.352 -4.07 1 86 101 ARG B C 1
ATOM 6512 O O . ARG B 1 101 ? -11.438 -15.148 -3.689 1 86 101 ARG B O 1
ATOM 6519 N N . LYS B 1 102 ? -13.508 -14.523 -3.789 1 76.19 102 LYS B N 1
ATOM 6520 C CA . LYS B 1 102 ? -14 -15.711 -3.1 1 76.19 102 LYS B CA 1
ATOM 6521 C C . LYS B 1 102 ? -14.734 -16.641 -4.062 1 76.19 102 LYS B C 1
ATOM 6523 O O . LYS B 1 102 ? -15.32 -16.188 -5.047 1 76.19 102 LYS B O 1
ATOM 6528 N N . GLN B 1 103 ? -14.531 -17.984 -3.67 1 60.06 103 GLN B N 1
ATOM 6529 C CA . GLN B 1 103 ? -15.219 -19.047 -4.41 1 60.06 103 GLN B CA 1
ATOM 6530 C C . GLN B 1 103 ? -16.719 -18.969 -4.207 1 60.06 103 GLN B C 1
ATOM 6532 O O . GLN B 1 103 ? -17.188 -18.719 -3.092 1 60.06 103 GLN B O 1
ATOM 6537 N N . SER B 1 104 ? -17.516 -18.562 -5.07 1 52.12 104 SER B N 1
ATOM 6538 C CA . SER B 1 104 ? -18.953 -18.719 -4.906 1 52.12 104 SER B CA 1
ATOM 6539 C C . SER B 1 104 ? -19.344 -20.188 -4.867 1 52.12 104 SER B C 1
ATOM 6541 O O . SER B 1 104 ? -19.078 -20.938 -5.809 1 52.12 104 SER B O 1
ATOM 6543 N N . ASN B 1 105 ? -18.953 -20.922 -3.754 1 44.38 105 ASN B N 1
ATOM 6544 C CA . ASN B 1 105 ? -19.391 -22.312 -3.668 1 44.38 105 ASN B CA 1
ATOM 6545 C C . ASN B 1 105 ? -20.875 -22.453 -4.027 1 44.38 105 ASN B C 1
ATOM 6547 O O . ASN B 1 105 ? -21.719 -22.531 -3.143 1 44.38 105 ASN B O 1
ATOM 6551 N N . VAL B 1 106 ? -21.594 -21.625 -4.508 1 41.69 106 VAL B N 1
ATOM 6552 C CA . VAL B 1 106 ? -22.984 -22.062 -4.508 1 41.69 106 VAL B CA 1
ATOM 6553 C C . VAL B 1 106 ? -23.125 -23.328 -5.348 1 41.69 106 VAL B C 1
ATOM 6555 O O . VAL B 1 106 ? -23.156 -23.266 -6.578 1 41.69 106 VAL B O 1
ATOM 6558 N N . ARG B 1 107 ? -22.375 -24.453 -4.812 1 41.06 107 ARG B N 1
ATOM 6559 C CA . ARG B 1 107 ? -23.047 -25.656 -5.297 1 41.06 107 ARG B CA 1
ATOM 6560 C C . ARG B 1 107 ? -24.516 -25.672 -4.887 1 41.06 107 ARG B C 1
ATOM 6562 O O . ARG B 1 107 ? -24.828 -25.797 -3.703 1 41.06 107 ARG B O 1
ATOM 6569 N N . ARG B 1 108 ? -25.344 -24.859 -5.418 1 37 108 ARG B N 1
ATOM 6570 C CA . ARG B 1 108 ? -26.75 -25.109 -5.117 1 37 108 ARG B CA 1
ATOM 6571 C C . ARG B 1 108 ? -27.203 -26.453 -5.68 1 37 108 ARG B C 1
ATOM 6573 O O . ARG B 1 108 ? -27.109 -26.688 -6.887 1 37 108 ARG B O 1
ATOM 6580 N N . THR B 1 109 ? -27.078 -27.438 -4.836 1 34.59 109 THR B N 1
ATOM 6581 C CA . THR B 1 109 ? -27.906 -28.609 -5.141 1 34.59 109 THR B CA 1
ATOM 6582 C C . THR B 1 109 ? -29.391 -28.234 -5.121 1 34.59 109 THR B C 1
ATOM 6584 O O . THR B 1 109 ? -29.922 -27.828 -4.086 1 34.59 109 THR B O 1
ATOM 6587 N N . ILE B 1 110 ? -29.922 -27.594 -6.148 1 32.53 110 ILE B N 1
ATOM 6588 C CA . ILE B 1 110 ? -31.359 -27.328 -6.051 1 32.53 110 ILE B CA 1
ATOM 6589 C C . ILE B 1 110 ? -32.094 -28.609 -5.648 1 32.53 110 ILE B C 1
ATOM 6591 O O . ILE B 1 110 ? -32.938 -28.594 -4.75 1 32.53 110 ILE B O 1
ATOM 6595 N N . GLY B 1 111 ? -32.719 -29.375 -6.84 1 28.83 111 GLY B N 1
ATOM 6596 C CA . GLY B 1 111 ? -33.812 -30.312 -6.723 1 28.83 111 GLY B CA 1
ATOM 6597 C C . GLY B 1 111 ? -33.438 -31.609 -6.023 1 28.83 111 GLY B C 1
ATOM 6598 O O . GLY B 1 111 ? -32.25 -31.906 -5.879 1 28.83 111 GLY B O 1
ATOM 6599 N N . ILE B 1 112 ? -34.469 -32.219 -5.242 1 31.59 112 ILE B N 1
ATOM 6600 C CA . ILE B 1 112 ? -34.375 -33.625 -4.805 1 31.59 112 ILE B CA 1
ATOM 6601 C C . ILE B 1 112 ? -33.719 -34.469 -5.887 1 31.59 112 ILE B C 1
ATOM 6603 O O . ILE B 1 112 ? -33 -35.406 -5.578 1 31.59 112 ILE B O 1
ATOM 6607 N N . ASP B 1 113 ? -34.531 -34.438 -7.195 1 29.45 113 ASP B N 1
ATOM 6608 C CA . ASP B 1 113 ? -34.188 -35.125 -8.438 1 29.45 113 ASP B CA 1
ATOM 6609 C C . ASP B 1 113 ? -32.938 -34.531 -9.086 1 29.45 113 ASP B C 1
ATOM 6611 O O . ASP B 1 113 ? -32.625 -33.375 -8.836 1 29.45 113 ASP B O 1
ATOM 6615 N N . ASP B 1 114 ? -32.156 -35.25 -9.945 1 32.16 114 ASP B N 1
ATOM 6616 C CA . ASP B 1 114 ? -30.875 -35.25 -10.641 1 32.16 114 ASP B CA 1
ATOM 6617 C C . ASP B 1 114 ? -30.609 -33.906 -11.305 1 32.16 114 ASP B C 1
ATOM 6619 O O . ASP B 1 114 ? -29.609 -33.719 -12.016 1 32.16 114 ASP B O 1
ATOM 6623 N N . ASP B 1 115 ? -31.656 -33.031 -11.562 1 33.88 115 ASP B N 1
ATOM 6624 C CA . ASP B 1 115 ? -31.344 -31.938 -12.461 1 33.88 115 ASP B CA 1
ATOM 6625 C C . ASP B 1 115 ? -30.672 -30.797 -11.703 1 33.88 115 ASP B C 1
ATOM 6627 O O . ASP B 1 115 ? -31.297 -30.125 -10.891 1 33.88 115 ASP B O 1
ATOM 6631 N N . VAL B 1 116 ? -29.594 -30.938 -11.172 1 36.12 116 VAL B N 1
ATOM 6632 C CA . VAL B 1 116 ? -28.766 -30 -10.422 1 36.12 116 VAL B CA 1
ATOM 6633 C C . VAL B 1 116 ? -28.391 -28.828 -11.312 1 36.12 116 VAL B C 1
ATOM 6635 O O . VAL B 1 116 ? -27.734 -29 -12.344 1 36.12 116 VAL B O 1
ATOM 6638 N N . LYS B 1 117 ? -29.281 -27.766 -11.414 1 46.47 117 LYS B N 1
ATOM 6639 C CA . LYS B 1 117 ? -28.75 -26.578 -12.086 1 46.47 117 LYS B CA 1
ATOM 6640 C C . LYS B 1 117 ? -27.594 -25.969 -11.297 1 46.47 117 LYS B C 1
ATOM 6642 O O . LYS B 1 117 ? -27.781 -25.562 -10.148 1 46.47 117 LYS B O 1
ATOM 6647 N N . ILE B 1 118 ? -26.391 -26.281 -11.555 1 38.84 118 ILE B N 1
ATOM 6648 C CA . ILE B 1 118 ? -25.188 -25.766 -10.93 1 38.84 118 ILE B CA 1
ATOM 6649 C C . ILE B 1 118 ? -24.859 -24.375 -11.484 1 38.84 118 ILE B C 1
ATOM 6651 O O . ILE B 1 118 ? -24.672 -24.219 -12.688 1 38.84 118 ILE B O 1
ATOM 6655 N N . GLU B 1 119 ? -25.438 -23.344 -10.93 1 45.75 119 GLU B N 1
ATOM 6656 C CA . GLU B 1 119 ? -24.891 -22.062 -11.367 1 45.75 119 GLU B CA 1
ATOM 6657 C C . GLU B 1 119 ? -23.438 -21.906 -10.953 1 45.75 119 GLU B C 1
ATOM 6659 O O . GLU B 1 119 ? -23.094 -22.094 -9.781 1 45.75 119 GLU B O 1
ATOM 6664 N N . TYR B 1 120 ? -22.625 -21.812 -12 1 45.75 120 TYR B N 1
ATOM 6665 C CA . TYR B 1 120 ? -21.172 -21.75 -11.867 1 45.75 120 TYR B CA 1
ATOM 6666 C C . TYR B 1 120 ? -20.719 -20.328 -11.57 1 45.75 120 TYR B C 1
ATOM 6668 O O . TYR B 1 120 ? -21.047 -19.391 -12.312 1 45.75 120 TYR B O 1
ATOM 6676 N N . LYS B 1 121 ? -20.484 -20.031 -10.336 1 54.38 121 LYS B N 1
ATOM 6677 C CA . LYS B 1 121 ? -19.797 -18.781 -10.055 1 54.38 121 LYS B CA 1
ATOM 6678 C C . LYS B 1 121 ? -18.281 -18.984 -10.031 1 54.38 121 LYS B C 1
ATOM 6680 O O . LYS B 1 121 ? -17.797 -20.062 -9.695 1 54.38 121 LYS B O 1
ATOM 6685 N N . PRO B 1 122 ? -17.609 -17.938 -10.633 1 55.44 122 PRO B N 1
ATOM 6686 C CA . PRO B 1 122 ? -16.141 -18.062 -10.586 1 55.44 122 PRO B CA 1
ATOM 6687 C C . PRO B 1 122 ? -15.617 -18.375 -9.195 1 55.44 122 PRO B C 1
ATOM 6689 O O . PRO B 1 122 ? -16.062 -17.781 -8.203 1 55.44 122 PRO B O 1
ATOM 6692 N N . SER B 1 123 ? -14.945 -19.5 -9.078 1 53.62 123 SER B N 1
ATOM 6693 C CA . SER B 1 123 ? -14.352 -19.953 -7.824 1 53.62 123 SER B CA 1
ATOM 6694 C C . SER B 1 123 ? -12.883 -19.562 -7.727 1 53.62 123 SER B C 1
ATOM 6696 O O . SER B 1 123 ? -12.109 -19.812 -8.656 1 53.62 123 SER B O 1
ATOM 6698 N N . TYR B 1 124 ? -12.656 -18.672 -6.848 1 62.69 124 TYR B N 1
ATOM 6699 C CA . TYR B 1 124 ? -11.266 -18.297 -6.621 1 62.69 124 TYR B CA 1
ATOM 6700 C C . TYR B 1 124 ? -10.719 -18.984 -5.371 1 62.69 124 TYR B C 1
ATOM 6702 O O . TYR B 1 124 ? -11.359 -18.969 -4.316 1 62.69 124 TYR B O 1
ATOM 6710 N N . SER B 1 125 ? -9.641 -19.578 -5.523 1 76.56 125 SER B N 1
ATOM 6711 C CA . SER B 1 125 ? -9.023 -20.297 -4.41 1 76.56 125 SER B CA 1
ATOM 6712 C C . SER B 1 125 ? -8.305 -19.344 -3.467 1 76.56 125 SER B C 1
ATOM 6714 O O . SER B 1 125 ? -7.941 -19.719 -2.352 1 76.56 125 SER B O 1
ATOM 6716 N N . LEU B 1 126 ? -8.266 -18.047 -3.781 1 81.88 126 LEU B N 1
ATOM 6717 C CA . LEU B 1 126 ? -7.566 -17.078 -2.947 1 81.88 126 LEU B CA 1
ATOM 6718 C C . LEU B 1 126 ? -8.336 -16.797 -1.662 1 81.88 126 LEU B C 1
ATOM 6720 O O . LEU B 1 126 ? -7.742 -16.531 -0.618 1 81.88 126 LEU B O 1
ATOM 6724 N N . ASN B 1 127 ? -9.656 -16.844 -1.666 1 82.56 127 ASN B N 1
ATOM 6725 C CA . ASN B 1 127 ? -10.547 -16.672 -0.521 1 82.56 127 ASN B CA 1
ATOM 6726 C C . ASN B 1 127 ? -10.359 -15.305 0.126 1 82.56 127 ASN B C 1
ATOM 6728 O O . ASN B 1 127 ? -10.125 -15.211 1.332 1 82.56 127 ASN B O 1
ATOM 6732 N N . ILE B 1 128 ? -10.453 -14.258 -0.675 1 88.62 128 ILE B N 1
ATOM 6733 C CA . ILE B 1 128 ? -10.336 -12.875 -0.211 1 88.62 128 ILE B CA 1
ATOM 6734 C C . ILE B 1 128 ? -11.734 -12.273 -0.04 1 88.62 128 ILE B C 1
ATOM 6736 O O . ILE B 1 128 ? -12.5 -12.195 -0.998 1 88.62 12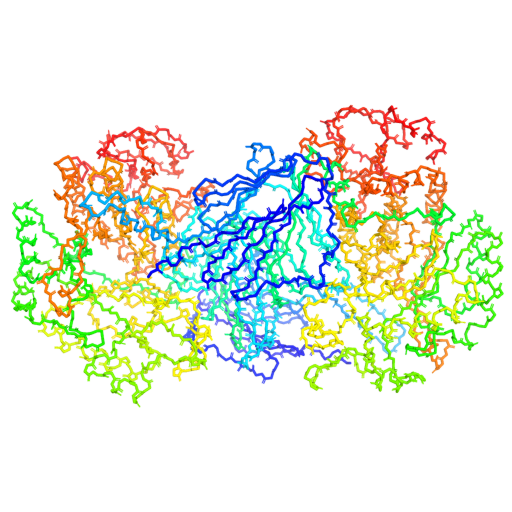8 ILE B O 1
ATOM 6740 N N . SER B 1 129 ? -12.031 -11.883 1.19 1 90.81 129 SER B N 1
ATOM 6741 C CA . SER B 1 129 ? -13.289 -11.203 1.501 1 90.81 129 SER B CA 1
ATOM 6742 C C . SER B 1 129 ? -13.109 -9.688 1.511 1 90.81 129 SER B C 1
ATOM 6744 O O . SER B 1 129 ? -12.016 -9.188 1.77 1 90.81 129 SER B O 1
ATOM 6746 N N . PRO B 1 130 ? -14.172 -8.984 1.211 1 95.38 130 PRO B N 1
ATOM 6747 C CA . PRO B 1 130 ? -14.047 -7.523 1.217 1 95.38 130 PRO B CA 1
ATOM 6748 C C . PRO B 1 130 ? -13.766 -6.961 2.609 1 95.38 130 PRO B C 1
ATOM 6750 O O . PRO B 1 130 ? -13.195 -5.875 2.736 1 95.38 130 PRO B O 1
ATOM 6753 N N . ARG B 1 131 ? -14.227 -7.648 3.645 1 96 131 ARG B N 1
ATOM 6754 C CA . ARG B 1 131 ? -14.07 -7.262 5.043 1 96 131 ARG B CA 1
ATOM 6755 C C . ARG B 1 131 ? -13.5 -8.406 5.867 1 96 131 ARG B C 1
ATOM 6757 O O . ARG B 1 131 ? -14 -9.531 5.809 1 96 131 ARG B O 1
ATOM 6764 N N . GLU B 1 132 ? -12.453 -8.094 6.555 1 92.12 132 GLU B N 1
ATOM 6765 C CA . GLU B 1 132 ? -11.805 -9.133 7.352 1 92.12 132 GLU B CA 1
ATOM 6766 C C . GLU B 1 132 ? -11.453 -8.617 8.742 1 92.12 132 GLU B C 1
ATOM 6768 O O . GLU B 1 132 ? -11.109 -7.445 8.914 1 92.12 132 GLU B O 1
ATOM 6773 N N . PHE B 1 133 ? -11.578 -9.484 9.742 1 91.38 133 PHE B N 1
ATOM 6774 C CA . PHE B 1 133 ? -11.164 -9.242 11.125 1 91.38 133 PHE B CA 1
ATOM 6775 C C . PHE B 1 133 ? -10.133 -10.273 11.57 1 91.38 133 PHE B C 1
ATOM 6777 O O . PHE B 1 133 ? -10.438 -11.469 11.633 1 91.38 133 PHE B O 1
ATOM 6784 N N . LYS B 1 134 ? -8.961 -9.844 11.82 1 86.62 134 LYS B N 1
ATOM 6785 C CA . LYS B 1 134 ? -7.902 -10.711 12.336 1 86.62 134 LYS B CA 1
ATOM 6786 C C . LYS B 1 134 ? -7.645 -10.438 13.812 1 86.62 134 LYS B C 1
ATOM 6788 O O . LYS B 1 134 ? -7.344 -9.305 14.203 1 86.62 134 LYS B O 1
ATOM 6793 N N . LYS B 1 135 ? -7.785 -11.398 14.617 1 83.31 135 LYS B N 1
ATOM 6794 C CA . LYS B 1 135 ? -7.516 -11.219 16.047 1 83.31 135 LYS B CA 1
ATOM 6795 C C . LYS B 1 135 ? -6.109 -10.688 16.281 1 83.31 135 LYS B C 1
ATOM 6797 O O . LYS B 1 135 ? -5.156 -11.125 15.625 1 83.31 135 LYS B O 1
ATOM 6802 N N . ASN B 1 136 ? -6.117 -9.586 17.047 1 77.62 136 ASN B N 1
ATOM 6803 C CA . ASN B 1 136 ? -4.812 -9.023 17.375 1 77.62 136 ASN B CA 1
ATOM 6804 C C . ASN B 1 136 ? -4.41 -9.328 18.812 1 77.62 136 ASN B C 1
ATOM 6806 O O . ASN B 1 136 ? -5.207 -9.867 19.578 1 77.62 136 ASN B O 1
ATOM 6810 N N . TYR B 1 137 ? -3.314 -9.953 19.172 1 68.62 137 TYR B N 1
ATOM 6811 C CA . TYR B 1 137 ? -2.809 -10.367 20.484 1 68.62 137 TYR B CA 1
ATOM 6812 C C . TYR B 1 137 ? -3.178 -9.352 21.562 1 68.62 137 TYR B C 1
ATOM 6814 O O . TYR B 1 137 ? -2.666 -9.414 22.688 1 68.62 137 TYR B O 1
ATOM 6822 N N . LYS B 1 138 ? -4.145 -8.352 21.328 1 67.75 138 LYS B N 1
ATOM 6823 C CA . LYS B 1 138 ? -4.551 -7.316 22.266 1 67.75 138 LYS B CA 1
ATOM 6824 C C . LYS B 1 138 ? -6.039 -7.422 22.594 1 67.75 138 LYS B C 1
ATOM 6826 O O . LYS B 1 138 ? -6.703 -6.406 22.812 1 67.75 138 LYS B O 1
ATOM 6831 N N . ASP B 1 139 ? -6.602 -8.492 22.391 1 73.75 139 ASP B N 1
ATOM 6832 C CA . ASP B 1 139 ? -8.008 -8.797 22.625 1 73.75 139 ASP B CA 1
ATOM 6833 C C . ASP B 1 139 ? -8.914 -7.988 21.688 1 73.75 139 ASP B C 1
ATOM 6835 O O . ASP B 1 139 ? -9.953 -7.488 22.109 1 73.75 139 ASP B O 1
ATOM 6839 N N . SER B 1 140 ? -8.453 -7.59 20.672 1 88.19 140 SER B N 1
ATOM 6840 C CA . SER B 1 140 ? -9.188 -6.887 19.641 1 88.19 140 SER B CA 1
ATOM 6841 C C . SER B 1 140 ? -8.789 -7.375 18.25 1 88.19 140 SER B C 1
ATOM 6843 O O . SER B 1 140 ? -8.367 -8.523 18.094 1 88.19 140 SER B O 1
ATOM 6845 N N . PHE B 1 141 ? -9.18 -6.582 17.266 1 90.25 141 PHE B N 1
ATOM 6846 C CA . PHE B 1 141 ? -8.969 -7.059 15.898 1 90.25 141 PHE B CA 1
ATOM 6847 C C . PHE B 1 141 ? -8.219 -6.016 15.07 1 90.25 141 PHE B C 1
ATOM 6849 O O . PHE B 1 141 ? -8.359 -4.812 15.305 1 90.25 141 PHE B O 1
ATOM 6856 N N . GLU B 1 142 ? -7.375 -6.543 14.211 1 92.44 142 GLU B N 1
ATOM 6857 C CA . GLU B 1 142 ? -7.051 -5.789 13 1 92.44 142 GLU B CA 1
ATOM 6858 C C . GLU B 1 142 ? -8.164 -5.906 11.969 1 92.44 142 GLU B C 1
ATOM 6860 O O . GLU B 1 142 ? -8.609 -7.012 11.641 1 92.44 142 GLU B O 1
ATOM 6865 N N . SER B 1 143 ? -8.68 -4.852 11.539 1 94.81 143 SER B N 1
ATOM 6866 C CA . SER B 1 143 ? -9.734 -4.898 10.531 1 94.81 143 SER B CA 1
ATOM 6867 C C . SER B 1 143 ? -9.203 -4.477 9.164 1 94.81 143 SER B C 1
ATOM 6869 O O . SER B 1 143 ? -8.359 -3.582 9.062 1 94.81 143 SER B O 1
ATOM 6871 N N . ILE B 1 144 ? -9.68 -5.102 8.094 1 96.69 144 ILE B N 1
ATOM 6872 C CA . ILE B 1 144 ? -9.305 -4.809 6.715 1 96.69 144 ILE B CA 1
ATOM 6873 C C . ILE B 1 144 ? -10.555 -4.602 5.867 1 96.69 144 ILE B C 1
ATOM 6875 O O . ILE B 1 144 ? -11.461 -5.438 5.875 1 96.69 144 ILE B O 1
ATOM 6879 N N . GLN B 1 145 ? -10.664 -3.531 5.195 1 98.25 145 GLN B N 1
ATOM 6880 C CA . GLN B 1 145 ? -11.703 -3.229 4.215 1 98.25 145 GLN B CA 1
ATOM 6881 C C . GLN B 1 145 ? -11.109 -3.031 2.824 1 98.25 145 GLN B C 1
ATOM 6883 O O . GLN B 1 145 ? -10.25 -2.17 2.629 1 98.25 145 GLN B O 1
ATOM 6888 N N . LEU B 1 146 ? -11.586 -3.822 1.852 1 97.94 146 LEU B N 1
ATOM 6889 C CA . LEU B 1 146 ? -11.031 -3.758 0.503 1 97.94 146 LEU B CA 1
ATOM 6890 C C . LEU B 1 146 ? -12.055 -3.189 -0.476 1 97.94 146 LEU B C 1
ATOM 6892 O O . LEU B 1 146 ? -13.242 -3.502 -0.39 1 97.94 146 LEU B O 1
ATOM 6896 N N . PHE B 1 147 ? -11.594 -2.33 -1.427 1 98.56 147 PHE B N 1
ATOM 6897 C CA . PHE B 1 147 ? -12.406 -1.813 -2.52 1 98.56 147 PHE B CA 1
ATOM 6898 C C . PHE B 1 147 ? -11.695 -1.993 -3.857 1 98.56 147 PHE B C 1
ATOM 6900 O O . PHE B 1 147 ? -10.469 -2.064 -3.908 1 98.56 147 PHE B O 1
ATOM 6907 N N . GLU B 1 148 ? -12.492 -2.068 -4.891 1 96.81 148 GLU B N 1
ATOM 6908 C CA . GLU B 1 148 ? -11.938 -2.008 -6.238 1 96.81 148 GLU B CA 1
ATOM 6909 C C . GLU B 1 148 ? -11.297 -0.651 -6.508 1 96.81 148 GLU B C 1
ATOM 6911 O O . GLU B 1 148 ? -11.531 0.313 -5.777 1 96.81 148 GLU B O 1
ATOM 6916 N N . THR B 1 149 ? -10.469 -0.67 -7.48 1 95 149 THR B N 1
ATOM 6917 C CA . THR B 1 149 ? -9.703 0.539 -7.758 1 95 149 THR B CA 1
ATOM 6918 C C . THR B 1 149 ? -9.922 1.001 -9.195 1 95 149 THR B C 1
ATOM 6920 O O . THR B 1 149 ? -10.531 0.288 -9.992 1 95 149 THR B O 1
ATOM 6923 N N . ASP B 1 150 ? -9.617 2.211 -9.445 1 95.81 150 ASP B N 1
ATOM 6924 C CA . ASP B 1 150 ? -9.508 2.838 -10.758 1 95.81 150 ASP B CA 1
ATOM 6925 C C . ASP B 1 150 ? -8.266 3.717 -10.852 1 95.81 150 ASP B C 1
ATOM 6927 O O . ASP B 1 150 ? -8.156 4.719 -10.141 1 95.81 150 ASP B O 1
ATOM 6931 N N . ILE B 1 151 ? -7.344 3.379 -11.711 1 93.75 151 ILE B N 1
ATOM 6932 C CA . ILE B 1 151 ? -6.051 4.051 -11.812 1 93.75 151 ILE B CA 1
ATOM 6933 C C . ILE B 1 151 ? -6.258 5.5 -12.242 1 93.75 151 ILE B C 1
ATOM 6935 O O . ILE B 1 151 ? -5.398 6.355 -12 1 93.75 151 ILE B O 1
ATOM 6939 N N . ASN B 1 152 ? -7.395 5.777 -12.844 1 95.12 152 ASN B N 1
ATOM 6940 C CA . ASN B 1 152 ? -7.652 7.117 -13.352 1 95.12 152 ASN B CA 1
ATOM 6941 C C . ASN B 1 152 ? -8.445 7.957 -12.352 1 95.12 152 ASN B C 1
ATOM 6943 O O . ASN B 1 152 ? -8.672 9.148 -12.578 1 95.12 152 ASN B O 1
ATOM 6947 N N . GLU B 1 153 ? -8.898 7.344 -11.297 1 97.56 153 GLU B N 1
ATOM 6948 C CA . GLU B 1 153 ? -9.602 8.102 -10.258 1 97.56 153 GLU B CA 1
ATOM 6949 C C . GLU B 1 153 ? -8.672 9.102 -9.578 1 97.56 153 GLU B C 1
ATOM 6951 O O . GLU B 1 153 ? -7.457 8.875 -9.5 1 97.56 153 GLU B O 1
ATOM 6956 N N . LYS B 1 154 ? -9.164 10.258 -9.258 1 98.12 154 LYS B N 1
ATOM 6957 C CA . LYS B 1 154 ? -8.438 11.242 -8.453 1 98.12 154 LYS B CA 1
ATOM 6958 C C . LYS B 1 154 ? -9.031 11.352 -7.055 1 98.12 154 LYS B C 1
ATOM 6960 O O . LYS B 1 154 ? -10.258 11.414 -6.895 1 98.12 154 LYS B O 1
ATOM 6965 N N . ILE B 1 155 ? -8.195 11.289 -6.062 1 98.31 155 ILE B N 1
ATOM 6966 C CA . ILE B 1 155 ? -8.586 11.266 -4.656 1 98.31 155 ILE B CA 1
ATOM 6967 C C . ILE B 1 155 ? -7.934 12.43 -3.918 1 98.31 155 ILE B C 1
ATOM 6969 O O . ILE B 1 155 ? -6.707 12.562 -3.92 1 98.31 155 ILE B O 1
ATOM 6973 N N . PHE B 1 156 ? -8.742 13.258 -3.248 1 98.44 156 PHE B N 1
ATOM 6974 C CA . PHE B 1 156 ? -8.219 14.445 -2.594 1 98.44 156 PHE B CA 1
ATOM 6975 C C . PHE B 1 156 ? -8.719 14.539 -1.156 1 98.44 156 PHE B C 1
ATOM 6977 O O . PHE B 1 156 ? -9.828 14.109 -0.852 1 98.44 156 PHE B O 1
ATOM 6984 N N . GLY B 1 157 ? -7.926 15.156 -0.269 1 98.12 157 GLY B N 1
ATOM 6985 C CA . GLY B 1 157 ? -8.234 15.266 1.147 1 98.12 157 GLY B CA 1
ATOM 6986 C C . GLY B 1 157 ? -7.301 14.469 2.031 1 98.12 157 GLY B C 1
ATOM 6987 O O . GLY B 1 157 ? -6.078 14.562 1.895 1 98.12 157 GLY B O 1
ATOM 6988 N N . MET B 1 158 ? -7.805 13.852 3.072 1 98 158 MET B N 1
ATOM 6989 C CA . MET B 1 158 ? -7.094 12.961 3.982 1 98 158 MET B CA 1
ATOM 6990 C C . MET B 1 158 ? -6.289 13.75 5.008 1 98 158 MET B C 1
ATOM 6992 O O . MET B 1 158 ? -5.523 13.18 5.781 1 98 158 MET B O 1
ATOM 6996 N N . GLY B 1 159 ? -6.379 15 5.039 1 97.5 159 GLY B N 1
ATOM 6997 C CA . GLY B 1 159 ? -5.688 15.805 6.035 1 97.5 159 GLY B CA 1
ATOM 6998 C C . GLY B 1 159 ? -4.352 16.328 5.551 1 97.5 159 GLY B C 1
ATOM 6999 O O . GLY B 1 159 ? -4.238 16.812 4.418 1 97.5 159 GLY B O 1
ATOM 7000 N N . SER B 1 160 ? -3.402 16.375 6.461 1 95.81 160 SER B N 1
ATOM 7001 C CA . SER B 1 160 ? -2.088 16.969 6.203 1 95.81 160 SER B CA 1
ATOM 7002 C C . SER B 1 160 ? -1.01 15.883 6.141 1 95.81 160 SER B C 1
ATOM 7004 O O . SER B 1 160 ? -0.731 15.219 7.145 1 95.81 160 SER B O 1
ATOM 7006 N N . TYR B 1 161 ? -0.455 15.734 4.984 1 94.12 161 TYR B N 1
ATOM 7007 C CA . TYR B 1 161 ? 0.707 14.875 4.766 1 94.12 161 TYR B CA 1
ATOM 7008 C C . TYR B 1 161 ? 1.799 15.625 4.008 1 94.12 161 TYR B C 1
ATOM 7010 O O . TYR B 1 161 ? 1.542 16.203 2.955 1 94.12 161 TYR B O 1
ATOM 7018 N N . ALA B 1 162 ? 2.951 15.617 4.574 1 88.69 162 ALA B N 1
ATOM 7019 C CA . ALA B 1 162 ? 4.059 16.312 3.916 1 88.69 162 ALA B CA 1
ATOM 7020 C C . ALA B 1 162 ? 4.535 15.531 2.691 1 88.69 162 ALA B C 1
ATOM 7022 O O . ALA B 1 162 ? 5.32 14.586 2.814 1 88.69 162 ALA B O 1
ATOM 7023 N N . GLU B 1 163 ? 4.023 15.844 1.58 1 85.62 163 GLU B N 1
ATOM 7024 C CA . GLU B 1 163 ? 4.406 15.188 0.335 1 85.62 163 GLU B CA 1
ATOM 7025 C C . GLU B 1 163 ? 4.113 16.078 -0.871 1 85.62 163 GLU B C 1
ATOM 7027 O O . GLU B 1 163 ? 3.498 17.141 -0.734 1 85.62 163 GLU B O 1
ATOM 7032 N N . GLU B 1 164 ? 4.527 15.633 -1.977 1 82.69 164 GLU B N 1
ATOM 7033 C CA . GLU B 1 164 ? 4.422 16.438 -3.189 1 82.69 164 GLU B CA 1
ATOM 7034 C C . GLU B 1 164 ? 3.15 16.109 -3.963 1 82.69 164 GLU B C 1
ATOM 7036 O O . GLU B 1 164 ? 2.869 16.719 -4.996 1 82.69 164 GLU B O 1
ATOM 7041 N N . ASN B 1 165 ? 2.354 15.305 -3.426 1 87.44 165 ASN B N 1
ATOM 7042 C CA . ASN B 1 165 ? 1.18 14.867 -4.172 1 87.44 165 ASN B CA 1
ATOM 7043 C C . ASN B 1 165 ? -0.111 15.375 -3.537 1 87.44 165 ASN B C 1
ATOM 7045 O O . ASN B 1 165 ? -0.429 15.031 -2.398 1 87.44 165 ASN B O 1
ATOM 7049 N N . LEU B 1 166 ? -0.866 16.156 -4.359 1 95.81 166 LEU B N 1
ATOM 7050 C CA . LEU B 1 166 ? -2.201 16.531 -3.902 1 95.81 166 LEU B CA 1
ATOM 7051 C C . LEU B 1 166 ? -3.189 15.391 -4.129 1 95.81 166 LEU B C 1
ATOM 7053 O O . LEU B 1 166 ? -4.043 15.125 -3.281 1 95.81 166 LEU B O 1
ATOM 7057 N N . ASN B 1 167 ? -3.113 14.773 -5.344 1 97.38 167 ASN B N 1
ATOM 7058 C CA . ASN B 1 167 ? -3.889 13.578 -5.637 1 97.38 167 ASN B CA 1
ATOM 7059 C C . ASN B 1 167 ? -3.348 12.359 -4.891 1 97.38 167 ASN B C 1
ATOM 7061 O O . ASN B 1 167 ? -2.223 11.922 -5.141 1 97.38 167 ASN B O 1
ATOM 7065 N N . LYS B 1 168 ? -4.133 11.766 -4.035 1 97.75 168 LYS B N 1
ATOM 7066 C CA . LYS B 1 168 ? -3.68 10.703 -3.145 1 97.75 168 LYS B CA 1
ATOM 7067 C C . LYS B 1 168 ? -3.748 9.344 -3.83 1 97.75 168 LYS B C 1
ATOM 7069 O O . LYS B 1 168 ? -3.166 8.367 -3.346 1 97.75 168 LYS B O 1
ATOM 7074 N N . ASN B 1 169 ? -4.418 9.227 -5.016 1 97.75 169 ASN B N 1
ATOM 7075 C CA . ASN B 1 169 ? -4.516 7.945 -5.707 1 97.75 169 ASN B CA 1
ATOM 7076 C C . ASN B 1 169 ? -3.137 7.348 -5.973 1 97.75 169 ASN B C 1
ATOM 7078 O O . ASN B 1 169 ? -2.18 8.078 -6.246 1 97.75 169 ASN B O 1
ATOM 7082 N N . LEU B 1 170 ? -3.008 6.016 -5.777 1 97.56 170 LEU B N 1
ATOM 7083 C CA . LEU B 1 170 ? -1.813 5.215 -6.031 1 97.56 170 LEU B CA 1
ATOM 7084 C C . LEU B 1 170 ? -0.781 5.418 -4.926 1 97.56 170 LEU B C 1
ATOM 7086 O O . LEU B 1 170 ? 0.369 4.992 -5.062 1 97.56 170 LEU B O 1
ATOM 7090 N N . GLY B 1 171 ? -1.163 6.117 -3.824 1 97.25 171 GLY B N 1
ATOM 7091 C CA . GLY B 1 171 ? -0.291 6.297 -2.676 1 97.25 171 GLY B CA 1
ATOM 7092 C C . GLY B 1 171 ? -0.73 5.504 -1.461 1 97.25 171 GLY B C 1
ATOM 7093 O O . GLY B 1 171 ? -1.81 4.906 -1.46 1 97.25 171 GLY B O 1
ATOM 7094 N N . MET B 1 172 ? 0.117 5.438 -0.455 1 97.12 172 MET B N 1
ATOM 7095 C CA . MET B 1 172 ? -0.176 4.852 0.849 1 97.12 172 MET B CA 1
ATOM 7096 C C . MET B 1 172 ? -0.019 5.883 1.959 1 97.12 172 MET B C 1
ATOM 7098 O O . MET B 1 172 ? 0.908 6.695 1.932 1 97.12 172 MET B O 1
ATOM 7102 N N . TYR B 1 173 ? -0.911 5.852 2.926 1 96.94 173 TYR B N 1
ATOM 7103 C CA . TYR B 1 173 ? -0.922 6.875 3.967 1 96.94 173 TYR B CA 1
ATOM 7104 C C . TYR B 1 173 ? -1.187 6.258 5.336 1 96.94 173 TYR B C 1
ATOM 7106 O O . TYR B 1 173 ? -2.131 5.484 5.5 1 96.94 173 TYR B O 1
ATOM 7114 N N . GLU B 1 174 ? -0.336 6.602 6.262 1 94.75 174 GLU B N 1
ATOM 7115 C CA . GLU B 1 174 ? -0.525 6.223 7.66 1 94.75 174 GLU B CA 1
ATOM 7116 C C . GLU B 1 174 ? -1.707 6.961 8.273 1 94.75 174 GLU B C 1
ATOM 7118 O O . GLU B 1 174 ? -1.894 8.156 8.039 1 94.75 174 GLU B O 1
ATOM 7123 N N . LEU B 1 175 ? -2.508 6.238 8.977 1 96.81 175 LEU B N 1
ATOM 7124 C CA . LEU B 1 175 ? -3.557 6.867 9.773 1 96.81 175 LEU B CA 1
ATOM 7125 C C . LEU B 1 175 ? -3.105 7.043 11.219 1 96.81 175 LEU B C 1
ATOM 7127 O O . LEU B 1 175 ? -3.432 6.223 12.078 1 96.81 175 LEU B O 1
ATOM 7131 N N . MET B 1 176 ? -2.432 8.117 11.422 1 95 176 MET B N 1
ATOM 7132 C CA . MET B 1 176 ? -1.887 8.445 12.734 1 95 176 MET B CA 1
ATOM 7133 C C . MET B 1 176 ? -1.565 9.938 12.828 1 95 176 MET B C 1
ATOM 7135 O O . MET B 1 176 ? -1.146 10.547 11.844 1 95 176 MET B O 1
ATOM 7139 N N . GLN B 1 177 ? -1.759 10.453 13.953 1 95.38 177 GLN B N 1
ATOM 7140 C CA . GLN B 1 177 ? -1.355 11.828 14.203 1 95.38 177 GLN B CA 1
ATOM 7141 C C . GLN B 1 177 ? 0.123 11.914 14.57 1 95.38 177 GLN B C 1
ATOM 7143 O O . GLN B 1 177 ? 0.61 11.125 15.391 1 95.38 177 GLN B O 1
ATOM 7148 N N . ARG B 1 178 ? 0.834 12.758 13.898 1 92.5 178 ARG B N 1
ATOM 7149 C CA . ARG B 1 178 ? 2.227 13.07 14.203 1 92.5 178 ARG B CA 1
ATOM 7150 C C . ARG B 1 178 ? 2.484 14.57 14.109 1 92.5 178 ARG B C 1
ATOM 7152 O O . ARG B 1 178 ? 1.697 15.305 13.508 1 92.5 178 ARG B O 1
ATOM 7159 N N . ASN B 1 179 ? 3.627 14.906 14.805 1 92.31 179 ASN B N 1
ATOM 7160 C CA . ASN B 1 179 ? 4.102 16.25 14.461 1 92.31 179 ASN B CA 1
ATOM 7161 C C . ASN B 1 179 ? 4.344 16.391 12.961 1 92.31 179 ASN B C 1
ATOM 7163 O O . ASN B 1 179 ? 5.074 15.586 12.367 1 92.31 179 ASN B O 1
ATOM 7167 N N . SER B 1 180 ? 3.604 17.359 12.344 1 92.56 180 SER B N 1
ATOM 7168 C CA . SER B 1 180 ? 3.682 17.688 10.922 1 92.56 180 SER B CA 1
ATOM 7169 C C . SER B 1 180 ? 2.855 16.703 10.086 1 92.56 180 SER B C 1
ATOM 7171 O O . SER B 1 180 ? 3.057 16.594 8.875 1 92.56 180 SER B O 1
ATOM 7173 N N . GLN B 1 181 ? 2.021 15.961 10.734 1 94.62 181 GL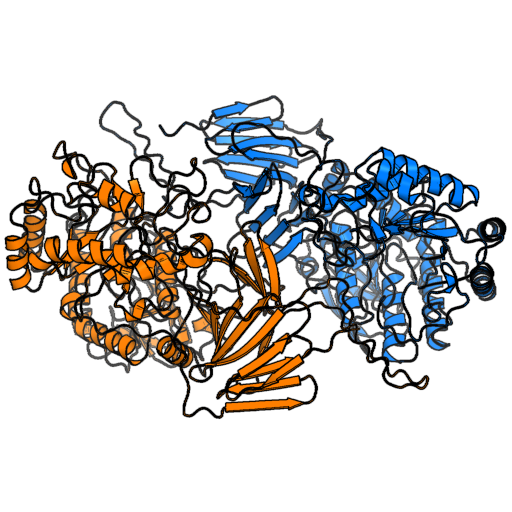N B N 1
ATOM 7174 C CA . GLN B 1 181 ? 1.062 15.094 10.062 1 94.62 181 GLN B CA 1
ATOM 7175 C C . GLN B 1 181 ? -0.278 15.086 10.797 1 94.62 181 GLN B C 1
ATOM 7177 O O . GLN B 1 181 ? -0.347 14.719 11.969 1 94.62 181 GLN B O 1
ATOM 7182 N N . THR B 1 182 ? -1.262 15.555 10.148 1 96.94 182 THR B N 1
ATOM 7183 C CA . THR B 1 182 ? -2.625 15.516 10.664 1 96.94 182 THR B CA 1
ATOM 7184 C C . THR B 1 182 ? -3.512 14.633 9.789 1 96.94 182 THR B C 1
ATOM 7186 O O . THR B 1 182 ? -3.857 15.008 8.672 1 96.94 182 THR B O 1
ATOM 7189 N N . THR B 1 183 ? -3.908 13.562 10.336 1 96.5 183 THR B N 1
ATOM 7190 C CA . THR B 1 183 ? -4.73 12.609 9.602 1 96.5 183 THR B CA 1
ATOM 7191 C C . THR B 1 183 ? -6.215 12.914 9.789 1 96.5 183 THR B C 1
ATOM 7193 O O . THR B 1 183 ? -6.715 12.898 10.922 1 96.5 183 THR B O 1
ATOM 7196 N N . ILE B 1 184 ? -6.891 13.227 8.75 1 97.88 184 ILE B N 1
ATOM 7197 C CA . ILE B 1 184 ? -8.344 13.312 8.648 1 97.88 184 ILE B CA 1
ATOM 7198 C C . ILE B 1 184 ? -8.844 12.328 7.586 1 97.88 184 ILE B C 1
ATOM 7200 O O . ILE B 1 184 ? -8.805 12.625 6.391 1 97.88 184 ILE B O 1
ATOM 7204 N N . PRO B 1 185 ? -9.414 11.234 7.98 1 97.5 185 PRO B N 1
ATOM 7205 C CA . PRO B 1 185 ? -9.648 10.156 7.016 1 97.5 185 PRO B CA 1
ATOM 7206 C C . PRO B 1 185 ? -10.922 10.367 6.195 1 97.5 185 PRO B C 1
ATOM 7208 O O . PRO B 1 185 ? -11.82 9.523 6.211 1 97.5 185 PRO B O 1
ATOM 7211 N N . PHE B 1 186 ? -11.023 11.492 5.484 1 98.19 186 PHE B N 1
ATOM 7212 C CA . PHE B 1 186 ? -12.062 11.844 4.523 1 98.19 186 PHE B CA 1
ATOM 7213 C C . PHE B 1 186 ? -11.445 12.242 3.188 1 98.19 186 PHE B C 1
ATOM 7215 O O . PHE B 1 186 ? -10.453 12.977 3.146 1 98.19 186 PHE B O 1
ATOM 7222 N N . TYR B 1 187 ? -12 11.727 2.094 1 98.62 187 TYR B N 1
ATOM 7223 C CA . TYR B 1 187 ? -11.531 12.172 0.785 1 98.62 187 TYR B CA 1
ATOM 7224 C C . TYR B 1 187 ? -12.695 12.414 -0.16 1 98.62 187 TYR B C 1
ATOM 7226 O O . TYR B 1 187 ? -13.812 11.945 0.084 1 98.62 187 TYR B O 1
ATOM 7234 N N . ILE B 1 188 ? -12.477 13.188 -1.168 1 98.38 188 ILE B N 1
ATOM 7235 C CA . ILE B 1 188 ? -13.375 13.406 -2.293 1 98.38 188 ILE B CA 1
ATOM 7236 C C . ILE B 1 188 ? -12.789 12.789 -3.559 1 98.38 188 ILE B C 1
ATOM 7238 O O . ILE B 1 188 ? -11.586 12.898 -3.811 1 98.38 188 ILE B O 1
ATOM 7242 N N . SER B 1 189 ? -13.633 12.141 -4.27 1 98.5 189 SER B N 1
ATOM 7243 C CA . SER B 1 189 ? -13.25 11.516 -5.535 1 98.5 189 SER B CA 1
ATOM 7244 C C . SER B 1 189 ? -13.812 12.297 -6.723 1 98.5 189 SER B C 1
ATOM 7246 O O . SER B 1 189 ? -14.906 12.852 -6.648 1 98.5 189 SER B O 1
ATOM 7248 N N . ASN B 1 190 ? -13.07 12.328 -7.82 1 98.06 190 ASN B N 1
ATOM 7249 C CA . ASN B 1 190 ? -13.578 12.953 -9.039 1 98.06 190 ASN B CA 1
ATOM 7250 C C . ASN B 1 190 ? -14.742 12.164 -9.625 1 98.06 190 ASN B C 1
ATOM 7252 O O . ASN B 1 190 ? -15.344 12.578 -10.617 1 98.06 190 ASN B O 1
ATOM 7256 N N . LYS B 1 191 ? -15.117 11.031 -9.016 1 97.75 191 LYS B N 1
ATOM 7257 C CA . LYS B 1 191 ? -16.297 10.266 -9.391 1 97.75 191 LYS B CA 1
ATOM 7258 C C . LYS B 1 191 ? -17.531 10.766 -8.648 1 97.75 191 LYS B C 1
ATOM 7260 O O . LYS B 1 191 ? -18.562 10.086 -8.609 1 97.75 191 LYS B O 1
ATOM 7265 N N . ASN B 1 192 ? -17.391 11.852 -7.949 1 97.94 192 ASN B N 1
ATOM 7266 C CA . ASN B 1 192 ? -18.453 12.609 -7.301 1 97.94 192 ASN B CA 1
ATOM 7267 C C . ASN B 1 192 ? -18.984 11.883 -6.07 1 97.94 192 ASN B C 1
ATOM 7269 O O . ASN B 1 192 ? -20.203 11.75 -5.898 1 97.94 192 ASN B O 1
ATOM 7273 N N . TYR B 1 193 ? -18.062 11.391 -5.293 1 98.62 193 TYR B N 1
ATOM 7274 C CA . TYR B 1 193 ? -18.422 10.883 -3.979 1 98.62 193 TYR B CA 1
ATOM 7275 C C . TYR B 1 193 ? -17.359 11.219 -2.943 1 98.62 193 TYR B C 1
ATOM 7277 O O . TYR B 1 193 ? -16.219 11.523 -3.297 1 98.62 193 TYR B O 1
ATOM 7285 N N . GLY B 1 194 ? -17.797 11.336 -1.739 1 98.5 194 GLY B N 1
ATOM 7286 C CA . GLY B 1 194 ? -16.938 11.422 -0.571 1 98.5 194 GLY B CA 1
ATOM 7287 C C . GLY B 1 194 ? -16.922 10.148 0.252 1 98.5 194 GLY B C 1
ATOM 7288 O O . GLY B 1 194 ? -17.906 9.383 0.242 1 98.5 194 GLY B O 1
ATOM 7289 N N . PHE B 1 195 ? -15.828 9.859 0.883 1 98.56 195 PHE B N 1
ATOM 7290 C CA . PHE B 1 195 ? -15.641 8.68 1.725 1 98.56 195 PHE B CA 1
ATOM 7291 C C . PHE B 1 195 ? -15.031 9.062 3.066 1 98.56 195 PHE B C 1
ATOM 7293 O O . PHE B 1 195 ? -13.969 9.688 3.113 1 98.56 195 PHE B O 1
ATOM 7300 N N . LEU B 1 196 ? -15.672 8.711 4.152 1 97.44 196 LEU B N 1
ATOM 7301 C CA . LEU B 1 196 ? -15.172 8.938 5.504 1 97.44 196 LEU B CA 1
ATOM 7302 C C . LEU B 1 196 ? -14.906 7.621 6.219 1 97.44 196 LEU B C 1
ATOM 7304 O O . LEU B 1 196 ? -15.82 6.812 6.402 1 97.44 196 LEU B O 1
ATOM 7308 N N . TRP B 1 197 ? -13.672 7.352 6.547 1 97.44 197 TRP B N 1
ATOM 7309 C CA . TRP B 1 197 ? -13.297 6.238 7.418 1 97.44 197 TRP B CA 1
ATOM 7310 C C . TRP B 1 197 ? -13.492 6.609 8.883 1 97.44 197 TRP B C 1
ATOM 7312 O O . TRP B 1 197 ? -12.68 7.344 9.453 1 97.44 197 TRP B O 1
ATOM 7322 N N . ASN B 1 198 ? -14.539 6.105 9.492 1 94.62 198 ASN B N 1
ATOM 7323 C CA . ASN B 1 198 ? -14.953 6.496 10.836 1 94.62 198 ASN B CA 1
ATOM 7324 C C . ASN B 1 198 ? -14.32 5.609 11.906 1 94.62 198 ASN B C 1
ATOM 7326 O O . ASN B 1 198 ? -15.023 5.047 12.742 1 94.62 198 ASN B O 1
ATOM 7330 N N . GLY B 1 199 ? -13.016 5.359 11.828 1 93.06 199 GLY B N 1
ATOM 7331 C CA . GLY B 1 199 ? -12.242 4.602 12.805 1 93.06 199 GLY B CA 1
ATOM 7332 C C . GLY B 1 199 ? -11.07 5.375 13.375 1 93.06 199 GLY B C 1
ATOM 7333 O O . GLY B 1 199 ? -10.172 5.781 12.641 1 93.06 199 GLY B O 1
ATOM 7334 N N . SER B 1 200 ? -10.984 5.465 14.648 1 94.25 200 SER B N 1
ATOM 7335 C CA . SER B 1 200 ? -9.984 6.316 15.289 1 94.25 200 SER B CA 1
ATOM 7336 C C . SER B 1 200 ? -8.727 5.531 15.625 1 94.25 200 SER B C 1
ATOM 7338 O O . SER B 1 200 ? -7.781 6.078 16.203 1 94.25 200 SER B O 1
ATOM 7340 N N . SER B 1 201 ? -8.695 4.242 15.297 1 95.38 201 SER B N 1
ATOM 7341 C CA . SER B 1 201 ? -7.512 3.42 15.516 1 95.38 201 SER B CA 1
ATOM 7342 C C . SER B 1 201 ? -6.371 3.844 14.602 1 95.38 201 SER B C 1
ATOM 7344 O O . SER B 1 201 ? -6.605 4.324 13.492 1 95.38 201 SER B O 1
ATOM 7346 N N . ILE B 1 202 ? -5.176 3.666 15.133 1 94.94 202 ILE B N 1
ATOM 7347 C CA . ILE B 1 202 ? -4.023 3.771 14.25 1 94.94 202 ILE B CA 1
ATOM 7348 C C . ILE B 1 202 ? -4.125 2.719 13.141 1 94.94 202 ILE B C 1
ATOM 7350 O O . ILE B 1 202 ? -4.609 1.609 13.383 1 94.94 202 ILE B O 1
ATOM 7354 N N . GLY B 1 203 ? -3.744 3.066 11.977 1 95.88 203 GLY B N 1
ATOM 7355 C CA . GLY B 1 203 ? -3.783 2.168 10.836 1 95.88 203 GLY B CA 1
ATOM 7356 C C . GLY B 1 203 ? -3.133 2.75 9.594 1 95.88 203 GLY B C 1
ATOM 7357 O O . GLY B 1 203 ? -2.129 3.461 9.688 1 95.88 203 GLY B O 1
ATOM 7358 N N . ASN B 1 204 ? -3.594 2.328 8.445 1 97.19 204 ASN B N 1
ATOM 7359 C CA . ASN B 1 204 ? -3.111 2.834 7.164 1 97.19 204 ASN B CA 1
ATOM 7360 C C . ASN B 1 204 ? -4.156 2.656 6.066 1 97.19 204 ASN B C 1
ATOM 7362 O O . ASN B 1 204 ? -5.074 1.847 6.199 1 97.19 204 ASN B O 1
ATOM 7366 N N . VAL B 1 205 ? -4.02 3.412 5.047 1 98.19 205 VAL B N 1
ATOM 7367 C CA . VAL B 1 205 ? -4.809 3.252 3.828 1 98.19 205 VAL B CA 1
ATOM 7368 C C . VAL B 1 205 ? -3.887 3.271 2.611 1 98.19 205 VAL B C 1
ATOM 7370 O O . VAL B 1 205 ? -2.916 4.035 2.57 1 98.19 205 VAL B O 1
ATOM 7373 N N . SER B 1 206 ? -4.137 2.418 1.684 1 97.81 206 SER B N 1
ATOM 7374 C CA . SER B 1 206 ? -3.42 2.393 0.414 1 97.81 206 SER B CA 1
ATOM 7375 C C . SER B 1 206 ? -4.387 2.396 -0.768 1 97.81 206 SER B C 1
ATOM 7377 O O . SER B 1 206 ? -5.348 1.625 -0.794 1 97.81 206 SER B O 1
ATOM 7379 N N . PHE B 1 207 ? -4.156 3.277 -1.717 1 97.94 207 PHE B N 1
ATOM 7380 C CA . PHE B 1 207 ? -4.941 3.369 -2.941 1 97.94 207 PHE B CA 1
ATOM 7381 C C . PHE B 1 207 ? -4.195 2.734 -4.109 1 97.94 207 PHE B C 1
ATOM 7383 O O . PHE B 1 207 ? -3.908 3.402 -5.105 1 97.94 207 PHE B O 1
ATOM 7390 N N . ASN B 1 208 ? -4.023 1.479 -4.008 1 96.69 208 ASN B N 1
ATOM 7391 C CA . ASN B 1 208 ? -3.182 0.758 -4.957 1 96.69 208 ASN B CA 1
ATOM 7392 C C . ASN B 1 208 ? -3.889 0.556 -6.293 1 96.69 208 ASN B C 1
ATOM 7394 O O . ASN B 1 208 ? -5.113 0.652 -6.371 1 96.69 208 ASN B O 1
ATOM 7398 N N . LYS B 1 209 ? -3.119 0.221 -7.305 1 95.62 209 LYS B N 1
ATOM 7399 C CA . LYS B 1 209 ? -3.645 -0.017 -8.641 1 95.62 209 LYS B CA 1
ATOM 7400 C C . LYS B 1 209 ? -4.48 -1.294 -8.688 1 95.62 209 LYS B C 1
ATOM 7402 O O . LYS B 1 209 ? -5.367 -1.433 -9.531 1 95.62 209 LYS B O 1
ATOM 7407 N N . ASN B 1 210 ? -4.223 -2.242 -7.789 1 94.75 210 ASN B N 1
ATOM 7408 C CA . ASN B 1 210 ? -4.953 -3.504 -7.844 1 94.75 210 ASN B CA 1
ATOM 7409 C C . ASN B 1 210 ? -6.113 -3.525 -6.852 1 94.75 210 ASN B C 1
ATOM 7411 O O . ASN B 1 210 ? -7.113 -4.207 -7.07 1 94.75 210 ASN B O 1
ATOM 7415 N N . TYR B 1 211 ? -6.082 -2.844 -5.762 1 95.75 211 TYR B N 1
ATOM 7416 C CA . TYR B 1 211 ? -7.211 -2.637 -4.859 1 95.75 211 TYR B CA 1
ATOM 7417 C C . TYR B 1 211 ? -6.906 -1.544 -3.844 1 95.75 211 TYR B C 1
ATOM 7419 O O . TYR B 1 211 ? -5.738 -1.223 -3.6 1 95.75 211 TYR B O 1
ATOM 7427 N N . LYS B 1 212 ? -7.938 -0.9 -3.309 1 97.94 212 LYS B N 1
ATOM 7428 C CA . LYS B 1 212 ? -7.809 -0.031 -2.143 1 97.94 212 LYS B CA 1
ATOM 7429 C C . LYS B 1 212 ? -7.887 -0.834 -0.847 1 97.94 212 LYS B C 1
ATOM 7431 O O . LYS B 1 212 ? -8.688 -1.767 -0.735 1 97.94 212 LYS B O 1
ATOM 7436 N N . LYS B 1 213 ? -7.129 -0.473 0.118 1 98.19 213 LYS B N 1
ATOM 7437 C CA . LYS B 1 213 ? -7.098 -1.211 1.377 1 98.19 213 LYS B CA 1
ATOM 7438 C C . LYS B 1 213 ? -7.078 -0.261 2.572 1 98.19 213 LYS B C 1
ATOM 7440 O O . LYS B 1 213 ? -6.156 0.542 2.717 1 98.19 213 LYS B O 1
ATOM 7445 N N . TRP B 1 214 ? -8.109 -0.308 3.404 1 98.56 214 TRP B N 1
ATOM 7446 C CA . TRP B 1 214 ? -8.172 0.388 4.684 1 98.56 214 TRP B CA 1
ATOM 7447 C C . TRP B 1 214 ? -7.914 -0.573 5.84 1 98.56 214 TRP B C 1
ATOM 7449 O O . TRP B 1 214 ? -8.508 -1.653 5.898 1 98.56 214 TRP B O 1
ATOM 7459 N N . VAL B 1 215 ? -7.047 -0.176 6.758 1 97.62 215 VAL B N 1
ATOM 7460 C CA . VAL B 1 215 ? -6.691 -1.038 7.879 1 97.62 215 VAL B CA 1
ATOM 7461 C C . VAL B 1 215 ? -6.773 -0.248 9.188 1 97.62 215 VAL B C 1
ATOM 7463 O O . VAL B 1 215 ? -6.227 0.853 9.281 1 97.62 215 VAL B O 1
ATOM 7466 N N . ASN B 1 216 ? -7.461 -0.721 10.156 1 96.31 216 ASN B N 1
ATOM 7467 C CA . ASN B 1 216 ? -7.297 -0.365 11.562 1 96.31 216 ASN B CA 1
ATOM 7468 C C . ASN B 1 216 ? -6.543 -1.446 12.328 1 96.31 216 ASN B C 1
ATOM 7470 O O . ASN B 1 216 ? -6.93 -2.617 12.305 1 96.31 216 ASN B O 1
ATOM 7474 N N . ASN B 1 217 ? -5.504 -1.062 12.984 1 93.62 217 ASN B N 1
ATOM 7475 C CA . ASN B 1 217 ? -4.648 -2.033 13.656 1 93.62 217 ASN B CA 1
ATOM 7476 C C . ASN B 1 217 ? -5.328 -2.633 14.883 1 93.62 217 ASN B C 1
ATOM 7478 O O . ASN B 1 217 ? -5.012 -3.752 15.289 1 93.62 217 ASN B O 1
ATOM 7482 N N . ASN B 1 218 ? -6.168 -1.905 15.508 1 93 218 ASN B N 1
ATOM 7483 C CA . ASN B 1 218 ? -6.812 -2.303 16.75 1 93 218 ASN B CA 1
ATOM 7484 C C . ASN B 1 218 ? -8.227 -1.734 16.859 1 93 218 ASN B C 1
ATOM 7486 O O . ASN B 1 218 ? -8.398 -0.57 17.234 1 93 218 ASN B O 1
ATOM 7490 N N . THR B 1 219 ? -9.164 -2.535 16.594 1 93.19 219 THR B N 1
ATOM 7491 C CA . THR B 1 219 ? -10.547 -2.072 16.594 1 93.19 219 THR B CA 1
ATOM 7492 C C . THR B 1 219 ? -11.508 -3.242 16.781 1 93.19 219 THR B C 1
ATOM 7494 O O . THR B 1 219 ? -11.094 -4.402 16.766 1 93.19 219 THR B O 1
ATOM 7497 N N . GLU B 1 220 ? -12.758 -2.879 17.031 1 91.31 220 GLU B N 1
ATOM 7498 C CA . GLU B 1 220 ? -13.781 -3.906 17.188 1 91.31 220 GLU B CA 1
ATOM 7499 C C . GLU B 1 220 ? -14.75 -3.912 16.016 1 91.31 220 GLU B C 1
ATOM 7501 O O . GLU B 1 220 ? -15.625 -4.773 15.922 1 91.31 220 GLU B O 1
ATOM 7506 N N . CYS B 1 221 ? -14.508 -2.988 15.094 1 93.38 221 CYS B N 1
ATOM 7507 C CA . CYS B 1 221 ? -15.469 -2.922 14 1 93.38 221 CYS B CA 1
ATOM 7508 C C . CYS B 1 221 ? -14.898 -2.127 12.828 1 93.38 221 CYS B C 1
ATOM 7510 O O . CYS B 1 221 ? -13.875 -1.46 12.969 1 93.38 221 CYS B O 1
ATOM 7512 N N . ILE B 1 222 ? -15.492 -2.34 11.703 1 95.81 222 ILE B N 1
ATOM 7513 C CA . ILE B 1 222 ? -15.344 -1.462 10.547 1 95.81 222 ILE B CA 1
ATOM 7514 C C . ILE B 1 222 ? -16.5 -0.472 10.492 1 95.81 222 ILE B C 1
ATOM 7516 O O . ILE B 1 222 ? -17.656 -0.846 10.727 1 95.81 222 ILE B O 1
ATOM 7520 N N . ASP B 1 223 ? -16.234 0.784 10.258 1 95.81 223 ASP B N 1
ATOM 7521 C CA . ASP B 1 223 ? -17.234 1.847 10.227 1 95.81 223 ASP B CA 1
ATOM 7522 C C . ASP B 1 223 ? -16.844 2.938 9.234 1 95.81 223 ASP B C 1
ATOM 7524 O O . ASP B 1 223 ? -15.805 3.58 9.391 1 95.81 223 ASP B O 1
ATOM 7528 N N . TYR B 1 224 ? -17.641 3.092 8.195 1 96.69 224 TYR B N 1
ATOM 7529 C CA . TYR B 1 224 ? -17.344 4.156 7.242 1 96.69 224 TYR B CA 1
ATOM 7530 C C . TYR B 1 224 ? -18.641 4.734 6.664 1 96.69 224 TYR B C 1
ATOM 7532 O O . TYR B 1 224 ? -19.719 4.156 6.828 1 96.69 224 TYR B O 1
ATOM 7540 N N . VAL B 1 225 ? -18.562 5.902 6.043 1 96.25 225 VAL B N 1
ATOM 7541 C CA . VAL B 1 225 ? -19.688 6.594 5.426 1 96.25 225 VAL B CA 1
ATOM 7542 C C . VAL B 1 225 ? -19.344 6.953 3.982 1 96.25 225 VAL B C 1
ATOM 7544 O O . VAL B 1 225 ? -18.234 7.402 3.695 1 96.25 225 VAL B O 1
ATOM 7547 N N . VAL B 1 226 ? -20.266 6.703 3.107 1 97.94 226 VAL B N 1
ATOM 7548 C CA . VAL B 1 226 ? -20.172 7.148 1.72 1 97.94 226 VAL B CA 1
ATOM 7549 C C . VAL B 1 226 ? -21.188 8.25 1.46 1 97.94 226 VAL B C 1
ATOM 7551 O O . VAL B 1 226 ? -22.344 8.156 1.906 1 97.94 226 VAL B O 1
ATOM 7554 N N . ILE B 1 227 ? -20.75 9.281 0.787 1 97.12 227 ILE B N 1
ATOM 7555 C CA . ILE B 1 227 ? -21.578 10.438 0.466 1 97.12 227 ILE B CA 1
ATOM 7556 C C . ILE B 1 227 ? -21.469 10.75 -1.025 1 97.12 227 ILE B C 1
ATOM 7558 O O . ILE B 1 227 ? -20.375 10.742 -1.593 1 97.12 227 ILE B O 1
ATOM 7562 N N . VAL B 1 228 ? -22.625 11.016 -1.702 1 97.69 228 VAL B N 1
ATOM 7563 C CA . VAL B 1 228 ? -22.531 11.367 -3.117 1 97.69 228 VAL B CA 1
ATOM 7564 C C . VAL B 1 228 ? -22.984 12.812 -3.322 1 97.69 228 VAL B C 1
ATOM 7566 O O . VAL B 1 228 ? -23.703 13.367 -2.488 1 97.69 228 VAL B O 1
ATOM 7569 N N . GLY B 1 229 ? -22.5 13.422 -4.297 1 97.69 229 GLY B N 1
ATOM 7570 C CA . GLY B 1 229 ? -22.875 14.781 -4.664 1 97.69 229 GLY B CA 1
ATOM 7571 C C . GLY B 1 229 ? -22.734 15.055 -6.152 1 97.69 229 GLY B C 1
ATOM 7572 O O . GLY B 1 229 ? -22.266 14.195 -6.906 1 97.69 229 GLY B O 1
ATOM 7573 N N . GLU B 1 230 ? -23.172 16.203 -6.562 1 97.19 230 GLU B N 1
ATOM 7574 C CA . GLU B 1 230 ? -23.109 16.609 -7.965 1 97.19 230 GLU B CA 1
ATOM 7575 C C . GLU B 1 230 ? -21.734 17.125 -8.336 1 97.19 230 GLU B C 1
ATOM 7577 O O . GLU B 1 230 ? -21.312 17.016 -9.492 1 97.19 230 GLU B O 1
ATOM 7582 N N . ASN B 1 231 ? -21.109 17.719 -7.461 1 97.5 231 ASN B N 1
ATOM 7583 C CA . ASN B 1 231 ? -19.766 18.312 -7.582 1 97.5 231 ASN B CA 1
ATOM 7584 C C . ASN B 1 231 ? -19.078 18.391 -6.227 1 97.5 231 ASN B C 1
ATOM 7586 O O . ASN B 1 231 ? -19.672 18.094 -5.195 1 97.5 231 ASN B O 1
ATOM 7590 N N . PRO B 1 232 ? -17.828 18.797 -6.191 1 98 232 PRO B N 1
ATOM 7591 C CA . PRO B 1 232 ? -17.078 18.828 -4.934 1 98 232 PRO B CA 1
ATOM 7592 C C . PRO B 1 232 ? -17.703 19.766 -3.9 1 98 232 PRO B C 1
ATOM 7594 O O . PRO B 1 232 ? -17.719 19.453 -2.707 1 98 232 PRO B O 1
ATOM 7597 N N . LYS B 1 233 ? -18.281 20.906 -4.27 1 98.19 233 LYS B N 1
ATOM 7598 C CA . LYS B 1 233 ? -18.938 21.828 -3.344 1 98.19 233 LYS B CA 1
ATOM 7599 C C . LYS B 1 233 ? -20.109 21.156 -2.629 1 98.19 233 LYS B C 1
ATOM 7601 O O . LYS B 1 233 ? -20.25 21.266 -1.41 1 98.19 233 LYS B O 1
ATOM 7606 N N . ASP B 1 234 ? -20.844 20.453 -3.426 1 97.94 234 ASP B N 1
ATOM 7607 C CA . ASP B 1 234 ? -22 19.75 -2.893 1 97.94 234 ASP B CA 1
ATOM 7608 C C . ASP B 1 234 ? -21.578 18.672 -1.894 1 97.94 234 ASP B C 1
ATOM 7610 O O . ASP B 1 234 ? -22.219 18.516 -0.845 1 97.94 234 ASP B O 1
ATOM 7614 N N . ILE B 1 235 ? -20.562 17.953 -2.164 1 98.25 235 ILE B N 1
ATOM 7615 C CA . ILE B 1 235 ? -20.062 16.891 -1.305 1 98.25 235 ILE B CA 1
ATOM 7616 C C . ILE B 1 235 ? -19.547 17.469 0.012 1 98.25 235 ILE B C 1
ATOM 7618 O O . ILE B 1 235 ? -19.891 16.984 1.089 1 98.25 235 ILE B O 1
ATOM 7622 N N . ILE B 1 236 ? -18.781 18.562 -0.069 1 98.12 236 ILE B N 1
ATOM 7623 C CA . ILE B 1 236 ? -18.234 19.172 1.132 1 98.12 236 ILE B CA 1
ATOM 7624 C C . ILE B 1 236 ? -19.359 19.734 1.992 1 98.12 236 ILE B C 1
ATOM 7626 O O . ILE B 1 236 ? -19.328 19.641 3.221 1 98.12 236 ILE B O 1
ATOM 7630 N N . GLU B 1 237 ? -20.344 20.328 1.355 1 97.25 237 GLU B N 1
ATOM 7631 C CA . GLU B 1 237 ? -21.484 20.859 2.094 1 97.25 237 GLU B CA 1
ATOM 7632 C C . GLU B 1 237 ? -22.203 19.75 2.871 1 97.25 237 GLU B C 1
ATOM 7634 O O . GLU B 1 237 ? -22.516 19.922 4.051 1 97.25 237 GLU B O 1
ATOM 7639 N N . LYS B 1 238 ? -22.438 18.672 2.23 1 95.38 238 LYS B N 1
ATOM 7640 C CA . LYS B 1 238 ? -23.125 17.547 2.859 1 95.38 238 LYS B CA 1
ATOM 7641 C C . LYS B 1 238 ? -22.25 16.906 3.934 1 95.38 238 LYS B C 1
ATOM 7643 O O . LYS B 1 238 ? -22.734 16.547 5.008 1 95.38 238 LYS B O 1
ATOM 7648 N N . TYR B 1 239 ? -20.969 16.719 3.65 1 96.38 239 TYR B N 1
ATOM 7649 C CA . TYR B 1 239 ? -20.031 16.125 4.602 1 96.38 239 TYR B CA 1
ATOM 7650 C C . TYR B 1 239 ? -19.969 16.953 5.879 1 96.38 239 TYR B C 1
ATOM 7652 O O . TYR B 1 239 ? -20.125 16.422 6.98 1 96.38 239 TYR B O 1
ATOM 7660 N N . THR B 1 240 ? -19.797 18.297 5.734 1 95.38 240 THR B N 1
ATOM 7661 C CA . THR B 1 240 ? -19.609 19.172 6.895 1 95.38 240 THR B CA 1
ATOM 7662 C C . THR B 1 240 ? -20.938 19.375 7.621 1 95.38 240 THR B C 1
ATOM 7664 O O . THR B 1 240 ? -20.953 19.719 8.805 1 95.38 240 THR B O 1
ATOM 7667 N N . PHE B 1 241 ? -22.016 19.203 6.922 1 92.31 241 PHE B N 1
ATOM 7668 C CA . PHE B 1 241 ? -23.297 19.172 7.602 1 92.31 241 PHE B CA 1
ATOM 7669 C C . PHE B 1 241 ? -23.359 18.016 8.586 1 92.31 241 PHE B C 1
ATOM 7671 O O . PHE B 1 241 ? -23.922 18.156 9.68 1 92.31 241 PHE B O 1
ATOM 7678 N N . MET B 1 242 ? -22.75 16.953 8.203 1 90.81 242 MET B N 1
ATOM 7679 C CA . MET B 1 242 ? -22.781 15.719 8.992 1 90.81 242 MET B CA 1
ATOM 7680 C C . MET B 1 242 ? -21.812 15.797 10.172 1 90.81 242 MET B C 1
ATOM 7682 O O . MET B 1 242 ? -22.172 15.438 11.297 1 90.81 242 MET B O 1
ATOM 7686 N N . VAL B 1 243 ? -20.625 16.281 9.969 1 92.75 243 VAL B N 1
ATOM 7687 C CA . VAL B 1 243 ? -19.609 16.172 11.008 1 92.75 243 VAL B CA 1
ATOM 7688 C C . VAL B 1 243 ? -19.5 17.5 11.758 1 92.75 243 VAL B C 1
ATOM 7690 O O . VAL B 1 243 ? -18.844 17.578 12.805 1 92.75 243 VAL B O 1
ATOM 7693 N N . GLY B 1 244 ? -20.125 18.531 11.266 1 93.12 244 GLY B N 1
ATOM 7694 C CA . GLY B 1 244 ? -20.094 19.859 11.883 1 93.12 244 GLY B CA 1
ATOM 7695 C C . GLY B 1 244 ? -19.297 20.875 11.094 1 93.12 244 GLY B C 1
ATOM 7696 O O . GLY B 1 244 ? -18.375 20.5 10.367 1 93.12 244 GLY B O 1
ATOM 7697 N N . ARG B 1 245 ? -19.703 22.188 11.195 1 95.62 245 ARG B N 1
ATOM 7698 C CA . ARG B 1 245 ? -19.031 23.281 10.5 1 95.62 245 ARG B CA 1
ATOM 7699 C C . ARG B 1 245 ? -18.359 24.234 11.484 1 95.62 245 ARG B C 1
ATOM 7701 O O . ARG B 1 245 ? -18.734 24.281 12.664 1 95.62 245 ARG B O 1
ATOM 7708 N N . ALA B 1 246 ? -17.375 24.891 11.023 1 95.06 246 ALA B N 1
ATOM 7709 C CA . ALA B 1 246 ? -16.641 25.844 11.859 1 95.06 246 ALA B CA 1
ATOM 7710 C C . ALA B 1 246 ? -17.547 27 12.273 1 95.06 246 ALA B C 1
ATOM 7712 O O . ALA B 1 246 ? -18.375 27.469 11.484 1 95.06 246 ALA B O 1
ATOM 7713 N N . PRO B 1 247 ? -17.375 27.531 13.477 1 96.31 247 PRO B N 1
ATOM 7714 C CA . PRO B 1 247 ? -18.078 28.75 13.867 1 96.31 247 PRO B CA 1
ATOM 7715 C C . PRO B 1 247 ? -17.516 30 13.195 1 96.31 247 PRO B C 1
ATOM 7717 O O . PRO B 1 247 ? -16.578 29.906 12.406 1 96.31 247 PRO B O 1
ATOM 7720 N N . ILE B 1 248 ? -18.109 31.078 13.484 1 96.12 248 ILE B N 1
ATOM 7721 C CA . ILE B 1 248 ? -17.641 32.312 12.891 1 96.12 248 ILE B CA 1
ATOM 7722 C C . ILE B 1 248 ? -16.516 32.906 13.734 1 96.12 248 ILE B C 1
ATOM 7724 O O . ILE B 1 248 ? -16.594 32.906 14.969 1 96.12 248 ILE B O 1
ATOM 7728 N N . ILE B 1 249 ? -15.531 33.281 13.18 1 96.31 249 ILE B N 1
ATOM 7729 C CA . ILE B 1 249 ? -14.375 33.875 13.859 1 96.31 249 ILE B CA 1
ATOM 7730 C C . ILE B 1 249 ? -14.57 35.375 14.031 1 96.31 249 ILE B C 1
ATOM 7732 O O . ILE B 1 249 ? -15.336 36 13.281 1 96.31 249 ILE B O 1
ATOM 7736 N N . LYS B 1 250 ? -13.922 35.969 14.977 1 96.12 250 LYS B N 1
ATOM 7737 C CA . LYS B 1 250 ? -13.93 37.438 15.117 1 96.12 250 LYS B CA 1
ATOM 7738 C C . LYS B 1 250 ? -13.078 38.094 14.039 1 96.12 250 LYS B C 1
ATOM 7740 O O . LYS B 1 250 ? -11.93 37.719 13.82 1 96.12 250 LYS B O 1
ATOM 7745 N N . LYS B 1 251 ? -13.578 39.094 13.43 1 96.38 251 LYS B N 1
ATOM 7746 C CA . LYS B 1 251 ? -12.953 39.781 12.312 1 96.38 251 LYS B CA 1
ATOM 7747 C C . LYS B 1 251 ? -11.625 40.406 12.734 1 96.38 251 LYS B C 1
ATOM 7749 O O . LYS B 1 251 ? -10.68 40.469 11.938 1 96.38 251 LYS B O 1
ATOM 7754 N N . GLU B 1 252 ? -11.547 40.812 13.977 1 95.69 252 GLU B N 1
ATOM 7755 C CA . GLU B 1 252 ? -10.375 41.531 14.5 1 95.69 252 GLU B CA 1
ATOM 7756 C C . GLU B 1 252 ? -9.156 40.625 14.555 1 95.69 252 GLU B C 1
ATOM 7758 O O . GLU B 1 252 ? -8.023 41.094 14.703 1 95.69 252 GLU B O 1
ATOM 7763 N N . LEU B 1 253 ? -9.383 39.281 14.391 1 97.5 253 LEU B N 1
ATOM 7764 C CA . LEU B 1 253 ? -8.289 38.344 14.516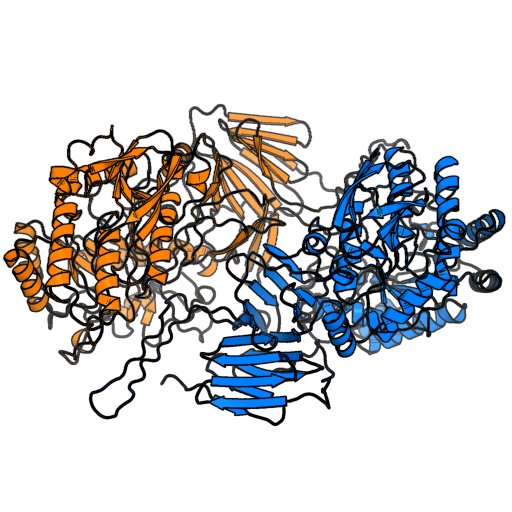 1 97.5 253 LEU B CA 1
ATOM 7765 C C . LEU B 1 253 ? -7.664 38.062 13.148 1 97.5 253 LEU B C 1
ATOM 7767 O O . LEU B 1 253 ? -6.711 37.281 13.047 1 97.5 253 LEU B O 1
ATOM 7771 N N . LEU B 1 254 ? -8.07 38.688 12.055 1 97.94 254 LEU B N 1
ATOM 7772 C CA . LEU B 1 254 ? -7.73 38.25 10.703 1 97.94 254 LEU B CA 1
ATOM 7773 C C . LEU B 1 254 ? -6.52 39 10.18 1 97.94 254 LEU B C 1
ATOM 7775 O O . LEU B 1 254 ? -6.164 38.906 9.008 1 97.94 254 LEU B O 1
ATOM 7779 N N . GLY B 1 255 ? -5.883 39.844 11.039 1 97.75 255 GLY B N 1
ATOM 7780 C CA . GLY B 1 255 ? -4.629 40.5 10.703 1 97.75 255 GLY B CA 1
ATOM 7781 C C . GLY B 1 255 ? -3.412 39.625 11.023 1 97.75 255 GLY B C 1
ATOM 7782 O O . GLY B 1 255 ? -3.467 38.406 10.938 1 97.75 255 GLY B O 1
ATOM 7783 N N . LEU B 1 256 ? -2.268 40.25 11.305 1 98.44 256 LEU B N 1
ATOM 7784 C CA . LEU B 1 256 ? -0.988 39.594 11.555 1 98.44 256 LEU B CA 1
ATOM 7785 C C . LEU B 1 256 ? -0.951 38.969 12.953 1 98.44 256 LEU B C 1
ATOM 7787 O O . LEU B 1 256 ? -1.29 39.656 13.93 1 98.44 256 LEU B O 1
ATOM 7791 N N . TRP B 1 257 ? -0.65 37.719 13.023 1 98.69 257 TRP B N 1
ATOM 7792 C CA . TRP B 1 257 ? -0.27 37.062 14.273 1 98.69 257 TRP B CA 1
ATOM 7793 C C . TRP B 1 257 ? 1.247 36.969 14.414 1 98.69 257 TRP B C 1
ATOM 7795 O O . TRP B 1 257 ? 1.918 36.344 13.602 1 98.69 257 TRP B O 1
ATOM 7805 N N . GLN B 1 258 ? 1.778 37.656 15.43 1 98.56 258 GLN B N 1
ATOM 7806 C CA . GLN B 1 258 ? 3.219 37.656 15.656 1 98.56 258 GLN B CA 1
ATOM 7807 C C . GLN B 1 258 ? 3.605 36.594 16.703 1 98.56 258 GLN B C 1
ATOM 7809 O O . GLN B 1 258 ? 3.018 36.562 17.781 1 98.56 258 GLN B O 1
ATOM 7814 N N . SER B 1 259 ? 4.484 35.75 16.312 1 96.88 259 SER B N 1
ATOM 7815 C CA . SER B 1 259 ? 4.941 34.656 17.172 1 96.88 259 SER B CA 1
ATOM 7816 C C . SER B 1 259 ? 6.383 34.281 16.859 1 96.88 259 SER B C 1
ATOM 7818 O O . SER B 1 259 ? 6.848 34.469 15.727 1 96.88 259 SER B O 1
ATOM 7820 N N . LYS B 1 260 ? 7.141 33.75 17.75 1 94.19 260 LYS B N 1
ATOM 7821 C CA . LYS B 1 260 ? 8.453 33.156 17.594 1 94.19 260 LYS B CA 1
ATOM 7822 C C . LYS B 1 260 ? 8.703 32.094 18.656 1 94.19 260 LYS B C 1
ATOM 7824 O O . LYS B 1 260 ? 7.988 32.031 19.656 1 94.19 260 LYS B O 1
ATOM 7829 N N . LEU B 1 261 ? 9.727 31.234 18.453 1 92 261 LEU B N 1
ATOM 7830 C CA . LEU B 1 261 ? 10.266 30.406 19.531 1 92 261 LEU B CA 1
ATOM 7831 C C . LEU B 1 261 ? 11.398 31.125 20.25 1 92 261 LEU B C 1
ATOM 7833 O O . LEU B 1 261 ? 12.539 31.141 19.781 1 92 261 LEU B O 1
ATOM 7837 N N . ARG B 1 262 ? 11.25 31.625 21.328 1 92.75 262 ARG B N 1
ATOM 7838 C CA . ARG B 1 262 ? 10.102 32.062 22.109 1 92.75 262 ARG B CA 1
ATOM 7839 C C . ARG B 1 262 ? 10.383 33.375 22.797 1 92.75 262 ARG B C 1
ATOM 7841 O O . ARG B 1 262 ? 11.539 33.75 23.016 1 92.75 262 ARG B O 1
ATOM 7848 N N . TYR B 1 263 ? 9.352 34.188 22.984 1 95.81 263 TYR B N 1
ATOM 7849 C CA . TYR B 1 263 ? 9.531 35.312 23.891 1 95.81 263 TYR B CA 1
ATOM 7850 C C . TYR B 1 263 ? 9.695 34.812 25.328 1 95.81 263 TYR B C 1
ATOM 7852 O O . TYR B 1 263 ? 9.172 33.781 25.719 1 95.81 263 TYR B O 1
ATOM 7860 N N . GLN B 1 264 ? 10.32 35.656 26.141 1 95.38 264 GLN B N 1
ATOM 7861 C CA . GLN B 1 264 ? 10.766 35.094 27.422 1 95.38 264 GLN B CA 1
ATOM 7862 C C . GLN B 1 264 ? 10.219 35.906 28.594 1 95.38 264 GLN B C 1
ATOM 7864 O O . GLN B 1 264 ? 10.203 35.438 29.734 1 95.38 264 GLN B O 1
ATOM 7869 N N . THR B 1 265 ? 9.836 37.219 28.328 1 95.75 265 THR B N 1
ATOM 7870 C CA . THR B 1 265 ? 9.375 38.062 29.438 1 95.75 265 THR B CA 1
ATOM 7871 C C . THR B 1 265 ? 8.227 38.938 28.984 1 95.75 265 THR B C 1
ATOM 7873 O O . THR B 1 265 ? 8.055 39.188 27.781 1 95.75 265 THR B O 1
ATOM 7876 N N . THR B 1 266 ? 7.555 39.438 30.031 1 97 266 THR B N 1
ATOM 7877 C CA . THR B 1 266 ? 6.512 40.438 29.766 1 97 266 THR B CA 1
ATOM 7878 C C . THR B 1 266 ? 7.09 41.656 29.062 1 97 266 THR B C 1
ATOM 7880 O O . THR B 1 266 ? 6.488 42.188 28.125 1 97 266 THR B O 1
ATOM 7883 N N . ASN B 1 267 ? 8.227 42.062 29.5 1 96.75 267 ASN B N 1
ATOM 7884 C CA . ASN B 1 267 ? 8.859 43.25 28.922 1 96.75 267 ASN B CA 1
ATOM 7885 C C . ASN B 1 267 ? 9.203 43.031 27.453 1 96.75 267 ASN B C 1
ATOM 7887 O O . ASN B 1 267 ? 9.07 43.969 26.641 1 96.75 267 ASN B O 1
ATOM 7891 N N . GLU B 1 268 ? 9.68 41.938 27.172 1 96.38 268 GLU B N 1
ATOM 7892 C CA . GLU B 1 268 ? 10.008 41.625 25.781 1 96.38 268 GLU B CA 1
ATOM 7893 C C . GLU B 1 268 ? 8.766 41.719 24.891 1 96.38 268 GLU B C 1
ATOM 7895 O O . GLU B 1 268 ? 8.805 42.312 23.828 1 96.38 268 GLU B O 1
ATOM 7900 N N . VAL B 1 269 ? 7.707 41.125 25.312 1 97.88 269 VAL B N 1
ATOM 7901 C CA . VAL B 1 269 ? 6.465 41.125 24.547 1 97.88 269 VAL B CA 1
ATOM 7902 C C . VAL B 1 269 ? 5.945 42.562 24.406 1 97.88 269 VAL B C 1
ATOM 7904 O O . VAL B 1 269 ? 5.504 42.938 23.328 1 97.88 269 VAL B O 1
ATOM 7907 N N . GLU B 1 270 ? 6.016 43.25 25.5 1 98.06 270 GLU B N 1
ATOM 7908 C CA . GLU B 1 270 ? 5.555 44.656 25.453 1 98.06 270 GLU B CA 1
ATOM 7909 C C . GLU B 1 270 ? 6.387 45.469 24.484 1 98.06 270 GLU B C 1
ATOM 7911 O O . GLU B 1 270 ? 5.848 46.312 23.766 1 98.06 270 GLU B O 1
ATOM 7916 N N . SER B 1 271 ? 7.664 45.25 24.516 1 97.94 271 SER B N 1
ATOM 7917 C CA . SER B 1 271 ? 8.547 45.969 23.594 1 97.94 271 SER B CA 1
ATOM 7918 C C . SER B 1 271 ? 8.203 45.688 22.141 1 97.94 271 SER B C 1
ATOM 7920 O O . SER B 1 271 ? 8.203 46.594 21.312 1 97.94 271 SER B O 1
ATOM 7922 N N . ILE B 1 272 ? 7.973 44.469 21.812 1 97.88 272 ILE B N 1
ATOM 7923 C CA . ILE B 1 272 ? 7.609 44.062 20.469 1 97.88 272 ILE B CA 1
ATOM 7924 C C . ILE B 1 272 ? 6.281 44.688 20.078 1 97.88 272 ILE B C 1
ATOM 7926 O O . ILE B 1 272 ? 6.137 45.219 18.969 1 97.88 272 ILE B O 1
ATOM 7930 N N . TYR B 1 273 ? 5.301 44.656 20.984 1 98 273 TYR B N 1
ATOM 7931 C CA . TYR B 1 273 ? 3.998 45.281 20.781 1 98 273 TYR B CA 1
ATOM 7932 C C . TYR B 1 273 ? 4.145 46.781 20.469 1 98 273 TYR B C 1
ATOM 7934 O O . TYR B 1 273 ? 3.602 47.25 19.469 1 98 273 TYR B O 1
ATOM 7942 N N . ASN B 1 274 ? 4.902 47.438 21.234 1 98.19 274 ASN B N 1
ATOM 7943 C CA . ASN B 1 274 ? 5.113 48.875 21.062 1 98.19 274 ASN B CA 1
ATOM 7944 C C . ASN B 1 274 ? 5.828 49.156 19.75 1 98.19 274 ASN B C 1
ATOM 7946 O O . ASN B 1 274 ? 5.512 50.156 19.078 1 98.19 274 ASN B O 1
ATOM 7950 N N . GLU B 1 275 ? 6.773 48.344 19.438 1 98.25 275 GLU B N 1
ATOM 7951 C CA . GLU B 1 275 ? 7.516 48.562 18.188 1 98.25 275 GLU B CA 1
ATOM 7952 C C . GLU B 1 275 ? 6.613 48.406 16.969 1 98.25 275 GLU B C 1
ATOM 7954 O O . GLU B 1 275 ? 6.742 49.125 15.992 1 98.25 275 GLU B O 1
ATOM 7959 N N . TYR B 1 276 ? 5.762 47.438 16.969 1 98.19 276 TYR B N 1
ATOM 7960 C CA . TYR B 1 276 ? 4.793 47.312 15.891 1 98.19 276 TYR B CA 1
ATOM 7961 C C . TYR B 1 276 ? 3.928 48.562 15.766 1 98.19 276 TYR B C 1
ATOM 7963 O O . TYR B 1 276 ? 3.703 49.062 14.656 1 98.19 276 TYR B O 1
ATOM 7971 N N . LEU B 1 277 ? 3.451 49.125 16.875 1 97.44 277 LEU B N 1
ATOM 7972 C CA . LEU B 1 277 ? 2.635 50.312 16.844 1 97.44 277 LEU B CA 1
ATOM 7973 C C . LEU B 1 277 ? 3.426 51.5 16.281 1 97.44 277 LEU B C 1
ATOM 7975 O O . LEU B 1 277 ? 2.891 52.312 15.523 1 97.44 277 LEU B O 1
ATOM 7979 N N . ASN B 1 278 ? 4.664 51.531 16.703 1 97.75 278 ASN B N 1
ATOM 7980 C CA . ASN B 1 278 ? 5.535 52.594 16.188 1 97.75 278 ASN B CA 1
ATOM 7981 C C . ASN B 1 278 ? 5.66 52.531 14.672 1 97.75 278 ASN B C 1
ATOM 7983 O O . ASN B 1 278 ? 5.824 53.562 14.008 1 97.75 278 ASN B O 1
ATOM 7987 N N . ARG B 1 279 ? 5.582 51.344 14.219 1 96.88 279 ARG B N 1
ATOM 7988 C CA . ARG B 1 279 ? 5.707 51.125 12.781 1 96.88 279 ARG B CA 1
ATOM 7989 C C . ARG B 1 279 ? 4.344 51.188 12.094 1 96.88 279 ARG B C 1
ATOM 7991 O O . ARG B 1 279 ? 4.223 50.875 10.914 1 96.88 279 ARG B O 1
ATOM 7998 N N . LYS B 1 280 ? 3.348 51.5 12.836 1 96.5 280 LYS B N 1
ATOM 7999 C CA . LYS B 1 280 ? 1.976 51.688 12.367 1 96.5 280 LYS B CA 1
ATOM 8000 C C . LYS B 1 280 ? 1.393 50.344 11.883 1 96.5 280 LYS B C 1
ATOM 8002 O O . LYS B 1 280 ? 0.701 50.312 10.867 1 96.5 280 LYS B O 1
ATOM 8007 N N . ILE B 1 281 ? 1.798 49.344 12.469 1 96.88 281 ILE B N 1
ATOM 8008 C CA . ILE B 1 281 ? 1.236 48.031 12.281 1 96.88 281 ILE B CA 1
ATOM 8009 C C . ILE B 1 281 ? 0.602 47.531 13.578 1 96.88 281 ILE B C 1
ATOM 8011 O O . ILE B 1 281 ? 1.222 47.594 14.641 1 96.88 281 ILE B O 1
ATOM 8015 N N . LYS B 1 282 ? -0.58 47.219 13.523 1 95.31 282 LYS B N 1
ATOM 8016 C CA . LYS B 1 282 ? -1.271 46.656 14.688 1 95.31 282 LYS B CA 1
ATOM 8017 C C . LYS B 1 282 ? -1.438 45.156 14.555 1 95.31 282 LYS B C 1
ATOM 8019 O O . LYS B 1 282 ? -2.322 44.688 13.844 1 95.31 282 LYS B O 1
ATOM 8024 N N . PRO B 1 283 ? -0.667 44.344 15.266 1 97.56 283 PRO B N 1
ATOM 8025 C CA . PRO B 1 283 ? -0.912 42.906 15.242 1 97.56 283 PRO B CA 1
ATOM 8026 C C . PRO B 1 283 ? -2.268 42.531 15.828 1 97.56 283 PRO B C 1
ATOM 8028 O O . PRO B 1 283 ? -2.721 43.156 16.797 1 97.56 283 PRO B O 1
ATOM 8031 N N . SER B 1 284 ? -2.9 41.562 15.25 1 98.12 284 SER B N 1
ATOM 8032 C CA . SER B 1 284 ? -4.129 41.031 15.82 1 98.12 284 SER B CA 1
ATOM 8033 C C . SER B 1 284 ? -3.842 40.188 17.047 1 98.12 284 SER B C 1
ATOM 8035 O O . SER B 1 284 ? -4.637 40.156 18 1 98.12 284 SER B O 1
ATOM 8037 N N . VAL B 1 285 ? -2.773 39.406 17 1 98.5 285 VAL B N 1
ATOM 8038 C CA . VAL B 1 285 ? -2.426 38.5 18.062 1 98.5 285 VAL B CA 1
ATOM 8039 C C . VAL B 1 285 ? -0.915 38.5 18.297 1 98.5 285 VAL B C 1
ATOM 8041 O O . VAL B 1 285 ? -0.139 38.594 17.344 1 98.5 285 VAL B O 1
ATOM 8044 N N . ILE B 1 286 ? -0.461 38.5 19.484 1 98.56 286 ILE B N 1
ATOM 8045 C CA . ILE B 1 286 ? 0.916 38.188 19.859 1 98.56 286 ILE B CA 1
ATOM 8046 C C . ILE B 1 286 ? 0.949 36.969 20.75 1 98.56 286 ILE B C 1
ATOM 8048 O O . ILE B 1 286 ? 0.164 36.844 21.688 1 98.56 286 ILE B O 1
ATOM 8052 N N . VAL B 1 287 ? 1.854 36.062 20.484 1 98.31 287 VAL B N 1
ATOM 8053 C CA . VAL B 1 287 ? 1.826 34.719 21.109 1 98.31 287 VAL B CA 1
ATOM 8054 C C . VAL B 1 287 ? 2.912 34.625 22.172 1 98.31 287 VAL B C 1
ATOM 8056 O O . VAL B 1 287 ? 4.059 35.031 21.938 1 98.31 287 VAL B O 1
ATOM 8059 N N . ILE B 1 288 ? 2.557 34.188 23.328 1 97.81 288 ILE B N 1
ATOM 8060 C CA . ILE B 1 288 ? 3.488 33.719 24.344 1 97.81 288 ILE B CA 1
ATOM 8061 C C . ILE B 1 288 ? 3.578 32.219 24.297 1 97.81 288 ILE B C 1
ATOM 8063 O O . ILE B 1 288 ? 2.662 31.516 24.75 1 97.81 288 ILE B O 1
ATOM 8067 N N . ASP B 1 289 ? 4.645 31.703 23.844 1 96.56 289 ASP B N 1
ATOM 8068 C CA . ASP B 1 289 ? 4.852 30.281 23.578 1 96.56 289 ASP B CA 1
ATOM 8069 C C . ASP B 1 289 ? 5.277 29.531 24.828 1 96.56 289 ASP B C 1
ATOM 8071 O O . ASP B 1 289 ? 5.121 30.047 25.938 1 96.56 289 ASP B O 1
ATOM 8075 N N . TYR B 1 290 ? 5.734 28.328 24.672 1 92.56 290 TYR B N 1
ATOM 8076 C CA . TYR B 1 290 ? 5.984 27.359 25.734 1 92.56 290 TYR B CA 1
ATOM 8077 C C . TYR B 1 290 ? 7.059 27.859 26.688 1 92.56 290 TYR B C 1
ATOM 8079 O O . TYR B 1 290 ? 7.785 28.797 26.375 1 92.56 290 TYR B O 1
ATOM 8087 N N . PHE B 1 291 ? 7.07 27.359 27.875 1 90.5 291 PHE B N 1
ATOM 8088 C CA . PHE B 1 291 ? 7.98 27.562 29 1 90.5 291 PHE B CA 1
ATOM 8089 C C . PHE B 1 291 ? 7.738 28.906 29.656 1 90.5 291 PHE B C 1
ATOM 8091 O O . PHE B 1 291 ? 8.633 29.453 30.312 1 90.5 291 PHE B O 1
ATOM 8098 N N . HIS B 1 292 ? 6.625 29.531 29.375 1 95.75 292 HIS B N 1
ATOM 8099 C CA . HIS B 1 292 ? 6.219 30.672 30.188 1 95.75 292 HIS B CA 1
ATOM 8100 C C . HIS B 1 292 ? 5.766 30.234 31.578 1 95.75 292 HIS B C 1
ATOM 8102 O O . HIS B 1 292 ? 5.449 31.062 32.438 1 95.75 292 HIS B O 1
ATOM 8108 N N . TRP B 1 293 ? 5.703 28.938 31.781 1 94.88 293 TRP B N 1
ATOM 8109 C CA . TRP B 1 293 ? 5.172 28.328 33 1 94.88 293 TRP B CA 1
ATOM 8110 C C . TRP B 1 293 ? 6.297 27.922 33.938 1 94.88 293 TRP B C 1
ATOM 8112 O O . TRP B 1 293 ? 7.465 27.891 33.562 1 94.88 293 TRP B O 1
ATOM 8122 N N . THR B 1 294 ? 5.934 27.578 35.188 1 93.81 294 THR B N 1
ATOM 8123 C CA . THR B 1 294 ? 6.91 27.109 36.156 1 93.81 294 THR B CA 1
ATOM 8124 C C . THR B 1 294 ? 7.336 25.672 35.844 1 93.81 294 THR B C 1
ATOM 8126 O O . THR B 1 294 ? 8.531 25.375 35.75 1 93.81 294 THR B O 1
ATOM 8129 N N . GLU B 1 295 ? 6.324 24.781 35.719 1 93.56 295 GLU B N 1
ATOM 8130 C CA . GLU B 1 295 ? 6.48 23.391 35.312 1 93.56 295 GLU B CA 1
ATOM 8131 C C . GLU B 1 295 ? 5.352 22.953 34.406 1 93.56 295 GLU B C 1
ATOM 8133 O O . GLU B 1 295 ? 4.227 23.438 34.5 1 93.56 295 GLU B O 1
ATOM 8138 N N . ASP B 1 296 ? 5.727 22.016 33.562 1 93.81 296 ASP B N 1
ATOM 8139 C CA . ASP B 1 296 ? 4.652 21.406 32.781 1 93.81 296 ASP B CA 1
ATOM 8140 C C . ASP B 1 296 ? 3.57 20.828 33.688 1 93.81 296 ASP B C 1
ATOM 8142 O O . ASP B 1 296 ? 3.873 20.156 34.688 1 93.81 296 ASP B O 1
ATOM 8146 N N . GLY B 1 297 ? 2.412 21.141 33.344 1 96.31 297 GLY B N 1
ATOM 8147 C CA . GLY B 1 297 ? 1.318 20.594 34.156 1 96.31 297 GLY B CA 1
ATOM 8148 C C . GLY B 1 297 ? 0.778 21.578 35.156 1 96.31 297 GLY B C 1
ATOM 8149 O O . GLY B 1 297 ? -0.312 21.375 35.719 1 96.31 297 GLY B O 1
ATOM 8150 N N . ASN B 1 298 ? 1.562 22.609 35.469 1 97.19 298 ASN B N 1
ATOM 8151 C CA . ASN B 1 298 ? 1.073 23.625 36.406 1 97.19 298 ASN B CA 1
ATOM 8152 C C . ASN B 1 298 ? 0.089 24.578 35.719 1 97.19 298 ASN B C 1
ATOM 8154 O O . ASN B 1 298 ? -0.777 25.141 36.406 1 97.19 298 ASN B O 1
ATOM 8158 N N . PHE B 1 299 ? 0.251 24.828 34.469 1 97.62 299 PHE B N 1
ATOM 8159 C CA . PHE B 1 299 ? -0.563 25.734 33.656 1 97.62 299 PHE B CA 1
ATOM 8160 C C . PHE B 1 299 ? -0.68 27.109 34.344 1 97.62 299 PHE B C 1
ATOM 8162 O O . PHE B 1 299 ? -1.786 27.578 34.594 1 97.62 299 PHE B O 1
ATOM 8169 N N . GLU B 1 300 ? 0.426 27.719 34.5 1 96.81 300 GLU B N 1
ATOM 8170 C CA . GLU B 1 300 ? 0.499 29.031 35.125 1 96.81 300 GLU B CA 1
ATOM 8171 C C . GLU B 1 300 ? 1.729 29.812 34.656 1 96.81 300 GLU B C 1
ATOM 8173 O O . GLU B 1 300 ? 2.742 29.203 34.281 1 96.81 300 GLU B O 1
ATOM 8178 N N . PHE B 1 301 ? 1.627 31.078 34.719 1 96.94 301 PHE B N 1
ATOM 8179 C CA . PHE B 1 301 ? 2.795 31.891 34.406 1 96.94 301 PHE B CA 1
ATOM 8180 C C . PHE B 1 301 ? 3.826 31.812 35.531 1 96.94 301 PHE B C 1
ATOM 8182 O O . PHE B 1 301 ? 3.469 31.781 36.688 1 96.94 301 PHE B O 1
ATOM 8189 N N . ASP B 1 302 ? 5.027 31.797 35.156 1 96.12 302 ASP B N 1
ATOM 8190 C CA . ASP B 1 302 ? 6.121 31.969 36.125 1 96.12 302 ASP B CA 1
ATOM 8191 C C . ASP B 1 302 ? 6.332 33.438 36.438 1 96.12 302 ASP B C 1
ATOM 8193 O O . ASP B 1 302 ? 6.938 34.188 35.656 1 96.12 302 ASP B O 1
ATOM 8197 N N . ASP B 1 303 ? 6.078 33.844 37.531 1 93.75 303 ASP B N 1
ATOM 8198 C CA . ASP B 1 303 ? 6.074 35.25 37.906 1 93.75 303 ASP B CA 1
ATOM 8199 C C . ASP B 1 303 ? 7.488 35.812 37.906 1 93.75 303 ASP B C 1
ATOM 8201 O O . ASP B 1 303 ? 7.668 37.062 37.906 1 93.75 303 ASP B O 1
ATOM 8205 N N . ASN B 1 304 ? 8.453 34.969 37.906 1 94.69 304 ASN B N 1
ATOM 8206 C CA . ASN B 1 304 ? 9.828 35.469 37.844 1 94.69 304 ASN B CA 1
ATOM 8207 C C . ASN B 1 304 ? 10.102 36.156 36.531 1 94.69 304 ASN B C 1
ATOM 8209 O O . ASN B 1 304 ? 10.969 37.031 36.438 1 94.69 304 ASN B O 1
ATOM 8213 N N . TYR B 1 305 ? 9.328 35.844 35.531 1 95.69 305 TYR B N 1
ATOM 8214 C CA . TYR B 1 305 ? 9.609 36.344 34.188 1 95.69 305 TYR B CA 1
ATOM 8215 C C . TYR B 1 305 ? 8.391 37.062 33.625 1 95.69 305 TYR B C 1
ATOM 8217 O O . TYR B 1 305 ? 8.516 37.875 32.688 1 95.69 305 TYR B O 1
ATOM 8225 N N . TRP B 1 306 ? 7.246 36.75 34.125 1 96.81 306 TRP B N 1
ATOM 8226 C CA . TRP B 1 306 ? 6 37.188 33.531 1 96.81 306 TRP B CA 1
ATOM 8227 C C . TRP B 1 306 ? 5.152 37.969 34.531 1 96.81 306 TRP B C 1
ATOM 8229 O O . TRP B 1 306 ? 3.957 37.688 34.688 1 96.81 306 TRP B O 1
ATOM 8239 N N . LYS B 1 307 ? 5.77 38.875 35.062 1 92.38 307 LYS B N 1
ATOM 8240 C CA . LYS B 1 307 ? 5.062 39.719 36 1 92.38 307 LYS B CA 1
ATOM 8241 C C . LYS B 1 307 ? 4.121 40.688 35.281 1 92.38 307 LYS B C 1
ATOM 8243 O O . LYS B 1 307 ? 4.418 41.125 34.188 1 92.38 307 LYS B O 1
ATOM 8248 N N . ASP B 1 308 ? 2.98 41 35.812 1 93.88 308 ASP B N 1
ATOM 8249 C CA . ASP B 1 308 ? 2.025 42 35.375 1 93.88 308 ASP B CA 1
ATOM 8250 C C . ASP B 1 308 ? 1.464 41.688 34 1 93.88 308 ASP B C 1
ATOM 8252 O O . ASP B 1 308 ? 1.234 42.562 33.156 1 93.88 308 ASP B O 1
ATOM 8256 N N . ILE B 1 309 ? 1.406 40.438 33.688 1 95.94 309 ILE B N 1
ATOM 8257 C CA . ILE B 1 309 ? 0.891 40.031 32.406 1 95.94 309 ILE B CA 1
ATOM 8258 C C . ILE B 1 309 ? -0.552 40.5 32.219 1 95.94 309 ILE B C 1
ATOM 8260 O O . ILE B 1 309 ? -0.987 40.812 31.125 1 95.94 309 ILE B O 1
ATOM 8264 N N . ASP B 1 310 ? -1.305 40.562 33.281 1 94.81 310 ASP B N 1
ATOM 8265 C CA . ASP B 1 310 ? -2.68 41.062 33.25 1 94.81 310 ASP B CA 1
ATOM 8266 C C . ASP B 1 310 ? -2.734 42.5 32.781 1 94.81 310 ASP B C 1
ATOM 8268 O O . ASP B 1 310 ? -3.613 42.875 32 1 94.81 310 ASP B O 1
ATOM 8272 N N . LYS B 1 311 ? -1.812 43.281 33.219 1 96.25 311 LYS B N 1
ATOM 8273 C CA . LYS B 1 311 ? -1.731 44.688 32.812 1 96.25 311 LYS B CA 1
ATOM 8274 C C . LYS B 1 311 ? -1.396 44.781 31.328 1 96.25 311 LYS B C 1
ATOM 8276 O O . LYS B 1 311 ? -1.977 45.625 30.609 1 96.25 311 LYS B O 1
ATOM 8281 N N . LEU B 1 312 ? -0.462 44.031 30.984 1 97.25 312 LEU B N 1
ATOM 8282 C CA . LEU B 1 312 ? -0.082 44.062 29.562 1 97.25 312 LEU B CA 1
ATOM 8283 C C . LEU B 1 312 ? -1.248 43.625 28.688 1 97.25 312 LEU B C 1
ATOM 8285 O O . LEU B 1 312 ? -1.5 44.25 27.641 1 97.25 312 LEU B O 1
ATOM 8289 N N . SER B 1 313 ? -1.912 42.531 29.047 1 97 313 SER B N 1
ATOM 8290 C CA . SER B 1 313 ? -3.053 42.062 28.281 1 97 313 SER B CA 1
ATOM 8291 C C . SER B 1 313 ? -4.125 43.125 28.141 1 97 313 SER B C 1
ATOM 8293 O O . SER B 1 313 ? -4.703 43.312 27.062 1 97 313 SER B O 1
ATOM 8295 N N . LYS B 1 314 ? -4.402 43.844 29.172 1 95.69 314 LYS B N 1
ATOM 8296 C CA . LYS B 1 314 ? -5.383 44.906 29.141 1 95.69 314 LYS B CA 1
ATOM 8297 C C . LYS B 1 314 ? -4.938 46.031 28.219 1 95.69 314 LYS B C 1
ATOM 8299 O O . LYS B 1 314 ? -5.738 46.562 27.453 1 95.69 314 LYS B O 1
ATOM 8304 N N . LYS B 1 315 ? -3.742 46.375 28.375 1 96.19 315 LYS B N 1
ATOM 8305 C CA . LYS B 1 315 ? -3.176 47.406 27.531 1 96.19 315 LYS B CA 1
ATOM 8306 C C . LYS B 1 315 ? -3.314 47.062 26.047 1 96.19 315 LYS B C 1
ATOM 8308 O O . LYS B 1 315 ? -3.729 47.875 25.234 1 96.19 315 LYS B O 1
ATOM 8313 N N . MET B 1 316 ? -2.984 45.906 25.703 1 97 316 MET B N 1
ATOM 8314 C CA . MET B 1 316 ? -3.01 45.438 24.328 1 97 316 MET B CA 1
ATOM 8315 C C . MET B 1 316 ? -4.438 45.406 23.797 1 97 316 MET B C 1
ATOM 8317 O O . MET B 1 316 ? -4.668 45.688 22.609 1 97 316 MET B O 1
ATOM 8321 N N . LYS B 1 317 ? -5.363 45.094 24.625 1 93.62 317 LYS B N 1
ATOM 8322 C CA . LYS B 1 317 ? -6.766 45.031 24.234 1 93.62 317 LYS B CA 1
ATOM 8323 C C . LYS B 1 317 ? -7.277 46.375 23.781 1 93.62 317 LYS B C 1
ATOM 8325 O O . LYS B 1 317 ? -8.195 46.469 22.953 1 93.62 317 LYS B O 1
ATOM 8330 N N . GLU B 1 318 ? -6.695 47.375 24.234 1 93.69 318 GLU B N 1
ATOM 8331 C CA . GLU B 1 318 ? -7.086 48.75 23.844 1 93.69 318 GLU B CA 1
ATOM 8332 C C . GLU B 1 318 ? -6.871 48.969 22.359 1 93.69 318 GLU B C 1
ATOM 8334 O O . GLU B 1 318 ? -7.555 49.812 21.75 1 93.69 318 GLU B O 1
ATOM 8339 N N . THR B 1 319 ? -5.98 48.344 21.812 1 93.5 319 THR B N 1
ATOM 8340 C CA . THR B 1 319 ? -5.719 48.438 20.375 1 93.5 319 THR B CA 1
ATOM 8341 C C . THR B 1 319 ? -6.215 47.219 19.641 1 93.5 319 THR B C 1
ATOM 8343 O O . THR B 1 319 ? -5.797 46.938 18.516 1 93.5 319 THR B O 1
ATOM 8346 N N . ASN B 1 320 ? -7.02 46.375 20.266 1 93.88 320 ASN B N 1
ATOM 8347 C CA . ASN B 1 320 ? -7.617 45.188 19.703 1 93.88 320 ASN B CA 1
ATOM 8348 C C . ASN B 1 320 ? -6.555 44.125 19.375 1 93.88 320 ASN B C 1
ATOM 8350 O O . ASN B 1 320 ? -6.645 43.469 18.344 1 93.88 320 ASN B O 1
ATOM 8354 N N . THR B 1 321 ? -5.453 44.156 20.047 1 97.44 321 THR B N 1
ATOM 8355 C CA . THR B 1 321 ? -4.457 43.094 19.984 1 97.44 321 THR B CA 1
ATOM 8356 C C . THR B 1 321 ? -4.672 42.094 21.109 1 97.44 321 THR B C 1
ATOM 8358 O O . THR B 1 321 ? -4.824 42.469 22.266 1 97.44 321 THR B O 1
ATOM 8361 N N . GLU B 1 322 ? -4.754 40.844 20.75 1 97.25 322 GLU B N 1
ATOM 8362 C CA . GLU B 1 322 ? -4.98 39.781 21.719 1 97.25 322 GLU B CA 1
ATOM 8363 C C . GLU B 1 322 ? -3.686 39.031 22.031 1 97.25 322 GLU B C 1
ATOM 8365 O O . GLU B 1 322 ? -2.789 38.938 21.203 1 97.25 322 GLU B O 1
ATOM 8370 N N . LEU B 1 323 ? -3.604 38.531 23.281 1 97.5 323 LEU B N 1
ATOM 8371 C CA . LEU B 1 323 ? -2.537 37.625 23.656 1 97.5 323 LEU B CA 1
ATOM 8372 C C . LEU B 1 323 ? -2.986 36.188 23.516 1 97.5 323 LEU B C 1
ATOM 8374 O O . LEU B 1 323 ? -4.133 35.844 23.828 1 97.5 323 LEU B O 1
ATOM 8378 N N . MET B 1 324 ? -2.125 35.375 23.062 1 97.94 324 MET B N 1
ATOM 8379 C CA . MET B 1 324 ? -2.32 33.938 23.016 1 97.94 324 MET B CA 1
ATOM 8380 C C . MET B 1 324 ? -1.243 33.219 23.812 1 97.94 324 MET B C 1
ATOM 8382 O O . MET B 1 324 ? -0.074 33.594 23.781 1 97.94 324 MET B O 1
ATOM 8386 N N . VAL B 1 325 ? -1.583 32.156 24.531 1 97.75 325 VAL B N 1
ATOM 8387 C CA . VAL B 1 325 ? -0.609 31.406 25.312 1 97.75 325 VAL B CA 1
ATOM 8388 C C . VAL B 1 325 ? -0.62 29.938 24.859 1 97.75 325 VAL B C 1
ATOM 8390 O O . VAL B 1 325 ? -1.68 29.375 24.578 1 97.75 325 VAL B O 1
ATOM 8393 N N . SER B 1 326 ? 0.535 29.344 24.812 1 97.38 326 SER B N 1
ATOM 8394 C CA . SER B 1 326 ? 0.661 27.922 24.484 1 97.38 326 SER B CA 1
ATOM 8395 C C . SER B 1 326 ? 0.459 27.047 25.719 1 97.38 326 SER B C 1
ATOM 8397 O O . SER B 1 326 ? 0.848 27.438 26.828 1 97.38 326 SER B O 1
ATOM 8399 N N . VAL B 1 327 ? -0.136 25.953 25.547 1 97.31 327 VAL B N 1
ATOM 8400 C CA . VAL B 1 327 ? -0.277 24.938 26.578 1 97.31 327 VAL B CA 1
ATOM 8401 C C . VAL B 1 327 ? 0.068 23.562 26.016 1 97.31 327 VAL B C 1
ATOM 8403 O O . VAL B 1 327 ? -0.231 23.266 24.859 1 97.31 327 VAL B O 1
ATOM 8406 N N . TRP B 1 328 ? 0.738 22.75 26.812 1 96.81 328 TRP B N 1
ATOM 8407 C CA . TRP B 1 328 ? 1.159 21.422 26.422 1 96.81 328 TRP B CA 1
ATOM 8408 C C . TRP B 1 328 ? 0.444 20.359 27.25 1 96.81 328 TRP B C 1
ATOM 8410 O O . TRP B 1 328 ? 0.074 20.594 28.391 1 96.81 328 TRP B O 1
ATOM 8420 N N . PRO B 1 329 ? 0.241 19.219 26.641 1 96.88 329 PRO B N 1
ATOM 8421 C CA . PRO B 1 329 ? -0.429 18.156 27.375 1 96.88 329 PRO B CA 1
ATOM 8422 C C . PRO B 1 329 ? 0.523 17.375 28.281 1 96.88 329 PRO B C 1
ATOM 8424 O O . PRO B 1 329 ? 0.159 16.312 28.797 1 96.88 329 PRO B O 1
ATOM 8427 N N . THR B 1 330 ? 1.705 17.781 28.5 1 95.38 330 THR B N 1
ATOM 8428 C CA . THR B 1 330 ? 2.707 17.062 29.297 1 95.38 330 THR B CA 1
ATOM 8429 C C . THR B 1 330 ? 2.693 17.547 30.734 1 95.38 330 THR B C 1
ATOM 8431 O O . THR B 1 330 ? 2.289 18.672 31.016 1 95.38 330 THR B O 1
ATOM 8434 N N . VAL B 1 331 ? 3.133 16.672 31.594 1 96.44 331 VAL B N 1
ATOM 8435 C CA . VAL B 1 331 ? 3.25 16.953 33.031 1 96.44 331 VAL B CA 1
ATOM 8436 C C . VAL B 1 331 ? 4.637 16.562 33.531 1 96.44 331 VAL B C 1
ATOM 8438 O O . VAL B 1 331 ? 5.02 15.391 33.438 1 96.44 331 VAL B O 1
ATOM 8441 N N . SER B 1 332 ? 5.312 17.547 34 1 94.56 332 SER B N 1
ATOM 8442 C CA . SER B 1 332 ? 6.602 17.297 34.656 1 94.56 332 SER B CA 1
ATOM 8443 C C . SER B 1 332 ? 6.426 16.578 36 1 94.56 332 SER B C 1
ATOM 8445 O O . SER B 1 332 ? 5.496 16.875 36.75 1 94.56 332 SER B O 1
ATOM 8447 N N . LYS B 1 333 ? 7.422 15.766 36.312 1 94.25 333 LYS B N 1
ATOM 8448 C CA . LYS B 1 333 ? 7.398 15.102 37.594 1 94.25 333 LYS B CA 1
ATOM 8449 C C . LYS B 1 333 ? 7.582 16.109 38.719 1 94.25 333 LYS B C 1
ATOM 8451 O O . LYS B 1 333 ? 7.246 15.82 39.875 1 94.25 333 LYS B O 1
ATOM 8456 N N . ASN B 1 334 ? 8.047 17.266 38.438 1 93.62 334 ASN B N 1
ATOM 8457 C CA . ASN B 1 334 ? 8.266 18.328 39.406 1 93.62 334 ASN B CA 1
ATOM 8458 C C . ASN B 1 334 ? 7.039 19.219 39.562 1 93.62 334 ASN B C 1
ATOM 8460 O O . ASN B 1 334 ? 7.027 20.141 40.375 1 93.62 334 ASN B O 1
ATOM 8464 N N . SER B 1 335 ? 6.016 18.984 38.844 1 96.56 335 SER B N 1
ATOM 8465 C CA . SER B 1 335 ? 4.785 19.766 38.938 1 96.56 335 SER B CA 1
ATOM 8466 C C . SER B 1 335 ? 4.191 19.641 40.344 1 96.56 335 SER B C 1
ATOM 8468 O O . SER B 1 335 ? 4.195 18.562 40.938 1 96.56 335 SER B O 1
ATOM 8470 N N . LYS B 1 336 ? 3.656 20.719 40.812 1 97.31 336 LYS B N 1
ATOM 8471 C CA . LYS B 1 336 ? 3.016 20.688 42.125 1 97.31 336 LYS B CA 1
ATOM 8472 C C . LYS B 1 336 ? 1.746 19.844 42.094 1 97.31 336 LYS B C 1
ATOM 8474 O O . LYS B 1 336 ? 1.233 19.453 43.156 1 97.31 336 LYS B O 1
ATOM 8479 N N . TYR B 1 337 ? 1.249 19.516 40.906 1 98.06 337 TYR B N 1
ATOM 8480 C CA . TYR B 1 337 ? 0.04 18.703 40.812 1 98.06 337 TYR B CA 1
ATOM 8481 C C . TYR B 1 337 ? 0.373 17.281 40.375 1 98.06 337 TYR B C 1
ATOM 8483 O O . TYR B 1 337 ? -0.524 16.5 40.062 1 98.06 337 TYR B O 1
ATOM 8491 N N . TYR B 1 338 ? 1.615 16.906 40.219 1 97.38 338 TYR B N 1
ATOM 8492 C CA . TYR B 1 338 ? 1.992 15.617 39.656 1 97.38 338 TYR B CA 1
ATOM 8493 C C . TYR B 1 338 ? 1.342 14.469 40.406 1 97.38 338 TYR B C 1
ATOM 8495 O O . TYR B 1 338 ? 0.765 13.562 39.812 1 97.38 338 TYR B O 1
ATOM 8503 N N . ASN B 1 339 ? 1.485 14.484 41.719 1 97.44 339 ASN B N 1
ATOM 8504 C CA . ASN B 1 339 ? 0.915 13.422 42.531 1 97.44 339 ASN B CA 1
ATOM 8505 C C . ASN B 1 339 ? -0.601 13.344 42.375 1 97.44 339 ASN B C 1
ATOM 8507 O O . ASN B 1 339 ? -1.176 12.25 42.375 1 97.44 339 ASN B O 1
ATOM 8511 N N . TYR B 1 340 ? -1.186 14.461 42.281 1 97.75 340 TYR B N 1
ATOM 8512 C CA . TYR B 1 340 ? -2.627 14.484 42.062 1 97.75 340 TYR B CA 1
ATOM 8513 C C . TYR B 1 340 ? -2.988 13.812 40.75 1 97.75 340 TYR B C 1
ATOM 8515 O O . TYR B 1 340 ? -3.887 12.969 40.688 1 97.75 340 TYR B O 1
ATOM 8523 N N . TYR B 1 341 ? -2.344 14.18 39.625 1 98 341 TYR B N 1
ATOM 8524 C CA . TYR B 1 341 ? -2.561 13.57 38.344 1 98 341 TYR B CA 1
ATOM 8525 C C . TYR B 1 341 ? -2.381 12.055 38.406 1 98 341 TYR B C 1
ATOM 8527 O O . TYR B 1 341 ? -3.213 11.305 37.875 1 98 341 TYR B O 1
ATOM 8535 N N . LYS B 1 342 ? -1.266 11.664 38.969 1 95.69 342 LYS B N 1
ATOM 8536 C CA . LYS B 1 342 ? -0.899 10.258 39.031 1 95.69 342 LYS B CA 1
ATOM 8537 C C . LYS B 1 342 ? -1.908 9.469 39.875 1 95.69 342 LYS B C 1
ATOM 8539 O O . LYS B 1 342 ? -2.408 8.43 39.438 1 95.69 342 LYS B O 1
ATOM 8544 N N . ASN B 1 343 ? -2.246 9.984 41.031 1 96.56 343 ASN B N 1
ATOM 8545 C CA . ASN B 1 343 ? -3.119 9.281 41.969 1 96.56 343 ASN B CA 1
ATOM 8546 C C . ASN B 1 343 ? -4.551 9.195 41.438 1 96.56 343 ASN B C 1
ATOM 8548 O O . ASN B 1 343 ? -5.285 8.266 41.781 1 96.56 343 ASN B O 1
ATOM 8552 N N . ASN B 1 344 ? -4.918 10.133 40.625 1 96.94 344 ASN B N 1
ATOM 8553 C CA . ASN B 1 344 ? -6.273 10.125 40.094 1 96.94 344 ASN B CA 1
ATOM 8554 C C . ASN B 1 344 ? -6.309 9.539 38.688 1 96.94 344 ASN B C 1
ATOM 8556 O O . ASN B 1 344 ? -7.289 9.711 37.969 1 96.94 344 ASN B O 1
ATOM 8560 N N . LYS B 1 345 ? -5.211 8.953 38.219 1 95.69 345 LYS B N 1
ATOM 8561 C CA . LYS B 1 345 ? -5.105 8.219 36.969 1 95.69 345 LYS B CA 1
ATOM 8562 C C . LYS B 1 345 ? -5.43 9.117 35.781 1 95.69 345 LYS B C 1
ATOM 8564 O O . LYS B 1 345 ? -6.215 8.75 34.906 1 95.69 345 LYS B O 1
ATOM 8569 N N . MET B 1 346 ? -4.816 10.305 35.844 1 98.06 346 MET B N 1
ATOM 8570 C CA . MET B 1 346 ? -5.098 11.32 34.812 1 98.06 346 MET B CA 1
ATOM 8571 C C . MET B 1 346 ? -4.023 11.328 33.75 1 98.06 346 MET B C 1
ATOM 8573 O O . MET B 1 346 ? -4 12.211 32.875 1 98.06 346 MET B O 1
ATOM 8577 N N . LEU B 1 347 ? -3.094 10.336 33.781 1 96.38 347 LEU B N 1
ATOM 8578 C CA . LEU B 1 347 ? -1.975 10.266 32.844 1 96.38 347 LEU B CA 1
ATOM 8579 C C . LEU B 1 347 ? -2.074 9.023 31.953 1 96.38 347 LEU B C 1
ATOM 8581 O O . LEU B 1 347 ? -2.617 8 32.375 1 96.38 347 LEU B O 1
ATOM 8585 N N . LEU B 1 348 ? -1.584 9.141 30.656 1 94.69 348 LEU B N 1
ATOM 8586 C CA . LEU B 1 348 ? -1.389 7.922 29.875 1 94.69 348 LEU B CA 1
ATOM 8587 C C . LEU B 1 348 ? -0.458 6.957 30.594 1 94.69 348 LEU B C 1
ATOM 8589 O O . LEU B 1 348 ? 0.527 7.379 31.203 1 94.69 348 LEU B O 1
ATOM 8593 N N . GLU B 1 349 ? -0.784 5.703 30.531 1 91.19 349 GLU B N 1
ATOM 8594 C CA . GLU B 1 349 ? -0.029 4.711 31.297 1 91.19 349 GLU B CA 1
ATOM 8595 C C . GLU B 1 349 ? 0.715 3.756 30.375 1 91.19 349 GLU B C 1
ATOM 8597 O O . GLU B 1 349 ? 0.106 3.119 29.5 1 91.19 349 GLU B O 1
ATOM 8602 N N . PRO B 1 350 ? 1.995 3.639 30.5 1 87.12 350 PRO B N 1
ATOM 8603 C CA . PRO B 1 350 ? 2.715 2.648 29.688 1 87.12 350 PRO B CA 1
ATOM 8604 C C . PRO B 1 350 ? 2.285 1.216 30 1 87.12 350 PRO B C 1
ATOM 8606 O O . PRO B 1 350 ? 2.031 0.879 31.156 1 87.12 350 PRO B O 1
ATOM 8609 N N . ARG B 1 351 ? 2.166 0.454 28.984 1 82.44 351 ARG B N 1
ATOM 8610 C CA . ARG B 1 351 ? 1.778 -0.943 29.156 1 82.44 351 ARG B CA 1
ATOM 8611 C C . ARG B 1 351 ? 2.955 -1.787 29.625 1 82.44 351 ARG B C 1
ATOM 8613 O O . ARG B 1 351 ? 2.768 -2.803 30.297 1 82.44 351 ARG B O 1
ATOM 8620 N N . ASP B 1 352 ? 4.129 -1.49 29.062 1 75.5 352 ASP B N 1
ATOM 8621 C CA . ASP B 1 352 ? 5.332 -2.143 29.562 1 75.5 352 ASP B CA 1
ATOM 8622 C C . ASP B 1 352 ? 6.227 -1.15 30.297 1 75.5 352 ASP B C 1
ATOM 8624 O O . ASP B 1 352 ? 6.25 0.037 29.969 1 75.5 352 ASP B O 1
ATOM 8628 N N . ASN B 1 353 ? 6.676 -1.474 31.438 1 64.75 353 ASN B N 1
ATOM 8629 C CA . ASN B 1 353 ? 7.465 -0.596 32.281 1 64.75 353 ASN B CA 1
ATOM 8630 C C . ASN B 1 353 ? 8.648 0.011 31.531 1 64.75 353 ASN B C 1
ATOM 8632 O O . ASN B 1 353 ? 9.25 0.979 32 1 64.75 353 ASN B O 1
ATOM 8636 N N . LYS B 1 354 ? 8.867 -0.487 30.359 1 61.91 354 LYS B N 1
ATOM 8637 C CA . LYS B 1 354 ? 10.062 -0.036 29.641 1 61.91 354 LYS B CA 1
ATOM 8638 C C . LYS B 1 354 ? 9.734 1.115 28.703 1 61.91 354 LYS B C 1
ATOM 8640 O O . LYS B 1 354 ? 10.625 1.842 28.266 1 61.91 354 LYS B O 1
ATOM 8645 N N . SER B 1 355 ? 8.523 1.326 28.484 1 61.66 355 SER B N 1
ATOM 8646 C CA . SER B 1 355 ? 8.141 2.357 27.516 1 61.66 355 SER B CA 1
ATOM 8647 C C . SER B 1 355 ? 7.973 3.711 28.203 1 61.66 355 SER B C 1
ATOM 8649 O O . SER B 1 355 ? 7.324 3.811 29.25 1 61.66 355 SER B O 1
ATOM 8651 N N . LYS B 1 356 ? 8.93 4.621 27.938 1 64.62 356 LYS B N 1
ATOM 8652 C CA . LYS B 1 356 ? 8.781 5.98 28.438 1 64.62 356 LYS B CA 1
ATOM 8653 C C . LYS B 1 356 ? 8.539 6.969 27.297 1 64.62 356 LYS B C 1
ATOM 8655 O O . LYS B 1 356 ? 9.172 6.883 26.25 1 64.62 356 LYS B O 1
ATOM 8660 N N . ILE B 1 357 ? 7.465 7.758 27.562 1 62.78 357 ILE B N 1
ATOM 8661 C CA . ILE B 1 357 ? 7.168 8.805 26.594 1 62.78 357 ILE B CA 1
ATOM 8662 C C . ILE B 1 357 ? 8.336 9.789 26.531 1 62.78 357 ILE B C 1
ATOM 8664 O O . ILE B 1 357 ? 8.867 10.055 25.438 1 62.78 357 ILE B O 1
ATOM 8668 N N . PHE B 1 358 ? 8.656 10.398 27.672 1 69.75 358 PHE B N 1
ATOM 8669 C CA . PHE B 1 358 ? 9.773 11.297 27.938 1 69.75 358 PHE B CA 1
ATOM 8670 C C . PHE B 1 358 ? 10.508 10.898 29.203 1 69.75 358 PHE B C 1
ATOM 8672 O O . PHE B 1 358 ? 9.969 10.164 30.031 1 69.75 358 PHE B O 1
ATOM 8679 N N . ASP B 1 359 ? 11.711 11.297 29.406 1 66.12 359 ASP B N 1
ATOM 8680 C CA . ASP B 1 359 ? 12.453 10.945 30.609 1 66.12 359 ASP B CA 1
ATOM 8681 C C . ASP B 1 359 ? 11.812 11.578 31.844 1 66.12 359 ASP B C 1
ATOM 8683 O O . ASP B 1 359 ? 11.68 10.922 32.875 1 66.12 359 ASP B O 1
ATOM 8687 N N . ASN B 1 360 ? 11.391 12.734 31.812 1 83.88 360 ASN B N 1
ATOM 8688 C CA . ASN B 1 360 ? 10.93 13.383 33.031 1 83.88 360 ASN B CA 1
ATOM 8689 C C . ASN B 1 360 ? 9.539 13.969 32.875 1 83.88 360 ASN B C 1
ATOM 8691 O O . ASN B 1 360 ? 9.133 14.852 33.625 1 83.88 360 ASN B O 1
ATOM 8695 N N . LYS B 1 361 ? 8.75 13.453 31.984 1 91.25 361 LYS B N 1
ATOM 8696 C CA . LYS B 1 361 ? 7.41 13.977 31.75 1 91.25 361 LYS B CA 1
ATOM 8697 C C . LYS B 1 361 ? 6.449 12.859 31.359 1 91.25 361 LYS B C 1
ATOM 8699 O O . LYS B 1 361 ? 6.859 11.859 30.766 1 91.25 361 LYS B O 1
ATOM 8704 N N . ASP B 1 362 ? 5.281 12.984 31.75 1 93.12 362 ASP B N 1
ATOM 8705 C CA . ASP B 1 362 ? 4.18 12.125 31.328 1 93.12 362 ASP B CA 1
ATOM 8706 C C . ASP B 1 362 ? 3.143 12.914 30.531 1 93.12 362 ASP B C 1
ATOM 8708 O O . ASP B 1 362 ? 3.236 14.141 30.422 1 93.12 362 ASP B O 1
ATOM 8712 N N . ILE B 1 363 ? 2.271 12.25 29.891 1 95.62 363 ILE B N 1
ATOM 8713 C CA . ILE B 1 363 ? 1.282 12.906 29.047 1 95.62 363 ILE B CA 1
ATOM 8714 C C . ILE B 1 363 ? -0.106 12.766 29.672 1 95.62 363 ILE B C 1
ATOM 8716 O O . ILE B 1 363 ? -0.463 11.695 30.172 1 95.62 363 ILE B O 1
ATOM 8720 N N . LEU B 1 364 ? -0.869 13.781 29.656 1 97.75 364 LEU B N 1
ATOM 8721 C CA . LEU B 1 364 ? -2.221 13.812 30.203 1 97.75 364 LEU B CA 1
ATOM 8722 C C . LEU B 1 364 ? -3.162 12.953 29.375 1 97.75 364 LEU B C 1
ATOM 8724 O O . LEU B 1 364 ? -3.098 12.969 28.141 1 97.75 364 LEU B O 1
ATOM 8728 N N . ASP B 1 365 ? -4.035 12.195 30 1 97.81 365 ASP B N 1
ATOM 8729 C CA . ASP B 1 365 ? -5.094 11.414 29.359 1 97.81 365 ASP B CA 1
ATOM 8730 C C . ASP B 1 365 ? -6.375 12.234 29.234 1 97.81 365 ASP B C 1
ATOM 8732 O O . ASP B 1 365 ? -7.219 12.219 30.141 1 97.81 365 ASP B O 1
ATOM 8736 N N . PHE B 1 366 ? -6.633 12.758 28.109 1 97.94 366 PHE B N 1
ATOM 8737 C CA . PHE B 1 366 ? -7.773 13.641 27.922 1 97.94 366 PHE B CA 1
ATOM 8738 C C . PHE B 1 366 ? -9.023 12.844 27.562 1 97.94 366 PHE B C 1
ATOM 8740 O O . PHE B 1 366 ? -10.078 13.422 27.281 1 97.94 366 PHE B O 1
ATOM 8747 N N . TYR B 1 367 ? -8.93 11.555 27.469 1 96.69 367 TYR B N 1
ATOM 8748 C CA . TYR B 1 367 ? -10.133 10.734 27.344 1 96.69 367 TYR B CA 1
ATOM 8749 C C . TYR B 1 367 ? -10.867 10.648 28.688 1 96.69 367 TYR B C 1
ATOM 8751 O O . TYR B 1 367 ? -12.023 10.242 28.734 1 96.69 367 TYR B O 1
ATOM 8759 N N . ASN B 1 368 ? -10.164 10.969 29.719 1 97.38 368 ASN B N 1
ATOM 8760 C CA . ASN B 1 368 ? -10.703 11.016 31.062 1 97.38 368 ASN B CA 1
ATOM 8761 C C . ASN B 1 368 ? -11.398 12.352 31.344 1 97.38 368 ASN B C 1
ATOM 8763 O O . ASN B 1 368 ? -10.75 13.398 31.359 1 97.38 368 ASN B O 1
ATOM 8767 N N . ASP B 1 369 ? -12.625 12.344 31.719 1 96.75 369 ASP B N 1
ATOM 8768 C CA . ASP B 1 369 ? -13.414 13.555 31.906 1 96.75 369 ASP B CA 1
ATOM 8769 C C . ASP B 1 369 ? -12.906 14.352 33.094 1 96.75 369 ASP B C 1
ATOM 8771 O O . ASP B 1 369 ? -12.961 15.586 33.094 1 96.75 369 ASP B O 1
ATOM 8775 N N . GLU B 1 370 ? -12.445 13.664 34.031 1 97.81 370 GLU B N 1
ATOM 8776 C CA . GLU B 1 370 ? -11.891 14.352 35.219 1 97.81 370 GLU B CA 1
ATOM 8777 C C . GLU B 1 370 ? -10.625 15.117 34.844 1 97.81 370 GLU B C 1
ATOM 8779 O O . GLU B 1 370 ? -10.383 16.219 35.375 1 97.81 370 GLU B O 1
ATOM 8784 N N . THR B 1 371 ? -9.812 14.508 34.031 1 98.62 371 THR B N 1
ATOM 8785 C CA . THR B 1 371 ? -8.625 15.195 33.562 1 98.62 371 THR B CA 1
ATOM 8786 C C . THR B 1 371 ? -9 16.484 32.812 1 98.62 371 THR B C 1
ATOM 8788 O O . THR B 1 371 ? -8.422 17.531 33.062 1 98.62 371 THR B O 1
ATOM 8791 N N . LYS B 1 372 ? -9.969 16.391 31.953 1 98.38 372 LYS B N 1
ATOM 8792 C CA . LYS B 1 372 ? -10.422 17.547 31.188 1 98.38 372 LYS B CA 1
ATOM 8793 C C . LYS B 1 372 ? -10.906 18.672 32.094 1 98.38 372 LYS B C 1
ATOM 8795 O O . LYS B 1 372 ? -10.508 19.828 31.938 1 98.38 372 LYS B O 1
ATOM 8800 N N . LYS B 1 373 ? -11.703 18.281 33.031 1 98.25 373 LYS B N 1
ATOM 8801 C CA . LYS B 1 373 ? -12.266 19.266 33.938 1 98.25 373 LYS B CA 1
ATOM 8802 C C . LYS B 1 373 ? -11.172 19.953 34.75 1 98.25 373 LYS B C 1
ATOM 8804 O O . LYS B 1 373 ? -11.18 21.172 34.875 1 98.25 373 LYS B O 1
ATOM 8809 N N . PHE B 1 374 ? -10.312 19.156 35.312 1 98.62 374 PHE B N 1
ATOM 8810 C CA . PHE B 1 374 ? -9.258 19.688 36.156 1 98.62 374 PHE B CA 1
ATOM 8811 C C . PHE B 1 374 ? -8.383 20.672 35.375 1 98.62 374 PHE B C 1
ATOM 8813 O O . PHE B 1 374 ? -8.133 21.781 35.812 1 98.62 374 PHE B O 1
ATOM 8820 N N . VAL B 1 375 ? -7.922 20.266 34.219 1 98.69 375 VAL B N 1
ATOM 8821 C CA . VAL B 1 375 ? -7.035 21.078 33.375 1 98.69 375 VAL B CA 1
ATOM 8822 C C . VAL B 1 375 ? -7.773 22.328 32.906 1 98.69 375 VAL B C 1
ATOM 8824 O O . VAL B 1 375 ? -7.219 23.438 32.906 1 98.69 375 VAL B O 1
ATOM 8827 N N . SER B 1 376 ? -8.984 22.203 32.438 1 98.5 376 SER B N 1
ATOM 8828 C CA . SER B 1 376 ? -9.789 23.344 32.031 1 98.5 376 SER B CA 1
ATOM 8829 C C . SER B 1 376 ? -9.914 24.375 33.125 1 98.5 376 SER B C 1
ATOM 8831 O O . SER B 1 376 ? -9.852 25.578 32.875 1 98.5 376 SER B O 1
ATOM 8833 N N . ASN B 1 377 ? -10.125 23.906 34.312 1 98.31 377 ASN B N 1
ATOM 8834 C CA . ASN B 1 377 ? -10.211 24.797 35.469 1 98.31 377 ASN B CA 1
ATOM 8835 C C . ASN B 1 377 ? -8.898 25.531 35.719 1 98.31 377 ASN B C 1
ATOM 8837 O O . ASN B 1 377 ? -8.898 26.734 36.031 1 98.31 377 ASN B O 1
ATOM 8841 N N . LEU B 1 378 ? -7.844 24.797 35.656 1 98.44 378 LEU B N 1
ATOM 8842 C CA . LEU B 1 378 ? -6.543 25.438 35.812 1 98.44 378 LEU B CA 1
ATOM 8843 C C . LEU B 1 378 ? -6.332 26.531 34.781 1 98.44 378 LEU B C 1
ATOM 8845 O O . LEU B 1 378 ? -5.867 27.625 35.094 1 98.44 378 LEU B O 1
ATOM 8849 N N . LEU B 1 379 ? -6.672 26.297 33.5 1 98.38 379 LEU B N 1
ATOM 8850 C CA . LEU B 1 379 ? -6.5 27.25 32.406 1 98.38 379 LEU B CA 1
ATOM 8851 C C . LEU B 1 379 ? -7.398 28.469 32.625 1 98.38 379 LEU B C 1
ATOM 8853 O O . LEU B 1 379 ? -6.98 29.594 32.344 1 98.38 379 LEU B O 1
ATOM 8857 N N . THR B 1 380 ? -8.562 28.234 33.062 1 97.94 380 THR B N 1
ATOM 8858 C CA . THR B 1 380 ? -9.492 29.328 33.312 1 97.94 380 THR B CA 1
ATOM 8859 C C . THR B 1 380 ? -8.984 30.219 34.438 1 97.94 380 THR B C 1
ATOM 8861 O O . THR B 1 380 ? -8.906 31.438 34.281 1 97.94 380 THR B O 1
ATOM 8864 N N . ASN B 1 381 ? -8.57 29.609 35.5 1 97.5 381 ASN B N 1
ATOM 8865 C CA . ASN B 1 381 ? -8.195 30.344 36.688 1 97.5 381 ASN B CA 1
ATOM 8866 C C . ASN B 1 381 ? -6.871 31.078 36.531 1 97.5 381 ASN B C 1
ATOM 8868 O O . ASN B 1 381 ? -6.664 32.156 37.094 1 97.5 381 ASN B O 1
ATOM 8872 N N . ASN B 1 382 ? -6.062 30.469 35.719 1 97.25 382 ASN B N 1
ATOM 8873 C CA . ASN B 1 382 ? -4.703 31 35.688 1 97.25 382 ASN B CA 1
ATOM 8874 C C . ASN B 1 382 ? -4.473 31.875 34.469 1 97.25 382 ASN B C 1
ATOM 8876 O O . ASN B 1 382 ? -3.527 32.656 34.438 1 97.25 382 ASN B O 1
ATOM 8880 N N . TYR B 1 383 ? -5.242 31.766 33.438 1 97.12 383 TYR B N 1
ATOM 8881 C CA . TYR B 1 383 ? -5 32.531 32.188 1 97.12 383 TYR B CA 1
ATOM 8882 C C . TYR B 1 383 ? -6.215 33.375 31.828 1 97.12 383 TYR B C 1
ATOM 8884 O O . TYR B 1 383 ? -6.086 34.562 31.578 1 97.12 383 TYR B O 1
ATOM 8892 N N . LYS B 1 384 ? -7.375 32.812 31.828 1 95.5 384 LYS B N 1
ATOM 8893 C CA . LYS B 1 384 ? -8.562 33.562 31.438 1 95.5 384 LYS B CA 1
ATOM 8894 C C . LYS B 1 384 ? -8.805 34.719 32.375 1 95.5 384 LYS B C 1
ATOM 8896 O O . LYS B 1 384 ? -9.266 35.781 31.938 1 95.5 384 LYS B O 1
ATOM 8901 N N . THR B 1 385 ? -8.523 34.562 33.594 1 94.06 385 THR B N 1
ATOM 8902 C CA . THR B 1 385 ? -8.695 35.625 34.594 1 94.06 385 THR B CA 1
ATOM 8903 C C . THR B 1 385 ? -7.727 36.781 34.344 1 94.06 385 THR B C 1
ATOM 8905 O O . THR B 1 385 ? -7.91 37.875 34.844 1 94.06 385 THR B O 1
ATOM 8908 N N . LYS B 1 386 ? -6.73 36.5 33.562 1 95 386 LYS B N 1
ATOM 8909 C CA . LYS B 1 386 ? -5.781 37.531 33.156 1 95 386 LYS B CA 1
ATOM 8910 C C . LYS B 1 386 ? -6.129 38.062 31.781 1 95 386 LYS B C 1
ATOM 8912 O O . LYS B 1 386 ? -5.266 38.625 31.094 1 95 386 LYS B O 1
ATOM 8917 N N . ASN B 1 387 ? -7.316 37.812 31.344 1 92.94 387 ASN B N 1
ATOM 8918 C CA . ASN B 1 387 ? -7.898 38.312 30.109 1 92.94 387 ASN B CA 1
ATOM 8919 C C . ASN B 1 387 ? -7.25 37.656 28.875 1 92.94 387 ASN B C 1
ATOM 8921 O O . ASN B 1 387 ? -7.102 38.281 27.844 1 92.94 387 ASN B O 1
ATOM 8925 N N . ILE B 1 388 ? -6.758 36.531 29.031 1 95.62 388 ILE B N 1
ATOM 8926 C CA . ILE B 1 388 ? -6.234 35.75 27.922 1 95.62 388 ILE B CA 1
ATOM 8927 C C . ILE B 1 388 ? -7.305 34.781 27.406 1 95.62 388 ILE B C 1
ATOM 8929 O O . ILE B 1 388 ? -7.727 33.875 28.125 1 95.62 388 ILE B O 1
ATOM 8933 N N . LYS B 1 389 ? -7.695 34.969 26.156 1 94.31 389 LYS B N 1
ATOM 8934 C CA . LYS B 1 389 ? -8.805 34.219 25.594 1 94.31 389 LYS B CA 1
ATOM 8935 C C . LYS B 1 389 ? -8.312 33.219 24.547 1 94.31 389 LYS B C 1
ATOM 8937 O O . LYS B 1 389 ? -9.039 32.281 24.172 1 94.31 389 LYS B O 1
ATOM 8942 N N . LEU B 1 390 ? -7.188 33.438 23.969 1 97.44 390 LEU B N 1
ATOM 8943 C CA . LEU B 1 390 ? -6.648 32.594 22.906 1 97.44 390 LEU B CA 1
ATOM 8944 C C . LEU B 1 390 ? -5.629 31.594 23.469 1 97.44 390 LEU B C 1
ATOM 8946 O O . LEU B 1 390 ? -4.723 31.984 24.203 1 97.44 390 LEU B O 1
ATOM 8950 N N . PHE B 1 391 ? -5.836 30.312 23.094 1 98.19 391 PHE B N 1
ATOM 8951 C CA . PHE B 1 391 ? -4.914 29.266 23.516 1 98.19 391 PHE B CA 1
ATOM 8952 C C . PHE B 1 391 ? -4.32 28.547 22.297 1 98.19 391 PHE B C 1
ATOM 8954 O O . PHE B 1 391 ? -4.98 28.422 21.266 1 98.19 391 PHE B O 1
ATOM 8961 N N . TRP B 1 392 ? -3.098 28.219 22.422 1 98.12 392 TRP B N 1
ATOM 8962 C CA . TRP B 1 392 ? -2.391 27.328 21.5 1 98.12 392 TRP B CA 1
ATOM 8963 C C . TRP B 1 392 ? -2.178 25.953 22.125 1 98.12 392 TRP B C 1
ATOM 8965 O O . TRP B 1 392 ? -1.295 25.781 22.969 1 98.12 392 TRP B O 1
ATOM 8975 N N . ALA B 1 393 ? -3.061 24.984 21.719 1 97.88 393 ALA B N 1
ATOM 8976 C CA . ALA B 1 393 ? -2.93 23.609 22.156 1 97.88 393 ALA B CA 1
ATOM 8977 C C . ALA B 1 393 ? -1.848 22.875 21.375 1 97.88 393 ALA B C 1
ATOM 8979 O O . ALA B 1 393 ? -2.145 22.172 20.406 1 97.88 393 ALA B O 1
ATOM 8980 N N . ASP B 1 394 ? -0.637 22.922 21.859 1 96.62 394 ASP B N 1
ATOM 8981 C CA . ASP B 1 394 ? 0.524 22.359 21.188 1 96.62 394 ASP B CA 1
ATOM 8982 C C . ASP B 1 394 ? 0.729 20.891 21.578 1 96.62 394 ASP B C 1
ATOM 8984 O O . ASP B 1 394 ? 0.089 20.406 22.516 1 96.62 394 ASP B O 1
ATOM 8988 N N . GLN B 1 395 ? 1.462 20.078 20.75 1 94.62 395 GLN B N 1
ATOM 8989 C CA . GLN B 1 395 ? 1.763 18.672 20.953 1 94.62 395 GLN B CA 1
ATOM 8990 C C . GLN B 1 395 ? 0.483 17.844 21.062 1 94.62 395 GLN B C 1
ATOM 8992 O O . GLN B 1 395 ? 0.362 17 21.953 1 94.62 395 GLN B O 1
ATOM 8997 N N . ALA B 1 396 ? -0.369 18.094 20.156 1 95.25 396 ALA B N 1
ATOM 8998 C CA . ALA B 1 396 ? -1.728 17.562 20.281 1 95.25 396 ALA B CA 1
ATOM 8999 C C . ALA B 1 396 ? -1.826 16.156 19.719 1 95.25 396 ALA B C 1
ATOM 9001 O O . ALA B 1 396 ? -2.846 15.484 19.891 1 95.25 396 ALA B O 1
ATOM 9002 N N . GLU B 1 397 ? -0.825 15.703 19.094 1 90 397 GLU B N 1
ATOM 9003 C CA . GLU B 1 397 ? -0.92 14.453 18.344 1 90 397 GLU B CA 1
ATOM 9004 C C . GLU B 1 397 ? -1.09 13.258 19.281 1 90 397 GLU B C 1
ATOM 9006 O O . GLU B 1 397 ? -1.842 12.328 18.984 1 90 397 GLU B O 1
ATOM 9011 N N . PRO B 1 398 ? -0.513 13.453 20.656 1 90 398 PRO B N 1
ATOM 9012 C CA . PRO B 1 398 ? 0.585 14.109 21.359 1 90 398 PRO B CA 1
ATOM 9013 C C . PRO B 1 398 ? 1.96 13.68 20.859 1 90 398 PRO B C 1
ATOM 9015 O O . PRO B 1 398 ? 2.102 12.594 20.297 1 90 398 PRO B O 1
ATOM 9018 N N . GLU B 1 399 ? 2.795 14.484 21.031 1 87.25 399 GLU B N 1
ATOM 9019 C CA . GLU B 1 399 ? 4.164 14.219 20.609 1 87.25 399 GLU B CA 1
ATOM 9020 C C . GLU B 1 399 ? 4.871 13.273 21.562 1 87.25 399 GLU B C 1
ATOM 9022 O O . GLU B 1 399 ? 5.012 13.57 22.75 1 87.25 399 GLU B O 1
ATOM 9027 N N . MET B 1 400 ? 5.129 12.094 21.062 1 82.31 400 MET B N 1
ATOM 9028 C CA . MET B 1 400 ? 5.91 11.102 21.797 1 82.31 400 MET B CA 1
ATOM 9029 C C . MET B 1 400 ? 7.254 1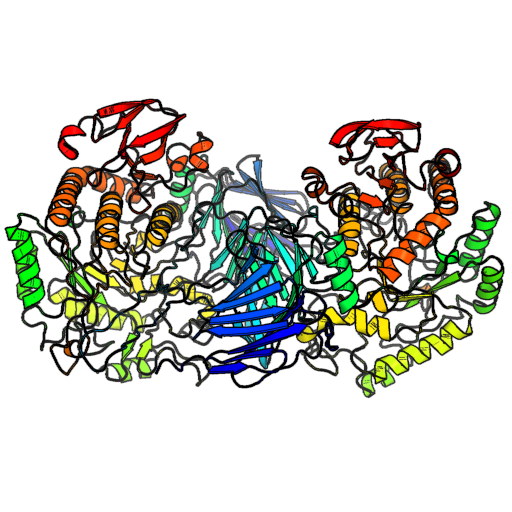0.852 21.125 1 82.31 400 MET B C 1
ATOM 9031 O O . MET B 1 400 ? 7.355 10.914 19.891 1 82.31 400 MET B O 1
ATOM 9035 N N . ASN B 1 401 ? 8.289 10.57 21.859 1 68.5 401 ASN B N 1
ATOM 9036 C CA . ASN B 1 401 ? 9.609 10.336 21.297 1 68.5 401 ASN B CA 1
ATOM 9037 C C . ASN B 1 401 ? 9.625 9.109 20.406 1 68.5 401 ASN B C 1
ATOM 9039 O O . ASN B 1 401 ? 10.312 9.094 19.375 1 68.5 401 ASN B O 1
ATOM 9043 N N . ILE B 1 402 ? 8.906 8.148 20.766 1 63.31 402 ILE B N 1
ATOM 9044 C CA . ILE B 1 402 ? 9.023 6.863 20.094 1 63.31 402 ILE B CA 1
ATOM 9045 C C . ILE B 1 402 ? 7.891 6.703 19.094 1 63.31 402 ILE B C 1
ATOM 9047 O O . ILE B 1 402 ? 8.016 5.961 18.109 1 63.31 402 ILE B O 1
ATOM 9051 N N . TYR B 1 403 ? 6.781 7.535 19.156 1 62.56 403 TYR B N 1
ATOM 9052 C CA . TYR B 1 403 ? 5.547 7.441 18.391 1 62.56 403 TYR B CA 1
ATOM 9053 C C . TYR B 1 403 ? 4.996 6.02 18.406 1 62.56 403 TYR B C 1
ATOM 9055 O O . TYR B 1 403 ? 4.664 5.457 17.375 1 62.56 403 TYR B O 1
ATOM 9063 N N . GLU B 1 404 ? 5.023 5.426 19.594 1 77.5 404 GLU B N 1
ATOM 9064 C CA . GLU B 1 404 ? 4.457 4.098 19.797 1 77.5 404 GLU B CA 1
ATOM 9065 C C . GLU B 1 404 ? 3.238 4.152 20.719 1 77.5 404 GLU B C 1
ATOM 9067 O O . GLU B 1 404 ? 3.254 3.592 21.812 1 77.5 404 GLU B O 1
ATOM 9072 N N . GLN B 1 405 ? 2.232 4.781 20.266 1 83.62 405 GLN B N 1
ATOM 9073 C CA . GLN B 1 405 ? 0.975 4.941 20.984 1 83.62 405 GLN B CA 1
ATOM 9074 C C . GLN B 1 405 ? 0.403 3.586 21.391 1 83.62 405 GLN B C 1
ATOM 9076 O O . GLN B 1 405 ? -0.281 3.48 22.422 1 83.62 405 GLN B O 1
ATOM 9081 N N . ARG B 1 406 ? 0.797 2.6 20.703 1 82.31 406 ARG B N 1
ATOM 9082 C CA . ARG B 1 406 ? 0.271 1.261 20.953 1 82.31 406 ARG B CA 1
ATOM 9083 C C . ARG B 1 406 ? 0.785 0.706 22.281 1 82.31 406 ARG B C 1
ATOM 9085 O O . ARG B 1 406 ? 0.217 -0.245 22.812 1 82.31 406 ARG B O 1
ATOM 9092 N N . GLU B 1 407 ? 1.792 1.267 22.812 1 84.69 407 GLU B N 1
ATOM 9093 C CA . GLU B 1 407 ? 2.404 0.774 24.047 1 84.69 407 GLU B CA 1
ATOM 9094 C C . GLU B 1 407 ? 1.806 1.457 25.281 1 84.69 407 GLU B C 1
ATOM 9096 O O . GLU B 1 407 ? 2.312 1.3 26.391 1 84.69 407 GLU B O 1
ATOM 9101 N N . TYR B 1 408 ? 0.721 2.217 25.109 1 89.88 408 TYR B N 1
ATOM 9102 C CA . TYR B 1 408 ? 0.132 2.955 26.219 1 89.88 408 TYR B CA 1
ATOM 9103 C C . TYR B 1 408 ? -1.355 2.65 26.344 1 89.88 408 TYR B C 1
ATOM 9105 O O . TYR B 1 408 ? -1.981 2.166 25.406 1 89.88 408 TYR B O 1
ATOM 9113 N N . ASN B 1 409 ? -1.815 2.902 27.562 1 92.31 409 ASN B N 1
ATOM 9114 C CA . ASN B 1 409 ? -3.242 2.818 27.859 1 92.31 409 ASN B CA 1
ATOM 9115 C C . ASN B 1 409 ? -3.814 4.172 28.266 1 92.31 409 ASN B C 1
ATOM 9117 O O . ASN B 1 409 ? -3.094 5.02 28.797 1 92.31 409 ASN B O 1
ATOM 9121 N N . THR B 1 410 ? -5.035 4.363 27.969 1 95.06 410 THR B N 1
ATOM 9122 C CA . THR B 1 410 ? -5.832 5.469 28.5 1 95.06 410 THR B CA 1
ATOM 9123 C C . THR B 1 410 ? -6.82 4.969 29.547 1 95.06 410 THR B C 1
ATOM 9125 O O . THR B 1 410 ? -6.883 3.77 29.828 1 95.06 410 THR B O 1
ATOM 9128 N N . SER B 1 411 ? -7.547 5.867 30.047 1 95 411 SER B N 1
ATOM 9129 C CA . SER B 1 411 ? -8.633 5.523 30.953 1 95 411 SER B CA 1
ATOM 9130 C C . SER B 1 411 ? -9.719 4.719 30.25 1 95 411 SER B C 1
ATOM 9132 O O . SER B 1 411 ? -10.531 4.059 30.906 1 95 411 SER B O 1
ATOM 9134 N N . LYS B 1 412 ? -9.719 4.734 28.969 1 93.62 412 LYS B N 1
ATOM 9135 C CA . LYS B 1 412 ? -10.766 4.055 28.203 1 93.62 412 LYS B CA 1
ATOM 9136 C C . LYS B 1 412 ? -10.219 2.812 27.5 1 93.62 412 LYS B C 1
ATOM 9138 O O . LYS B 1 412 ? -10.914 2.188 26.703 1 93.62 412 LYS B O 1
ATOM 9143 N N . GLY B 1 413 ? -9.031 2.438 27.781 1 91.12 413 GLY B N 1
ATOM 9144 C CA . GLY B 1 413 ? -8.461 1.229 27.203 1 91.12 413 GLY B CA 1
ATOM 9145 C C . GLY B 1 413 ? -7.199 1.486 26.406 1 91.12 413 GLY B C 1
ATOM 9146 O O . GLY B 1 413 ? -6.496 2.471 26.641 1 91.12 413 GLY B O 1
ATOM 9147 N N . ASN B 1 414 ? -6.887 0.556 25.453 1 91.38 414 ASN B N 1
ATOM 9148 C CA . ASN B 1 414 ? -5.672 0.646 24.656 1 91.38 414 ASN B CA 1
ATOM 9149 C C . ASN B 1 414 ? -5.648 1.918 23.812 1 91.38 414 ASN B C 1
ATOM 9151 O O . ASN B 1 414 ? -6.574 2.174 23.031 1 91.38 414 ASN B O 1
ATOM 9155 N N . PHE B 1 415 ? -4.559 2.693 23.984 1 93.25 415 PHE B N 1
ATOM 9156 C CA . PHE B 1 415 ? -4.449 3.99 23.328 1 93.25 415 PHE B CA 1
ATOM 9157 C C . PHE B 1 415 ? -4.492 3.834 21.812 1 93.25 415 PHE B C 1
ATOM 9159 O O . PHE B 1 415 ? -5.051 4.684 21.109 1 93.25 415 PHE B O 1
ATOM 9166 N N . GLU B 1 416 ? -4.023 2.764 21.25 1 92.06 416 GLU B N 1
ATOM 9167 C CA . GLU B 1 416 ? -3.957 2.543 19.812 1 92.06 416 GLU B CA 1
ATOM 9168 C C . GLU B 1 416 ? -5.348 2.578 19.188 1 92.06 416 GLU B C 1
ATOM 9170 O O . GLU B 1 416 ? -5.504 2.99 18.031 1 92.06 416 GLU B O 1
ATOM 9175 N N . LYS B 1 417 ? -6.402 2.197 19.891 1 93.25 417 LYS B N 1
ATOM 9176 C CA . LYS B 1 417 ? -7.773 2.107 19.406 1 93.25 417 LYS B CA 1
ATOM 9177 C C . LYS B 1 417 ? -8.352 3.492 19.125 1 93.25 417 LYS B C 1
ATOM 9179 O O . LYS B 1 417 ? -9.281 3.637 18.328 1 93.25 417 LYS B O 1
ATOM 9184 N N . MET B 1 418 ? -7.793 4.465 19.781 1 94.88 418 MET B N 1
ATOM 9185 C CA . MET B 1 418 ? -8.477 5.75 19.781 1 94.88 418 MET B CA 1
ATOM 9186 C C . MET B 1 418 ? -7.492 6.895 19.578 1 94.88 418 MET B C 1
ATOM 9188 O O . MET B 1 418 ? -7.867 8.07 19.656 1 94.88 418 MET B O 1
ATOM 9192 N N . ALA B 1 419 ? -6.305 6.629 19.234 1 95.19 419 ALA B N 1
ATOM 9193 C CA . ALA B 1 419 ? -5.211 7.594 19.266 1 95.19 419 ALA B CA 1
ATOM 9194 C C . ALA B 1 419 ? -5.477 8.758 18.312 1 95.19 419 ALA B C 1
ATOM 9196 O O . ALA B 1 419 ? -5.094 9.898 18.594 1 95.19 419 ALA B O 1
ATOM 9197 N N . ASN B 1 420 ? -6.141 8.516 17.234 1 96.19 420 ASN B N 1
ATOM 9198 C CA . ASN B 1 420 ? -6.34 9.562 16.234 1 96.19 420 ASN B CA 1
ATOM 9199 C C . ASN B 1 420 ? -7.34 10.609 16.719 1 96.19 420 ASN B C 1
ATOM 9201 O O . ASN B 1 420 ? -7.422 11.703 16.141 1 96.19 420 ASN B O 1
ATOM 9205 N N . ARG B 1 421 ? -8.055 10.336 17.719 1 96.19 421 ARG B N 1
ATOM 9206 C CA . ARG B 1 421 ? -9.047 11.266 18.25 1 96.19 421 ARG B CA 1
ATOM 9207 C C . ARG B 1 421 ? -8.469 12.117 19.359 1 96.19 421 ARG B C 1
ATOM 9209 O O . ARG B 1 421 ? -9.117 13.039 19.859 1 96.19 421 ARG B O 1
ATOM 9216 N N . TYR B 1 422 ? -7.285 11.859 19.797 1 96.88 422 TYR B N 1
ATOM 9217 C CA . TYR B 1 422 ? -6.68 12.531 20.938 1 96.88 422 TYR B CA 1
ATOM 9218 C C . TYR B 1 422 ? -6.699 14.047 20.766 1 96.88 422 TYR B C 1
ATOM 9220 O O . TYR B 1 422 ? -7.047 14.781 21.688 1 96.88 422 TYR B O 1
ATOM 9228 N N . PRO B 1 423 ? -6.402 14.578 19.562 1 97.38 423 PRO B N 1
ATOM 9229 C CA . PRO B 1 423 ? -6.434 16.031 19.406 1 97.38 423 PRO B CA 1
ATOM 9230 C C . PRO B 1 423 ? -7.812 16.625 19.688 1 97.38 423 PRO B C 1
ATOM 9232 O O . PRO B 1 423 ? -7.914 17.75 20.203 1 97.38 423 PRO B O 1
ATOM 9235 N N . TYR B 1 424 ? -8.812 15.938 19.297 1 96.88 424 TYR B N 1
ATOM 9236 C CA . TYR B 1 424 ? -10.164 16.422 19.562 1 96.88 424 TYR B CA 1
ATOM 9237 C C . TYR B 1 424 ? -10.445 16.469 21.062 1 96.88 424 TYR B C 1
ATOM 9239 O O . TYR B 1 424 ? -11.031 17.422 21.562 1 96.88 424 TYR B O 1
ATOM 9247 N N . GLU B 1 425 ? -10.039 15.422 21.766 1 97.31 425 GLU B N 1
ATOM 9248 C CA . GLU B 1 425 ? -10.234 15.406 23.219 1 97.31 425 GLU B CA 1
ATOM 9249 C C . GLU B 1 425 ? -9.484 16.547 23.891 1 97.31 425 GLU B C 1
ATOM 9251 O O . GLU B 1 425 ? -10 17.188 24.812 1 97.31 425 GLU B O 1
ATOM 9256 N N . TYR B 1 426 ? -8.273 16.766 23.422 1 98.25 426 TYR B N 1
ATOM 9257 C CA . TYR B 1 426 ? -7.469 17.875 23.922 1 98.25 426 TYR B CA 1
ATOM 9258 C C . TYR B 1 426 ? -8.148 19.219 23.641 1 98.25 426 TYR B C 1
ATOM 9260 O O . TYR B 1 426 ? -8.234 20.078 24.516 1 98.25 426 TYR B O 1
ATOM 9268 N N . LEU B 1 427 ? -8.641 19.391 22.469 1 97.75 427 LEU B N 1
ATOM 9269 C CA . LEU B 1 427 ? -9.367 20.594 22.062 1 97.75 427 LEU B CA 1
ATOM 9270 C C . LEU B 1 427 ? -10.547 20.844 23 1 97.75 427 LEU B C 1
ATOM 9272 O O . LEU B 1 427 ? -10.781 21.984 23.406 1 97.75 427 LEU B O 1
ATOM 9276 N N . MET B 1 428 ? -11.227 19.812 23.359 1 96.88 428 MET B N 1
ATOM 9277 C CA . MET B 1 428 ? -12.422 19.906 24.203 1 96.88 428 MET B CA 1
ATOM 9278 C C . MET B 1 428 ? -12.047 20.312 25.625 1 96.88 428 MET B C 1
ATOM 9280 O O . MET B 1 428 ? -12.906 20.75 26.391 1 96.88 428 MET B O 1
ATOM 9284 N N . THR B 1 429 ? -10.812 20.188 25.938 1 98.12 429 THR B N 1
ATOM 9285 C CA . THR B 1 429 ? -10.328 20.531 27.266 1 98.12 429 THR B CA 1
ATOM 9286 C C . THR B 1 429 ? -10.062 22.031 27.375 1 98.12 429 THR B C 1
ATOM 9288 O O . THR B 1 429 ? -10.117 22.594 28.469 1 98.12 429 THR B O 1
ATOM 9291 N N . ILE B 1 430 ? -9.773 22.719 26.297 1 98.12 430 ILE B N 1
ATOM 9292 C CA . ILE B 1 430 ? -9.398 24.125 26.266 1 98.12 430 ILE B CA 1
ATOM 9293 C C . ILE B 1 430 ? -10.641 24.984 26.484 1 98.12 430 ILE B C 1
ATOM 9295 O O . ILE B 1 430 ? -11.648 24.828 25.797 1 98.12 430 ILE B O 1
ATOM 9299 N N . PRO B 1 431 ? -10.57 25.906 27.5 1 96.06 431 PRO B N 1
ATOM 9300 C CA . PRO B 1 431 ? -11.695 26.828 27.641 1 96.06 431 PRO B CA 1
ATOM 9301 C C . PRO B 1 431 ? -11.852 27.766 26.438 1 96.06 431 PRO B C 1
ATOM 9303 O O . PRO B 1 431 ? -10.875 28.359 25.969 1 96.06 431 PRO B O 1
ATOM 9306 N N . ARG B 1 432 ? -13.062 27.844 25.906 1 89.88 432 ARG B N 1
ATOM 9307 C CA . ARG B 1 432 ? -13.258 28.578 24.656 1 89.88 432 ARG B CA 1
ATOM 9308 C C . ARG B 1 432 ? -14.297 29.688 24.844 1 89.88 432 ARG B C 1
ATOM 9310 O O . ARG B 1 432 ? -15.148 29.609 25.719 1 89.88 432 ARG B O 1
ATOM 9317 N N . GLU B 1 433 ? -14.102 30.625 24.016 1 92.25 433 GLU B N 1
ATOM 9318 C CA . GLU B 1 433 ? -15.039 31.734 23.859 1 92.25 433 GLU B CA 1
ATOM 9319 C C . GLU B 1 433 ? -15.484 31.891 22.422 1 92.25 433 GLU B C 1
ATOM 9321 O O . GLU B 1 433 ? -14.703 31.656 21.484 1 92.25 433 GLU B O 1
ATOM 9326 N N . GLU B 1 434 ? -16.688 32.281 22.234 1 92.06 434 GLU B N 1
ATOM 9327 C CA . GLU B 1 434 ? -17.25 32.406 20.906 1 92.06 434 GLU B CA 1
ATOM 9328 C C . GLU B 1 434 ? -16.406 33.344 20.047 1 92.06 434 GLU B C 1
ATOM 9330 O O . GLU B 1 434 ? -16 34.438 20.516 1 92.06 434 GLU B O 1
ATOM 9335 N N . GLY B 1 435 ? -16.125 32.875 18.922 1 94.44 435 GLY B N 1
ATOM 9336 C CA . GLY B 1 435 ? -15.398 33.688 17.953 1 94.44 435 GLY B CA 1
ATOM 9337 C C . GLY B 1 435 ? -13.891 33.562 18.078 1 94.44 435 GLY B C 1
ATOM 9338 O O . GLY B 1 435 ? -13.156 34.062 17.219 1 94.44 435 GLY B O 1
ATOM 9339 N N . TYR B 1 436 ? -13.422 33.031 19.156 1 96.19 436 TYR B N 1
ATOM 9340 C CA . TYR B 1 436 ? -11.984 32.844 19.359 1 96.19 436 TYR B CA 1
ATOM 9341 C C . TYR B 1 436 ? -11.562 31.422 19.062 1 96.19 436 TYR B C 1
ATOM 9343 O O . TYR B 1 436 ? -12.039 30.469 19.703 1 96.19 436 TYR B O 1
ATOM 9351 N N . PRO B 1 437 ? -10.672 31.219 18.125 1 97.25 437 PRO B N 1
ATOM 9352 C CA . PRO B 1 437 ? -10.219 29.859 17.781 1 97.25 437 PRO B CA 1
ATOM 9353 C C . PRO B 1 437 ? -9.211 29.312 18.781 1 97.25 437 PRO B C 1
ATOM 9355 O O . PRO B 1 437 ? -8.688 30.047 19.625 1 97.25 437 PRO B O 1
ATOM 9358 N N . VAL B 1 438 ? -9.031 28 18.734 1 98.06 438 VAL B N 1
ATOM 9359 C CA . VAL B 1 438 ? -7.906 27.359 19.391 1 98.06 438 VAL B CA 1
ATOM 9360 C C . VAL B 1 438 ? -6.875 26.922 18.359 1 98.06 438 VAL B C 1
ATOM 9362 O O . VAL B 1 438 ? -7.184 26.125 17.453 1 98.06 438 VAL B O 1
ATOM 9365 N N . LEU B 1 439 ? -5.699 27.547 18.406 1 98.19 439 LEU B N 1
ATOM 9366 C CA . LEU B 1 439 ? -4.605 27.047 17.578 1 98.19 439 LEU B CA 1
ATOM 9367 C C . LEU B 1 439 ? -4.164 25.672 18.047 1 98.19 439 LEU B C 1
ATOM 9369 O O . LEU B 1 439 ? -3.969 25.438 19.25 1 98.19 439 LEU B O 1
ATOM 9373 N N . ILE B 1 440 ? -4.059 24.688 17.094 1 98 440 ILE B N 1
ATOM 9374 C CA . ILE B 1 440 ? -3.789 23.328 17.531 1 98 440 ILE B CA 1
ATOM 9375 C C . ILE B 1 440 ? -2.969 22.594 16.469 1 98 440 ILE B C 1
ATOM 9377 O O . ILE B 1 440 ? -3.109 22.859 15.273 1 98 440 ILE B O 1
ATOM 9381 N N . ARG B 1 441 ? -2.053 21.672 16.844 1 95.38 441 ARG B N 1
ATOM 9382 C CA . ARG B 1 441 ? -1.114 21.047 15.922 1 95.38 441 ARG B CA 1
ATOM 9383 C C . ARG B 1 441 ? -1.725 19.797 15.281 1 95.38 441 ARG B C 1
ATOM 9385 O O . ARG B 1 441 ? -1.053 19.094 14.523 1 95.38 441 ARG B O 1
ATOM 9392 N N . SER B 1 442 ? -2.912 19.391 15.57 1 96.38 442 SER B N 1
ATOM 9393 C CA . SER B 1 442 ? -3.604 18.281 14.922 1 96.38 442 SER B CA 1
ATOM 9394 C C . SER B 1 442 ? -5.113 18.375 15.117 1 96.38 442 SER B C 1
ATOM 9396 O O . SER B 1 442 ? -5.598 19.266 15.828 1 96.38 442 SER B O 1
ATOM 9398 N N . ALA B 1 443 ? -5.809 17.469 14.406 1 97.12 443 ALA B N 1
ATOM 9399 C CA . ALA B 1 443 ? -7.27 17.531 14.445 1 97.12 443 ALA B CA 1
ATOM 9400 C C . ALA B 1 443 ? -7.887 16.188 14.055 1 97.12 443 ALA B C 1
ATOM 9402 O O . ALA B 1 443 ? -7.215 15.328 13.477 1 97.12 443 ALA B O 1
ATOM 9403 N N . TRP B 1 444 ? -9.086 15.969 14.477 1 96.12 444 TRP B N 1
ATOM 9404 C CA . TRP B 1 444 ? -9.961 14.906 14.008 1 96.12 444 TRP B CA 1
ATOM 9405 C C . TRP B 1 444 ? -11.055 15.461 13.094 1 96.12 444 TRP B C 1
ATOM 9407 O O . TRP B 1 444 ? -11.164 16.672 12.922 1 96.12 444 TRP B O 1
ATOM 9417 N N . PHE B 1 445 ? -11.852 14.68 12.336 1 94.12 445 PHE B N 1
ATOM 9418 C CA . PHE B 1 445 ? -12.719 15.125 11.258 1 94.12 445 PHE B CA 1
ATOM 9419 C C . PHE B 1 445 ? -13.875 15.953 11.805 1 94.12 445 PHE B C 1
ATOM 9421 O O . PHE B 1 445 ? -14.609 16.594 11.039 1 94.12 445 PHE B O 1
ATOM 9428 N N . ASN B 1 446 ? -14.109 16.125 13.078 1 93.12 446 ASN B N 1
ATOM 9429 C CA . ASN B 1 446 ? -15.156 16.969 13.625 1 93.12 446 ASN B CA 1
ATOM 9430 C C . ASN B 1 446 ? -14.578 18.109 14.461 1 93.12 446 ASN B C 1
ATOM 9432 O O . ASN B 1 446 ? -15.312 18.797 15.18 1 93.12 446 ASN B O 1
ATOM 9436 N N . SER B 1 447 ? -13.359 18.328 14.344 1 95.88 447 SER B N 1
ATOM 9437 C CA . SER B 1 447 ? -12.695 19.344 15.164 1 95.88 447 SER B CA 1
ATOM 9438 C C . SER B 1 447 ? -13.102 20.75 14.742 1 95.88 447 SER B C 1
ATOM 9440 O O . SER B 1 447 ? -13.117 21.672 15.562 1 95.88 447 SER B O 1
ATOM 9442 N N . GLN B 1 448 ? -13.469 20.953 13.508 1 95.62 448 GLN B N 1
ATOM 9443 C CA . GLN B 1 448 ? -13.758 22.281 12.992 1 95.62 448 GLN B CA 1
ATOM 9444 C C . GLN B 1 448 ? -14.969 22.891 13.695 1 95.62 448 GLN B C 1
ATOM 9446 O O . GLN B 1 448 ? -15.039 24.109 13.867 1 95.62 448 GLN B O 1
ATOM 9451 N N . LYS B 1 449 ? -15.867 22.047 14.086 1 94.5 449 LYS B N 1
ATOM 9452 C CA . LYS B 1 449 ? -17.094 22.578 14.688 1 94.5 449 LYS B CA 1
ATOM 9453 C C . LYS B 1 449 ? -16.812 23.188 16.047 1 94.5 449 LYS B C 1
ATOM 9455 O O . LYS B 1 449 ? -17.641 23.938 16.594 1 94.5 449 LYS B O 1
ATOM 9460 N N . GLU B 1 450 ? -15.586 22.859 16.531 1 94.75 450 GLU B N 1
ATOM 9461 C CA . GLU B 1 450 ? -15.203 23.359 17.859 1 94.75 450 GLU B CA 1
ATOM 9462 C C . GLU B 1 450 ? -14.211 24.516 17.734 1 94.75 450 GLU B C 1
ATOM 9464 O O . GLU B 1 450 ? -13.531 24.859 18.703 1 94.75 450 GLU B O 1
ATOM 9469 N N . GLY B 1 451 ? -14.062 25.094 16.609 1 95.38 451 GLY B N 1
ATOM 9470 C CA . GLY B 1 451 ? -13.219 26.266 16.406 1 95.38 451 GLY B CA 1
ATOM 9471 C C . GLY B 1 451 ? -11.742 25.938 16.375 1 95.38 451 GLY B C 1
ATOM 9472 O O . GLY B 1 451 ? -10.914 26.703 16.844 1 95.38 451 GLY B O 1
ATOM 9473 N N . SER B 1 452 ? -11.406 24.797 15.836 1 96.69 452 SER B N 1
ATOM 9474 C CA . SER B 1 452 ? -10.016 24.375 15.719 1 96.69 452 SER B CA 1
ATOM 9475 C C . SER B 1 452 ? -9.312 25.078 14.562 1 96.69 452 SER B C 1
ATOM 9477 O O . SER B 1 452 ? -9.766 25 13.422 1 96.69 452 SER B O 1
ATOM 9479 N N . LEU B 1 453 ? -8.273 25.797 14.82 1 97.88 453 LEU B N 1
ATOM 9480 C CA . LEU B 1 453 ? -7.328 26.312 13.836 1 97.88 453 LEU B CA 1
ATOM 9481 C C . LEU B 1 453 ? -6.074 25.438 13.789 1 97.88 453 LEU B C 1
ATOM 9483 O O . LEU B 1 453 ? -5.234 25.5 14.688 1 97.88 453 LEU B O 1
ATOM 9487 N N . VAL B 1 454 ? -5.941 24.656 12.734 1 98.06 454 VAL B N 1
ATOM 9488 C CA . VAL B 1 454 ? -4.891 23.641 12.688 1 98.06 454 VAL B CA 1
ATOM 9489 C C . VAL B 1 454 ? -3.646 24.203 12.016 1 98.06 454 VAL B C 1
ATOM 9491 O O . VAL B 1 454 ? -3.729 24.766 10.922 1 98.06 454 VAL B O 1
ATOM 9494 N N . TRP B 1 455 ? -2.543 24.203 12.656 1 96.44 455 TRP B N 1
ATOM 9495 C CA . TRP B 1 455 ? -1.298 24.562 11.984 1 96.44 455 TRP B CA 1
ATOM 9496 C C . TRP B 1 455 ? -0.506 23.312 11.617 1 96.44 455 TRP B C 1
ATOM 9498 O O . TRP B 1 455 ? -0.612 22.281 12.289 1 96.44 455 TRP B O 1
ATOM 9508 N N . SER B 1 456 ? 0.275 23.297 10.594 1 94.25 456 SER B N 1
ATOM 9509 C CA . SER B 1 456 ? 0.845 22.156 9.891 1 94.25 456 SER B CA 1
ATOM 9510 C C . SER B 1 456 ? 2.002 21.547 10.672 1 94.25 456 SER B C 1
ATOM 9512 O O . SER B 1 456 ? 2.539 20.5 10.289 1 94.25 456 SER B O 1
ATOM 9514 N N . GLY B 1 457 ? 2.387 22.078 11.766 1 93.62 457 GLY B N 1
ATOM 9515 C CA . GLY B 1 457 ? 3.395 21.469 12.617 1 93.62 457 GLY B CA 1
ATOM 9516 C C . GLY B 1 457 ? 4.789 22.016 12.391 1 93.62 457 GLY B C 1
ATOM 9517 O O . GLY B 1 457 ? 4.949 23.078 11.766 1 93.62 457 GLY B O 1
ATOM 9518 N N . ASP B 1 458 ? 5.828 21.344 13.016 1 92.19 458 ASP B N 1
ATOM 9519 C CA . ASP B 1 458 ? 7.215 21.797 12.969 1 92.19 458 ASP B CA 1
ATOM 9520 C C . ASP B 1 458 ? 7.895 21.359 11.672 1 92.19 458 ASP B C 1
ATOM 9522 O O . ASP B 1 458 ? 8.578 20.328 11.641 1 92.19 458 ASP B O 1
ATOM 9526 N N . ILE B 1 459 ? 7.801 22.156 10.727 1 91.88 459 ILE B N 1
ATOM 9527 C CA . ILE B 1 459 ? 8.242 21.812 9.383 1 91.88 459 ILE B CA 1
ATOM 9528 C C . ILE B 1 459 ? 9.578 22.484 9.086 1 91.88 459 ILE B C 1
ATOM 9530 O O . ILE B 1 459 ? 9.953 23.453 9.75 1 91.88 459 ILE B O 1
ATOM 9534 N N . ASP B 1 460 ? 10.25 22.031 8.102 1 89.56 460 ASP B N 1
ATOM 9535 C CA . ASP B 1 460 ? 11.578 22.547 7.754 1 89.56 460 ASP B CA 1
ATOM 9536 C C . ASP B 1 460 ? 11.477 23.875 7.023 1 89.56 460 ASP B C 1
ATOM 9538 O O . ASP B 1 460 ? 10.508 24.125 6.305 1 89.56 460 ASP B O 1
ATOM 9542 N N . SER B 1 461 ? 12.5 24.703 7.207 1 93.06 461 SER B N 1
ATOM 9543 C CA . SER B 1 461 ? 12.609 25.953 6.488 1 93.06 461 SER B CA 1
ATOM 9544 C C . SER B 1 461 ? 13.242 25.766 5.113 1 93.06 461 SER B C 1
ATOM 9546 O O . SER B 1 461 ? 14.438 26 4.938 1 93.06 461 SER B O 1
ATOM 9548 N N . SER B 1 462 ? 12.445 25.375 4.141 1 92.62 462 SER B N 1
ATOM 9549 C CA . SER B 1 462 ? 12.961 25.094 2.803 1 92.62 462 SER B CA 1
ATOM 9550 C C . SER B 1 462 ? 11.891 25.328 1.74 1 92.62 462 SER B C 1
ATOM 9552 O O . SER B 1 462 ? 10.703 25.359 2.049 1 92.62 462 SER B O 1
ATOM 9554 N N . PHE B 1 463 ? 12.344 25.484 0.517 1 94.88 463 PHE B N 1
ATOM 9555 C CA . PHE B 1 463 ? 11.406 25.641 -0.592 1 94.88 463 PHE B CA 1
ATOM 9556 C C . PHE B 1 463 ? 10.664 24.328 -0.847 1 94.88 463 PHE B C 1
ATOM 9558 O O . PHE B 1 463 ? 9.508 24.344 -1.284 1 94.88 463 PHE B O 1
ATOM 9565 N N . LYS B 1 464 ? 11.25 23.203 -0.511 1 91.88 464 LYS B N 1
ATOM 9566 C CA . LYS B 1 464 ? 10.539 21.922 -0.569 1 91.88 464 LYS B CA 1
ATOM 9567 C C . LYS B 1 464 ? 9.344 21.922 0.376 1 91.88 464 LYS B C 1
ATOM 9569 O O . LYS B 1 464 ? 8.242 21.516 -0.011 1 91.88 464 LYS B O 1
ATOM 9574 N N . SER B 1 465 ? 9.617 22.328 1.569 1 93.31 465 SER B N 1
ATOM 9575 C CA . SER B 1 465 ? 8.531 22.406 2.543 1 93.31 465 SER B CA 1
ATOM 9576 C C . SER B 1 465 ? 7.449 23.375 2.086 1 93.31 465 SER B C 1
ATOM 9578 O O . SER B 1 465 ? 6.258 23.109 2.289 1 93.31 465 SER B O 1
ATOM 9580 N N . LEU B 1 466 ? 7.875 24.469 1.501 1 96.31 466 LEU B N 1
ATOM 9581 C CA . LEU B 1 466 ? 6.906 25.422 0.99 1 96.31 466 LEU B CA 1
ATOM 9582 C C . LEU B 1 466 ? 5.957 24.766 -0.007 1 96.31 466 LEU B C 1
ATOM 9584 O O . LEU B 1 466 ? 4.742 24.938 0.086 1 96.31 466 LEU B O 1
ATOM 9588 N N . ARG B 1 467 ? 6.508 23.984 -0.923 1 95.56 467 ARG B N 1
ATOM 9589 C CA . ARG B 1 467 ? 5.688 23.281 -1.899 1 95.56 467 ARG B CA 1
ATOM 9590 C C . ARG B 1 467 ? 4.715 22.328 -1.209 1 95.56 467 ARG B C 1
ATOM 9592 O O . ARG B 1 467 ? 3.541 22.25 -1.582 1 95.56 467 ARG B O 1
ATOM 9599 N N . GLU B 1 468 ? 5.176 21.688 -0.222 1 94.81 468 GLU B N 1
ATOM 9600 C CA . GLU B 1 468 ? 4.34 20.734 0.514 1 94.81 468 GLU B CA 1
ATOM 9601 C C . GLU B 1 468 ? 3.217 21.453 1.255 1 94.81 468 GLU B C 1
ATOM 9603 O O . GLU B 1 468 ? 2.096 20.953 1.336 1 94.81 468 GLU B O 1
ATOM 9608 N N . GLN B 1 469 ? 3.529 22.625 1.774 1 96 469 GLN B N 1
ATOM 9609 C CA . GLN B 1 469 ? 2.561 23.359 2.586 1 96 469 GLN B CA 1
ATOM 9610 C C . GLN B 1 469 ? 1.415 23.891 1.729 1 96 469 GLN B C 1
ATOM 9612 O O . GLN B 1 469 ? 0.274 23.969 2.189 1 96 469 GLN B O 1
ATOM 9617 N N . ILE B 1 470 ? 1.694 24.219 0.481 1 96.62 470 ILE B N 1
ATOM 9618 C CA . ILE B 1 470 ? 0.634 24.641 -0.424 1 96.62 470 ILE B CA 1
ATOM 9619 C C . ILE B 1 470 ? -0.377 23.516 -0.607 1 96.62 470 ILE B C 1
ATOM 9621 O O . ILE B 1 470 ? -1.586 23.734 -0.483 1 96.62 470 ILE B O 1
ATOM 9625 N N . GLN B 1 471 ? 0.117 22.375 -0.792 1 95.81 471 GLN B N 1
ATOM 9626 C CA . GLN B 1 471 ? -0.747 21.219 -0.979 1 95.81 471 GLN B CA 1
ATOM 9627 C C . GLN B 1 471 ? -1.507 20.891 0.301 1 95.81 471 GLN B C 1
ATOM 9629 O O . GLN B 1 471 ? -2.676 20.5 0.252 1 95.81 471 GLN B O 1
ATOM 9634 N N . ILE B 1 472 ? -0.828 21 1.394 1 96.31 472 ILE B N 1
ATOM 9635 C CA . ILE B 1 472 ? -1.434 20.719 2.689 1 96.31 472 ILE B CA 1
ATOM 9636 C C . ILE B 1 472 ? -2.596 21.672 2.939 1 96.31 472 ILE B C 1
ATOM 9638 O O . ILE B 1 472 ? -3.66 21.266 3.404 1 96.31 472 ILE B O 1
ATOM 9642 N N . LEU B 1 473 ? -2.383 22.922 2.637 1 96.38 473 LEU B N 1
ATOM 9643 C CA . LEU B 1 473 ? -3.441 23.906 2.812 1 96.38 473 LEU B CA 1
ATOM 9644 C C . LEU B 1 473 ? -4.688 23.516 2.025 1 96.38 473 LEU B C 1
ATOM 9646 O O . LEU B 1 473 ? -5.801 23.578 2.553 1 96.38 473 LEU B O 1
ATOM 9650 N N . ILE B 1 474 ? -4.488 23.109 0.805 1 97.19 474 ILE B N 1
ATOM 9651 C CA . ILE B 1 474 ? -5.586 22.703 -0.069 1 97.19 474 ILE B CA 1
ATOM 9652 C C . ILE B 1 474 ? -6.25 21.453 0.478 1 97.19 474 ILE B C 1
ATOM 9654 O O . ILE B 1 474 ? -7.477 21.391 0.598 1 97.19 474 ILE B O 1
ATOM 9658 N N . SER B 1 475 ? -5.438 20.531 0.84 1 97.31 475 SER B N 1
ATOM 9659 C CA . SER B 1 475 ? -5.926 19.234 1.312 1 97.31 475 SER B CA 1
ATOM 9660 C C . SER B 1 475 ? -6.719 19.375 2.605 1 97.31 475 SER B C 1
ATOM 9662 O O . SER B 1 475 ? -7.73 18.703 2.801 1 97.31 475 SER B O 1
ATOM 9664 N N . MET B 1 476 ? -6.246 20.188 3.506 1 97.44 476 MET B N 1
ATOM 9665 C CA . MET B 1 476 ? -6.953 20.406 4.766 1 97.44 476 MET B CA 1
ATOM 9666 C C . MET B 1 476 ? -8.344 20.969 4.508 1 97.44 476 MET B C 1
ATOM 9668 O O . MET B 1 476 ? -9.32 20.516 5.117 1 97.44 476 MET B O 1
ATOM 9672 N N . GLY B 1 477 ? -8.398 21.891 3.629 1 97.31 477 GLY B N 1
ATOM 9673 C CA . GLY B 1 477 ? -9.695 22.422 3.264 1 97.31 477 GLY B CA 1
ATOM 9674 C C . GLY B 1 477 ? -10.641 21.375 2.711 1 97.31 477 GLY B C 1
ATOM 9675 O O . GLY B 1 477 ? -11.812 21.328 3.098 1 97.31 477 GLY B O 1
ATOM 9676 N N . LEU B 1 478 ? -10.109 20.547 1.878 1 97.94 478 LEU B N 1
ATOM 9677 C CA . LEU B 1 478 ? -10.906 19.5 1.238 1 97.94 478 LEU B CA 1
ATOM 9678 C C . LEU B 1 478 ? -11.281 18.422 2.238 1 97.94 478 LEU B C 1
ATOM 9680 O O . LEU B 1 478 ? -12.156 17.578 1.962 1 97.94 478 LEU B O 1
ATOM 9684 N N . SER B 1 479 ? -10.695 18.422 3.387 1 98.12 479 SER B N 1
ATOM 9685 C CA . SER B 1 479 ? -10.984 17.453 4.441 1 98.12 479 SER B CA 1
ATOM 9686 C C . SER B 1 479 ? -11.984 18.016 5.445 1 98.12 479 SER B C 1
ATOM 9688 O O . SER B 1 479 ? -12.289 17.375 6.453 1 98.12 479 SER B O 1
ATOM 9690 N N . GLY B 1 480 ? -12.414 19.219 5.25 1 97.06 480 GLY B N 1
ATOM 9691 C CA . GLY B 1 480 ? -13.422 19.828 6.105 1 97.06 480 GLY B CA 1
ATOM 9692 C C . GLY B 1 480 ? -12.836 20.75 7.156 1 97.06 480 GLY B C 1
ATOM 9693 O O . GLY B 1 480 ? -13.57 21.359 7.934 1 97.06 480 GLY B O 1
ATOM 9694 N N . ILE B 1 481 ? -11.5 20.891 7.148 1 97.44 481 ILE B N 1
ATOM 9695 C CA . ILE B 1 481 ? -10.812 21.781 8.078 1 97.44 481 ILE B CA 1
ATOM 9696 C C . ILE B 1 481 ? -10.422 23.062 7.367 1 97.44 481 ILE B C 1
ATOM 9698 O O . ILE B 1 481 ? -9.297 23.203 6.883 1 97.44 481 ILE B O 1
ATOM 9702 N N . SER B 1 482 ? -11.266 24 7.422 1 94.94 482 SER B N 1
ATOM 9703 C CA . SER B 1 482 ? -11.109 25.203 6.621 1 94.94 482 SER B CA 1
ATOM 9704 C C . SER B 1 482 ? -10.109 26.172 7.262 1 94.94 482 SER B C 1
ATOM 9706 O O . SER B 1 482 ? -9.547 27.031 6.586 1 94.94 482 SER B O 1
ATOM 9708 N N . TRP B 1 483 ? -9.977 26.078 8.617 1 96.75 483 TRP B N 1
ATOM 9709 C CA . TRP B 1 483 ? -9.047 26.953 9.32 1 96.75 483 TRP B CA 1
ATOM 9710 C C . TRP B 1 483 ? -7.695 26.281 9.516 1 96.75 483 TRP B C 1
ATOM 9712 O O . TRP B 1 483 ? -7.543 25.406 10.375 1 96.75 483 TRP B O 1
ATOM 9722 N N . SER B 1 484 ? -6.766 26.625 8.695 1 96.19 484 SER B N 1
ATOM 9723 C CA . SER B 1 484 ? -5.426 26.062 8.805 1 96.19 484 SER B CA 1
ATOM 9724 C C . SER B 1 484 ? -4.355 27.109 8.547 1 96.19 484 SER B C 1
ATOM 9726 O O . SER B 1 484 ? -4.641 28.156 7.969 1 96.19 484 SER B O 1
ATOM 9728 N N . THR B 1 485 ? -3.211 26.906 9.047 1 96.5 485 THR B N 1
ATOM 9729 C CA . THR B 1 485 ? -2.098 27.812 8.844 1 96.5 485 THR B CA 1
ATOM 9730 C C . THR B 1 485 ? -0.766 27.078 8.906 1 96.5 485 THR B C 1
ATOM 9732 O O . THR B 1 485 ? -0.737 25.859 9.055 1 96.5 485 THR B O 1
ATOM 9735 N N . THR B 1 486 ? 0.303 27.797 8.633 1 95.88 486 THR B N 1
ATOM 9736 C CA . THR B 1 486 ? 1.657 27.25 8.648 1 95.88 486 THR B CA 1
ATOM 9737 C C . THR B 1 486 ? 2.596 28.156 9.43 1 95.88 486 THR B C 1
ATOM 9739 O O . THR B 1 486 ? 2.252 29.312 9.719 1 95.88 486 THR B O 1
ATOM 9742 N N . ASP B 1 487 ? 3.719 27.609 9.859 1 96.69 487 ASP B N 1
ATOM 9743 C CA . ASP B 1 487 ? 4.832 28.453 10.273 1 96.69 487 ASP B CA 1
ATOM 9744 C C . ASP B 1 487 ? 5.508 29.125 9.078 1 96.69 487 ASP B C 1
ATOM 9746 O O . ASP B 1 487 ? 6.215 28.453 8.312 1 96.69 487 ASP B O 1
ATOM 9750 N N . ILE B 1 488 ? 5.352 30.391 9 1 97.75 488 ILE B N 1
ATOM 9751 C CA . ILE B 1 488 ? 5.852 31.094 7.828 1 97.75 488 ILE B CA 1
ATOM 9752 C C . ILE B 1 488 ? 7.371 30.938 7.742 1 97.75 488 ILE B C 1
ATOM 9754 O O . ILE B 1 488 ? 8.086 31.219 8.711 1 97.75 488 ILE B O 1
ATOM 9758 N N . ALA B 1 489 ? 7.832 30.484 6.613 1 96.88 489 ALA B N 1
ATOM 9759 C CA . ALA B 1 489 ? 9.227 30.219 6.281 1 96.88 489 ALA B CA 1
ATOM 9760 C C . ALA B 1 489 ? 9.758 29 7.039 1 96.88 489 ALA B C 1
ATOM 9762 O O . ALA B 1 489 ? 10.969 28.828 7.199 1 96.88 489 ALA B O 1
ATOM 9763 N N . GLY B 1 490 ? 8.852 28.188 7.555 1 94.5 490 GLY B N 1
ATOM 9764 C CA . GLY B 1 490 ? 9.242 26.969 8.234 1 94.5 490 GLY B CA 1
ATOM 9765 C C . GLY B 1 490 ? 9.586 27.172 9.695 1 94.5 490 GLY B C 1
ATOM 9766 O O . GLY B 1 490 ? 9.703 28.312 10.148 1 94.5 490 GLY B O 1
ATOM 9767 N N . PHE B 1 491 ? 9.773 26.062 10.367 1 93.81 491 PHE B N 1
ATOM 9768 C CA . PHE B 1 491 ? 10.07 26.094 11.789 1 93.81 491 PHE B CA 1
ATOM 9769 C C . PHE B 1 491 ? 11.547 25.844 12.047 1 93.81 491 PHE B C 1
ATOM 9771 O O . PHE B 1 491 ? 12.234 26.656 12.664 1 93.81 491 PHE B O 1
ATOM 9778 N N . HIS B 1 492 ? 11.969 24.75 11.508 1 87.88 492 HIS B N 1
ATOM 9779 C CA . HIS B 1 492 ? 13.336 24.344 11.82 1 87.88 492 HIS B CA 1
ATOM 9780 C C . HIS B 1 492 ? 14.336 24.953 10.852 1 87.88 492 HIS B C 1
ATOM 9782 O O . HIS B 1 492 ? 14.031 25.141 9.672 1 87.88 492 HIS B O 1
ATOM 9788 N N . SER B 1 493 ? 15.57 25.281 11.297 1 76.75 493 SER B N 1
ATOM 9789 C CA . SER B 1 493 ? 16.781 25.469 10.516 1 76.75 493 SER B CA 1
ATOM 9790 C C . SER B 1 493 ? 16.766 26.781 9.742 1 76.75 493 SER B C 1
ATOM 9792 O O . SER B 1 493 ? 17.516 26.953 8.781 1 76.75 493 SER B O 1
ATOM 9794 N N . GLY B 1 494 ? 15.945 27.672 10.062 1 85.12 494 GLY B N 1
ATOM 9795 C CA . GLY B 1 494 ? 15.984 28.953 9.359 1 85.12 494 GLY B CA 1
ATOM 9796 C C . GLY B 1 494 ? 17.125 29.844 9.82 1 85.12 494 GLY B C 1
ATOM 9797 O O . GLY B 1 494 ? 17.266 30.109 11.008 1 85.12 494 GLY B O 1
ATOM 9798 N N . ASP B 1 495 ? 17.938 30.109 8.836 1 86.44 495 ASP B N 1
ATOM 9799 C CA . ASP B 1 495 ? 19.047 31.031 9.117 1 86.44 495 ASP B CA 1
ATOM 9800 C C . ASP B 1 495 ? 18.766 32.406 8.539 1 86.44 495 ASP B C 1
ATOM 9802 O O . ASP B 1 495 ? 19 32.656 7.352 1 86.44 495 ASP B O 1
ATOM 9806 N N . SER B 1 496 ? 18.484 33.344 9.391 1 86.75 496 SER B N 1
ATOM 9807 C CA . SER B 1 496 ? 18.016 34.656 9 1 86.75 496 SER B CA 1
ATOM 9808 C C . SER B 1 496 ? 19.125 35.469 8.344 1 86.75 496 SER B C 1
ATOM 9810 O O . SER B 1 496 ? 18.875 36.531 7.75 1 86.75 496 SER B O 1
ATOM 9812 N N . THR B 1 497 ? 20.328 35 8.367 1 86.31 497 THR B N 1
ATOM 9813 C CA . THR B 1 497 ? 21.453 35.75 7.832 1 86.31 497 THR B CA 1
ATOM 9814 C C . THR B 1 497 ? 21.703 35.375 6.367 1 86.31 497 THR B C 1
ATOM 9816 O O . THR B 1 497 ? 22.453 36.062 5.676 1 86.31 497 THR B O 1
ATOM 9819 N N . THR B 1 498 ? 21.062 34.375 5.879 1 91.31 498 THR B N 1
ATOM 9820 C CA . THR B 1 498 ? 21.344 33.906 4.523 1 91.31 498 THR B CA 1
ATOM 9821 C C . THR B 1 498 ? 20.328 34.5 3.541 1 91.31 498 THR B C 1
ATOM 9823 O O . THR B 1 498 ? 19.156 34.688 3.879 1 91.31 498 THR B O 1
ATOM 9826 N N . GLN B 1 499 ? 20.797 34.719 2.344 1 94.31 499 GLN B N 1
ATOM 9827 C CA . GLN B 1 499 ? 19.938 35.281 1.294 1 94.31 499 GLN B CA 1
ATOM 9828 C C . GLN B 1 499 ? 18.844 34.281 0.918 1 94.31 499 GLN B C 1
ATOM 9830 O O . GLN B 1 499 ? 17.719 34.688 0.61 1 94.31 499 GLN B O 1
ATOM 9835 N N . LYS B 1 500 ? 19.125 33.062 0.853 1 95 500 LYS B N 1
ATOM 9836 C CA . LYS B 1 500 ? 18.141 32.031 0.511 1 95 500 LYS B CA 1
ATOM 9837 C C . LYS B 1 500 ? 16.984 32.031 1.5 1 95 500 LYS B C 1
ATOM 9839 O O . LYS B 1 500 ? 15.82 31.922 1.102 1 95 500 LYS B O 1
ATOM 9844 N N . PHE B 1 501 ? 17.328 32.156 2.77 1 94.94 501 PHE B N 1
ATOM 9845 C CA . PHE B 1 501 ? 16.266 32.188 3.77 1 94.94 501 PHE B CA 1
ATOM 9846 C C . PHE B 1 501 ? 15.445 33.469 3.664 1 94.94 501 PHE B C 1
ATOM 9848 O O . PHE B 1 501 ? 14.227 33.438 3.83 1 94.94 501 PHE B O 1
ATOM 9855 N N . LYS B 1 502 ? 16.094 34.594 3.459 1 96.88 502 LYS B N 1
ATOM 9856 C CA . LYS B 1 502 ? 15.383 35.844 3.312 1 96.88 502 LYS B CA 1
ATOM 9857 C C . LYS B 1 502 ? 14.375 35.781 2.166 1 96.88 502 LYS B C 1
ATOM 9859 O O . LYS B 1 502 ? 13.25 36.25 2.299 1 96.88 502 LYS B O 1
ATOM 9864 N N . GLU B 1 503 ? 14.82 35.188 1.084 1 98.19 503 GLU B N 1
ATOM 9865 C CA . GLU B 1 503 ? 13.875 35.031 -0.02 1 98.19 503 GLU B CA 1
ATOM 9866 C C . GLU B 1 503 ? 12.758 34.062 0.342 1 98.19 503 GLU B C 1
ATOM 9868 O O . GLU B 1 503 ? 11.609 34.25 -0.046 1 98.19 503 GLU B O 1
ATOM 9873 N N . LEU B 1 504 ? 13.117 32.969 1.026 1 97.94 504 LEU B N 1
ATOM 9874 C CA . LEU B 1 504 ? 12.102 32.031 1.495 1 97.94 504 LEU B CA 1
ATOM 9875 C C . LEU B 1 504 ? 11.062 32.75 2.357 1 97.94 504 LEU B C 1
ATOM 9877 O O . LEU B 1 504 ? 9.859 32.531 2.209 1 97.94 504 LEU B O 1
ATOM 9881 N N . MET B 1 505 ? 11.531 33.625 3.238 1 98.12 505 MET B N 1
ATOM 9882 C CA . MET B 1 505 ? 10.656 34.375 4.113 1 98.12 505 MET B CA 1
ATOM 9883 C C . MET B 1 505 ? 9.688 35.25 3.295 1 98.12 505 MET B C 1
ATOM 9885 O O . MET B 1 505 ? 8.484 35.25 3.557 1 98.12 505 MET B O 1
ATOM 9889 N N . ILE B 1 506 ? 10.219 35.875 2.303 1 98.62 506 ILE B N 1
ATOM 9890 C CA . ILE B 1 506 ? 9.398 36.719 1.467 1 98.62 506 ILE B CA 1
ATOM 9891 C C . ILE B 1 506 ? 8.352 35.906 0.726 1 98.62 506 ILE B C 1
ATOM 9893 O O . ILE B 1 506 ? 7.16 36.219 0.779 1 98.62 506 ILE B O 1
ATOM 9897 N N . ARG B 1 507 ? 8.797 34.812 0.071 1 98.81 507 ARG B N 1
ATOM 9898 C CA . ARG B 1 507 ? 7.922 34 -0.763 1 98.81 507 ARG B CA 1
ATOM 9899 C C . ARG B 1 507 ? 6.855 33.312 0.079 1 98.81 507 ARG B C 1
ATOM 9901 O O . ARG B 1 507 ? 5.688 33.25 -0.313 1 98.81 507 ARG B O 1
ATOM 9908 N N . TRP B 1 508 ? 7.258 32.844 1.206 1 98.69 508 TRP B N 1
ATOM 9909 C CA . TRP B 1 508 ? 6.305 32.188 2.088 1 98.69 508 TRP B CA 1
ATOM 9910 C C . TRP B 1 508 ? 5.293 33.188 2.646 1 98.69 508 TRP B C 1
ATOM 9912 O O . TRP B 1 508 ? 4.109 32.844 2.783 1 98.69 508 TRP B O 1
ATOM 9922 N N . PHE B 1 509 ? 5.75 34.344 3.014 1 98.69 509 PHE B N 1
ATOM 9923 C CA . PHE B 1 509 ? 4.848 35.375 3.51 1 98.69 509 PHE B CA 1
ATOM 9924 C C . PHE B 1 509 ? 3.838 35.781 2.439 1 98.69 509 PHE B C 1
ATOM 9926 O O . PHE B 1 509 ? 2.654 35.969 2.732 1 98.69 509 PHE B O 1
ATOM 9933 N N . GLN B 1 510 ? 4.34 35.906 1.216 1 98.69 510 GLN B N 1
ATOM 9934 C CA . GLN B 1 510 ? 3.465 36.188 0.084 1 98.69 510 GLN B CA 1
ATOM 9935 C C . GLN B 1 510 ? 2.375 35.125 -0.056 1 98.69 510 GLN B C 1
ATOM 9937 O O . GLN B 1 510 ? 1.214 35.438 -0.31 1 98.69 510 GLN B O 1
ATOM 9942 N N . PHE B 1 511 ? 2.752 33.906 0.069 1 97.94 511 PHE B N 1
ATOM 9943 C CA . PHE B 1 511 ? 1.82 32.781 0.08 1 97.94 511 PHE B CA 1
ATOM 9944 C C . PHE B 1 511 ? 0.87 32.875 1.268 1 97.94 511 PHE B C 1
ATOM 9946 O O . PHE B 1 511 ? -0.346 32.75 1.107 1 97.94 511 PHE B O 1
ATOM 9953 N N . ALA B 1 512 ? 1.339 33.188 2.447 1 98.38 512 ALA B N 1
ATOM 9954 C CA . ALA B 1 512 ? 0.611 33.125 3.711 1 98.38 512 ALA B CA 1
ATOM 9955 C C . ALA B 1 512 ? -0.433 34.219 3.809 1 98.38 512 ALA B C 1
ATOM 9957 O O . ALA B 1 512 ? -1.461 34.062 4.469 1 98.38 512 ALA B O 1
ATOM 9958 N N . VAL B 1 513 ? -0.182 35.312 3.18 1 98.25 513 VAL B N 1
ATOM 9959 C CA . VAL B 1 513 ? -1.126 36.438 3.191 1 98.25 513 VAL B CA 1
ATOM 9960 C C . VAL B 1 513 ? -2.465 35.969 2.613 1 98.25 513 VAL B C 1
ATOM 9962 O O . VAL B 1 513 ? -3.52 36.469 3.012 1 98.25 513 VAL B O 1
ATOM 9965 N N . PHE B 1 514 ? -2.383 35 1.725 1 98.25 514 PHE B N 1
ATOM 9966 C CA . PHE B 1 514 ? -3.574 34.438 1.098 1 98.25 514 PHE B CA 1
ATOM 9967 C C . PHE B 1 514 ? -3.916 33.094 1.7 1 98.25 514 PHE B C 1
ATOM 9969 O O . PHE B 1 514 ? -4.23 32.156 0.975 1 98.25 514 PHE B O 1
ATOM 9976 N N . SER B 1 515 ? -3.785 32.938 2.947 1 97.62 515 SER B N 1
ATOM 9977 C CA . SER B 1 515 ? -4.199 31.781 3.732 1 97.62 515 SER B CA 1
ATOM 9978 C C . SER B 1 515 ? -5.191 32.156 4.82 1 97.62 515 SER B C 1
ATOM 9980 O O . SER B 1 515 ? -5.445 33.344 5.035 1 97.62 515 SER B O 1
ATOM 9982 N N . PRO B 1 516 ? -5.805 31.219 5.508 1 97.12 516 PRO B N 1
ATOM 9983 C CA . PRO B 1 516 ? -6.836 31.562 6.492 1 97.12 516 PRO B CA 1
ATOM 9984 C C . PRO B 1 516 ? -6.305 32.438 7.617 1 97.12 516 PRO B C 1
ATOM 9986 O O . PRO B 1 516 ? -6.98 33.406 8.039 1 97.12 516 PRO B O 1
ATOM 9989 N N . VAL B 1 517 ? -5.141 32.125 8.078 1 96.94 517 VAL B N 1
ATOM 9990 C CA . VAL B 1 517 ? -4.539 32.906 9.156 1 96.94 517 VAL B CA 1
ATOM 9991 C C . VAL B 1 517 ? -3.084 33.219 8.82 1 96.94 517 VAL B C 1
ATOM 9993 O O . VAL B 1 517 ? -2.354 32.375 8.32 1 96.94 517 VAL B O 1
ATOM 9996 N N . LEU B 1 518 ? -2.686 34.469 8.992 1 98.12 518 LEU B N 1
ATOM 9997 C CA . LEU B 1 518 ? -1.316 34.938 8.781 1 98.12 518 LEU B CA 1
ATOM 9998 C C . LEU B 1 518 ? -0.528 34.906 10.094 1 98.12 518 LEU B C 1
ATOM 10000 O O . LEU B 1 518 ? -0.7 35.781 10.945 1 98.12 518 LEU B O 1
ATOM 10004 N N . ARG B 1 519 ? 0.348 33.906 10.195 1 97.94 519 ARG B N 1
ATOM 10005 C CA . ARG B 1 519 ? 1.026 33.75 11.477 1 97.94 519 ARG B CA 1
ATOM 10006 C C . ARG B 1 519 ? 2.527 33.562 11.281 1 97.94 519 ARG B C 1
ATOM 10008 O O . ARG B 1 519 ? 2.967 32.625 10.625 1 97.94 519 ARG B O 1
ATOM 10015 N N . MET B 1 520 ? 3.246 34.5 11.883 1 97.5 520 MET B N 1
ATOM 10016 C CA . MET B 1 520 ? 4.695 34.375 11.977 1 97.5 520 MET B CA 1
ATOM 10017 C C . MET B 1 520 ? 5.086 33.438 13.109 1 97.5 520 MET B C 1
ATOM 10019 O O . MET B 1 520 ? 4.613 33.562 14.234 1 97.5 520 MET B O 1
ATOM 10023 N N . HIS B 1 521 ? 5.902 32.469 12.773 1 96.88 521 HIS B N 1
ATOM 10024 C CA . HIS B 1 521 ? 6.473 31.594 13.797 1 96.88 521 HIS B CA 1
ATOM 10025 C C . HIS B 1 521 ? 7.676 30.828 13.258 1 96.88 521 HIS B C 1
ATOM 10027 O O . HIS B 1 521 ? 7.785 30.609 12.047 1 96.88 521 HIS B O 1
ATOM 10033 N N . GLY B 1 522 ? 8.594 30.484 14.125 1 94.19 522 GLY B N 1
ATOM 10034 C CA . GLY B 1 522 ? 9.742 29.672 13.75 1 94.19 522 GLY B CA 1
ATOM 10035 C C . GLY B 1 522 ? 10.828 29.641 14.812 1 94.19 522 GLY B C 1
ATOM 10036 O O . GLY B 1 522 ? 10.844 30.5 15.711 1 94.19 522 GLY B O 1
ATOM 10037 N N . ASP B 1 523 ? 11.625 28.641 14.75 1 92.19 523 ASP B N 1
ATOM 10038 C CA . ASP B 1 523 ? 12.828 28.531 15.57 1 92.19 523 ASP B CA 1
ATOM 10039 C C . ASP B 1 523 ? 14.062 28.984 14.805 1 92.19 523 ASP B C 1
ATOM 10041 O O . ASP B 1 523 ? 14.844 28.172 14.32 1 92.19 523 ASP B O 1
ATOM 10045 N N . ARG B 1 524 ? 14.266 30.328 14.836 1 90.75 524 ARG B N 1
ATOM 10046 C CA . ARG B 1 524 ? 15.305 30.938 14.016 1 90.75 524 ARG B CA 1
ATOM 10047 C C . ARG B 1 524 ? 16.672 30.797 14.672 1 90.75 524 ARG B C 1
ATOM 10049 O O . ARG B 1 524 ? 16.766 30.734 15.898 1 90.75 524 ARG B O 1
ATOM 10056 N N . GLN B 1 525 ? 17.562 30.688 13.812 1 85 525 GLN B N 1
ATOM 10057 C CA . GLN B 1 525 ? 18.953 30.656 14.281 1 85 525 GLN B CA 1
ATOM 10058 C C . GLN B 1 525 ? 19.656 31.984 14.031 1 85 525 GLN B C 1
ATOM 10060 O O . GLN B 1 525 ? 19.328 32.688 13.078 1 85 525 GLN B O 1
ATOM 10065 N N . PRO B 1 526 ? 20.672 32.25 14.969 1 83.25 526 PRO B N 1
ATOM 10066 C CA . PRO B 1 526 ? 21.156 31.531 16.156 1 83.25 526 PRO B CA 1
ATOM 10067 C C . PRO B 1 526 ? 20.266 31.734 17.375 1 83.25 526 PRO B C 1
ATOM 10069 O O . PRO B 1 526 ? 19.609 32.781 17.5 1 83.25 526 PRO B O 1
ATOM 10072 N N . HIS B 1 527 ? 20.344 30.828 18.281 1 85.69 527 HIS B N 1
ATOM 10073 C CA . HIS B 1 527 ? 19.578 30.922 19.516 1 85.69 527 HIS B CA 1
ATOM 10074 C C . HIS B 1 527 ? 20.203 31.938 20.469 1 85.69 527 HIS B C 1
ATOM 10076 O O . HIS B 1 527 ? 21.406 32.156 20.453 1 85.69 527 HIS B O 1
ATOM 10082 N N . SER B 1 528 ? 19.281 32.531 21.266 1 81.88 528 SER B N 1
ATOM 10083 C CA . SER B 1 528 ? 19.734 33.438 22.312 1 81.88 528 SER B CA 1
ATOM 10084 C C . SER B 1 528 ? 20.172 32.656 23.562 1 81.88 528 SER B C 1
ATOM 10086 O O . SER B 1 528 ? 19.984 31.453 23.641 1 81.88 528 SER B O 1
ATOM 10088 N N . GLN B 1 529 ? 20.797 33.406 24.438 1 82.19 529 GLN B N 1
ATOM 10089 C CA . GLN B 1 529 ? 21.312 32.812 25.672 1 82.19 529 GLN B CA 1
ATOM 10090 C C . GLN B 1 529 ? 20.203 32.656 26.703 1 82.19 529 GLN B C 1
ATOM 10092 O O . GLN B 1 529 ? 19.172 33.344 26.625 1 82.19 529 GLN B O 1
ATOM 10097 N N . LYS B 1 530 ? 20.438 31.797 27.688 1 88.88 530 LYS B N 1
ATOM 10098 C CA . LYS B 1 530 ? 19.547 31.625 28.844 1 88.88 530 LYS B CA 1
ATOM 10099 C C . LYS B 1 530 ? 19.453 32.906 29.656 1 88.88 530 LYS B C 1
ATOM 10101 O O . LYS B 1 530 ? 20.438 33.656 29.781 1 88.88 530 LYS B O 1
ATOM 10106 N N . ILE B 1 531 ? 18.297 33.188 30.234 1 90.94 531 ILE B N 1
ATOM 10107 C CA . ILE B 1 531 ? 18.141 34.438 30.953 1 90.94 531 ILE B CA 1
ATOM 10108 C C . ILE B 1 531 ? 17.984 34.188 32.438 1 90.94 531 ILE B C 1
ATOM 10110 O O . ILE B 1 531 ? 17.859 35.094 33.25 1 90.94 531 ILE B O 1
ATOM 10114 N N . GLY B 1 532 ? 17.906 32.906 32.812 1 89.62 532 GLY B N 1
ATOM 10115 C CA . GLY B 1 532 ? 17.75 32.562 34.188 1 89.62 532 GLY B CA 1
ATOM 10116 C C . GLY B 1 532 ? 18.125 31.125 34.5 1 89.62 532 GLY B C 1
ATOM 10117 O O . GLY B 1 532 ? 18.656 30.422 33.656 1 89.62 532 GLY B O 1
ATOM 10118 N N . LYS B 1 533 ? 17.859 30.656 35.719 1 87.69 533 LYS B N 1
ATOM 10119 C CA . LYS B 1 533 ? 18.297 29.344 36.188 1 87.69 533 LYS B CA 1
ATOM 10120 C C . LYS B 1 533 ? 17.109 28.469 36.531 1 87.69 533 LYS B C 1
ATOM 10122 O O . LYS B 1 533 ? 17.281 27.297 36.906 1 87.69 533 LYS B O 1
ATOM 10127 N N . THR B 1 534 ? 15.984 28.984 36.438 1 84.81 534 THR B N 1
ATOM 10128 C CA . THR B 1 534 ? 14.789 28.234 36.781 1 84.81 534 THR B CA 1
ATOM 10129 C C . THR B 1 534 ? 13.719 28.391 35.688 1 84.81 534 THR B C 1
ATOM 10131 O O . THR B 1 534 ? 13.789 29.312 34.875 1 84.81 534 THR B O 1
ATOM 10134 N N . GLY B 1 535 ? 12.766 27.391 35.688 1 84 535 GLY B N 1
ATOM 10135 C CA . GLY B 1 535 ? 11.648 27.516 34.781 1 84 535 GLY B CA 1
ATOM 10136 C C . GLY B 1 535 ? 12.07 27.719 33.344 1 84 535 GLY B C 1
ATOM 10137 O O . GLY B 1 535 ? 12.953 27 32.844 1 84 535 GLY B O 1
ATOM 10138 N N . GLY B 1 536 ? 11.312 28.703 32.719 1 87.06 536 GLY B N 1
ATOM 10139 C CA . GLY B 1 536 ? 11.609 28.984 31.328 1 87.06 536 GLY B CA 1
ATOM 10140 C C . GLY B 1 536 ? 12.945 29.656 31.125 1 87.06 536 GLY B C 1
ATOM 10141 O O . GLY B 1 536 ? 13.477 29.688 30.016 1 87.06 536 GLY B O 1
ATOM 10142 N N . GLY B 1 537 ? 13.492 30.203 32.188 1 87.62 537 GLY B N 1
ATOM 10143 C CA . GLY B 1 537 ? 14.742 30.922 32.094 1 87.62 537 GLY B CA 1
ATOM 10144 C C . GLY B 1 537 ? 15.93 30.031 31.766 1 87.62 537 GLY B C 1
ATOM 10145 O O . GLY B 1 537 ? 16.953 30.516 31.297 1 87.62 537 GLY B O 1
ATOM 10146 N N . VAL B 1 538 ? 15.797 28.703 31.906 1 86.56 538 VAL B N 1
ATOM 10147 C CA . VAL B 1 538 ? 16.891 27.781 31.672 1 86.56 538 VAL B CA 1
ATOM 10148 C C . VAL B 1 538 ? 16.938 27.406 30.188 1 86.56 538 VAL B C 1
ATOM 10150 O O . VAL B 1 538 ? 17.938 26.828 29.719 1 86.56 538 VAL B O 1
ATOM 10153 N N . ARG B 1 539 ? 15.914 27.75 29.469 1 86.81 539 ARG B N 1
ATOM 10154 C CA . ARG B 1 539 ? 15.82 27.391 28.047 1 86.81 539 ARG B CA 1
ATOM 10155 C C . ARG B 1 539 ? 16.328 28.516 27.172 1 86.81 539 ARG B C 1
ATOM 10157 O O . ARG B 1 539 ? 16.078 29.703 27.453 1 86.81 539 ARG B O 1
ATOM 10164 N N . THR B 1 540 ? 17 28.141 26.109 1 87.25 540 THR B N 1
ATOM 10165 C CA . THR B 1 540 ? 17.375 29.125 25.094 1 87.25 540 THR B CA 1
ATOM 10166 C C . THR B 1 540 ? 16.172 29.516 24.25 1 87.25 540 THR B C 1
ATOM 10168 O O . THR B 1 540 ? 15.109 28.922 24.359 1 87.25 540 THR B O 1
ATOM 10171 N N . SER B 1 541 ? 16.344 30.609 23.531 1 89.5 541 SER B N 1
ATOM 10172 C CA . SER B 1 541 ? 15.297 31.078 22.641 1 89.5 541 SER B CA 1
ATOM 10173 C C . SER B 1 541 ? 15.836 31.328 21.234 1 89.5 541 SER B C 1
ATOM 10175 O O . SER B 1 541 ? 17.016 31.656 21.062 1 89.5 541 SER B O 1
ATOM 10177 N N . GLY B 1 542 ? 15.023 31.094 20.266 1 87.88 542 GLY B N 1
ATOM 10178 C CA . GLY B 1 542 ? 15.398 31.391 18.891 1 87.88 542 GLY B CA 1
ATOM 10179 C C . GLY B 1 542 ? 15.641 32.875 18.641 1 87.88 542 GLY B C 1
ATOM 10180 O O . GLY B 1 542 ? 15.305 33.719 19.469 1 87.88 542 GLY B O 1
ATOM 10181 N N . SER B 1 543 ? 16.219 33.156 17.469 1 90.38 543 SER B N 1
ATOM 10182 C CA . SER B 1 543 ? 16.453 34.531 17.047 1 90.38 543 SER B CA 1
ATOM 10183 C C . SER B 1 543 ? 15.156 35.25 16.766 1 90.38 543 SER B C 1
ATOM 10185 O O . SER B 1 543 ? 14.07 34.688 16.859 1 90.38 543 SER B O 1
ATOM 10187 N N . SER B 1 544 ? 15.297 36.594 16.531 1 94 544 SER B N 1
ATOM 10188 C CA . SER B 1 544 ? 14.156 37.469 16.25 1 94 544 SER B CA 1
ATOM 10189 C C . SER B 1 544 ? 13.359 36.969 15.055 1 94 544 SER B C 1
ATOM 10191 O O . SER B 1 544 ? 13.922 36.406 14.125 1 94 544 SER B O 1
ATOM 10193 N N . ASN B 1 545 ? 12.055 37.188 15.078 1 96.12 545 ASN B N 1
ATOM 10194 C CA . ASN B 1 545 ? 11.164 36.688 14.031 1 96.12 545 ASN B CA 1
ATOM 10195 C C . ASN B 1 545 ? 10.172 37.75 13.594 1 96.12 545 ASN B C 1
ATOM 10197 O O . ASN B 1 545 ? 9.18 37.438 12.922 1 96.12 545 ASN B O 1
ATOM 10201 N N . GLU B 1 546 ? 10.352 39 14.086 1 97.56 546 GLU B N 1
ATOM 10202 C CA . GLU B 1 546 ? 9.508 40.125 13.672 1 97.56 546 GLU B CA 1
ATOM 10203 C C . GLU B 1 546 ? 9.844 40.562 12.25 1 97.56 546 GLU B C 1
ATOM 10205 O O . GLU B 1 546 ? 10.953 40.344 11.766 1 97.56 546 GLU B O 1
ATOM 10210 N N . ILE B 1 547 ? 8.977 41.25 11.586 1 97.31 547 ILE B N 1
ATOM 10211 C CA . ILE B 1 547 ? 9.086 41.5 10.156 1 97.31 547 ILE B CA 1
ATOM 10212 C C . ILE B 1 547 ? 10.305 42.375 9.891 1 97.31 547 ILE B C 1
ATOM 10214 O O . ILE B 1 547 ? 10.836 42.375 8.781 1 97.31 547 ILE B O 1
ATOM 10218 N N . TRP B 1 548 ? 10.797 43.125 10.891 1 97.12 548 TRP B N 1
ATOM 10219 C CA . TRP B 1 548 ? 11.945 44 10.703 1 97.12 548 TRP B CA 1
ATOM 10220 C C . TRP B 1 548 ? 13.25 43.281 11.008 1 97.12 548 TRP B C 1
ATOM 10222 O O . TRP B 1 548 ? 14.336 43.844 10.867 1 97.12 548 TRP B O 1
ATOM 10232 N N . SER B 1 549 ? 13.156 42.062 11.383 1 94.75 549 SER B N 1
ATOM 10233 C CA . SER B 1 549 ? 14.32 41.312 11.852 1 94.75 549 SER B CA 1
ATOM 10234 C C . SER B 1 549 ? 15.133 40.75 10.688 1 94.75 549 SER B C 1
ATOM 10236 O O . SER B 1 549 ? 16.203 40.188 10.891 1 94.75 549 SER B O 1
ATOM 10238 N N . PHE B 1 550 ? 14.727 40.969 9.438 1 95.69 550 PHE B N 1
ATOM 10239 C CA . PHE B 1 550 ? 15.344 40.281 8.32 1 95.69 550 PHE B CA 1
ATOM 10240 C C . PHE B 1 550 ? 15.969 41.281 7.34 1 95.69 550 PHE B C 1
ATOM 10242 O O . PHE B 1 550 ? 16.297 40.906 6.207 1 95.69 550 PHE B O 1
ATOM 10249 N N . GLY B 1 551 ? 16.062 42.469 7.723 1 95.19 551 GLY B N 1
ATOM 10250 C CA . GLY B 1 551 ? 16.641 43.5 6.867 1 95.19 551 GLY B CA 1
ATOM 10251 C C . GLY B 1 551 ? 15.602 44.438 6.281 1 95.19 551 GLY B C 1
ATOM 10252 O O . GLY B 1 551 ? 14.414 44.125 6.25 1 95.19 551 GLY B O 1
ATOM 10253 N N . THR B 1 552 ? 16.062 45.5 5.699 1 96.62 552 THR B N 1
ATOM 10254 C CA . THR B 1 552 ? 15.195 46.594 5.281 1 96.62 552 THR B CA 1
ATOM 10255 C C . THR B 1 552 ? 14.367 46.188 4.066 1 96.62 552 THR B C 1
ATOM 10257 O O . THR B 1 552 ? 13.195 46.531 3.963 1 96.62 552 THR B O 1
ATOM 10260 N N . GLU B 1 553 ? 14.992 45.5 3.189 1 97.06 553 GLU B N 1
ATOM 10261 C CA . GLU B 1 553 ? 14.273 45.062 1.989 1 97.06 553 GLU B CA 1
ATOM 10262 C C . GLU B 1 553 ? 13.141 44.094 2.332 1 97.06 553 GLU B C 1
ATOM 10264 O O . GLU B 1 553 ? 12.016 44.25 1.846 1 97.06 553 GLU B O 1
ATOM 10269 N N . VAL B 1 554 ? 13.438 43.156 3.162 1 98.06 554 VAL B N 1
ATOM 10270 C CA . VAL B 1 554 ? 12.438 42.188 3.582 1 98.06 554 VAL B CA 1
ATOM 10271 C C . VAL B 1 554 ? 11.312 42.875 4.336 1 98.06 554 VAL B C 1
ATOM 10273 O O . VAL B 1 554 ? 10.133 42.625 4.082 1 98.06 554 VAL B O 1
ATOM 10276 N N . GLU B 1 555 ? 11.688 43.781 5.266 1 98.19 555 GLU B N 1
ATOM 10277 C CA . GLU B 1 555 ? 10.695 44.5 6.039 1 98.19 555 GLU B CA 1
ATOM 10278 C C . GLU B 1 555 ? 9.75 45.281 5.121 1 98.19 555 GLU B C 1
ATOM 10280 O O . GLU B 1 555 ? 8.531 45.281 5.336 1 98.19 555 GLU B O 1
ATOM 10285 N N . ARG B 1 556 ? 10.328 45.906 4.141 1 98.25 556 ARG B N 1
ATOM 10286 C CA . ARG B 1 556 ? 9.523 46.719 3.207 1 98.25 556 ARG B CA 1
ATOM 10287 C C . ARG B 1 556 ? 8.516 45.844 2.48 1 98.25 556 ARG B C 1
ATOM 10289 O O . ARG B 1 556 ? 7.336 46.188 2.385 1 98.25 556 ARG B O 1
ATOM 10296 N N . ILE B 1 557 ? 8.961 44.781 1.967 1 98.5 557 ILE B N 1
ATOM 10297 C CA . ILE B 1 557 ? 8.102 43.875 1.188 1 98.5 557 ILE B CA 1
ATOM 10298 C C . ILE B 1 557 ? 7.039 43.281 2.092 1 98.5 557 ILE B C 1
ATOM 10300 O O . ILE B 1 557 ? 5.859 43.219 1.733 1 98.5 557 ILE B O 1
ATOM 10304 N N . LEU B 1 558 ? 7.41 42.781 3.297 1 98.69 558 LEU B N 1
ATOM 10305 C CA . LEU B 1 558 ? 6.445 42.188 4.215 1 98.69 558 LEU B CA 1
ATOM 10306 C C . LEU B 1 558 ? 5.402 43.219 4.656 1 98.69 558 LEU B C 1
ATOM 10308 O O . LEU B 1 558 ? 4.227 42.875 4.816 1 98.69 558 LEU B O 1
ATOM 10312 N N . THR B 1 559 ? 5.836 44.438 4.867 1 98.5 559 THR B N 1
ATOM 10313 C CA . THR B 1 559 ? 4.91 45.5 5.25 1 98.5 559 THR B CA 1
ATOM 10314 C C . THR B 1 559 ? 3.865 45.75 4.16 1 98.5 559 THR B C 1
ATOM 10316 O O . THR B 1 559 ? 2.682 45.906 4.453 1 98.5 559 THR B O 1
ATOM 10319 N N . LYS B 1 560 ? 4.34 45.75 2.939 1 98.06 560 LYS B N 1
ATOM 10320 C CA . LYS B 1 560 ? 3.414 45.844 1.814 1 98.06 560 LYS B CA 1
ATOM 10321 C C . LYS B 1 560 ? 2.342 44.781 1.876 1 98.06 560 LYS B C 1
ATOM 10323 O O . LYS B 1 560 ? 1.155 45.062 1.699 1 98.06 560 LYS B O 1
ATOM 10328 N N . TYR B 1 561 ? 2.668 43.625 2.127 1 98.62 561 TYR B N 1
ATOM 10329 C CA . TYR B 1 561 ? 1.741 42.5 2.109 1 98.62 561 TYR B CA 1
ATOM 10330 C C . TYR B 1 561 ? 0.874 42.469 3.363 1 98.62 561 TYR B C 1
ATOM 10332 O O . TYR B 1 561 ? -0.26 42 3.334 1 98.62 561 TYR B O 1
ATOM 10340 N N . ILE B 1 562 ? 1.367 43 4.504 1 98.56 562 ILE B N 1
ATOM 10341 C CA . ILE B 1 562 ? 0.518 43.188 5.672 1 98.56 562 ILE B CA 1
ATOM 10342 C C . ILE B 1 562 ? -0.614 44.156 5.336 1 98.56 562 ILE B C 1
ATOM 10344 O O . ILE B 1 562 ? -1.766 43.938 5.719 1 98.56 562 ILE B O 1
ATOM 10348 N N . ARG B 1 563 ? -0.285 45.219 4.605 1 98 563 ARG B N 1
ATOM 10349 C CA . ARG B 1 563 ? -1.299 46.188 4.195 1 98 563 ARG B CA 1
ATOM 10350 C C . ARG B 1 563 ? -2.324 45.562 3.268 1 98 563 ARG B C 1
ATOM 10352 O O . ARG B 1 563 ? -3.521 45.812 3.371 1 98 563 ARG B O 1
ATOM 10359 N N . ILE B 1 564 ? -1.82 44.719 2.381 1 98.31 564 ILE B N 1
ATOM 10360 C CA . ILE B 1 564 ? -2.727 43.969 1.507 1 98.31 564 ILE B CA 1
ATOM 10361 C C . ILE B 1 564 ? -3.66 43.094 2.346 1 98.31 564 ILE B C 1
ATOM 10363 O O . ILE B 1 564 ? -4.875 43.094 2.127 1 98.31 564 ILE B O 1
ATOM 10367 N N . ARG B 1 565 ? -3.135 42.375 3.342 1 98.38 565 ARG B N 1
ATOM 10368 C CA . ARG B 1 565 ? -3.928 41.562 4.238 1 98.38 565 ARG B CA 1
ATOM 10369 C C . ARG B 1 565 ? -5 42.375 4.945 1 98.38 565 ARG B C 1
ATOM 10371 O O . ARG B 1 565 ? -6.152 41.938 5.039 1 98.38 565 ARG B O 1
ATOM 10378 N N . GLU B 1 566 ? -4.645 43.531 5.406 1 97.06 566 GLU B N 1
ATOM 10379 C CA . GLU B 1 566 ? -5.574 44.406 6.121 1 97.06 566 GLU B CA 1
ATOM 10380 C C . GLU B 1 566 ? -6.719 44.844 5.219 1 97.06 566 GLU B C 1
ATOM 10382 O O . GLU B 1 566 ? -7.871 44.906 5.648 1 97.06 566 GLU B O 1
ATOM 10387 N N . LYS B 1 567 ? -6.379 45.125 3.996 1 97.62 567 LYS B N 1
ATOM 10388 C CA . LYS B 1 567 ? -7.395 45.594 3.043 1 97.62 567 LYS B CA 1
ATOM 10389 C C . LYS B 1 567 ? -8.281 44.406 2.602 1 97.62 567 LYS B C 1
ATOM 10391 O O . LYS B 1 567 ? -9.391 44.625 2.105 1 97.62 567 LYS B O 1
ATOM 10396 N N . LEU B 1 568 ? -7.824 43.188 2.779 1 97.81 568 LEU B N 1
ATOM 10397 C CA . LEU B 1 568 ? -8.555 42 2.361 1 97.81 568 LEU B CA 1
ATOM 10398 C C . LEU B 1 568 ? -9.406 41.438 3.506 1 97.81 568 LEU B C 1
ATOM 10400 O O . LEU B 1 568 ? -10.141 40.469 3.328 1 97.81 568 LEU B O 1
ATOM 10404 N N . VAL B 1 569 ? -9.414 42 4.652 1 97.44 569 VAL B N 1
ATOM 10405 C CA . VAL B 1 569 ? -10.016 41.438 5.863 1 97.44 569 VAL B CA 1
ATOM 10406 C C . VAL B 1 569 ? -11.508 41.219 5.641 1 97.44 569 VAL B C 1
ATOM 10408 O O . VAL B 1 569 ? -12.055 40.188 6.035 1 97.44 569 VAL B O 1
ATOM 10411 N N . ASP B 1 570 ? -12.195 42.188 4.996 1 96.75 570 ASP B N 1
ATOM 10412 C CA . ASP B 1 570 ? -13.625 42.031 4.754 1 96.75 570 ASP B CA 1
ATOM 10413 C C . ASP B 1 570 ? -13.898 40.844 3.832 1 96.75 570 ASP B C 1
ATOM 10415 O O . ASP B 1 570 ? -14.852 40.094 4.047 1 96.75 570 ASP B O 1
ATOM 10419 N N . TYR B 1 571 ? -13.117 40.719 2.807 1 97.44 571 TYR B N 1
ATOM 10420 C CA . TYR B 1 571 ? -13.242 39.594 1.893 1 97.44 571 TYR B CA 1
ATOM 10421 C C . TYR B 1 571 ? -12.977 38.281 2.613 1 97.44 571 TYR B C 1
ATOM 10423 O O . TYR B 1 571 ? -13.719 37.312 2.447 1 97.44 571 TYR B O 1
ATOM 10431 N N . ILE B 1 572 ? -11.945 38.25 3.408 1 98.06 572 ILE B N 1
ATOM 10432 C CA . ILE B 1 572 ? -11.578 37.031 4.148 1 98.06 572 ILE B CA 1
ATOM 10433 C C . ILE B 1 572 ? -12.695 36.688 5.117 1 98.06 572 ILE B C 1
ATOM 10435 O O . ILE B 1 572 ? -13.047 35.5 5.254 1 98.06 572 ILE B O 1
ATOM 10439 N N . PHE B 1 573 ? -13.227 37.656 5.766 1 98.06 573 PHE B N 1
ATOM 10440 C CA . PHE B 1 573 ? -14.328 37.406 6.691 1 98.06 573 PHE B CA 1
ATOM 10441 C C . PHE B 1 573 ? -15.508 36.781 5.973 1 98.06 573 PHE B C 1
ATOM 10443 O O . PHE B 1 573 ? -16.156 35.875 6.508 1 98.06 573 PHE B O 1
ATOM 10450 N N . LYS B 1 574 ? -15.781 37.219 4.809 1 97.69 574 LYS B N 1
ATOM 10451 C CA . LYS B 1 574 ? -16.844 36.594 4.004 1 97.69 574 LYS B CA 1
ATOM 10452 C C . LYS B 1 574 ? -16.547 35.125 3.725 1 97.69 574 LYS B C 1
ATOM 10454 O O . LYS B 1 574 ? -17.469 34.312 3.703 1 97.69 574 LYS B O 1
ATOM 10459 N N . LEU B 1 575 ? -15.32 34.844 3.439 1 98.06 575 LEU B N 1
ATOM 10460 C CA . LEU B 1 575 ? -14.945 33.438 3.213 1 98.06 575 LEU B CA 1
ATOM 10461 C C . LEU B 1 575 ? -15.172 32.625 4.469 1 98.06 575 LEU B C 1
ATOM 10463 O O . LEU B 1 575 ? -15.609 31.469 4.383 1 98.06 575 LEU B O 1
ATOM 10467 N N . TYR B 1 576 ? -14.852 33.156 5.629 1 98.12 576 TYR B N 1
ATOM 10468 C CA . TYR B 1 576 ? -15.141 32.469 6.883 1 98.12 576 TYR B CA 1
ATOM 10469 C C . TYR B 1 576 ? -16.641 32.25 7.047 1 98.12 576 TYR B C 1
ATOM 10471 O O . TYR B 1 576 ? -17.062 31.203 7.543 1 98.12 576 TYR B O 1
ATOM 10479 N N . GLU B 1 577 ? -17.453 33.188 6.652 1 98.12 577 GLU B N 1
ATOM 10480 C CA . GLU B 1 577 ? -18.906 33 6.68 1 98.12 577 GLU B CA 1
ATOM 10481 C C . GLU B 1 577 ? -19.344 31.844 5.793 1 98.12 577 GLU B C 1
ATOM 10483 O O . GLU B 1 577 ? -20.219 31.078 6.168 1 98.12 577 GLU B O 1
ATOM 10488 N N . GLU B 1 578 ? -18.719 31.75 4.672 1 98.06 578 GLU B N 1
ATOM 10489 C CA . GLU B 1 578 ? -19.031 30.641 3.785 1 98.06 578 GLU B CA 1
ATOM 10490 C C . GLU B 1 578 ? -18.656 29.297 4.422 1 98.06 578 GLU B C 1
ATOM 10492 O O . GLU B 1 578 ? -19.359 28.312 4.262 1 98.06 578 GLU B O 1
ATOM 10497 N N . SER B 1 579 ? -17.5 29.297 5.062 1 97.25 579 SER B N 1
ATOM 10498 C CA . SER B 1 579 ? -17.094 28.094 5.773 1 97.25 579 SER B CA 1
ATOM 10499 C C . SER B 1 579 ? -18.109 27.719 6.859 1 97.25 579 SER B C 1
ATOM 10501 O O . SER B 1 579 ? -18.406 26.547 7.062 1 97.25 579 SER B O 1
ATOM 1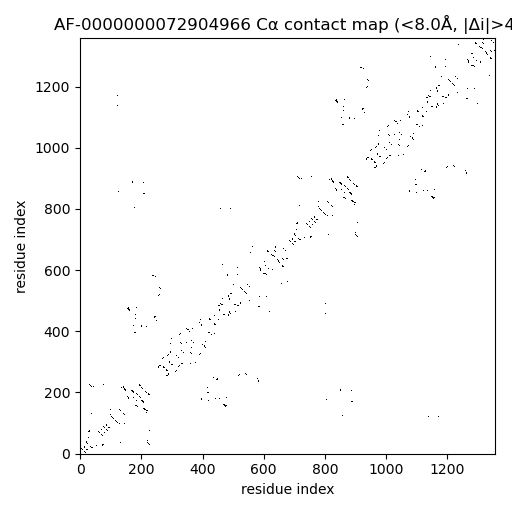0503 N N . THR B 1 580 ? -18.578 28.703 7.559 1 97.62 580 THR B N 1
ATOM 10504 C CA . THR B 1 580 ? -19.531 28.516 8.641 1 97.62 580 THR B CA 1
ATOM 10505 C C . THR B 1 580 ? -20.875 28.031 8.102 1 97.62 580 THR B C 1
ATOM 10507 O O . THR B 1 580 ? -21.5 27.125 8.672 1 97.62 580 THR B O 1
ATOM 10510 N N . ASN B 1 581 ? -21.266 28.562 7 1 97.88 581 ASN B N 1
ATOM 10511 C CA . ASN B 1 581 ? -22.609 28.312 6.496 1 97.88 581 ASN B CA 1
ATOM 10512 C C . ASN B 1 581 ? -22.641 27.078 5.605 1 97.88 581 ASN B C 1
ATOM 10514 O O . ASN B 1 581 ? -23.641 26.359 5.59 1 97.88 581 ASN B O 1
ATOM 10518 N N . PHE B 1 582 ? -21.531 26.828 4.883 1 97.69 582 PHE B N 1
ATOM 10519 C CA . PHE B 1 582 ? -21.594 25.797 3.85 1 97.69 582 PHE B CA 1
ATOM 10520 C C . PHE B 1 582 ? -20.453 24.797 4.027 1 97.69 582 PHE B C 1
ATOM 10522 O O . PHE B 1 582 ? -20.469 23.719 3.416 1 97.69 582 PHE B O 1
ATOM 10529 N N . GLY B 1 583 ? -19.516 25.094 4.848 1 97.69 583 GLY B N 1
ATOM 10530 C CA . GLY B 1 583 ? -18.359 24.219 5.051 1 97.69 583 GLY B CA 1
ATOM 10531 C C . GLY B 1 583 ? -17.281 24.391 3.994 1 97.69 583 GLY B C 1
ATOM 10532 O O . GLY B 1 583 ? -16.328 23.625 3.953 1 97.69 583 GLY B O 1
ATOM 10533 N N . TYR B 1 584 ? -17.391 25.453 3.117 1 98.44 584 TYR B N 1
ATOM 10534 C CA . TYR B 1 584 ? -16.438 25.656 2.025 1 98.44 584 TYR B CA 1
ATOM 10535 C C . TYR B 1 584 ? -15.055 26 2.562 1 98.44 584 TYR B C 1
ATOM 10537 O O . TYR B 1 584 ? -14.93 26.766 3.52 1 98.44 584 TYR B O 1
ATOM 10545 N N . PRO B 1 585 ? -14.023 25.422 1.947 1 98.06 585 PRO B N 1
ATOM 10546 C CA . PRO B 1 585 ? -12.672 25.859 2.314 1 98.06 585 PRO B CA 1
ATOM 10547 C C . PRO B 1 585 ? -12.406 27.328 1.997 1 98.06 585 PRO B C 1
ATOM 10549 O O . PRO B 1 585 ? -12.992 27.875 1.058 1 98.06 585 PRO B O 1
ATOM 10552 N N . ILE B 1 586 ? -11.57 27.859 2.781 1 98.06 586 ILE B N 1
ATOM 10553 C CA . ILE B 1 586 ? -11.102 29.203 2.471 1 98.06 586 ILE B CA 1
ATOM 10554 C C . ILE B 1 586 ? -10.094 29.156 1.328 1 98.06 586 ILE B C 1
ATOM 10556 O O . ILE B 1 586 ? -10.164 29.938 0.384 1 98.06 586 ILE B O 1
ATOM 10560 N N . SER B 1 587 ? -9.148 28.219 1.414 1 97.5 587 SER B N 1
ATOM 10561 C CA . SER B 1 587 ? -8.227 27.875 0.333 1 97.5 587 SER B CA 1
ATOM 10562 C C . SER B 1 587 ? -8.758 26.719 -0.5 1 97.5 587 SER B C 1
ATOM 10564 O O . SER B 1 587 ? -8.812 25.578 -0.03 1 97.5 587 SER B O 1
ATOM 10566 N N . ARG B 1 588 ? -9.086 27 -1.742 1 98.38 588 ARG B N 1
ATOM 10567 C CA . ARG B 1 588 ? -9.836 26.031 -2.541 1 98.38 588 ARG B CA 1
ATOM 10568 C C . ARG B 1 588 ? -8.992 25.516 -3.707 1 98.38 588 ARG B C 1
ATOM 10570 O O . ARG B 1 588 ? -8.289 26.297 -4.359 1 98.38 588 ARG B O 1
ATOM 10577 N N . SER B 1 589 ? -9.047 24.219 -3.928 1 97.94 589 SER B N 1
ATOM 10578 C CA . SER B 1 589 ? -8.469 23.703 -5.168 1 97.94 589 SER B CA 1
ATOM 10579 C C . SER B 1 589 ? -9.141 24.328 -6.387 1 97.94 589 SER B C 1
ATOM 10581 O O . SER B 1 589 ? -10.273 24.797 -6.301 1 97.94 589 SER B O 1
ATOM 10583 N N . LEU B 1 590 ? -8.438 24.328 -7.516 1 98.31 590 LEU B N 1
ATOM 10584 C CA . LEU B 1 590 ? -9.039 24.891 -8.719 1 98.31 590 LEU B CA 1
ATOM 10585 C C . LEU B 1 590 ? -10.32 24.141 -9.078 1 98.31 590 LEU B C 1
ATOM 10587 O O . LEU B 1 590 ? -11.328 24.766 -9.422 1 98.31 590 LEU B O 1
ATOM 10591 N N . PHE B 1 591 ? -10.336 22.797 -8.953 1 98.19 591 PHE B N 1
ATOM 10592 C CA . PHE B 1 591 ? -11.484 22 -9.367 1 98.19 591 PHE B CA 1
ATOM 10593 C C . PHE B 1 591 ? -12.656 22.219 -8.422 1 98.19 591 PHE B C 1
ATOM 10595 O O . PHE B 1 591 ? -13.797 21.844 -8.742 1 98.19 591 PHE B O 1
ATOM 10602 N N . PHE B 1 592 ? -12.406 22.688 -7.242 1 98.31 592 PHE B N 1
ATOM 10603 C CA . PHE B 1 592 ? -13.5 23.016 -6.328 1 98.31 592 PHE B CA 1
ATOM 10604 C C . PHE B 1 592 ? -14.375 24.125 -6.898 1 98.31 592 PHE B C 1
ATOM 10606 O O . PHE B 1 592 ? -15.594 24.094 -6.746 1 98.31 592 PHE B O 1
ATOM 10613 N N . GLU B 1 593 ? -13.766 25.094 -7.547 1 97.88 593 GLU B N 1
ATOM 10614 C CA . GLU B 1 593 ? -14.477 26.203 -8.172 1 97.88 593 GLU B CA 1
ATOM 10615 C C . GLU B 1 593 ? -14.797 25.906 -9.633 1 97.88 593 GLU B C 1
ATOM 10617 O O . GLU B 1 593 ? -15.781 26.422 -10.18 1 97.88 593 GLU B O 1
ATOM 10622 N N . PHE B 1 594 ? -13.961 25.062 -10.242 1 98.12 594 PHE B N 1
ATOM 10623 C CA . PHE B 1 594 ? -14.109 24.781 -11.664 1 98.12 594 PHE B CA 1
ATOM 10624 C C . PHE B 1 594 ? -14.133 23.281 -11.906 1 98.12 594 PHE B C 1
ATOM 10626 O O . PHE B 1 594 ? -13.289 22.75 -12.633 1 98.12 594 PHE B O 1
ATOM 10633 N N . PRO B 1 595 ? -15.125 22.562 -11.445 1 97.69 595 PRO B N 1
ATOM 10634 C CA . PRO B 1 595 ? -15.156 21.109 -11.484 1 97.69 595 PRO B CA 1
ATOM 10635 C C . PRO B 1 595 ? -15.273 20.562 -12.906 1 97.69 595 PRO B C 1
ATOM 10637 O O . PRO B 1 595 ? -14.945 19.391 -13.156 1 97.69 595 PRO B O 1
ATOM 10640 N N . ASN B 1 596 ? -15.75 21.344 -13.852 1 97.12 596 ASN B N 1
ATOM 10641 C CA . ASN B 1 596 ? -15.93 20.875 -15.219 1 97.12 596 ASN B CA 1
ATOM 10642 C C . ASN B 1 596 ? -14.672 21.078 -16.047 1 97.12 596 ASN B C 1
ATOM 10644 O O . ASN B 1 596 ? -14.609 20.641 -17.203 1 97.12 596 ASN B O 1
ATOM 10648 N N . ASP B 1 597 ? -13.672 21.812 -15.547 1 97.62 597 ASP B N 1
ATOM 10649 C CA . ASP B 1 597 ? -12.383 22 -16.203 1 97.62 597 ASP B CA 1
ATOM 10650 C C . ASP B 1 597 ? -11.422 20.859 -15.875 1 97.62 597 ASP B C 1
ATOM 10652 O O . ASP B 1 597 ? -10.867 20.797 -14.773 1 97.62 597 ASP B O 1
ATOM 10656 N N . LYS B 1 598 ? -11.125 20.062 -16.844 1 95.88 598 LYS B N 1
ATOM 10657 C CA . LYS B 1 598 ? -10.344 18.859 -16.625 1 95.88 598 LYS B CA 1
ATOM 10658 C C . LYS B 1 598 ? -8.93 19.188 -16.141 1 95.88 598 LYS B C 1
ATOM 10660 O O . LYS B 1 598 ? -8.375 18.484 -15.305 1 95.88 598 LYS B O 1
ATOM 10665 N N . LYS B 1 599 ? -8.391 20.219 -16.609 1 96.94 599 LYS B N 1
ATOM 10666 C CA . LYS B 1 599 ? -7.02 20.594 -16.25 1 96.94 599 LYS B CA 1
ATOM 10667 C C . LYS B 1 599 ? -6.945 21.109 -14.812 1 96.94 599 LYS B C 1
ATOM 10669 O O . LYS B 1 599 ? -5.902 21.016 -14.164 1 96.94 599 LYS B O 1
ATOM 10674 N N . ALA B 1 600 ? -8.055 21.672 -14.289 1 97.56 600 ALA B N 1
ATOM 10675 C CA . ALA B 1 600 ? -8.117 22.172 -12.922 1 97.56 600 ALA B CA 1
ATOM 10676 C C . ALA B 1 600 ? -7.863 21.047 -11.922 1 97.56 600 ALA B C 1
ATOM 10678 O O . ALA B 1 600 ? -7.332 21.297 -10.828 1 97.56 600 ALA B O 1
ATOM 10679 N N . TRP B 1 601 ? -8.141 19.812 -12.352 1 97.56 601 TRP B N 1
ATOM 10680 C CA . TRP B 1 601 ? -8 18.656 -11.461 1 97.56 601 TRP B CA 1
ATOM 10681 C C . TRP B 1 601 ? -6.547 18.219 -11.359 1 97.56 601 TRP B C 1
ATOM 10683 O O . TRP B 1 601 ? -6.184 17.438 -10.477 1 97.56 601 TRP B O 1
ATOM 10693 N N . ASP B 1 602 ? -5.738 18.734 -12.234 1 95.81 602 ASP B N 1
ATOM 10694 C CA . ASP B 1 602 ? -4.348 18.297 -12.297 1 95.81 602 ASP B CA 1
ATOM 10695 C C . ASP B 1 602 ? -3.422 19.312 -11.633 1 95.81 602 ASP B C 1
ATOM 10697 O O . ASP B 1 602 ? -2.264 19 -11.344 1 95.81 602 ASP B O 1
ATOM 10701 N N . ASP B 1 603 ? -3.936 20.5 -11.367 1 95.56 603 ASP B N 1
ATOM 10702 C CA . ASP B 1 603 ? -3.111 21.547 -10.773 1 95.56 603 ASP B CA 1
ATOM 10703 C C . ASP B 1 603 ? -2.91 21.297 -9.281 1 95.56 603 ASP B C 1
ATOM 10705 O O . ASP B 1 603 ? -3.869 21.031 -8.555 1 95.56 603 ASP B O 1
ATOM 10709 N N . ARG B 1 604 ? -1.692 21.406 -8.828 1 92.62 604 ARG B N 1
ATOM 10710 C CA . ARG B 1 604 ? -1.423 21.094 -7.426 1 92.62 604 ARG B CA 1
ATOM 10711 C C . ARG B 1 604 ? -0.741 22.266 -6.734 1 92.62 604 ARG B C 1
ATOM 10713 O O . ARG B 1 604 ? -0.447 22.203 -5.539 1 92.62 604 ARG B O 1
ATOM 10720 N N . LEU B 1 605 ? -0.463 23.328 -7.484 1 93.31 605 LEU B N 1
ATOM 10721 C CA . LEU B 1 605 ? 0.386 24.359 -6.898 1 93.31 605 LEU B CA 1
ATOM 10722 C C . LEU B 1 605 ? -0.316 25.719 -6.918 1 93.31 605 LEU B C 1
ATOM 10724 O O . LEU B 1 605 ? 0.211 26.688 -6.391 1 93.31 605 LEU B O 1
ATOM 10728 N N . SER B 1 606 ? -1.521 25.734 -7.539 1 97.88 606 SER B N 1
ATOM 10729 C CA . SER B 1 606 ? -2.373 26.922 -7.473 1 97.88 606 SER B CA 1
ATOM 10730 C C . SER B 1 606 ? -3.66 26.641 -6.707 1 97.88 606 SER B C 1
ATOM 10732 O O . SER B 1 606 ? -4.082 25.484 -6.598 1 97.88 606 SER B O 1
ATOM 10734 N N . TYR B 1 607 ? -4.203 27.672 -6.152 1 98.38 607 TYR B N 1
ATOM 10735 C CA . TYR B 1 607 ? -5.477 27.516 -5.457 1 98.38 607 TYR B CA 1
ATOM 10736 C C . TYR B 1 607 ? -6.297 28.797 -5.547 1 98.38 607 TYR B C 1
ATOM 10738 O O . TYR B 1 607 ? -5.773 29.859 -5.902 1 98.38 607 TYR B O 1
ATOM 10746 N N . MET B 1 608 ? -7.5 28.609 -5.336 1 98.5 608 MET B N 1
ATOM 10747 C CA . MET B 1 608 ? -8.391 29.766 -5.227 1 98.5 608 MET B CA 1
ATOM 10748 C C . MET B 1 608 ? -8.508 30.234 -3.777 1 98.5 608 MET B C 1
ATOM 10750 O O . MET B 1 608 ? -8.742 29.422 -2.877 1 98.5 608 MET B O 1
ATOM 10754 N N . PHE B 1 609 ? -8.25 31.453 -3.547 1 98.56 609 PHE B N 1
ATOM 10755 C CA . PHE B 1 609 ? -8.594 32.094 -2.279 1 98.56 609 PHE B CA 1
ATOM 10756 C C . PHE B 1 609 ? -10.008 32.656 -2.312 1 98.56 609 PHE B C 1
ATOM 10758 O O . PHE B 1 609 ? -10.227 33.781 -2.699 1 98.56 609 PHE B O 1
ATOM 10765 N N . GLY B 1 610 ? -10.945 31.812 -1.788 1 97.69 610 GLY B N 1
ATOM 10766 C CA . GLY B 1 610 ? -12.344 32.062 -2.125 1 97.69 610 GLY B CA 1
ATOM 10767 C C . GLY B 1 610 ? -12.648 31.812 -3.592 1 97.69 610 GLY B C 1
ATOM 10768 O O . GLY B 1 610 ? -12.086 30.906 -4.211 1 97.69 610 GLY B O 1
ATOM 10769 N N . SER B 1 611 ? -13.633 32.531 -4.098 1 97.5 611 SER B N 1
ATOM 10770 C CA . SER B 1 611 ? -14.047 32.344 -5.48 1 97.5 611 SER B CA 1
ATOM 10771 C C . SER B 1 611 ? -13.406 33.375 -6.402 1 97.5 611 SER B C 1
ATOM 10773 O O . SER B 1 611 ? -13.453 33.219 -7.625 1 97.5 611 SER B O 1
ATOM 10775 N N . ASP B 1 612 ? -12.719 34.344 -5.824 1 98.06 612 ASP B N 1
ATOM 10776 C CA . ASP B 1 612 ? -12.406 35.531 -6.648 1 98.06 612 ASP B CA 1
ATOM 10777 C C . ASP B 1 612 ? -10.938 35.531 -7.055 1 98.06 612 ASP B C 1
ATOM 10779 O O . ASP B 1 612 ? -10.586 36.031 -8.125 1 98.06 612 ASP B O 1
ATOM 10783 N N . LEU B 1 613 ? -10.039 35.031 -6.184 1 98.56 613 LEU B N 1
ATOM 10784 C CA . LEU B 1 613 ? -8.609 35.188 -6.41 1 98.56 613 LEU B CA 1
ATOM 10785 C C . LEU B 1 613 ? -7.938 33.844 -6.668 1 98.56 613 LEU B C 1
ATOM 10787 O O . LEU B 1 613 ? -8.156 32.906 -5.926 1 98.56 613 LEU B O 1
ATOM 10791 N N . LEU B 1 614 ? -7.184 33.75 -7.715 1 98.75 614 LEU B N 1
ATOM 10792 C CA . LEU B 1 614 ? -6.301 32.594 -7.969 1 98.75 614 LEU B CA 1
ATOM 10793 C C . LEU B 1 614 ? -4.863 32.938 -7.57 1 98.75 614 LEU B C 1
ATOM 10795 O O . LEU B 1 614 ? -4.301 33.938 -8.031 1 98.75 614 LEU B O 1
ATOM 10799 N N . ILE B 1 615 ? -4.324 32.188 -6.699 1 98.81 615 ILE B N 1
ATOM 10800 C CA . ILE B 1 615 ? -2.973 32.375 -6.188 1 98.81 615 ILE B CA 1
ATOM 10801 C C . ILE B 1 615 ? -2.053 31.281 -6.688 1 98.81 615 ILE B C 1
ATOM 10803 O O . ILE B 1 615 ? -2.381 30.094 -6.574 1 98.81 615 ILE B O 1
ATOM 10807 N N . SER B 1 616 ? -0.982 31.594 -7.277 1 98.62 616 SER B N 1
ATOM 10808 C CA . SER B 1 616 ? 0.096 30.672 -7.605 1 98.62 616 SER B CA 1
ATOM 10809 C C . SER B 1 616 ? 1.403 31.078 -6.938 1 98.62 616 SER B C 1
ATOM 10811 O O . SER B 1 616 ? 2.203 31.812 -7.527 1 98.62 616 SER B O 1
ATOM 10813 N N . PRO B 1 617 ? 1.711 30.562 -5.773 1 98.5 617 PRO B N 1
ATOM 10814 C CA . PRO B 1 617 ? 2.91 30.969 -5.035 1 98.5 617 PRO B CA 1
ATOM 10815 C C . PRO B 1 617 ? 4.199 30.641 -5.785 1 98.5 617 PRO B C 1
ATOM 10817 O O . PRO B 1 617 ? 4.238 29.703 -6.59 1 98.5 617 PRO B O 1
ATOM 10820 N N . VAL B 1 618 ? 5.25 31.469 -5.57 1 98.56 618 VAL B N 1
ATOM 10821 C CA . VAL B 1 618 ? 6.59 31.203 -6.078 1 98.56 618 VAL B CA 1
ATOM 10822 C C . VAL B 1 618 ? 7.27 30.141 -5.207 1 98.56 618 VAL B C 1
ATOM 10824 O O . VAL B 1 618 ? 7.418 30.328 -3.998 1 98.56 618 VAL B O 1
ATOM 10827 N N . ILE B 1 619 ? 7.75 29.078 -5.789 1 96.56 619 ILE B N 1
ATOM 10828 C CA . ILE B 1 619 ? 7.969 27.891 -4.98 1 96.56 619 ILE B CA 1
ATOM 10829 C C . ILE B 1 619 ? 9.438 27.484 -5.039 1 96.56 619 ILE B C 1
ATOM 10831 O O . ILE B 1 619 ? 9.82 26.422 -4.543 1 96.56 619 ILE B O 1
ATOM 10835 N N . ASP B 1 620 ? 10.266 28.297 -5.68 1 97.44 620 ASP B N 1
ATOM 10836 C CA . ASP B 1 620 ? 11.68 27.938 -5.746 1 97.44 620 ASP B CA 1
ATOM 10837 C C . ASP B 1 620 ? 12.562 29.172 -5.582 1 97.44 620 ASP B C 1
ATOM 10839 O O . ASP B 1 620 ? 12.141 30.297 -5.883 1 97.44 620 ASP B O 1
ATOM 10843 N N . PHE B 1 621 ? 13.805 28.953 -5.18 1 97.69 621 PHE B N 1
ATOM 10844 C CA . PHE B 1 621 ? 14.781 30.016 -4.961 1 97.69 621 PHE B CA 1
ATOM 10845 C C . PHE B 1 621 ? 15.188 30.672 -6.277 1 97.69 621 PHE B C 1
ATOM 10847 O O . PHE B 1 621 ? 15.438 29.969 -7.266 1 97.69 621 PHE B O 1
ATOM 10854 N N . GLU B 1 622 ? 15.172 31.922 -6.363 1 97.88 622 GLU B N 1
ATOM 10855 C CA . GLU B 1 622 ? 15.609 32.75 -7.484 1 97.88 622 GLU B CA 1
ATOM 10856 C C . GLU B 1 622 ? 14.734 32.5 -8.711 1 97.88 622 GLU B C 1
ATOM 10858 O O . GLU B 1 622 ? 15.164 32.75 -9.844 1 97.88 622 GLU B O 1
ATOM 10863 N N . MET B 1 623 ? 13.57 32 -8.469 1 97.69 623 MET B N 1
ATOM 10864 C CA . MET B 1 623 ? 12.625 31.844 -9.562 1 97.69 623 MET B CA 1
ATOM 10865 C C . MET B 1 623 ? 12.086 33.188 -10.039 1 97.69 623 MET B C 1
ATOM 10867 O O . MET B 1 623 ? 11.734 34.031 -9.227 1 97.69 623 MET B O 1
ATOM 10871 N N . LYS B 1 624 ? 11.977 33.344 -11.375 1 97.88 624 LYS B N 1
ATOM 10872 C CA . LYS B 1 624 ? 11.57 34.625 -11.906 1 97.88 624 LYS B CA 1
ATOM 10873 C C . LYS B 1 624 ? 10.336 34.5 -12.797 1 97.88 624 LYS B C 1
ATOM 10875 O O . LYS B 1 624 ? 9.68 35.5 -13.117 1 97.88 624 LYS B O 1
ATOM 10880 N N . LYS B 1 625 ? 10.102 33.375 -13.172 1 98 625 LYS B N 1
ATOM 10881 C CA . LYS B 1 625 ? 8.914 33.094 -13.969 1 98 625 LYS B CA 1
ATOM 10882 C C . LYS B 1 625 ? 8.391 31.688 -13.695 1 98 625 LYS B C 1
ATOM 10884 O O . LYS B 1 625 ? 9.125 30.828 -13.203 1 98 625 LYS B O 1
ATOM 10889 N N . MET B 1 626 ? 7.137 31.5 -13.938 1 97.69 626 MET B N 1
ATOM 10890 C CA . MET B 1 626 ? 6.555 30.156 -13.781 1 97.69 626 MET B CA 1
ATOM 10891 C C . MET B 1 626 ? 5.332 30 -14.68 1 97.69 626 MET B C 1
ATOM 10893 O O . MET B 1 626 ? 4.75 30.984 -15.133 1 97.69 626 MET B O 1
ATOM 10897 N N . LYS B 1 627 ? 5.082 28.734 -15.047 1 97.75 627 LYS B N 1
ATOM 10898 C CA . LYS B 1 627 ? 3.871 28.406 -15.789 1 97.75 627 LYS B CA 1
ATOM 10899 C C . LYS B 1 627 ? 2.656 28.359 -14.867 1 97.75 627 LYS B C 1
ATOM 10901 O O . LYS B 1 627 ? 2.689 27.719 -13.812 1 97.75 627 LYS B O 1
ATOM 10906 N N . VAL B 1 628 ? 1.545 29.094 -15.203 1 98.31 628 VAL B N 1
ATOM 10907 C CA . VAL B 1 628 ? 0.31 29.156 -14.43 1 98.31 628 VAL B CA 1
ATOM 10908 C C . VAL B 1 628 ? -0.879 28.812 -15.328 1 98.31 628 VAL B C 1
ATOM 10910 O O . VAL B 1 628 ? -1.013 29.359 -16.422 1 98.31 628 VAL B O 1
ATOM 10913 N N . TYR B 1 629 ? -1.657 27.891 -14.906 1 98.5 629 TYR B N 1
ATOM 10914 C CA . TYR B 1 629 ? -2.908 27.594 -15.594 1 98.5 629 TYR B CA 1
ATOM 10915 C C . TYR B 1 629 ? -4.043 28.469 -15.062 1 98.5 629 TYR B C 1
ATOM 10917 O O . TYR B 1 629 ? -4.25 28.547 -13.852 1 98.5 629 TYR B O 1
ATOM 10925 N N . LEU B 1 630 ? -4.715 29.125 -15.93 1 98.75 630 LEU B N 1
ATOM 10926 C CA . LEU B 1 630 ? -5.918 29.875 -15.586 1 98.75 630 LEU B CA 1
ATOM 10927 C C . LEU B 1 630 ? -7.168 29.125 -16.031 1 98.75 630 LEU B C 1
ATOM 10929 O O . LEU B 1 630 ? -7.363 28.891 -17.234 1 98.75 630 LEU B O 1
ATOM 10933 N N . PRO B 1 631 ? -7.98 28.734 -15.133 1 98.31 631 PRO B N 1
ATOM 10934 C CA . PRO B 1 631 ? -9.125 27.875 -15.453 1 98.31 631 PRO B CA 1
ATOM 10935 C C . PRO B 1 631 ? -10.062 28.5 -16.484 1 98.31 631 PRO B C 1
ATOM 10937 O O . PRO B 1 631 ? -10.156 29.719 -16.562 1 98.31 631 PRO B O 1
ATOM 10940 N N . ASP B 1 632 ? -10.797 27.703 -17.156 1 97.12 632 ASP B N 1
ATOM 10941 C CA . ASP B 1 632 ? -11.727 28.078 -18.219 1 97.12 632 ASP B CA 1
ATOM 10942 C C . ASP B 1 632 ? -12.984 28.719 -17.625 1 97.12 632 ASP B C 1
ATOM 10944 O O . ASP B 1 632 ? -13.266 28.578 -16.438 1 97.12 632 ASP B O 1
ATOM 10948 N N . GLY B 1 633 ? -13.648 29.484 -18.453 1 93.81 633 GLY B N 1
ATOM 10949 C CA . GLY B 1 633 ? -14.961 29.984 -18.078 1 93.81 633 GLY B CA 1
ATOM 10950 C C . GLY B 1 633 ? -14.945 31.438 -17.625 1 93.81 633 GLY B C 1
ATOM 10951 O O . GLY B 1 633 ? -16 32.062 -17.5 1 93.81 633 GLY B O 1
ATOM 10952 N N . ASN B 1 634 ? -13.719 31.984 -17.375 1 94.56 634 ASN B N 1
ATOM 10953 C CA . ASN B 1 634 ? -13.594 33.375 -16.938 1 94.56 634 ASN B CA 1
ATOM 10954 C C . ASN B 1 634 ? -12.352 34.031 -17.531 1 94.56 634 ASN B C 1
ATOM 10956 O O . ASN B 1 634 ? -11.391 33.344 -17.891 1 94.56 634 ASN B O 1
ATOM 10960 N N . ASP B 1 635 ? -12.469 35.344 -17.625 1 97.75 635 ASP B N 1
ATOM 10961 C CA . ASP B 1 635 ? -11.25 36.094 -17.812 1 97.75 635 ASP B CA 1
ATOM 10962 C C . ASP B 1 635 ? -10.609 36.438 -16.469 1 97.75 635 ASP B C 1
ATOM 10964 O O . ASP B 1 635 ? -11.289 36.5 -15.438 1 97.75 635 ASP B O 1
ATOM 10968 N N . TRP B 1 636 ? -9.336 36.594 -16.531 1 98.56 636 TRP B N 1
ATOM 10969 C CA . TRP B 1 636 ? -8.57 36.812 -15.305 1 98.56 636 TRP B CA 1
ATOM 10970 C C . TRP B 1 636 ? -7.727 38.062 -15.383 1 98.56 636 TRP B C 1
ATOM 10972 O O . TRP B 1 636 ? -7.148 38.375 -16.438 1 98.56 636 TRP B O 1
ATOM 10982 N N . ILE B 1 637 ? -7.633 38.844 -14.352 1 98.38 637 ILE B N 1
ATOM 10983 C CA . ILE B 1 637 ? -6.852 40.094 -14.266 1 98.38 637 ILE B CA 1
ATOM 10984 C C . ILE B 1 637 ? -5.664 39.875 -13.328 1 98.38 637 ILE B C 1
ATOM 10986 O O . ILE B 1 637 ? -5.84 39.5 -12.164 1 98.38 637 ILE B O 1
ATOM 10990 N N . ASN B 1 638 ? -4.496 40 -13.867 1 98.19 638 ASN B N 1
ATOM 10991 C CA . ASN B 1 638 ? -3.354 40.062 -12.961 1 98.19 638 ASN B CA 1
ATOM 10992 C C . ASN B 1 638 ? -3.461 41.25 -12.008 1 98.19 638 ASN B C 1
ATOM 10994 O O . ASN B 1 638 ? -3.471 42.406 -12.445 1 98.19 638 ASN B O 1
ATOM 10998 N N . VAL B 1 639 ? -3.436 41.062 -10.766 1 98.12 639 VAL B N 1
ATOM 10999 C CA . VAL B 1 639 ? -3.842 42.094 -9.812 1 98.12 639 VAL B CA 1
ATOM 11000 C C . VAL B 1 639 ? -2.74 43.156 -9.68 1 98.12 639 VAL B C 1
ATOM 11002 O O . VAL B 1 639 ? -2.992 44.25 -9.227 1 98.12 639 VAL B O 1
ATOM 11005 N N . PHE B 1 640 ? -1.521 42.812 -10.078 1 96.94 640 PHE B N 1
ATOM 11006 C CA . PHE B 1 640 ? -0.408 43.719 -9.859 1 96.94 640 PHE B CA 1
ATOM 11007 C C . PHE B 1 640 ? -0.2 44.625 -11.078 1 96.94 640 PHE B C 1
ATOM 11009 O O . PHE B 1 640 ? 0.304 45.719 -10.953 1 96.94 640 PHE B O 1
ATOM 11016 N N . ASN B 1 641 ? -0.561 44.156 -12.336 1 95.56 641 ASN B N 1
ATOM 11017 C CA . ASN B 1 641 ? -0.309 44.969 -13.523 1 95.56 641 ASN B CA 1
ATOM 11018 C C . ASN B 1 641 ? -1.581 45.156 -14.344 1 95.56 641 ASN B C 1
ATOM 11020 O O . ASN B 1 641 ? -1.551 45.812 -15.398 1 95.56 641 ASN B O 1
ATOM 11024 N N . ASN B 1 642 ? -2.688 44.594 -13.953 1 95.94 642 ASN B N 1
ATOM 11025 C CA . ASN B 1 642 ? -4.023 44.75 -14.516 1 95.94 642 ASN B CA 1
ATOM 11026 C C . ASN B 1 642 ? -4.145 44.125 -15.898 1 95.94 642 ASN B C 1
ATOM 11028 O O . ASN B 1 642 ? -5.137 44.344 -16.594 1 95.94 642 ASN B O 1
ATOM 11032 N N . LYS B 1 643 ? -3.129 43.406 -16.25 1 97.38 643 LYS B N 1
ATOM 11033 C CA . LYS B 1 643 ? -3.23 42.688 -17.516 1 97.38 643 LYS B CA 1
ATOM 11034 C C . LYS B 1 643 ? -4.32 41.625 -17.469 1 97.38 643 LYS B C 1
ATOM 11036 O O . LYS B 1 643 ? -4.461 40.938 -16.469 1 97.38 643 LYS B O 1
ATOM 11041 N N . VAL B 1 644 ? -5.117 41.562 -18.547 1 97.81 644 VAL B N 1
ATOM 11042 C CA . VAL B 1 644 ? -6.234 40.625 -18.625 1 97.81 644 VAL B CA 1
ATOM 11043 C C . VAL B 1 644 ? -5.82 39.375 -19.406 1 97.81 644 VAL B C 1
ATOM 11045 O O . VAL B 1 644 ? -5.172 39.5 -20.453 1 97.81 644 VAL B O 1
ATOM 11048 N N . TYR B 1 645 ? -6.117 38.219 -18.953 1 98.38 645 TYR B N 1
ATOM 11049 C CA . TYR B 1 645 ? -5.828 36.938 -19.562 1 98.38 645 TYR B CA 1
ATOM 11050 C C . TYR B 1 645 ? -7.109 36.125 -19.797 1 98.38 645 TYR B C 1
ATOM 11052 O O . TYR B 1 645 ? -8.023 36.156 -18.969 1 98.38 645 TYR B O 1
ATOM 11060 N N . LYS B 1 646 ? -7.176 35.406 -20.844 1 98.12 646 LYS B N 1
ATOM 11061 C CA . LYS B 1 646 ? -8.281 34.469 -21.078 1 98.12 646 LYS B CA 1
ATOM 11062 C C . LYS B 1 646 ? -8.109 33.188 -20.281 1 98.12 646 LYS B C 1
ATOM 11064 O O . LYS B 1 646 ? -6.992 32.688 -20.125 1 98.12 646 LYS B O 1
ATOM 11069 N N . GLY B 1 647 ? -9.156 32.656 -19.828 1 98 647 GLY B N 1
ATOM 11070 C CA . GLY B 1 647 ? -9.102 31.375 -19.109 1 98 647 GLY B CA 1
ATOM 11071 C C . GLY B 1 647 ? -8.945 30.188 -20.016 1 98 647 GLY B C 1
ATOM 11072 O O . GLY B 1 647 ? -9.148 30.281 -21.234 1 98 647 GLY B O 1
ATOM 11073 N N . GLY B 1 648 ? -8.625 29 -19.453 1 97.81 648 GLY B N 1
ATOM 11074 C CA . GLY B 1 648 ? -8.5 27.734 -20.172 1 97.81 648 GLY B CA 1
ATOM 11075 C C . GLY B 1 648 ? -7.133 27.547 -20.812 1 97.81 648 GLY B C 1
ATOM 11076 O O . GLY B 1 648 ? -6.977 26.734 -21.719 1 97.81 648 GLY B O 1
ATOM 11077 N N . LY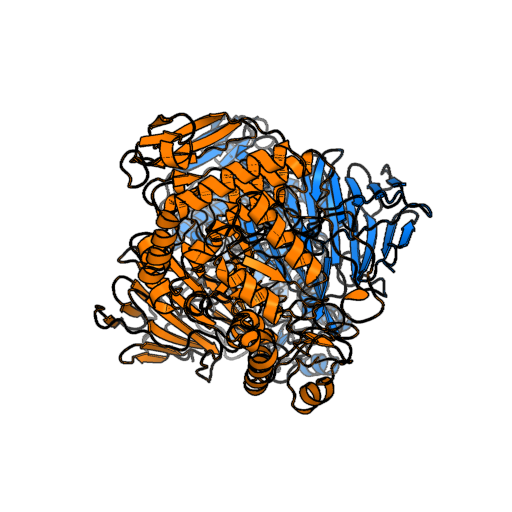S B 1 649 ? -6.16 28.328 -20.312 1 97.12 649 LYS B N 1
ATOM 11078 C CA . LYS B 1 649 ? -4.848 28.312 -20.969 1 97.12 649 LYS B CA 1
ATOM 11079 C C . LYS B 1 649 ? -3.729 28.375 -19.922 1 97.12 649 LYS B C 1
ATOM 11081 O O . LYS B 1 649 ? -3.938 28.844 -18.812 1 97.12 649 LYS B O 1
ATOM 11086 N N . ASP B 1 650 ? -2.586 27.906 -20.344 1 97.88 650 ASP B N 1
ATOM 11087 C CA . ASP B 1 650 ? -1.346 28.062 -19.594 1 97.88 650 ASP B CA 1
ATOM 11088 C C . ASP B 1 650 ? -0.615 29.328 -20 1 97.88 650 ASP B C 1
ATOM 11090 O O . ASP B 1 650 ? -0.581 29.688 -21.172 1 97.88 650 ASP B O 1
ATOM 11094 N N . TYR B 1 651 ? -0.07 30.047 -19.094 1 98.44 651 TYR B N 1
ATOM 11095 C CA . TYR B 1 651 ? 0.714 31.234 -19.359 1 98.44 651 TYR B CA 1
ATOM 11096 C C . TYR B 1 651 ? 2.043 31.203 -18.609 1 98.44 651 TYR B C 1
ATOM 11098 O O . TYR B 1 651 ? 2.123 30.672 -17.5 1 98.44 651 TYR B O 1
ATOM 11106 N N . ILE B 1 652 ? 3.084 31.688 -19.172 1 98.44 652 ILE B N 1
ATOM 11107 C CA . ILE B 1 652 ? 4.32 31.969 -18.453 1 98.44 652 ILE B CA 1
ATOM 11108 C C . ILE B 1 652 ? 4.238 33.344 -17.812 1 98.44 652 ILE B C 1
ATOM 11110 O O . ILE B 1 652 ? 4.145 34.375 -18.516 1 98.44 652 ILE B O 1
ATOM 11114 N N . ILE B 1 653 ? 4.227 33.438 -16.578 1 98.5 653 ILE B N 1
ATOM 11115 C CA . ILE B 1 653 ? 4.066 34.688 -15.844 1 98.5 653 ILE B CA 1
ATOM 11116 C C . ILE B 1 653 ? 5.398 35.094 -15.211 1 98.5 653 ILE B C 1
ATOM 11118 O O . ILE B 1 653 ? 6.012 34.281 -14.492 1 98.5 653 ILE B O 1
ATOM 11122 N N . GLU B 1 654 ? 5.824 36.25 -15.461 1 98.19 654 GLU B N 1
ATOM 11123 C CA . GLU B 1 654 ? 7.023 36.812 -14.844 1 98.19 654 GLU B CA 1
ATOM 11124 C C . GLU B 1 654 ? 6.676 37.594 -13.594 1 98.19 654 GLU B C 1
ATOM 11126 O O . GLU B 1 654 ? 5.602 38.188 -13.508 1 98.19 654 GLU B O 1
ATOM 11131 N N . PHE B 1 655 ? 7.527 37.594 -12.641 1 98.12 655 PHE B N 1
ATOM 11132 C CA . PHE B 1 655 ? 7.32 38.312 -11.383 1 98.12 655 PHE B CA 1
ATOM 11133 C C . PHE B 1 655 ? 8.648 38.75 -10.781 1 98.12 655 PHE B C 1
ATOM 11135 O O . PHE B 1 655 ? 9.703 38.219 -11.156 1 98.12 655 PHE B O 1
ATOM 11142 N N . SER B 1 656 ? 8.594 39.719 -9.922 1 97.69 656 SER B N 1
ATOM 11143 C CA . SER B 1 656 ? 9.758 40.188 -9.172 1 97.69 656 SER B CA 1
ATOM 11144 C C . SER B 1 656 ? 9.742 39.625 -7.742 1 97.69 656 SER B C 1
ATOM 11146 O O . SER B 1 656 ? 8.852 38.875 -7.379 1 97.69 656 SER B O 1
ATOM 11148 N N . LEU B 1 657 ? 10.719 40 -6.98 1 98 657 LEU B N 1
ATOM 11149 C CA . LEU B 1 657 ? 10.781 39.594 -5.578 1 98 657 LEU B CA 1
ATOM 11150 C C . LEU B 1 657 ? 9.594 40.156 -4.797 1 98 657 LEU B C 1
ATOM 11152 O O . LEU B 1 657 ? 9.188 39.562 -3.785 1 98 657 LEU B O 1
ATOM 11156 N N . GLU B 1 658 ? 8.961 41.25 -5.336 1 97.5 658 GLU B N 1
ATOM 11157 C CA . GLU B 1 658 ? 7.918 41.969 -4.602 1 97.5 658 GLU B CA 1
ATOM 11158 C C . GLU B 1 658 ? 6.527 41.469 -5.012 1 97.5 658 GLU B C 1
ATOM 11160 O O . GLU B 1 658 ? 5.523 41.875 -4.426 1 97.5 658 GLU B O 1
ATOM 11165 N N . THR B 1 659 ? 6.52 40.656 -6.055 1 97.81 659 THR B N 1
ATOM 11166 C CA . THR B 1 659 ? 5.207 40.188 -6.512 1 97.81 659 THR B CA 1
ATOM 11167 C C . THR B 1 659 ? 5.195 38.688 -6.703 1 97.81 659 THR B C 1
ATOM 11169 O O . THR B 1 659 ? 6.242 38.031 -6.645 1 97.81 659 THR B O 1
ATOM 11172 N N . LEU B 1 660 ? 4.062 38.062 -6.805 1 98 660 LEU B N 1
ATOM 11173 C CA . LEU B 1 660 ? 3.768 36.688 -7.188 1 98 660 LEU B CA 1
ATOM 11174 C C . LEU B 1 660 ? 2.566 36.625 -8.125 1 98 660 LEU B C 1
ATOM 11176 O O . LEU B 1 660 ? 1.808 37.594 -8.234 1 98 660 LEU B O 1
ATOM 11180 N N . PRO B 1 661 ? 2.412 35.562 -8.852 1 98.62 661 PRO B N 1
ATOM 11181 C CA . PRO B 1 661 ? 1.22 35.438 -9.695 1 98.62 661 PRO B CA 1
ATOM 11182 C C . PRO B 1 661 ? -0.073 35.406 -8.883 1 98.62 661 PRO B C 1
ATOM 11184 O O . PRO B 1 661 ? -0.308 34.438 -8.141 1 98.62 661 PRO B O 1
ATOM 11187 N N . VAL B 1 662 ? -0.866 36.406 -8.953 1 98.69 662 VAL B N 1
ATOM 11188 C CA . VAL B 1 662 ? -2.199 36.531 -8.375 1 98.69 662 VAL B CA 1
ATOM 11189 C C . VAL B 1 662 ? -3.17 37.094 -9.414 1 98.69 662 VAL B C 1
ATOM 11191 O O . VAL B 1 662 ? -2.902 38.125 -10.031 1 98.69 662 VAL B O 1
ATOM 11194 N N . PHE B 1 663 ? -4.223 36.375 -9.586 1 98.69 663 PHE B N 1
ATOM 11195 C CA . PHE B 1 663 ? -5.215 36.781 -10.578 1 98.69 663 PHE B CA 1
ATOM 11196 C C . PHE B 1 663 ? -6.594 36.938 -9.938 1 98.69 663 PHE B C 1
ATOM 11198 O O . PHE B 1 663 ? -6.941 36.156 -9.031 1 98.69 663 PHE B O 1
ATOM 11205 N N . CYS B 1 664 ? -7.324 37.844 -10.344 1 98.5 664 CYS B N 1
ATOM 11206 C CA . CYS B 1 664 ? -8.711 38.062 -9.945 1 98.5 664 CYS B CA 1
ATOM 11207 C C . CYS B 1 664 ? -9.664 37.75 -11.094 1 98.5 664 CYS B C 1
ATOM 11209 O O . CYS B 1 664 ? -9.406 38.125 -12.234 1 98.5 664 CYS B O 1
ATOM 11211 N N . LYS B 1 665 ? -10.68 37.094 -10.773 1 97.62 665 LYS B N 1
ATOM 11212 C CA . LYS B 1 665 ? -11.727 36.906 -11.773 1 97.62 665 LYS B CA 1
ATOM 11213 C C . LYS B 1 665 ? -12.297 38.25 -12.219 1 97.62 665 LYS B C 1
ATOM 11215 O O . LYS B 1 665 ? -12.695 39.094 -11.391 1 97.62 665 LYS B O 1
ATOM 11220 N N . LYS B 1 666 ? -12.359 38.594 -13.508 1 95.19 666 LYS B N 1
ATOM 11221 C CA . LYS B 1 666 ? -12.711 39.906 -14.055 1 95.19 666 LYS B CA 1
ATOM 11222 C C . LYS B 1 666 ? -14.117 40.312 -13.617 1 95.19 666 LYS B C 1
ATOM 11224 O O . LYS B 1 666 ? -14.367 41.5 -13.375 1 95.19 666 LYS B O 1
ATOM 11229 N N . ASP B 1 667 ? -15.125 39.469 -13.406 1 89.56 667 ASP B N 1
ATOM 11230 C CA . ASP B 1 667 ? -16.5 39.875 -13.086 1 89.56 667 ASP B CA 1
ATOM 11231 C C . ASP B 1 667 ? -16.859 39.469 -11.656 1 89.56 667 ASP B C 1
ATOM 11233 O O . ASP B 1 667 ? -18.031 39.281 -11.336 1 89.56 667 ASP B O 1
ATOM 11237 N N . SER B 1 668 ? -15.789 39.531 -10.844 1 93.31 668 SER B N 1
ATOM 11238 C CA . SER B 1 668 ? -16.031 39.156 -9.461 1 93.31 668 SER B CA 1
ATOM 11239 C C . SER B 1 668 ? -16.172 40.375 -8.562 1 93.31 668 SER B C 1
ATOM 11241 O O . SER B 1 668 ? -16.062 41.5 -9.023 1 93.31 668 SER B O 1
ATOM 11243 N N . TYR B 1 669 ? -16.484 40.125 -7.309 1 88.19 669 TYR B N 1
ATOM 11244 C CA . TYR B 1 669 ? -16.656 41.125 -6.285 1 88.19 669 TYR B CA 1
ATOM 11245 C C . TYR B 1 669 ? -15.375 41.938 -6.105 1 88.19 669 TYR B C 1
ATOM 11247 O O . TYR B 1 669 ? -15.422 43.188 -6.004 1 88.19 669 TYR B O 1
ATOM 11255 N N . LEU B 1 670 ? -14.188 41.375 -6.133 1 94.12 670 LEU B N 1
ATOM 11256 C CA . LEU B 1 670 ? -12.922 42 -5.812 1 94.12 670 LEU B CA 1
ATOM 11257 C C . LEU B 1 670 ? -12.367 42.75 -7.023 1 94.12 670 LEU B C 1
ATOM 11259 O O . LEU B 1 670 ? -11.461 43.562 -6.895 1 94.12 670 LEU B O 1
ATOM 11263 N N . ALA B 1 671 ? -12.953 42.469 -8.188 1 93.56 671 ALA B N 1
ATOM 11264 C CA . ALA B 1 671 ? -12.391 43 -9.43 1 93.56 671 ALA B CA 1
ATOM 11265 C C . ALA B 1 671 ? -12.359 44.5 -9.398 1 93.56 671 ALA B C 1
ATOM 11267 O O . ALA B 1 671 ? -11.43 45.125 -9.93 1 93.56 671 ALA B O 1
ATOM 11268 N N . LYS B 1 672 ? -13.266 45.125 -8.742 1 92.56 672 LYS B N 1
ATOM 11269 C CA . LYS B 1 672 ? -13.359 46.562 -8.711 1 92.56 672 LYS B CA 1
ATOM 11270 C C . LYS B 1 672 ? -12.445 47.156 -7.645 1 92.56 672 LYS B C 1
ATOM 11272 O O . LYS B 1 672 ? -12.242 48.375 -7.594 1 92.56 672 LYS B O 1
ATOM 11277 N N . LYS B 1 673 ? -11.922 46.344 -6.84 1 95 673 LYS B N 1
ATOM 11278 C CA . LYS B 1 673 ? -11.141 46.812 -5.707 1 95 673 LYS B CA 1
ATOM 11279 C C . LYS B 1 673 ? -9.664 46.469 -5.867 1 95 673 LYS B C 1
ATOM 11281 O O . LYS B 1 673 ? -8.867 46.656 -4.945 1 95 673 LYS B O 1
ATOM 11286 N N . ILE B 1 674 ? -9.258 46 -6.961 1 94.44 674 ILE B N 1
ATOM 11287 C CA . ILE B 1 674 ? -7.918 45.469 -7.184 1 94.44 674 ILE B CA 1
ATOM 11288 C C . ILE B 1 674 ? -6.875 46.531 -6.945 1 94.44 674 ILE B C 1
ATOM 11290 O O . ILE B 1 674 ? -5.906 46.344 -6.215 1 94.44 674 ILE B O 1
ATOM 11294 N N . ASN B 1 675 ? -7.043 47.656 -7.527 1 93.94 675 ASN B N 1
ATOM 11295 C CA . ASN B 1 675 ? -6.055 48.719 -7.418 1 93.94 675 ASN B CA 1
ATOM 11296 C C . ASN B 1 675 ? -5.953 49.25 -5.992 1 93.94 675 ASN B C 1
ATOM 11298 O O . ASN B 1 675 ? -4.867 49.625 -5.535 1 93.94 675 ASN B O 1
ATOM 11302 N N . TYR B 1 676 ? -7.066 49.312 -5.375 1 95 676 TYR B N 1
ATOM 11303 C CA . TYR B 1 676 ? -7.074 49.75 -3.986 1 95 676 TYR B CA 1
ATOM 11304 C C . TYR B 1 676 ? -6.328 48.75 -3.096 1 95 676 TYR B C 1
ATOM 11306 O O . TYR B 1 676 ? -5.555 49.156 -2.223 1 95 676 TYR B O 1
ATOM 11314 N N . ILE B 1 677 ? -6.508 47.531 -3.309 1 96.38 677 ILE B N 1
ATOM 11315 C CA . ILE B 1 677 ? -5.984 46.5 -2.436 1 96.38 677 ILE B CA 1
ATOM 11316 C C . ILE B 1 677 ? -4.508 46.25 -2.742 1 96.38 677 ILE B C 1
ATOM 11318 O O . ILE B 1 677 ? -3.689 46.125 -1.827 1 96.38 677 ILE B O 1
ATOM 11322 N N . PHE B 1 678 ? -4.113 46.219 -4.039 1 95 678 PHE B N 1
ATOM 11323 C CA . PHE B 1 678 ? -2.814 45.688 -4.414 1 95 678 PHE B CA 1
ATOM 11324 C C . PHE B 1 678 ? -1.885 46.781 -4.898 1 95 678 PHE B C 1
ATOM 11326 O O . PHE B 1 678 ? -0.675 46.594 -5.016 1 95 678 PHE B O 1
ATOM 11333 N N . ASN B 1 679 ? -2.438 47.969 -5.262 1 84.38 679 ASN B N 1
ATOM 11334 C CA . ASN B 1 679 ? -1.634 49.062 -5.793 1 84.38 679 ASN B CA 1
ATOM 11335 C C . ASN B 1 679 ? -1.835 50.344 -4.992 1 84.38 679 ASN B C 1
ATOM 11337 O O . ASN B 1 679 ? -0.908 51.125 -4.848 1 84.38 679 ASN B O 1
#

Foldseek 3Di:
DQPDFDWDDDPFWIWTDHQFWIWIWGAAFAQKIKIKIFGPDDDDDDPQFQDDGHHDPPWPWDWDDDPQWIWTDTHQWIWIDDPLWIFIDRNNHTDKTQDFQAAPPPQPQDDPDPPRPRDGDDHGPPGGHQWHWDDDPFRFTKIKGKIAADQPKFKAFQFADQDLDRGCAQHKFKLAQDFLDFGAQWIAILSFKIKHFGFQFTWMWGNRNGITMTIHHGERMGMMMMHGDPALLRRLLRLCVRLHFAAAADLLQLFEEEAEQADFAPVRQLVVQVVCVVVVHQHQEYEHEPLLPQWAPQQAGDCVGYPPVLVVQVVSVVSNYAYEYEHEQKGFPPHPCNCVCVVVQQFKAFQDPVDDQDPGITGGQLVDVVNLVVLQVSNCVHPVVSVHAEYEYECQSPHGPVPPQQRIAHPVGGCSRRSSQSSVSSLSSHDHDHNHAYEYQYHYLNSNNSRYQHESGQFDQALSSLSSVLSSQANCLSSLNQHYAYAQSGAPDQELADPQSLLSNLLSLQVRLLGLHHYHYYQYPDWADQQDDGGSSNDIGGDDGDQPRRDDVSSVLSVLSSLLSVVCSVVSSVLSVCSNNRSGHQWHQQCNQVVVFPVSSVDRQWTDRPNWKIFRTDRHGPDFKDKDAFAADFWKAFLQPRDIHHHPDIDIDGDDSNDGGMITTCPDPCNVVSVVSND/DQPDFDWDDDPFWIWTDHQFWIWIWGAAFAQKIKIKIFGPDDDDDDPQFQDDGHHDPPWPWDWDDDPQWIWTDTHQWIWIDDPLWIFIDRNNHTDKTQDFQAAPPPQPCDDPDPPRPRDGDDHGPVGGHQWHWDDDPFRFTKIKGKIAADQPKFKAFQFADQDLDRGCAQHKFKLAQAFLDFGAQWIAILSFKIKHFGFQFTWMWGNRNGITMTIHHGERMGMMMMHGDPALLRRLLRLCVRLHFAAAADLLQLFEEEAEQADFAPVSQLVVQVVCVVVVHQHQEYEHEPLLPQWAPQQAGDCVGYPPLLVVQVVSVVSNYAYEYEHEQKGFPPHPCNCVCVVVQQFKAFQDPVDDQDDGITGGQLVDVVNLVVLQVSNCVHPVVSVHAEYEYECQSPHGPVSPQQRIAHPVGGCSRRSSQSSVSSLSSHDHDHNHAYEYQYHYLNSNNSRYQHESGQFDQALSSVSSVLSSQANCLSSLNQHYAYAQSGAPDQELQDPQSLLSNLLSQQVRLLGLHHYHYYQYPDWADQQDDGGSSRDIGGDDGDQPRRDDVSSVLSVLSSLLSVVCSVVSSVLSVCSNNRSGHQWHQQCNQVVVFPVSSVDRQWTDRPNWKIFRTDRHGPDFKDKDAFAADFWKAFLQPRDIHHHPDIDIDGDDSNDGGMITGCPDPCNVVSVVSND

Radius of gyration: 34.5 Å; Cα contacts (8 Å, |Δi|>4): 3359; chains: 2; bounding box: 74×107×87 Å

Nearest PDB structures (foldseek):
  5zn7-assembly1_C  TM=9.400E-01  e=5.143E-82  soil metagenome
  5ohy-assembly4_D  TM=7.632E-01  e=1.093E-41  Agrobacterium tumefaciens
  7ofx-assembly2_D  TM=7.205E-01  e=3.062E-42  Agrobacterium tumefaciens
  5ohy-assembly3_C  TM=7.544E-01  e=9.852E-41  Agrobacterium tumefaciens
  5ohy-assembly2_B  TM=7.250E-01  e=2.604E-41  Agrobacterium tumefaciens

Sequence (1358 aa):
MNKQNRYKISNNSFSAINDKEILIVEEWGVDAIRVYSSPKNKKIKNEFGIKELKKNENSNFKIIQNGDIIEFINGNLKVEYKDNKLFFYNKNQLILEEYSRKQSNVRRTIGIDDDVKIEYKPSYSLNISPREFKKNYKDSFESIQLFETDINEKIFGMGSYAEENLNKNLGMYELMQRNSQTTIPFYISNKNYGFLWNGSSIGNVSFNKNYKKWVNNNTECIDYVVIVGENPKDIIEKYTFMVGRAPIIKKELLGLWQSKLRYQTTNEVESIYNEYLNRKIKPSVIVIDYFHWTEDGNFEFDDNYWKDIDKLSKKMKETNTELMVSVWPTVSKNSKYYNYYKNNKMLLEPRDNKSKIFDNKDILDFYNDETKKFVSNLLTNNYKTKNIKLFWADQAEPEMNIYEQREYNTSKGNFEKMANRYPYEYLMTIPREEGYPVLIRSAWFNSQKEGSLVWSGDIDSSFKSLREQIQILISMGLSGISWSTTDIAGFHSGDSTTQKFKELMIRWFQFAVFSPVLRMHGDRQPHSQKIGKTGGGVRTSGSSNEIWSFGTEVERILTKYIRIREKLVDYIFKLYEESTNFGYPISRSLFFEFPNDKKAWDDRLSYMFGSDLLISPVIDFEMKKMKVYLPDGNDWINVFNNKVYKGGKDYIIEFSLETLPVFCKKDSYLAKKINYIFNMNKQNRYKISNNSFSAINDKEILIVEEWGVDAIRVYSSPKNKKIKNEFGIKELKKNENSNFKIIQNGDIIEFINGNLKVEYKDNKLFFYNKNQLILEEYSRKQSNVRRTIGIDDDVKIEYKPSYSLNISPREFKKNYKDSFESIQLFETDINEKIFGMGSYAEENLNKNLGMYELMQRNSQTTIPFYISNKNYGFLWNGSSIGNVSFNKNYKKWVNNNTECIDYVVIVGENPKDIIEKYTFMVGRAPIIKKELLGLWQSKLRYQTTNEVESIYNEYLNRKIKPSVIVIDYFHWTEDGNFEFDDNYWKDIDKLSKKMKETNTELMVSVWPTVSKNSKYYNYYKNNKMLLEPRDNKSKIFDNKDILDFYNDETKKFVSNLLTNNYKTKNIKLFWADQAEPEMNIYEQREYNTSKGNFEKMANRYPYEYLMTIPREEGYPVLIRSAWFNSQKEGSLVWSGDIDSSFKSLREQIQILISMGLSGISWSTTDIAGFHSGDSTTQKFKELMIRWFQFAVFSPVLRMHGDRQPHSQKIGKTGGGVRTSGSSNEIWSFGTEVERILTKYIRIREKLVDYIFKLYEESTNFGYPISRSLFFEFPNDKKAWDDRLSYMFGSDLLISPVIDFEMKKMKVYLPDGNDWINVFNNKVYKGGKDYIIEFSLETLPVFCKKDSYLAKKINYIFN

Solvent-accessible surface area (backbone atoms only — not comparable to full-atom values): 67797 Å² total; per-residue (Å²): 125,82,73,67,73,44,75,48,78,54,98,58,33,37,34,45,35,48,95,61,32,38,36,37,43,32,69,25,37,66,22,19,39,34,41,37,35,14,49,57,92,48,94,54,77,65,84,72,34,83,75,76,83,38,76,44,89,82,44,66,65,48,77,48,74,60,85,79,32,37,38,42,31,28,47,52,24,33,35,38,39,46,92,91,34,50,37,33,19,54,61,87,40,82,65,47,37,50,30,67,42,45,47,46,71,49,73,43,72,64,52,97,61,90,65,54,64,63,61,72,44,70,30,30,54,66,62,38,63,27,64,46,75,42,80,35,100,74,88,36,17,27,34,38,43,32,24,54,51,60,83,83,54,45,31,35,28,40,17,34,57,82,44,92,61,52,59,45,52,30,24,64,45,71,36,46,44,31,50,35,22,23,36,18,60,26,35,38,35,80,75,32,34,30,43,35,56,42,60,26,20,35,34,34,37,31,35,20,58,75,34,25,40,41,35,31,57,33,36,69,49,49,41,34,36,42,34,39,34,90,40,63,56,50,31,40,31,46,50,21,66,64,48,36,36,32,59,58,66,47,71,67,60,54,38,44,27,47,29,36,38,39,64,75,36,40,66,56,53,49,51,53,54,49,50,35,49,74,68,72,38,74,48,14,29,41,48,41,34,72,54,53,25,59,37,44,62,52,56,37,69,25,60,92,42,40,54,65,46,45,56,51,38,54,57,36,45,75,71,55,22,42,49,28,38,45,46,63,52,38,30,24,73,80,17,91,46,33,64,59,37,60,76,66,60,26,42,49,37,55,70,46,95,79,59,62,62,44,96,62,37,46,41,59,21,46,84,29,66,65,37,26,51,54,51,25,48,39,44,42,68,50,35,39,73,38,67,36,64,34,40,28,44,39,54,24,30,57,71,45,77,76,72,56,56,69,48,26,28,40,82,85,40,62,28,31,38,44,39,36,39,39,20,37,37,49,54,70,26,53,75,75,47,92,38,46,49,35,37,22,32,32,42,30,71,47,29,24,42,71,31,43,28,31,34,55,39,56,35,28,40,45,50,67,43,50,52,17,48,53,28,24,50,32,18,23,12,58,31,51,38,39,42,38,38,53,38,45,40,19,20,36,64,27,41,63,84,40,68,69,43,47,49,40,39,49,38,34,43,62,42,33,54,68,44,67,45,35,38,39,29,29,42,25,44,67,63,44,74,56,82,45,85,51,56,38,25,56,44,64,22,29,30,79,60,55,67,69,63,55,42,69,68,50,24,52,50,51,51,52,46,50,53,32,32,59,65,39,36,68,61,51,46,52,34,44,48,41,17,37,75,41,26,43,33,31,41,24,44,40,27,58,81,35,69,86,37,72,66,30,69,69,54,56,67,45,31,18,48,46,91,38,31,40,40,37,61,66,58,53,87,90,63,47,60,48,81,45,76,37,63,55,95,43,46,31,23,31,47,84,78,63,49,74,42,71,36,63,40,75,42,80,47,73,46,55,97,86,50,59,59,39,31,27,32,59,91,36,86,57,44,84,42,32,57,77,45,64,98,124,80,74,69,73,45,74,48,79,56,99,57,33,38,34,44,35,49,95,61,32,37,36,36,43,32,68,25,38,65,21,20,39,32,42,38,36,16,50,56,93,45,93,58,79,65,86,73,35,83,76,77,83,42,76,44,89,82,43,66,64,47,78,48,74,59,86,78,32,36,38,41,30,28,46,51,25,32,36,39,37,47,90,90,34,49,36,33,20,53,61,87,42,80,65,48,36,49,29,68,40,44,45,45,70,49,73,42,75,65,53,99,60,90,66,53,66,62,62,73,43,71,30,32,55,66,60,37,63,28,65,46,74,43,79,35,99,74,87,36,16,25,34,40,42,32,25,54,51,57,83,82,53,44,31,35,28,41,17,32,58,81,43,92,61,53,58,47,52,27,24,65,46,71,36,45,45,32,49,35,21,23,36,17,61,26,34,38,35,80,76,32,34,31,43,34,56,45,60,25,19,35,33,34,38,33,36,20,56,74,34,26,42,40,36,30,57,32,38,71,52,49,38,34,37,43,34,39,36,89,39,62,55,51,32,41,30,45,51,20,66,66,47,37,34,31,58,59,66,48,70,65,61,52,36,45,28,47,28,37,38,39,64,76,36,39,65,56,52,50,51,53,54,52,49,33,50,74,68,73,38,75,47,14,29,42,47,42,34,70,53,51,25,60,35,44,62,52,56,35,69,26,60,92,41,39,53,64,47,46,56,52,39,54,56,34,44,76,70,54,23,41,48,29,40,45,47,62,54,39,31,24,73,81,17,92,48,34,66,58,37,59,75,66,61,26,43,49,36,56,71,46,94,78,59,63,61,45,94,62,37,46,41,57,20,47,85,28,66,66,38,28,52,54,52,24,48,40,44,42,68,50,35,39,74,38,68,36,65,34,40,28,44,39,56,26,32,56,73,45,77,78,70,56,55,68,48,27,29,40,80,86,40,63,28,29,40,43,40,37,40,40,20,37,38,48,54,71,26,54,74,75,49,92,38,47,48,35,38,22,35,32,42,30,70,46,29,25,42,72,28,43,30,32,32,55,38,55,35,28,38,45,48,68,43,51,52,17,48,54,30,24,51,32,18,22,12,60,33,52,38,39,42,38,38,54,37,44,40,19,20,37,64,29,39,62,86,40,68,69,43,47,51,40,40,50,39,34,43,62,44,32,56,66,43,67,44,35,38,39,29,30,42,24,44,66,63,44,74,57,80,44,87,52,56,37,25,57,46,63,22,29,29,80,60,55,67,68,62,56,40,70,69,50,23,53,51,52,50,53,48,50,52,31,32,58,62,37,36,68,60,51,47,51,35,44,47,40,16,37,75,43,27,42,33,32,42,24,44,41,27,58,81,34,68,86,39,73,67,31,71,69,54,58,66,46,30,18,49,46,91,40,30,40,41,36,60,66,58,52,88,90,62,46,61,46,82,46,75,36,61,57,95,44,45,31,22,31,48,83,79,63,49,73,44,70,35,62,40,75,44,80,46,74,45,54,96,85,49,60,56,38,30,28,33,59,91,36,88,58,44,83,40,33,55,76,45,66,100

pLDDT: mean 91.74, std 12.12, range [28.83, 98.81]